Protein AF-A0A662RRW3-F1 (afdb_monomer_lite)

Structure (mmCIF, N/CA/C/O backbone):
data_AF-A0A662RRW3-F1
#
_entry.id   AF-A0A662RRW3-F1
#
loop_
_atom_site.group_PDB
_atom_site.id
_atom_site.type_symbol
_atom_site.label_atom_id
_atom_site.label_alt_id
_atom_site.label_comp_id
_atom_site.label_asym_id
_atom_site.label_entity_id
_atom_site.label_seq_id
_atom_site.pdbx_PDB_ins_code
_atom_site.Cartn_x
_atom_site.Cartn_y
_atom_site.Cartn_z
_atom_site.occupancy
_atom_site.B_iso_or_equiv
_atom_site.auth_seq_id
_atom_site.auth_comp_id
_atom_site.auth_asym_id
_atom_site.auth_atom_id
_atom_site.pdbx_PDB_model_num
ATOM 1 N N . MET A 1 1 ? -26.147 -44.246 10.211 1.00 29.34 1 MET A N 1
ATOM 2 C CA . MET A 1 1 ? -26.578 -45.665 10.216 1.00 29.34 1 MET A CA 1
ATOM 3 C C . MET A 1 1 ? -27.982 -45.777 10.818 1.00 29.34 1 MET A C 1
ATOM 5 O O . MET A 1 1 ? -28.197 -45.214 11.874 1.00 29.34 1 MET A O 1
ATOM 9 N N . ARG A 1 2 ? -28.902 -46.454 10.098 1.00 25.69 2 ARG A N 1
ATOM 10 C CA . ARG A 1 2 ? -30.219 -47.065 10.463 1.00 25.69 2 ARG A CA 1
ATOM 11 C C . ARG A 1 2 ? -30.722 -46.857 11.916 1.00 25.69 2 ARG A C 1
ATOM 13 O O . ARG A 1 2 ? -30.041 -47.278 12.834 1.00 25.69 2 ARG A O 1
ATOM 20 N N . LYS A 1 3 ? -31.943 -46.380 12.202 1.00 27.53 3 LYS A N 1
ATOM 21 C CA . LYS A 1 3 ? -33.277 -46.844 11.752 1.00 27.53 3 LYS A CA 1
ATOM 22 C C . LYS A 1 3 ? -34.346 -45.753 11.991 1.00 27.53 3 LYS A C 1
ATOM 24 O O . LYS A 1 3 ? -34.554 -45.379 13.137 1.00 27.53 3 LYS A O 1
ATOM 29 N N . LYS A 1 4 ? -35.124 -45.404 10.963 1.00 28.94 4 LYS A N 1
ATOM 30 C CA . LYS A 1 4 ? -36.603 -45.334 10.991 1.00 28.94 4 LYS A CA 1
ATOM 31 C C . LYS A 1 4 ? -37.098 -45.190 9.546 1.00 28.94 4 LYS A C 1
ATOM 33 O O . LYS A 1 4 ? -36.666 -44.307 8.817 1.00 28.94 4 LYS A O 1
ATOM 38 N N . ARG A 1 5 ? -37.920 -46.145 9.115 1.00 28.47 5 ARG A N 1
ATOM 39 C CA . ARG A 1 5 ? -38.581 -46.229 7.809 1.00 28.47 5 ARG A CA 1
ATOM 40 C C . ARG A 1 5 ? -39.961 -46.844 8.055 1.00 28.47 5 ARG A C 1
ATOM 42 O O . ARG A 1 5 ? -40.063 -47.698 8.933 1.00 28.47 5 ARG A O 1
ATOM 49 N N . GLU A 1 6 ? -40.904 -46.446 7.200 1.00 29.86 6 GLU A N 1
ATOM 50 C CA . GLU A 1 6 ? -42.303 -46.895 7.035 1.00 29.86 6 GLU A CA 1
ATOM 51 C C . GLU A 1 6 ? -43.319 -46.124 7.901 1.00 29.86 6 GLU A C 1
ATOM 53 O O . GLU A 1 6 ? -43.159 -46.043 9.110 1.00 29.86 6 GLU A O 1
ATOM 58 N N . GLN A 1 7 ? -44.360 -45.483 7.352 1.00 27.33 7 GLN A N 1
ATOM 59 C CA . GLN A 1 7 ? -45.124 -45.761 6.122 1.00 27.33 7 GLN A CA 1
ATOM 60 C C . GLN A 1 7 ? -45.456 -44.489 5.316 1.00 27.33 7 GLN A C 1
ATOM 62 O O . GLN A 1 7 ? -45.527 -43.397 5.869 1.00 27.33 7 GLN A O 1
ATOM 67 N N . GLY A 1 8 ? -45.647 -44.645 4.000 1.00 24.62 8 GLY A N 1
ATOM 68 C CA . GLY A 1 8 ? -45.897 -43.556 3.056 1.00 24.62 8 GLY A CA 1
ATOM 69 C C . GLY A 1 8 ? -47.215 -43.647 2.278 1.00 24.62 8 GLY A C 1
ATOM 70 O O . GLY A 1 8 ? -47.870 -44.683 2.256 1.00 24.62 8 GLY A O 1
ATOM 71 N N . PHE A 1 9 ? -47.485 -42.527 1.597 1.00 25.86 9 PHE A N 1
ATOM 72 C CA . PHE A 1 9 ? -48.190 -42.318 0.321 1.00 25.86 9 PHE A CA 1
ATOM 73 C C . PHE A 1 9 ? -49.659 -42.761 0.137 1.00 25.86 9 PHE A C 1
ATOM 75 O O . PHE A 1 9 ? -49.937 -43.897 -0.227 1.00 25.86 9 PHE A O 1
ATOM 82 N N . GLY A 1 10 ? -50.553 -41.758 0.164 1.00 26.30 10 GLY A N 1
ATOM 83 C CA . GLY A 1 10 ? -51.145 -41.183 -1.060 1.00 26.30 10 GLY A CA 1
ATOM 84 C C . GLY A 1 10 ? -52.550 -41.647 -1.473 1.00 26.30 10 GLY A C 1
ATOM 85 O O . GLY A 1 10 ? -52.776 -42.840 -1.573 1.00 26.30 10 GLY A O 1
ATOM 86 N N . TYR A 1 11 ? -53.436 -40.670 -1.740 1.00 24.02 11 TYR A N 1
ATOM 87 C CA . TYR A 1 11 ? -54.558 -40.577 -2.716 1.00 24.02 11 TYR A CA 1
ATOM 88 C C . TYR A 1 11 ? -55.550 -39.538 -2.147 1.00 24.02 11 TYR A C 1
ATOM 90 O O . TYR A 1 11 ? -56.194 -39.792 -1.140 1.00 24.02 11 TYR A O 1
ATOM 98 N N . LEU A 1 12 ? -55.559 -38.263 -2.554 1.00 24.14 12 LEU A N 1
ATOM 99 C CA . LEU A 1 12 ? -55.963 -37.679 -3.842 1.00 24.14 12 LEU A CA 1
ATOM 100 C C . LEU A 1 12 ? -57.371 -38.123 -4.309 1.00 24.14 12 LEU A C 1
ATOM 102 O O . LEU A 1 12 ? -57.542 -39.240 -4.785 1.00 24.14 12 LEU A O 1
ATOM 106 N N . HIS A 1 13 ? -58.302 -37.156 -4.238 1.00 27.05 13 HIS A N 1
ATOM 107 C CA . HIS A 1 13 ? -59.671 -37.070 -4.787 1.00 27.05 13 HIS A CA 1
ATOM 108 C C . HIS A 1 13 ? -60.832 -37.647 -3.964 1.00 27.05 13 HIS A C 1
ATOM 110 O O . HIS A 1 13 ? -61.043 -38.852 -3.933 1.00 27.05 13 HIS A O 1
ATOM 116 N N . VAL A 1 14 ? -61.673 -36.733 -3.446 1.00 25.98 14 VAL A N 1
ATOM 117 C CA . VAL A 1 14 ? -63.126 -36.636 -3.714 1.00 25.98 14 VAL A CA 1
ATOM 118 C C . VAL A 1 14 ? -63.645 -35.262 -3.229 1.00 25.98 14 VAL A C 1
ATOM 120 O O . VAL A 1 14 ? -63.567 -34.953 -2.050 1.00 25.98 14 VAL A O 1
ATOM 123 N N . LEU A 1 15 ? -64.119 -34.486 -4.220 1.00 22.53 15 LEU A N 1
ATOM 124 C CA . LEU A 1 15 ? -65.165 -33.436 -4.291 1.00 22.53 15 LEU A CA 1
ATOM 125 C C . LEU A 1 15 ? -65.174 -32.217 -3.331 1.00 22.53 15 LEU A C 1
ATOM 127 O O . LEU A 1 15 ? -65.169 -32.389 -2.125 1.00 22.53 15 LEU A O 1
ATOM 131 N N . LEU A 1 16 ? -65.107 -30.945 -3.779 1.00 25.03 16 LEU A N 1
ATOM 132 C CA . LEU A 1 16 ? -66.007 -30.083 -4.606 1.00 25.03 16 LEU A CA 1
ATOM 133 C C . LEU A 1 16 ? -67.385 -29.740 -3.982 1.00 25.03 16 LEU A C 1
ATOM 135 O O . LEU A 1 16 ? -68.171 -30.641 -3.713 1.00 25.03 16 LEU A O 1
ATOM 139 N N . ALA A 1 17 ? -67.672 -28.420 -3.953 1.00 21.92 17 ALA A N 1
ATOM 140 C CA . ALA A 1 17 ? -68.871 -27.657 -3.522 1.00 21.92 17 ALA A CA 1
ATOM 141 C C . ALA A 1 17 ? -68.892 -27.289 -2.018 1.00 21.92 17 ALA A C 1
ATOM 143 O O . ALA A 1 17 ? -68.851 -28.170 -1.176 1.00 21.92 17 ALA A O 1
ATOM 144 N N . SER A 1 18 ? -68.952 -26.025 -1.567 1.00 24.06 18 SER A N 1
ATOM 145 C CA . SER A 1 18 ? -69.730 -24.845 -2.012 1.00 24.06 18 SER A CA 1
ATOM 146 C C . SER A 1 18 ? -69.092 -23.583 -1.371 1.00 24.06 18 SER A C 1
ATOM 148 O O . SER A 1 18 ? -68.712 -23.653 -0.212 1.00 24.06 18 SER A O 1
ATOM 150 N N . VAL A 1 19 ? -68.720 -22.500 -2.069 1.00 22.75 19 VAL A N 1
ATOM 151 C CA . VAL A 1 19 ? -69.537 -21.352 -2.541 1.00 22.75 19 VAL A CA 1
ATOM 152 C C . VAL A 1 19 ? -70.267 -20.584 -1.412 1.00 22.75 19 VAL A C 1
ATOM 154 O O . VAL A 1 19 ? -71.277 -21.063 -0.913 1.00 22.75 19 VAL A O 1
ATOM 157 N N . PHE A 1 20 ? -69.784 -19.347 -1.170 1.00 21.98 20 PHE A N 1
ATOM 158 C CA . PHE A 1 20 ? -70.419 -18.149 -0.561 1.00 21.98 20 PHE A CA 1
ATOM 159 C C . PHE A 1 20 ? -70.618 -18.088 0.970 1.00 21.98 20 PHE A C 1
ATOM 161 O O . PHE A 1 20 ? -71.547 -18.693 1.487 1.00 21.98 20 PHE A O 1
ATOM 168 N N . LEU A 1 21 ? -69.866 -17.226 1.678 1.00 23.23 21 LEU A N 1
ATOM 169 C CA . LEU A 1 21 ? -70.254 -15.836 2.015 1.00 23.23 21 LEU A CA 1
ATOM 170 C C . LEU A 1 21 ? -69.160 -15.177 2.895 1.00 23.23 21 LEU A C 1
ATOM 172 O O . LEU A 1 21 ? -68.902 -15.636 4.000 1.00 23.23 21 LEU A O 1
ATOM 176 N N . LEU A 1 22 ? -68.548 -14.089 2.423 1.00 21.86 22 LEU A N 1
ATOM 177 C CA . LEU A 1 22 ? -67.707 -13.178 3.214 1.00 21.86 22 LEU A CA 1
ATOM 178 C C . LEU A 1 22 ? -68.239 -11.765 2.948 1.00 21.86 22 LEU A C 1
ATOM 180 O O . LEU A 1 22 ? -68.209 -11.305 1.806 1.00 21.86 22 LEU A O 1
ATOM 184 N N . LEU A 1 23 ? -68.803 -11.118 3.968 1.00 21.92 23 LEU A N 1
ATOM 185 C CA . LEU A 1 23 ? -69.141 -9.693 3.976 1.00 21.92 23 LEU A CA 1
ATOM 186 C C . LEU A 1 23 ? -69.326 -9.223 5.425 1.00 21.92 23 LEU A C 1
ATOM 188 O O . LEU A 1 23 ? -70.025 -9.894 6.180 1.00 21.92 23 LEU A O 1
ATOM 192 N N . LEU A 1 24 ? -68.789 -8.026 5.708 1.00 21.44 24 LEU A N 1
ATOM 193 C CA . LEU A 1 24 ? -68.771 -7.264 6.974 1.00 21.44 24 LEU A CA 1
ATOM 194 C C . LEU A 1 24 ? -67.641 -7.737 7.908 1.00 21.44 24 LEU A C 1
ATOM 196 O O . LEU A 1 24 ? -67.589 -8.901 8.257 1.00 21.44 24 LEU A O 1
ATOM 200 N N . VAL A 1 25 ? -66.669 -6.918 8.312 1.00 21.95 25 VAL A N 1
ATOM 201 C CA . VAL A 1 25 ? -66.750 -5.539 8.811 1.00 21.95 25 VAL A CA 1
ATOM 202 C C . VAL A 1 25 ? -65.437 -4.816 8.486 1.00 21.95 25 VAL A C 1
ATOM 204 O O . VAL A 1 25 ? -64.362 -5.365 8.693 1.00 21.95 25 VAL A O 1
ATOM 207 N N . GLY A 1 26 ? -65.534 -3.580 7.999 1.00 22.44 26 GLY A N 1
ATOM 208 C CA . GLY A 1 26 ? -64.492 -2.581 8.204 1.00 22.44 26 GLY A CA 1
ATOM 209 C C . GLY A 1 26 ? -64.956 -1.635 9.304 1.00 22.44 26 GLY A C 1
ATOM 210 O O . GLY A 1 26 ? -66.153 -1.343 9.385 1.00 22.44 26 GLY A O 1
ATOM 211 N N . LEU A 1 27 ? -64.022 -1.144 10.112 1.00 19.52 27 LEU A N 1
ATOM 212 C CA . LEU A 1 27 ? -64.209 0.091 10.857 1.00 19.52 27 LEU A CA 1
ATOM 213 C C . LEU A 1 27 ? -62.909 0.896 10.873 1.00 19.52 27 LEU A C 1
ATOM 215 O O . LEU A 1 27 ? -61.814 0.351 10.961 1.00 19.52 27 LEU A O 1
ATOM 219 N N . ALA A 1 28 ? -63.119 2.194 10.692 1.00 21.92 28 ALA A N 1
ATOM 220 C CA . ALA A 1 28 ? -62.181 3.304 10.775 1.00 21.92 28 ALA A CA 1
ATOM 221 C C . ALA A 1 28 ? -61.720 3.502 12.249 1.00 21.92 28 ALA A C 1
ATOM 223 O O . ALA A 1 28 ? -62.216 2.800 13.125 1.00 21.92 28 ALA A O 1
ATOM 224 N N . VAL A 1 29 ? -60.816 4.413 12.623 1.00 21.67 29 VAL A N 1
ATOM 225 C CA . VAL A 1 29 ? -60.867 5.880 12.444 1.00 21.67 29 VAL A CA 1
ATOM 226 C C . VAL A 1 29 ? -59.489 6.499 12.764 1.00 21.67 29 VAL A C 1
ATOM 228 O O . VAL A 1 29 ? -58.642 5.873 13.392 1.00 21.67 29 VAL A O 1
ATOM 231 N N . ALA A 1 30 ? -59.298 7.736 12.302 1.00 21.36 30 ALA A N 1
ATOM 232 C CA . ALA A 1 30 ? -58.232 8.669 12.650 1.00 21.36 30 ALA A CA 1
ATOM 233 C C . ALA A 1 30 ? -58.114 9.017 14.154 1.00 21.36 30 ALA A C 1
ATOM 235 O O . ALA A 1 30 ? -59.023 8.810 14.955 1.00 21.36 30 ALA A O 1
ATOM 236 N N . THR A 1 31 ? -56.978 9.631 14.478 1.00 30.39 31 THR A N 1
ATOM 237 C CA . THR A 1 31 ? -56.548 10.188 15.766 1.00 30.39 31 THR A CA 1
ATOM 238 C C . THR A 1 31 ? -57.326 11.438 16.195 1.00 30.39 31 THR A C 1
ATOM 240 O O . THR A 1 31 ? -57.444 12.383 15.416 1.00 30.39 31 THR A O 1
ATOM 243 N N . ASN A 1 32 ? -57.764 11.503 17.454 1.00 27.62 32 ASN A N 1
ATOM 244 C CA . ASN A 1 32 ? -57.196 12.383 18.492 1.00 27.62 32 ASN A CA 1
ATOM 245 C C . ASN A 1 32 ? -58.083 12.346 19.743 1.00 27.62 32 ASN A C 1
ATOM 247 O O . ASN A 1 32 ? -59.202 12.850 19.723 1.00 27.62 32 ASN A O 1
ATOM 251 N N . GLY A 1 33 ? -57.522 11.820 20.834 1.00 32.28 33 GLY A N 1
ATOM 252 C CA . GLY A 1 33 ? -58.137 11.794 22.159 1.00 32.28 33 GLY A CA 1
ATOM 253 C C . GLY A 1 33 ? -59.181 10.688 22.337 1.00 32.28 33 GLY A C 1
ATOM 254 O O . GLY A 1 33 ? -60.188 10.675 21.646 1.00 32.28 33 GLY A O 1
ATOM 255 N N . GLU A 1 34 ? -58.934 9.838 23.335 1.00 27.91 34 GLU A N 1
ATOM 256 C CA . GLU A 1 34 ? -59.832 8.820 23.910 1.00 27.91 34 GLU A CA 1
ATOM 257 C C . GLU A 1 34 ? -59.894 7.436 23.214 1.00 27.91 34 GLU A C 1
ATOM 259 O O . GLU A 1 34 ? -60.373 7.266 22.101 1.00 27.91 34 GLU A O 1
ATOM 264 N N . GLU A 1 35 ? -59.432 6.445 23.990 1.00 31.44 35 GLU A N 1
ATOM 265 C CA . GLU A 1 35 ? -60.023 5.112 24.203 1.00 31.44 35 GLU A CA 1
ATOM 266 C C . GLU A 1 35 ? -59.885 3.942 23.192 1.00 31.44 35 GLU A C 1
ATOM 268 O O . GLU A 1 35 ? -60.398 3.940 22.081 1.00 31.44 35 GLU A O 1
ATOM 273 N N . ILE A 1 36 ? -59.297 2.863 23.746 1.00 32.28 36 ILE A N 1
ATOM 274 C CA . ILE A 1 36 ? -59.715 1.442 23.723 1.00 32.28 36 ILE A CA 1
ATOM 275 C C . ILE A 1 36 ? -59.610 0.672 22.387 1.00 32.28 36 ILE A C 1
ATOM 277 O O . ILE A 1 36 ? -60.385 0.845 21.450 1.00 32.28 36 ILE A O 1
ATOM 281 N N . SER A 1 37 ? -58.712 -0.325 22.359 1.00 37.28 37 SER A N 1
ATOM 282 C CA . SER A 1 37 ? -58.700 -1.388 21.344 1.00 37.28 37 SER A CA 1
ATOM 283 C C . SER A 1 37 ? -59.822 -2.405 21.614 1.00 37.28 37 SER A C 1
ATOM 285 O O . SER A 1 37 ? -59.848 -3.069 22.648 1.00 37.28 37 SER A O 1
ATOM 287 N N . GLN A 1 38 ? -60.778 -2.534 20.689 1.00 36.06 38 GLN A N 1
ATOM 288 C CA . GLN A 1 38 ? -61.852 -3.530 20.768 1.00 36.06 38 GLN A CA 1
ATOM 289 C C . GLN A 1 38 ? -61.382 -4.870 20.168 1.00 36.06 38 GLN A C 1
ATOM 291 O O . GLN A 1 38 ? -61.005 -4.920 18.997 1.00 36.06 38 GLN A O 1
ATOM 296 N N . TRP A 1 39 ? -61.448 -5.965 20.937 1.00 49.56 39 TRP A N 1
ATOM 297 C CA . TRP A 1 39 ? -61.037 -7.310 20.500 1.00 49.56 39 TRP A CA 1
ATOM 298 C C . TRP A 1 39 ? -62.226 -8.279 20.464 1.00 49.56 39 TRP A C 1
ATOM 300 O O . TRP A 1 39 ? -62.918 -8.452 21.463 1.00 49.56 39 TRP A O 1
ATOM 310 N N . ASN A 1 40 ? -62.446 -8.944 19.324 1.00 40.31 40 ASN A N 1
ATOM 311 C CA . ASN A 1 40 ? -63.459 -9.994 19.171 1.00 40.31 40 ASN A CA 1
ATOM 312 C C . ASN A 1 40 ? -62.766 -11.353 18.981 1.00 40.31 40 ASN A C 1
ATOM 314 O O . ASN A 1 40 ? -62.259 -11.624 17.893 1.00 40.31 40 ASN A O 1
ATOM 318 N N . SER A 1 41 ? -62.767 -12.222 19.997 1.00 42.66 41 SER A N 1
ATOM 319 C CA . SER A 1 41 ? -62.496 -13.652 19.799 1.00 42.66 41 SER A CA 1
ATOM 320 C C . SER A 1 41 ? -63.822 -14.404 19.651 1.00 42.66 41 SER A C 1
ATOM 322 O O . SER A 1 41 ? -64.764 -14.206 20.416 1.00 42.66 41 SER A O 1
ATOM 324 N N . VAL A 1 42 ? -63.923 -15.248 18.622 1.00 42.03 42 VAL A N 1
ATOM 325 C CA . VAL A 1 42 ? -65.017 -16.215 18.466 1.00 42.03 42 VAL A CA 1
ATOM 326 C C . VAL A 1 42 ? -64.396 -17.583 18.708 1.00 42.03 42 VAL A C 1
ATOM 328 O O . VAL A 1 42 ? -63.773 -18.136 17.805 1.00 42.03 42 VAL A O 1
ATOM 331 N N . THR A 1 43 ? -64.497 -18.106 19.931 1.00 45.59 43 THR A N 1
ATOM 332 C CA . THR A 1 43 ? -64.089 -19.486 20.220 1.00 45.59 43 THR A CA 1
ATOM 333 C C . THR A 1 43 ? -65.308 -20.398 20.078 1.00 45.59 43 THR A C 1
ATOM 335 O O . THR A 1 43 ? -66.366 -20.140 20.653 1.00 45.59 43 THR A O 1
ATOM 338 N N . GLU A 1 44 ? -65.191 -21.453 19.266 1.00 41.12 44 GLU A N 1
ATOM 339 C CA . GLU A 1 44 ? -66.212 -22.512 19.180 1.00 41.12 44 GLU A CA 1
ATOM 340 C C . GLU A 1 44 ? -66.128 -23.494 20.364 1.00 41.12 44 GLU A C 1
ATOM 342 O O . GLU A 1 44 ? -67.040 -24.300 20.544 1.00 41.12 44 GLU A O 1
ATOM 347 N N . ASP A 1 45 ? -65.074 -23.405 21.187 1.00 42.84 45 ASP A N 1
ATOM 348 C CA . ASP A 1 45 ? -64.839 -24.270 22.344 1.00 42.84 45 ASP A CA 1
ATOM 349 C C . ASP A 1 45 ? -64.781 -23.470 23.660 1.00 42.84 45 ASP A C 1
ATOM 351 O O . ASP A 1 45 ? -64.253 -22.354 23.728 1.00 42.84 45 ASP A O 1
ATOM 355 N N . ALA A 1 46 ? -65.369 -24.037 24.714 1.00 45.38 46 ALA A N 1
ATOM 356 C CA . ALA A 1 46 ? -65.642 -23.384 26.001 1.00 45.38 46 ALA A CA 1
ATOM 357 C C . ALA A 1 46 ? -64.472 -23.471 27.004 1.00 45.38 46 ALA A C 1
ATOM 359 O O . ALA A 1 46 ? -64.659 -23.219 28.193 1.00 45.38 46 ALA A O 1
ATOM 360 N N . SER A 1 47 ? -63.278 -23.869 26.554 1.00 44.47 47 SER A N 1
ATOM 361 C CA . SER A 1 47 ? -62.115 -24.135 27.415 1.00 44.47 47 SER A CA 1
ATOM 362 C C . SER A 1 47 ? -60.853 -23.344 27.075 1.00 44.47 47 SER A C 1
ATOM 364 O O . SER A 1 47 ? -59.854 -23.491 27.779 1.00 44.47 47 SER A O 1
ATOM 366 N N . ASP A 1 48 ? -60.869 -22.522 26.028 1.00 44.16 48 ASP A N 1
ATOM 367 C CA . ASP A 1 48 ? -59.652 -21.873 25.543 1.00 44.16 48 ASP A CA 1
ATOM 368 C C . ASP A 1 48 ? -59.329 -20.600 26.333 1.00 44.16 48 ASP A C 1
ATOM 370 O O . ASP A 1 48 ? -60.073 -19.619 26.322 1.00 44.16 48 ASP A O 1
ATOM 374 N N . SER A 1 49 ? -58.181 -20.618 27.013 1.00 48.16 49 SER A N 1
ATOM 375 C CA . SER A 1 49 ? -57.530 -19.429 27.561 1.00 48.16 49 SER A CA 1
ATOM 376 C C . SER A 1 49 ? -56.628 -18.810 26.497 1.00 48.16 49 SER A C 1
ATOM 378 O O . SER A 1 49 ? -55.783 -19.509 25.936 1.00 48.16 49 SER A O 1
ATOM 380 N N . PHE A 1 50 ? -56.742 -17.507 26.267 1.00 45.25 50 PHE A N 1
ATOM 381 C CA . PHE A 1 50 ? -55.817 -16.758 25.417 1.00 45.25 50 PHE A CA 1
ATOM 382 C C . PHE A 1 50 ? -55.252 -15.562 26.188 1.00 45.25 50 PHE A C 1
ATOM 384 O O . PHE A 1 50 ? -55.942 -14.975 27.024 1.00 45.25 50 PHE A O 1
ATOM 391 N N . SER A 1 51 ? -53.984 -15.244 25.929 1.00 42.59 51 SER A N 1
ATOM 392 C CA . SER A 1 51 ? -53.275 -14.115 26.534 1.00 42.59 51 SER A CA 1
ATOM 393 C C . SER A 1 51 ? -53.267 -12.925 25.583 1.00 42.59 51 SER A C 1
ATOM 395 O O . SER A 1 51 ? -53.106 -13.100 24.377 1.00 42.59 51 SER A O 1
ATOM 397 N N . VAL A 1 52 ? -53.461 -11.726 26.132 1.00 44.28 52 VAL A N 1
ATOM 398 C CA . VAL A 1 52 ? -53.476 -10.462 25.382 1.00 44.28 52 VAL A CA 1
ATOM 399 C C . VAL A 1 52 ? -52.629 -9.439 26.124 1.00 44.28 52 VAL A C 1
ATOM 401 O O . VAL A 1 52 ? -52.849 -9.242 27.322 1.00 44.28 52 VAL A O 1
ATOM 404 N N . ASP A 1 53 ? -51.719 -8.789 25.397 1.00 42.78 53 ASP A N 1
ATOM 405 C CA . ASP A 1 53 ? -50.912 -7.666 25.875 1.00 42.78 53 ASP A CA 1
ATOM 406 C C . ASP A 1 53 ? -51.619 -6.343 25.537 1.00 42.78 53 ASP A C 1
ATOM 408 O O . ASP A 1 53 ? -52.029 -6.119 24.397 1.00 42.78 53 ASP A O 1
ATOM 412 N N . ILE A 1 54 ? -51.800 -5.465 26.529 1.00 46.62 54 ILE A N 1
ATOM 413 C CA . ILE A 1 54 ? -52.520 -4.188 26.376 1.00 46.62 54 ILE A CA 1
ATOM 414 C C . ILE A 1 54 ? -51.633 -3.038 26.882 1.00 46.62 54 ILE A C 1
ATOM 416 O O . ILE A 1 54 ? -51.107 -3.106 27.992 1.00 46.62 54 ILE A O 1
ATOM 420 N N . CYS A 1 55 ? -51.502 -1.962 26.099 1.00 40.28 55 CYS A N 1
ATOM 421 C CA . CYS A 1 55 ? -50.900 -0.696 26.534 1.00 40.28 55 CYS A CA 1
ATOM 422 C C . CYS A 1 55 ? -52.003 0.287 26.948 1.00 40.28 55 CYS A C 1
ATOM 424 O O . CYS A 1 55 ? -52.938 0.523 26.185 1.00 40.28 55 CYS A O 1
ATOM 426 N N . VAL A 1 56 ? -51.898 0.866 28.148 1.00 45.28 56 VAL A N 1
ATOM 427 C CA . VAL A 1 56 ? -52.879 1.828 28.676 1.00 45.28 56 VAL A CA 1
ATOM 428 C C . VAL A 1 56 ? -52.160 3.119 29.027 1.00 45.28 56 VAL A C 1
ATOM 430 O O . VAL A 1 56 ? -51.207 3.102 29.809 1.00 45.28 56 VAL A O 1
ATOM 433 N N . ASP A 1 57 ? -52.631 4.234 28.474 1.00 39.59 57 ASP A N 1
ATOM 434 C CA . ASP A 1 57 ? -52.035 5.546 28.689 1.00 39.59 57 ASP A CA 1
ATOM 435 C C . ASP A 1 57 ? -52.892 6.385 29.651 1.00 39.59 57 ASP A C 1
ATOM 437 O O . ASP A 1 57 ? -54.101 6.496 29.482 1.00 39.59 57 ASP A O 1
ATOM 441 N N . LYS A 1 58 ? -52.253 6.918 30.702 1.00 39.06 58 LYS A N 1
ATOM 442 C CA . LYS A 1 58 ? -52.712 7.841 31.776 1.00 39.06 58 LYS A CA 1
ATOM 443 C C . LYS A 1 58 ? -54.151 7.810 32.353 1.00 39.06 58 LYS A C 1
ATOM 445 O O . LYS A 1 58 ? -54.411 8.588 33.273 1.00 39.06 58 LYS A O 1
ATOM 450 N N . GLY A 1 59 ? -55.031 6.895 31.968 1.00 51.69 59 GLY A N 1
ATOM 451 C CA . GLY A 1 59 ? -56.324 6.611 32.597 1.00 51.69 59 GLY A CA 1
ATOM 452 C C . GLY A 1 59 ? -56.421 5.112 32.852 1.00 51.69 59 GLY A C 1
ATOM 453 O O . GLY A 1 59 ? -56.474 4.331 31.918 1.00 51.69 59 GLY A O 1
ATOM 454 N N . ARG A 1 60 ? -56.362 4.689 34.117 1.00 58.00 60 ARG A N 1
ATOM 455 C CA . ARG A 1 60 ? -56.134 3.293 34.544 1.00 58.00 60 ARG A CA 1
ATOM 456 C C . ARG A 1 60 ? -57.305 2.324 34.288 1.00 58.00 60 ARG A C 1
ATOM 458 O O . ARG A 1 60 ? -57.337 1.275 34.920 1.00 58.00 60 ARG A O 1
ATOM 465 N N . GLU A 1 61 ? -58.273 2.663 33.440 1.00 63.56 61 GLU A N 1
ATOM 466 C CA . GLU A 1 61 ? -59.556 1.960 33.317 1.00 63.56 61 GLU A CA 1
ATOM 467 C C . GLU A 1 61 ? -59.668 1.203 31.985 1.00 63.56 61 GLU A C 1
ATOM 469 O O . GLU A 1 61 ? -59.380 1.752 30.925 1.00 63.56 61 GLU A O 1
ATOM 474 N N . VAL A 1 62 ? -60.037 -0.080 32.046 1.00 66.75 62 VAL A N 1
ATOM 475 C CA . VAL A 1 62 ? -60.189 -0.962 30.877 1.00 66.75 62 VAL A CA 1
ATOM 476 C C . VAL A 1 62 ? -61.613 -1.502 30.836 1.00 66.75 62 VAL A C 1
ATOM 478 O O . VAL A 1 62 ? -62.107 -2.037 31.834 1.00 66.75 62 VAL A O 1
ATOM 481 N N . GLU A 1 63 ? -62.253 -1.410 29.669 1.00 70.25 63 GLU A N 1
ATOM 482 C CA . GLU A 1 63 ? -63.582 -1.969 29.435 1.00 70.25 63 GLU A CA 1
ATOM 483 C C . GLU A 1 63 ? -63.522 -3.348 28.765 1.00 70.25 63 GLU A C 1
ATOM 485 O O . GLU A 1 63 ? -62.990 -3.526 27.671 1.00 70.25 63 GLU A O 1
ATOM 490 N N . PHE A 1 64 ? -64.144 -4.330 29.406 1.00 73.50 64 PHE A N 1
ATOM 491 C CA . PHE A 1 64 ? -64.407 -5.657 28.871 1.00 73.50 64 PHE A CA 1
ATOM 492 C C . PHE A 1 64 ? -65.874 -5.757 28.460 1.00 73.50 64 PHE A C 1
ATOM 494 O O . PHE A 1 64 ? -66.757 -5.283 29.174 1.00 73.50 64 PHE A O 1
ATOM 501 N N . ALA A 1 65 ? -66.163 -6.427 27.348 1.00 70.12 65 ALA A N 1
ATOM 502 C CA . ALA A 1 65 ? -67.526 -6.695 26.903 1.00 70.12 65 ALA A CA 1
ATOM 503 C C . ALA A 1 65 ? -67.661 -8.153 26.463 1.00 70.12 65 ALA A C 1
ATOM 505 O O . ALA A 1 65 ? -66.832 -8.665 25.717 1.00 70.12 65 ALA A O 1
ATOM 506 N N . VAL A 1 66 ? -68.728 -8.817 26.903 1.00 69.56 66 VAL A N 1
ATOM 507 C CA . VAL A 1 66 ? -69.126 -10.143 26.427 1.00 69.56 66 VAL A CA 1
ATOM 508 C C . VAL A 1 66 ? -70.512 -10.052 25.811 1.00 69.56 66 VAL A C 1
ATOM 510 O O . VAL A 1 66 ? -71.393 -9.371 26.334 1.00 69.56 66 VAL A O 1
ATOM 513 N N . SER A 1 67 ? -70.726 -10.739 24.695 1.00 67.19 67 SER A N 1
ATOM 514 C CA . SER A 1 67 ? -72.039 -10.841 24.061 1.00 67.19 67 SER A CA 1
ATOM 515 C C . SER A 1 67 ? -72.287 -12.262 23.569 1.00 67.19 67 SER A C 1
ATOM 517 O O . SER A 1 67 ? -71.362 -13.006 23.255 1.00 67.19 67 SER A O 1
ATOM 519 N N . SER A 1 68 ? -73.549 -12.667 23.559 1.00 63.62 68 SER A N 1
ATOM 520 C CA . SER A 1 68 ? -74.011 -13.989 23.174 1.00 63.62 68 SER A CA 1
ATOM 521 C C . SER A 1 68 ? -75.386 -13.910 22.521 1.00 63.62 68 SER A C 1
ATOM 523 O O . SER A 1 68 ? -76.185 -13.015 22.783 1.00 63.62 68 SER A O 1
ATOM 525 N N . ASN A 1 69 ? -75.701 -14.904 21.694 1.00 61.88 69 ASN A N 1
ATOM 526 C CA . ASN A 1 69 ? -77.009 -15.029 21.049 1.00 61.88 69 ASN A CA 1
ATOM 527 C C . ASN A 1 69 ? -78.105 -15.548 22.004 1.00 61.88 69 ASN A C 1
ATOM 529 O O . ASN A 1 69 ? -79.273 -15.622 21.619 1.00 61.88 69 ASN A O 1
ATOM 533 N N . LEU A 1 70 ? -77.741 -15.929 23.234 1.00 63.31 70 LEU A N 1
ATOM 534 C CA . LEU A 1 70 ? -78.641 -16.410 24.283 1.00 63.31 70 LEU A CA 1
ATOM 535 C C . LEU A 1 70 ? -78.511 -15.531 25.535 1.00 63.31 70 LEU A C 1
ATOM 537 O O . LEU A 1 70 ? -77.467 -14.930 25.779 1.00 63.31 70 LEU A O 1
ATOM 541 N N . SER A 1 71 ? -79.585 -15.444 26.324 1.00 68.69 71 SER A N 1
ATOM 542 C CA . SER A 1 71 ? -79.596 -14.651 27.557 1.00 68.69 71 SER A CA 1
ATOM 543 C C . SER A 1 71 ? -79.051 -15.465 28.727 1.00 68.69 71 SER A C 1
ATOM 545 O O . SER A 1 71 ? -79.582 -16.532 29.036 1.00 68.69 71 SER A O 1
ATOM 547 N N . TYR A 1 72 ? -78.047 -14.923 29.410 1.00 75.25 72 TYR A N 1
ATOM 548 C CA . TYR A 1 72 ? -77.402 -15.536 30.570 1.00 75.25 72 TYR A CA 1
ATOM 549 C C . TYR A 1 72 ? -77.398 -14.585 31.764 1.00 75.25 72 TYR A C 1
ATOM 551 O O . TYR A 1 72 ? -77.531 -13.371 31.605 1.00 75.25 72 TYR A O 1
ATOM 559 N N . THR A 1 73 ? -77.215 -15.146 32.957 1.00 77.56 73 THR A N 1
ATOM 560 C CA . THR A 1 73 ? -76.718 -14.410 34.119 1.00 77.56 73 THR A CA 1
ATOM 561 C C . THR A 1 73 ? -75.188 -14.433 34.064 1.00 77.56 73 THR A C 1
ATOM 563 O O . THR A 1 73 ? -74.575 -15.485 34.244 1.00 77.56 73 THR A O 1
ATOM 566 N N . TRP A 1 74 ? -74.582 -13.297 33.743 1.00 80.44 74 TRP A N 1
ATOM 567 C CA . TRP A 1 74 ? -73.145 -13.081 33.607 1.00 80.44 74 TRP A CA 1
ATOM 568 C C . TRP A 1 74 ? -72.524 -12.713 34.946 1.00 80.44 74 TRP A C 1
ATOM 570 O O . TRP A 1 74 ? -72.983 -11.767 35.580 1.00 80.44 74 TRP A O 1
ATOM 580 N N . VAL A 1 75 ? -71.455 -13.403 35.332 1.00 81.31 75 VAL A N 1
ATOM 581 C CA . VAL A 1 75 ? -70.668 -13.114 36.535 1.00 81.31 75 VAL A CA 1
ATOM 582 C C . VAL A 1 75 ? -69.230 -12.824 36.126 1.00 81.31 75 VAL A C 1
ATOM 584 O O . VAL A 1 75 ? -68.563 -13.700 35.580 1.00 81.31 75 VAL A O 1
ATOM 587 N N . TRP A 1 76 ? -68.763 -11.607 36.389 1.00 85.06 76 TRP A N 1
ATOM 588 C CA . TRP A 1 76 ? -67.386 -11.170 36.177 1.00 85.06 76 TRP A CA 1
ATOM 589 C C . TRP A 1 76 ? -66.570 -11.324 37.449 1.00 85.06 76 TRP A C 1
ATOM 591 O O . TRP A 1 76 ? -67.026 -10.940 38.526 1.00 85.06 76 TRP A O 1
ATOM 601 N N . SER A 1 77 ? -65.339 -11.806 37.319 1.00 77.62 77 SER A N 1
ATOM 602 C CA . SER A 1 77 ? -64.379 -11.851 38.417 1.00 77.62 77 SER A CA 1
ATOM 603 C C . SER A 1 77 ? -62.977 -11.447 37.977 1.00 77.62 77 SER A C 1
ATOM 605 O O . SER A 1 77 ? -62.574 -11.735 36.854 1.00 77.62 77 SER A O 1
ATOM 607 N N . VAL A 1 78 ? -62.238 -10.790 38.869 1.00 80.62 78 VAL A N 1
ATOM 608 C CA . VAL A 1 78 ? -60.835 -10.395 38.679 1.00 80.62 78 VAL A CA 1
ATOM 609 C C . VAL A 1 78 ? -60.014 -11.090 39.761 1.00 80.62 78 VAL A C 1
ATOM 611 O O . VAL A 1 78 ? -60.349 -11.015 40.939 1.00 80.62 78 VAL A O 1
ATOM 614 N N . A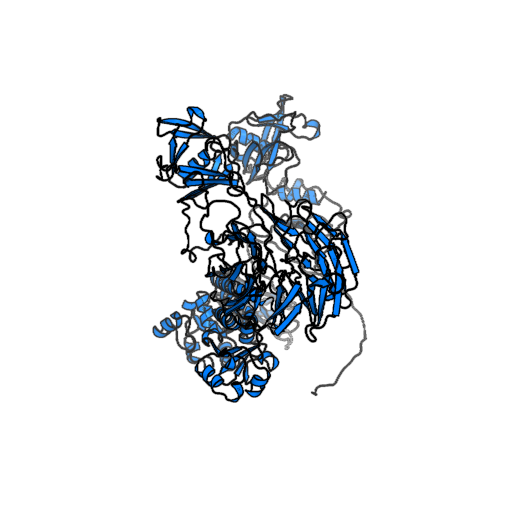SN A 1 79 ? -58.980 -11.838 39.371 1.00 75.94 79 ASN A N 1
ATOM 615 C CA . ASN A 1 79 ? -58.177 -12.700 40.249 1.00 75.94 79 ASN A CA 1
ATOM 616 C C . ASN A 1 79 ? -59.017 -13.662 41.119 1.00 75.94 79 ASN A C 1
ATOM 618 O O . ASN A 1 79 ? -58.617 -14.042 42.218 1.00 75.94 79 ASN A O 1
ATOM 622 N N . GLY A 1 80 ? -60.185 -14.073 40.611 1.00 69.38 80 GLY A N 1
ATOM 623 C CA . GLY A 1 80 ? -61.121 -14.968 41.297 1.00 69.38 80 GLY A CA 1
ATOM 624 C C . GLY A 1 80 ? -62.097 -14.286 42.265 1.00 69.38 80 GLY A C 1
ATOM 625 O O . GLY A 1 80 ? -62.936 -14.982 42.836 1.00 69.38 80 GLY A O 1
ATOM 626 N N . GLU A 1 81 ? -62.035 -12.962 42.439 1.00 78.06 81 GLU A N 1
ATOM 627 C CA . GLU A 1 81 ? -63.003 -12.193 43.231 1.00 78.06 81 GLU A CA 1
ATOM 628 C C . GLU A 1 81 ? -64.124 -11.646 42.337 1.00 78.06 81 GLU A C 1
ATOM 630 O O . GLU A 1 81 ? -63.857 -11.072 41.284 1.00 78.06 81 GLU A O 1
ATOM 635 N N . GLU A 1 82 ? -65.385 -11.850 42.724 1.00 84.19 82 GLU A N 1
ATOM 636 C CA . GLU A 1 82 ? -66.557 -11.448 41.939 1.00 84.19 82 GLU A CA 1
ATOM 637 C C . GLU A 1 82 ? -66.766 -9.928 41.972 1.00 84.19 82 GLU A C 1
ATOM 639 O O . GLU A 1 82 ? -66.975 -9.342 43.033 1.00 84.19 82 GLU A O 1
ATOM 644 N N . ILE A 1 83 ? -66.733 -9.296 40.797 1.00 85.38 83 ILE A N 1
ATOM 645 C CA . ILE A 1 83 ? -66.794 -7.836 40.646 1.00 85.38 83 ILE A CA 1
ATOM 646 C C . ILE A 1 83 ? -68.177 -7.366 40.187 1.00 85.38 83 ILE A C 1
ATOM 648 O O . ILE A 1 83 ? -68.642 -6.303 40.601 1.00 85.38 83 ILE A O 1
ATOM 652 N N . LYS A 1 84 ? -68.850 -8.127 39.313 1.00 84.25 84 LYS A N 1
ATOM 653 C CA . LYS A 1 84 ? -70.133 -7.712 38.729 1.00 84.25 84 LYS A CA 1
ATOM 654 C C . LYS A 1 84 ? -70.984 -8.896 38.280 1.00 84.25 84 LYS A C 1
ATOM 656 O O . LYS A 1 84 ? -70.509 -9.741 37.530 1.00 84.25 84 LYS A O 1
ATOM 661 N N . GLU A 1 85 ? -72.270 -8.868 38.628 1.00 84.19 85 GLU A N 1
ATOM 662 C CA . GLU A 1 85 ? -73.298 -9.777 38.105 1.00 84.19 85 GLU A CA 1
ATOM 663 C C . GLU A 1 85 ? -74.331 -8.999 37.269 1.00 84.19 85 GLU A C 1
ATOM 665 O O . GLU A 1 85 ? -74.747 -7.898 37.643 1.00 84.19 85 GLU A O 1
ATOM 670 N N . SER A 1 86 ? -74.748 -9.536 36.119 1.00 80.88 86 SER A N 1
ATOM 671 C CA . SER A 1 86 ? -75.823 -8.943 35.305 1.00 80.88 86 SER A CA 1
ATOM 672 C C . SER A 1 86 ? -76.559 -9.975 34.445 1.00 80.88 86 SER A C 1
ATOM 674 O O . SER A 1 86 ? -7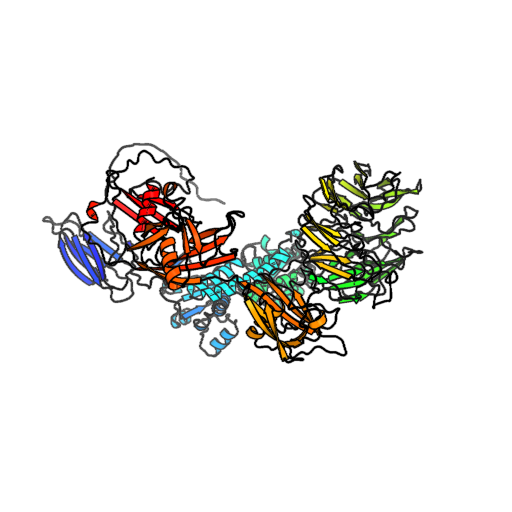6.015 -11.028 34.142 1.00 80.88 86 SER A O 1
ATOM 676 N N . GLU A 1 87 ? -77.801 -9.698 34.033 1.00 79.50 87 GLU A N 1
ATOM 677 C CA . GLU A 1 87 ? -78.589 -10.594 33.169 1.00 79.50 87 GLU A CA 1
ATOM 678 C C . GLU A 1 87 ? -78.804 -9.990 31.775 1.00 79.50 87 GLU A C 1
ATOM 680 O O . GLU A 1 87 ? -79.171 -8.821 31.648 1.00 79.50 87 GLU A O 1
ATOM 685 N N . GLY A 1 88 ? -78.630 -10.794 30.723 1.00 73.56 88 GLY A N 1
ATOM 686 C CA . GLY A 1 88 ? -78.927 -10.384 29.350 1.00 73.56 88 GLY A CA 1
ATOM 687 C C . GLY A 1 88 ? -78.179 -11.181 28.284 1.00 73.56 88 GLY A C 1
ATOM 688 O O . GLY A 1 88 ? -77.464 -12.136 28.578 1.00 73.56 88 GLY A O 1
ATOM 689 N N . ALA A 1 89 ? -78.324 -10.770 27.025 1.00 72.44 89 ALA A N 1
ATOM 690 C CA . ALA A 1 89 ? -77.574 -11.320 25.889 1.00 72.44 89 ALA A CA 1
ATOM 691 C C . ALA A 1 89 ? -76.107 -10.840 25.845 1.00 72.44 89 ALA A C 1
ATOM 693 O O . ALA A 1 89 ? -75.354 -11.223 24.967 1.00 72.44 89 ALA A O 1
ATOM 694 N N . GLY A 1 90 ? -75.677 -9.999 26.781 1.00 74.44 90 GLY A N 1
ATOM 695 C CA . GLY A 1 90 ? -74.297 -9.556 26.920 1.00 74.44 90 GLY A CA 1
ATOM 696 C C . GLY A 1 90 ? -74.106 -8.772 28.212 1.00 74.44 90 GLY A C 1
ATOM 697 O O . GLY A 1 90 ? -75.085 -8.429 28.878 1.00 74.44 90 GLY A O 1
ATOM 698 N N . SER A 1 91 ? -72.857 -8.501 28.570 1.00 78.94 91 SER A N 1
ATOM 699 C CA . SER A 1 91 ? -72.472 -7.746 29.759 1.00 78.94 91 SER A CA 1
ATOM 700 C C . SER A 1 91 ? -71.146 -7.037 29.524 1.00 78.94 91 SER A C 1
ATOM 702 O O . SER A 1 91 ? -70.238 -7.625 28.953 1.00 78.94 91 SER A O 1
ATOM 704 N N . ASN A 1 92 ? -70.996 -5.833 30.075 1.00 80.31 92 ASN A N 1
ATOM 705 C CA . ASN A 1 92 ? -69.723 -5.108 30.074 1.00 80.31 92 ASN A CA 1
ATOM 706 C C . ASN A 1 92 ? -69.181 -4.964 31.501 1.00 80.31 92 ASN A C 1
ATOM 708 O O . ASN A 1 92 ? -69.972 -4.873 32.446 1.00 80.31 92 ASN A O 1
ATOM 712 N N . LEU A 1 93 ? -67.866 -4.895 31.664 1.00 80.31 93 LEU A N 1
ATOM 713 C CA . LEU A 1 93 ? -67.157 -4.587 32.902 1.00 80.31 93 LEU A CA 1
ATOM 714 C C . LEU A 1 93 ? -66.146 -3.477 32.610 1.00 80.31 93 LEU A C 1
ATOM 716 O O . LEU A 1 93 ? -65.227 -3.707 31.843 1.00 80.31 93 LEU A O 1
ATOM 720 N N . SER A 1 94 ? -66.286 -2.323 33.254 1.00 80.88 94 SER A N 1
ATOM 721 C CA . SER A 1 94 ? -65.205 -1.337 33.330 1.00 80.88 94 SER A CA 1
ATOM 722 C C . SER A 1 94 ? -64.443 -1.575 34.630 1.00 80.88 94 SER A C 1
ATOM 724 O O . SER A 1 94 ? -65.076 -1.677 35.687 1.00 80.88 94 SER A O 1
ATOM 726 N N . TYR A 1 95 ? -63.125 -1.753 34.563 1.00 76.31 95 TYR A N 1
ATOM 727 C CA . TYR A 1 95 ? -62.298 -2.018 35.739 1.00 76.31 95 TYR A CA 1
ATOM 728 C C . TYR A 1 95 ? -61.013 -1.194 35.714 1.00 76.31 95 TYR A C 1
ATOM 730 O O . TYR A 1 95 ? -60.275 -1.206 34.728 1.00 76.31 95 TYR A O 1
ATOM 738 N N . ALA A 1 96 ? -60.742 -0.495 36.819 1.00 72.88 96 ALA A N 1
ATOM 739 C CA . ALA A 1 96 ? -59.531 0.290 36.989 1.00 72.88 96 ALA A CA 1
ATOM 740 C C . ALA A 1 96 ? -58.430 -0.537 37.667 1.00 72.88 96 ALA A C 1
ATOM 742 O O . ALA A 1 96 ? -58.590 -0.967 38.808 1.00 72.88 96 ALA A O 1
ATOM 743 N N . PHE A 1 97 ? -57.306 -0.748 36.981 1.00 70.81 97 PHE A N 1
ATOM 744 C CA . PHE A 1 97 ? -56.170 -1.502 37.515 1.00 70.81 97 PHE A CA 1
ATOM 745 C C . PHE A 1 97 ? -55.229 -0.567 38.289 1.00 70.81 97 PHE A C 1
ATOM 747 O O . PHE A 1 97 ? -54.662 0.377 37.735 1.00 70.81 97 PHE A O 1
ATOM 754 N N . GLU A 1 98 ? -55.097 -0.788 39.601 1.00 53.91 98 GLU A N 1
ATOM 755 C CA . GLU A 1 98 ? -54.397 0.146 40.496 1.00 53.91 98 GLU A CA 1
ATOM 756 C C . GLU A 1 98 ? -52.868 -0.058 40.559 1.00 53.91 98 GLU A C 1
ATOM 758 O O . GLU A 1 98 ? -52.159 0.937 40.750 1.00 53.91 98 GLU A O 1
ATOM 763 N N . ASP A 1 99 ? -52.375 -1.287 40.325 1.00 52.38 99 ASP A N 1
ATOM 764 C CA . ASP A 1 99 ? -50.970 -1.714 40.471 1.00 52.38 99 ASP A CA 1
ATOM 765 C C . ASP A 1 99 ? -50.440 -2.497 39.242 1.00 52.38 99 ASP A C 1
ATOM 767 O O . ASP A 1 99 ? -51.190 -2.913 38.361 1.00 52.38 99 ASP A O 1
ATOM 771 N N . TYR A 1 100 ? -49.117 -2.690 39.168 1.00 52.25 100 TYR A N 1
ATOM 772 C CA . TYR A 1 100 ? -48.449 -3.493 38.132 1.00 52.25 100 TYR A CA 1
ATOM 773 C C . TYR A 1 100 ? -48.584 -4.998 38.427 1.00 52.25 100 TYR A C 1
ATOM 775 O O . TYR A 1 100 ? -48.209 -5.442 39.514 1.00 52.25 100 TYR A O 1
ATOM 783 N N . GLY A 1 101 ? -49.061 -5.801 37.468 1.00 50.97 101 GLY A N 1
ATOM 784 C CA . GLY A 1 101 ? -49.150 -7.257 37.627 1.00 50.97 101 GLY A CA 1
ATOM 785 C C . GLY A 1 101 ? -49.965 -7.970 36.545 1.00 50.97 101 GLY A C 1
ATOM 786 O O . GLY A 1 101 ? -50.587 -7.339 35.696 1.00 50.97 101 GLY A O 1
ATOM 787 N N . VAL A 1 102 ? -49.967 -9.305 36.586 1.00 52.66 102 VAL A N 1
ATOM 788 C CA . VAL A 1 102 ? -50.827 -10.149 35.737 1.00 52.66 102 VAL A CA 1
ATOM 789 C C . VAL A 1 102 ? -52.192 -10.289 36.413 1.00 52.66 102 VAL A C 1
ATOM 791 O O . VAL A 1 102 ? -52.262 -10.719 37.566 1.00 52.66 102 VAL A O 1
ATOM 794 N N . TYR A 1 103 ? -53.270 -9.948 35.703 1.00 63.97 103 TYR A N 1
ATOM 795 C CA . TYR A 1 103 ? -54.638 -9.981 36.226 1.00 63.97 103 TYR A CA 1
ATOM 796 C C . TYR A 1 103 ? -55.485 -11.006 35.465 1.00 63.97 103 TYR A C 1
ATOM 798 O O . TYR A 1 103 ? -55.646 -10.931 34.252 1.00 63.97 103 TYR A O 1
ATOM 806 N N . ASN A 1 104 ? -56.071 -11.969 36.175 1.00 65.81 104 ASN A N 1
ATOM 807 C CA . ASN A 1 104 ? -56.957 -12.964 35.571 1.00 65.81 104 ASN A CA 1
ATOM 808 C C . ASN A 1 104 ? -58.402 -12.454 35.597 1.00 65.81 104 ASN A C 1
ATOM 810 O O . ASN A 1 104 ? -58.998 -12.376 36.672 1.00 65.81 104 ASN A O 1
ATOM 814 N N . VAL A 1 105 ? -58.962 -12.106 34.439 1.00 71.50 105 VAL A N 1
ATOM 815 C CA . VAL A 1 105 ? -60.329 -11.590 34.328 1.00 71.50 105 VAL A CA 1
ATOM 816 C C . VAL A 1 105 ? -61.219 -12.673 33.725 1.00 71.50 105 VAL A C 1
ATOM 818 O O . VAL A 1 105 ? -61.123 -13.002 32.551 1.00 71.50 105 VAL A O 1
ATOM 821 N N . SER A 1 106 ? -62.128 -13.247 34.505 1.00 70.88 106 SER A N 1
ATOM 822 C CA . SER A 1 106 ? -63.029 -14.287 33.997 1.00 70.88 106 SER A CA 1
ATOM 823 C C . SER A 1 106 ? -64.475 -13.820 33.963 1.00 70.88 106 SER A C 1
ATOM 825 O O . SER A 1 106 ? -64.913 -13.040 34.813 1.00 70.88 106 SER A O 1
ATOM 827 N N . VAL A 1 107 ? -65.225 -14.312 32.977 1.00 74.38 107 VAL A N 1
ATOM 828 C CA . VAL A 1 107 ? -66.659 -14.064 32.854 1.00 74.38 107 VAL A CA 1
ATOM 829 C C . VAL A 1 107 ? -67.392 -15.375 32.608 1.00 74.38 107 VAL A C 1
ATOM 831 O O . VAL A 1 107 ? -67.055 -16.155 31.719 1.00 74.38 107 VAL A O 1
ATOM 834 N N . VAL A 1 108 ? -68.413 -15.639 33.418 1.00 73.62 108 VAL A N 1
ATOM 835 C CA . VAL A 1 108 ? -69.177 -16.890 33.366 1.00 73.62 108 VAL A CA 1
ATOM 836 C C . VAL A 1 108 ? -70.640 -16.585 33.088 1.00 73.62 108 VAL A C 1
ATOM 838 O O . VAL A 1 108 ? -71.261 -15.828 33.833 1.00 73.62 108 VAL A O 1
ATOM 841 N N . GLY A 1 109 ? -71.204 -17.195 32.043 1.00 70.62 109 GLY A N 1
ATOM 842 C CA . GLY A 1 109 ? -72.627 -17.107 31.719 1.00 70.62 109 GLY A CA 1
ATOM 843 C C . GLY A 1 109 ? -73.394 -18.315 32.260 1.00 70.62 109 GLY A C 1
ATOM 844 O O . GLY A 1 109 ? -73.202 -19.441 31.803 1.00 70.62 109 GLY A O 1
ATOM 845 N N . LYS A 1 110 ? -74.297 -18.104 33.223 1.00 68.88 110 LYS A N 1
ATOM 846 C CA . LYS A 1 110 ? -75.176 -19.150 33.774 1.00 68.88 110 LYS A CA 1
ATOM 847 C C . LYS A 1 110 ? -76.575 -19.031 33.174 1.00 68.88 110 LYS A C 1
ATOM 849 O O . LYS A 1 110 ? -77.255 -18.026 33.361 1.00 68.88 110 LYS A O 1
ATOM 854 N N . GLY A 1 111 ? -77.012 -20.044 32.429 1.00 60.41 111 GLY A N 1
ATOM 855 C CA . GLY A 1 111 ? -78.339 -20.058 31.805 1.00 60.41 111 GLY A CA 1
ATOM 856 C C . GLY A 1 111 ? -79.413 -20.594 32.755 1.00 60.41 111 GLY A C 1
ATOM 857 O O . GLY A 1 111 ? -79.188 -21.582 33.451 1.00 60.41 111 GLY A O 1
ATOM 858 N N . LYS A 1 112 ? -80.611 -19.996 32.758 1.00 52.97 112 LYS A N 1
ATOM 859 C CA . LYS A 1 112 ? -81.822 -20.616 33.332 1.00 52.97 112 LYS A CA 1
ATOM 860 C C . LYS A 1 112 ? -82.617 -21.295 32.218 1.00 52.97 112 LYS A C 1
ATOM 862 O O . LYS A 1 112 ? -83.441 -20.662 31.565 1.00 52.97 112 LYS A O 1
ATOM 867 N N . GLY A 1 113 ? -82.367 -22.582 31.994 1.00 46.53 113 GLY A N 1
ATOM 868 C CA . GLY A 1 113 ? -83.223 -23.414 31.147 1.00 46.53 113 GLY A CA 1
ATOM 869 C C . GLY A 1 113 ? -84.426 -23.953 31.929 1.00 46.53 113 GLY A C 1
ATOM 870 O O . GLY A 1 113 ? -84.263 -24.441 33.043 1.00 46.53 113 GLY A O 1
ATOM 871 N N . GLU A 1 114 ? -85.624 -23.921 31.333 1.00 47.56 114 GLU A N 1
ATOM 872 C CA . GLU A 1 114 ? -86.838 -24.595 31.844 1.00 47.56 114 GLU A CA 1
ATOM 873 C C . GLU A 1 114 ? -86.773 -26.137 31.771 1.00 47.56 114 GLU A C 1
ATOM 875 O O . GLU A 1 114 ? -87.729 -26.814 32.136 1.00 47.56 114 GLU A O 1
ATOM 880 N N . ASN A 1 115 ? -85.643 -26.716 31.363 1.00 44.69 115 ASN A N 1
ATOM 881 C CA . ASN A 1 115 ? -85.318 -28.118 31.593 1.00 44.69 115 ASN A CA 1
ATOM 882 C C . ASN A 1 115 ? -83.868 -28.201 32.076 1.00 44.69 115 ASN A C 1
ATOM 884 O O . ASN A 1 115 ? -82.962 -27.656 31.446 1.00 44.69 115 ASN A O 1
ATOM 888 N N . GLU A 1 116 ? -83.678 -28.857 33.219 1.00 48.59 116 GLU A N 1
ATOM 889 C CA . GLU A 1 116 ? -82.371 -29.191 33.780 1.00 48.59 116 GLU A CA 1
ATOM 890 C C . GLU A 1 116 ? -81.482 -29.843 32.702 1.00 48.59 116 GLU A C 1
ATOM 892 O O . GLU A 1 116 ? -81.957 -30.698 31.960 1.00 48.59 116 GLU A O 1
ATOM 897 N N . THR A 1 117 ? -80.202 -29.441 32.671 1.00 49.47 117 THR A N 1
ATOM 898 C CA . THR A 1 117 ? -79.102 -29.822 31.750 1.00 49.47 117 THR A CA 1
ATOM 899 C C . THR A 1 117 ? -78.901 -28.968 30.488 1.00 49.47 117 THR A C 1
ATOM 901 O O . THR A 1 117 ? -78.893 -29.489 29.376 1.00 49.47 117 THR A O 1
ATOM 904 N N . THR A 1 118 ? -78.619 -27.671 30.657 1.00 43.22 118 THR A N 1
ATOM 905 C CA . THR A 1 118 ? -77.882 -26.896 29.635 1.00 43.22 118 THR A CA 1
ATOM 906 C C . THR A 1 118 ? -76.653 -26.263 30.281 1.00 43.22 118 THR A C 1
ATOM 908 O O . THR A 1 118 ? -76.749 -25.708 31.374 1.00 43.22 118 THR A O 1
ATOM 911 N N . GLU A 1 119 ? -75.504 -26.472 29.643 1.00 49.16 119 GLU A N 1
ATOM 912 C CA . GLU A 1 119 ? -74.142 -26.289 30.151 1.00 49.16 119 GLU A CA 1
ATOM 913 C C . GLU A 1 119 ? -73.854 -24.852 30.618 1.00 49.16 119 GLU A C 1
ATOM 915 O O . GLU A 1 119 ? -74.185 -23.883 29.937 1.00 49.16 119 GLU A O 1
ATOM 920 N N . CYS A 1 120 ? -73.219 -24.715 31.792 1.00 52.09 120 CYS A N 1
ATOM 921 C CA . CYS A 1 120 ? -72.506 -23.488 32.153 1.00 52.09 120 CYS A CA 1
ATOM 922 C C . CYS A 1 120 ? -71.377 -23.306 31.143 1.00 52.09 120 CYS A C 1
ATOM 924 O O . CYS A 1 120 ? -70.463 -24.129 31.116 1.00 52.09 120 CYS A O 1
ATOM 926 N N . VAL A 1 121 ? -71.423 -22.236 30.356 1.00 53.91 121 VAL A N 1
ATOM 927 C CA . VAL A 1 121 ? -70.284 -21.841 29.531 1.00 53.91 121 VAL A CA 1
ATOM 928 C C . VAL A 1 121 ? -69.459 -20.859 30.363 1.00 53.91 121 VAL A C 1
ATOM 930 O O . VAL A 1 121 ? -69.933 -19.783 30.739 1.00 53.91 121 VAL A O 1
ATOM 933 N N . SER A 1 122 ? -68.257 -21.287 30.741 1.00 52.78 122 SER A N 1
ATOM 934 C CA . SER A 1 122 ? -67.303 -20.491 31.516 1.00 52.78 122 SER A CA 1
ATOM 935 C C . SER A 1 122 ? -66.191 -20.037 30.581 1.00 52.78 122 SER A C 1
ATOM 937 O O . SER A 1 122 ? -65.516 -20.887 30.013 1.00 52.78 122 SER A O 1
ATOM 939 N N . TRP A 1 123 ? -65.977 -18.729 30.440 1.00 54.38 123 TRP A N 1
ATOM 940 C CA . TRP A 1 123 ? -64.861 -18.192 29.663 1.00 54.38 123 TRP A CA 1
ATOM 941 C C . TRP A 1 123 ? -63.792 -17.642 30.603 1.00 54.38 123 TRP A C 1
ATOM 943 O O . TRP A 1 123 ? -64.074 -16.848 31.507 1.00 54.38 123 TRP A O 1
ATOM 953 N N . TYR A 1 124 ? -62.550 -18.060 30.377 1.00 49.16 124 TYR A N 1
ATOM 954 C CA . TYR A 1 124 ? -61.389 -17.582 31.116 1.00 49.16 124 TYR A CA 1
ATOM 955 C C . TYR A 1 124 ? -60.565 -16.680 30.198 1.00 49.16 124 TYR A C 1
ATOM 957 O O . TYR A 1 124 ? -59.975 -17.163 29.234 1.00 49.16 124 TYR A O 1
ATOM 965 N N . VAL A 1 125 ? -60.530 -15.377 30.490 1.00 48.62 125 VAL A N 1
ATOM 966 C CA . VAL A 1 125 ? -59.703 -14.413 29.756 1.00 48.62 125 VAL A CA 1
ATOM 967 C C . VAL A 1 125 ? -58.526 -14.008 30.645 1.00 48.62 125 VAL A C 1
ATOM 969 O O . VAL A 1 125 ? -58.648 -13.233 31.590 1.00 48.62 125 VAL A O 1
ATOM 972 N N . THR A 1 126 ? -57.342 -14.536 30.355 1.00 45.56 126 THR A N 1
ATOM 973 C CA . THR A 1 126 ? -56.136 -14.141 31.093 1.00 45.56 126 THR A CA 1
ATOM 974 C C . THR A 1 126 ? -55.500 -12.947 30.388 1.00 45.56 126 THR A C 1
ATOM 976 O O . THR A 1 126 ? -54.645 -13.121 29.524 1.00 45.56 126 THR A O 1
ATOM 979 N N . ALA A 1 127 ? -55.920 -11.729 30.730 1.00 44.09 127 ALA A N 1
ATOM 980 C CA . ALA A 1 127 ? -55.269 -10.526 30.218 1.00 44.09 127 ALA A CA 1
ATOM 981 C C . ALA A 1 127 ? -53.910 -10.323 30.916 1.00 44.09 127 ALA A C 1
ATOM 983 O O . ALA A 1 127 ? -53.836 -10.170 32.137 1.00 44.09 127 ALA A O 1
ATOM 984 N N . SER A 1 128 ? -52.824 -10.302 30.144 1.00 40.22 128 SER A N 1
ATOM 985 C CA . SER A 1 128 ? -51.496 -9.941 30.645 1.00 40.22 128 SER A CA 1
ATOM 986 C C . SER A 1 128 ? -51.294 -8.452 30.392 1.00 40.22 128 SER A C 1
ATOM 988 O O . SER A 1 128 ? -50.822 -8.031 29.345 1.00 40.22 128 SER A O 1
ATOM 990 N N . LEU A 1 129 ? -51.716 -7.616 31.337 1.00 41.56 129 LEU A N 1
ATOM 991 C CA . LEU A 1 129 ? -51.588 -6.169 31.198 1.00 41.56 129 LEU A CA 1
ATOM 992 C C . LEU A 1 129 ? -50.163 -5.721 31.570 1.00 41.56 129 LEU A C 1
ATOM 994 O O . LEU A 1 129 ? -49.766 -5.826 32.730 1.00 41.56 129 LEU A O 1
ATOM 998 N N . VAL A 1 130 ? -49.408 -5.180 30.607 1.00 44.12 130 VAL A N 1
ATOM 999 C CA . VAL A 1 130 ? -48.067 -4.620 30.844 1.00 44.12 130 VAL A CA 1
ATOM 1000 C C . VAL A 1 130 ? -48.095 -3.110 30.611 1.00 44.12 130 VAL A C 1
ATOM 1002 O O . VAL A 1 130 ? -48.015 -2.627 29.486 1.00 44.12 130 VAL A O 1
ATOM 1005 N N . ILE A 1 131 ? -48.203 -2.339 31.693 1.00 42.97 131 ILE A N 1
ATOM 1006 C CA . ILE A 1 131 ? -48.175 -0.871 31.636 1.00 42.97 131 ILE A CA 1
ATOM 1007 C C . ILE A 1 131 ? -46.713 -0.404 31.685 1.00 42.97 131 ILE A C 1
ATOM 1009 O O . ILE A 1 131 ? -46.049 -0.552 32.711 1.00 42.97 131 ILE A O 1
ATOM 1013 N N . GLY A 1 132 ? -46.217 0.181 30.594 1.00 46.44 132 GLY A N 1
ATOM 1014 C CA . GLY A 1 132 ? -44.906 0.832 30.513 1.00 46.44 132 GLY A CA 1
ATOM 1015 C C . GLY A 1 132 ? -45.012 2.193 29.824 1.00 46.44 132 GLY A C 1
ATOM 1016 O O . GLY A 1 132 ? -45.920 2.413 29.029 1.00 46.44 132 GLY A O 1
ATOM 1017 N N . LYS A 1 133 ? -44.093 3.125 30.118 1.00 42.81 133 LYS A N 1
ATOM 1018 C CA . LYS A 1 133 ? -43.924 4.307 29.256 1.00 42.81 133 LYS A CA 1
ATOM 1019 C C . LYS A 1 133 ? -43.435 3.812 27.899 1.00 42.81 133 LYS A C 1
ATOM 1021 O O . LYS A 1 133 ? -42.485 3.035 27.860 1.00 42.81 133 LYS A O 1
ATOM 1026 N N . GLU A 1 134 ? -44.061 4.296 26.838 1.00 38.56 134 GLU A N 1
ATOM 1027 C CA . GLU A 1 134 ? -43.984 3.875 25.427 1.00 38.56 134 GLU A CA 1
ATOM 1028 C C . GLU A 1 134 ? -42.569 3.652 24.827 1.00 38.56 134 GLU A C 1
ATOM 1030 O O . GLU A 1 134 ? -42.453 3.123 23.732 1.00 38.56 134 GLU A O 1
ATOM 1035 N N . ASN A 1 135 ? -41.481 3.967 25.544 1.00 42.84 135 ASN A N 1
ATOM 1036 C CA . ASN A 1 135 ? -40.092 3.853 25.079 1.00 42.84 135 ASN A CA 1
ATOM 1037 C C . ASN A 1 135 ? -39.186 2.906 25.900 1.00 42.84 135 ASN A C 1
ATOM 1039 O O . ASN A 1 135 ? -37.980 2.874 25.660 1.00 42.84 135 ASN A O 1
ATOM 1043 N N . ASP A 1 136 ? -39.721 2.147 26.867 1.00 45.19 136 ASP A N 1
ATOM 1044 C CA . ASP A 1 136 ? -38.888 1.414 27.840 1.00 45.19 136 ASP A CA 1
ATOM 1045 C C . ASP A 1 136 ? -38.997 -0.123 27.816 1.00 45.19 136 ASP A C 1
ATOM 1047 O O . ASP A 1 136 ? -38.172 -0.770 28.463 1.00 45.19 136 ASP A O 1
ATOM 1051 N N . LEU A 1 137 ? -39.935 -0.718 27.065 1.00 44.44 137 LEU A N 1
ATOM 1052 C CA . LEU A 1 137 ? -40.034 -2.178 26.934 1.00 44.44 137 LEU A CA 1
ATOM 1053 C C . LEU A 1 137 ? -39.037 -2.717 25.899 1.00 44.44 137 LEU A C 1
ATOM 1055 O O . LEU A 1 137 ? -39.127 -2.408 24.715 1.00 44.44 137 LEU A O 1
ATOM 1059 N N . THR A 1 138 ? -38.099 -3.558 26.338 1.00 56.06 138 THR A N 1
ATOM 1060 C CA . THR A 1 138 ? -37.212 -4.324 25.442 1.00 56.06 138 THR A CA 1
ATOM 1061 C C . THR A 1 138 ? -37.507 -5.813 25.594 1.00 56.06 138 THR A C 1
ATOM 1063 O O . THR A 1 138 ? -37.371 -6.345 26.698 1.00 56.06 138 THR A O 1
ATOM 1066 N N . GLU A 1 139 ? -37.924 -6.466 24.505 1.00 65.75 139 GLU A N 1
ATOM 1067 C CA . GLU A 1 139 ? -37.976 -7.929 24.400 1.00 65.75 139 GLU A CA 1
ATOM 1068 C C . GLU A 1 139 ? -36.546 -8.476 24.329 1.00 65.75 139 GLU A C 1
ATOM 1070 O O . GLU A 1 139 ? -35.720 -7.977 23.559 1.00 65.75 139 GLU A O 1
ATOM 1075 N N . ILE A 1 140 ? -36.245 -9.461 25.172 1.00 69.31 140 ILE A N 1
ATOM 1076 C CA . ILE A 1 140 ? -34.935 -10.098 25.262 1.00 69.31 140 ILE A CA 1
ATOM 1077 C C . ILE A 1 140 ? -35.110 -11.603 25.128 1.00 69.31 140 ILE A C 1
ATOM 1079 O O . ILE A 1 140 ? -35.886 -12.205 25.869 1.00 69.31 140 ILE A O 1
ATOM 1083 N N . GLU A 1 141 ? -34.356 -12.198 24.209 1.00 65.56 141 GLU A N 1
ATOM 1084 C CA . GLU A 1 141 ? -34.163 -13.642 24.131 1.00 65.56 141 GLU A CA 1
ATOM 1085 C C . GLU A 1 141 ? -33.185 -14.071 25.240 1.00 65.56 141 GLU A C 1
ATOM 1087 O O . GLU A 1 141 ? -32.091 -13.519 25.375 1.00 65.56 141 GLU A O 1
ATOM 1092 N N . GLY A 1 142 ? -33.627 -14.980 26.106 1.00 64.25 142 GLY A N 1
ATOM 1093 C CA . GLY A 1 142 ? -32.860 -15.553 27.209 1.00 64.25 142 GLY A CA 1
ATOM 1094 C C . GLY A 1 142 ? -32.350 -16.966 26.902 1.00 64.25 142 GLY A C 1
ATOM 1095 O O . GLY A 1 142 ? -32.374 -17.430 25.764 1.00 64.25 142 GLY A O 1
ATOM 1096 N N . PHE A 1 143 ? -31.899 -17.665 27.946 1.00 61.38 143 PHE A N 1
ATOM 1097 C CA . PHE A 1 143 ? -31.424 -19.057 27.880 1.00 61.38 143 PHE A CA 1
ATOM 1098 C C . PHE A 1 143 ? -32.477 -20.010 27.262 1.00 61.38 143 PHE A C 1
ATOM 1100 O O . PHE A 1 143 ? -33.656 -19.891 27.556 1.00 61.38 143 PHE A O 1
ATOM 1107 N N . GLU A 1 144 ? -32.092 -20.965 26.407 1.00 63.62 144 GLU A N 1
ATOM 1108 C CA . GLU A 1 144 ? -33.024 -21.918 25.749 1.00 63.62 144 GLU A CA 1
ATOM 1109 C C . GLU A 1 144 ? -34.215 -21.281 24.979 1.00 63.62 144 GLU A C 1
ATOM 1111 O O . GLU A 1 144 ? -35.272 -21.898 24.826 1.00 63.62 144 GLU A O 1
ATOM 1116 N N . ASN A 1 145 ? -34.038 -20.069 24.436 1.00 56.09 145 ASN A N 1
ATOM 1117 C CA . ASN A 1 145 ? -35.015 -19.337 23.611 1.00 56.09 145 ASN A CA 1
ATOM 1118 C C . ASN A 1 145 ? -36.310 -18.916 24.343 1.00 56.09 145 ASN A C 1
ATOM 1120 O O . ASN A 1 145 ? -37.335 -18.699 23.688 1.00 56.09 145 ASN A O 1
ATOM 1124 N N . TYR A 1 146 ? -36.320 -18.793 25.679 1.00 66.31 146 TYR A N 1
ATOM 1125 C CA . TYR A 1 146 ? -37.434 -18.098 26.345 1.00 66.31 146 TYR A CA 1
ATOM 1126 C C . TYR A 1 146 ? -37.268 -16.584 26.184 1.00 66.31 146 TYR A C 1
ATOM 1128 O O . TYR A 1 146 ? -36.164 -16.062 26.315 1.00 66.31 146 TYR A O 1
ATOM 1136 N N . THR A 1 147 ? -38.355 -15.857 25.928 1.00 64.94 147 THR A N 1
ATOM 1137 C CA . THR A 1 147 ? -38.330 -14.392 25.860 1.00 64.94 147 THR A CA 1
ATOM 1138 C C . THR A 1 147 ? -38.821 -13.775 27.164 1.00 64.94 147 THR A C 1
ATOM 1140 O O . THR A 1 147 ? -39.739 -14.280 27.816 1.00 64.94 147 THR A O 1
ATOM 1143 N N . PHE A 1 148 ? -38.198 -12.676 27.582 1.00 71.44 148 PHE A N 1
ATOM 1144 C CA . PHE A 1 148 ? -38.660 -11.884 28.717 1.00 71.44 148 PHE A CA 1
ATOM 1145 C C . PHE A 1 148 ? -38.560 -10.388 28.430 1.00 71.44 148 PHE A C 1
ATOM 1147 O O . PHE A 1 148 ? -37.754 -9.936 27.620 1.00 71.44 148 PHE A O 1
ATOM 1154 N N . TYR A 1 149 ? -39.370 -9.604 29.141 1.00 68.00 149 TYR A N 1
ATOM 1155 C CA . TYR A 1 149 ? -39.414 -8.153 28.986 1.00 68.00 149 TYR A CA 1
ATOM 1156 C C . TYR A 1 149 ? -38.745 -7.441 30.165 1.00 68.00 149 TYR A C 1
ATOM 1158 O O . TYR A 1 149 ? -38.908 -7.806 31.341 1.00 68.00 149 TYR A O 1
ATOM 1166 N N . LEU A 1 150 ? -38.005 -6.378 29.858 1.00 66.88 150 LEU A N 1
ATOM 1167 C CA . LEU A 1 150 ? -37.543 -5.401 30.842 1.00 66.88 150 LEU A CA 1
ATOM 1168 C C . LEU A 1 150 ? -38.388 -4.136 30.724 1.00 66.88 150 LEU A C 1
ATOM 1170 O O . LEU A 1 150 ? -38.412 -3.519 29.668 1.00 66.88 150 LEU A O 1
ATOM 1174 N N . ALA A 1 151 ? -39.073 -3.772 31.810 1.00 56.22 151 ALA A N 1
ATOM 1175 C CA . ALA A 1 151 ? -39.884 -2.554 31.895 1.00 56.22 151 ALA A CA 1
ATOM 1176 C C . ALA A 1 151 ? -39.091 -1.347 32.429 1.00 56.22 151 ALA A C 1
ATOM 1178 O O . ALA A 1 151 ? -39.474 -0.201 32.215 1.00 56.22 151 ALA A O 1
ATOM 1179 N N . GLU A 1 152 ? -37.984 -1.598 33.133 1.00 68.44 152 GLU A N 1
ATOM 1180 C CA . GLU A 1 152 ? -37.098 -0.573 33.681 1.00 68.44 152 GLU A CA 1
ATOM 1181 C C . GLU A 1 152 ? -35.633 -0.930 33.419 1.00 68.44 152 GLU A C 1
ATOM 1183 O O . GLU A 1 152 ? -35.275 -2.089 33.206 1.00 68.44 152 GLU A O 1
ATOM 1188 N N . ARG A 1 153 ? -34.763 0.084 33.484 1.00 80.06 153 ARG A N 1
ATOM 1189 C CA . ARG A 1 153 ? -33.309 -0.095 33.411 1.00 80.06 153 ARG A CA 1
ATOM 1190 C C . ARG A 1 153 ? -32.828 -0.947 34.603 1.00 80.06 153 ARG A C 1
ATOM 1192 O O . ARG A 1 153 ? -32.996 -0.483 35.734 1.00 80.06 153 ARG A O 1
ATOM 1199 N N . PRO A 1 154 ? -32.168 -2.104 34.386 1.00 88.56 154 PRO A N 1
ATOM 1200 C CA . PRO A 1 154 ? -31.640 -2.930 35.474 1.00 88.56 154 PRO A CA 1
ATOM 1201 C C . PRO A 1 154 ? -30.653 -2.152 36.349 1.00 88.56 154 PRO A C 1
ATOM 1203 O O . PRO A 1 154 ? -29.821 -1.404 35.819 1.00 88.56 154 PRO A O 1
ATOM 1206 N N . LYS A 1 155 ? -30.745 -2.328 37.673 1.00 90.50 155 LYS A N 1
ATOM 1207 C CA . LYS A 1 155 ? -29.950 -1.657 38.719 1.00 90.50 155 LYS A CA 1
ATOM 1208 C C . LYS A 1 155 ? -29.090 -2.629 39.531 1.00 90.50 155 LYS A C 1
ATOM 1210 O O . LYS A 1 155 ? -28.091 -2.192 40.093 1.00 90.50 155 LYS A O 1
ATOM 1215 N N . ARG A 1 156 ? -29.467 -3.909 39.606 1.00 95.75 156 ARG A N 1
ATOM 1216 C CA . ARG A 1 156 ? -28.747 -4.975 40.319 1.00 95.75 156 ARG A CA 1
ATOM 1217 C C . ARG A 1 156 ? -28.424 -6.112 39.358 1.00 95.75 156 ARG A C 1
ATOM 1219 O O . ARG A 1 156 ? -29.306 -6.873 38.976 1.00 95.75 156 ARG A O 1
ATOM 1226 N N . ILE A 1 157 ? -27.162 -6.214 38.965 1.00 97.62 157 ILE A N 1
ATOM 1227 C CA . ILE A 1 157 ? -26.683 -7.157 37.954 1.00 97.62 157 ILE A CA 1
ATOM 1228 C C . ILE A 1 157 ? -25.762 -8.173 38.623 1.00 97.62 157 ILE A C 1
ATOM 1230 O O . ILE A 1 157 ? -24.825 -7.800 39.332 1.00 97.62 157 ILE A O 1
ATOM 1234 N N . VAL A 1 158 ? -26.009 -9.456 38.385 1.00 98.06 158 VAL A N 1
ATOM 1235 C CA . VAL A 1 158 ? -25.068 -10.526 38.734 1.00 98.06 158 VAL A CA 1
ATOM 1236 C C . VAL A 1 158 ? -24.373 -10.998 37.462 1.00 98.06 158 VAL A C 1
ATOM 1238 O O . VAL A 1 158 ? -25.035 -11.313 36.479 1.00 98.06 158 VAL A O 1
ATOM 1241 N N . SER A 1 159 ? -23.041 -11.037 37.483 1.00 97.25 159 SER A N 1
ATOM 1242 C CA . SER A 1 159 ? -22.209 -11.515 36.377 1.00 97.25 159 SER A CA 1
ATOM 1243 C C . SER A 1 159 ? -21.624 -12.888 36.706 1.00 97.25 159 SER A C 1
ATOM 1245 O O . SER A 1 159 ? -20.858 -13.033 37.664 1.00 97.25 159 SER A O 1
ATOM 1247 N N . LEU A 1 160 ? -21.974 -13.899 35.910 1.00 95.56 160 LEU A N 1
ATOM 1248 C CA . LEU A 1 160 ? -21.529 -15.284 36.095 1.00 95.56 160 LEU A CA 1
ATOM 1249 C C . LEU A 1 160 ? -20.230 -15.614 35.346 1.00 95.56 160 LEU A C 1
ATOM 1251 O O . LEU A 1 160 ? -19.717 -16.722 35.487 1.00 95.56 160 LEU A O 1
ATOM 1255 N N . ALA A 1 161 ? -19.657 -14.673 34.592 1.00 93.94 161 ALA A N 1
ATOM 1256 C CA . ALA A 1 161 ? -18.429 -14.906 33.837 1.00 93.94 161 ALA A CA 1
ATOM 1257 C C . ALA A 1 161 ? -17.494 -13.687 33.833 1.00 93.94 161 ALA A C 1
ATOM 1259 O O . ALA A 1 161 ? -17.961 -12.545 33.848 1.00 93.94 161 ALA A O 1
ATOM 1260 N N . PRO A 1 162 ? -16.164 -13.897 33.763 1.00 94.31 162 PRO A N 1
ATOM 1261 C CA . PRO A 1 162 ? -15.212 -12.803 33.608 1.00 94.31 162 PRO A CA 1
ATOM 1262 C C . PRO A 1 162 ? -15.505 -11.915 32.394 1.00 94.31 162 PRO A C 1
ATOM 1264 O O . PRO A 1 162 ? -15.563 -10.704 32.562 1.00 94.31 162 PRO A O 1
ATOM 1267 N N . SER A 1 163 ? -15.780 -12.488 31.216 1.00 94.12 163 SER A N 1
ATOM 1268 C CA . SER A 1 163 ? -16.110 -11.723 30.000 1.00 94.12 163 SER A CA 1
ATOM 1269 C C . SER A 1 163 ? -17.319 -10.805 30.192 1.00 94.12 163 SER A C 1
ATOM 1271 O O . SER A 1 163 ? -17.250 -9.625 29.858 1.00 94.12 163 SER A O 1
ATOM 1273 N N 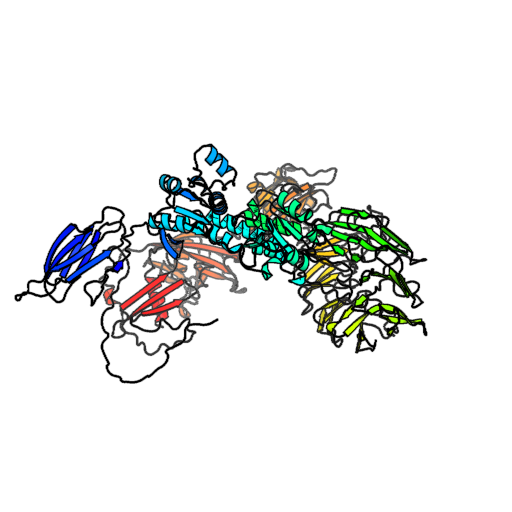. CYS A 1 164 ? -18.391 -11.306 30.812 1.00 95.31 164 CYS A N 1
ATOM 1274 C CA . CYS A 1 164 ? -19.573 -10.507 31.131 1.00 95.31 164 CYS A CA 1
ATOM 1275 C C . CYS A 1 164 ? -19.226 -9.333 32.049 1.00 95.31 164 CYS A C 1
ATOM 1277 O O . CYS A 1 164 ? -19.652 -8.208 31.800 1.00 95.31 164 CYS A O 1
ATOM 1279 N N . THR A 1 165 ? -18.410 -9.564 33.083 1.00 96.75 165 THR A N 1
ATOM 1280 C CA . THR A 1 165 ? -17.967 -8.492 33.985 1.00 96.75 165 THR A CA 1
ATOM 1281 C C . THR A 1 165 ? -17.170 -7.432 33.230 1.00 96.75 165 THR A C 1
ATOM 1283 O O . THR A 1 165 ? -17.409 -6.243 33.418 1.00 96.75 165 THR A O 1
ATOM 1286 N N . GLU A 1 166 ? -16.264 -7.840 32.344 1.00 96.00 166 GLU A N 1
ATOM 1287 C CA . GLU A 1 166 ? -15.462 -6.915 31.540 1.00 96.00 166 GLU A CA 1
ATOM 1288 C C . GLU A 1 166 ? -16.343 -6.048 30.639 1.00 96.00 166 GLU A C 1
ATOM 1290 O O . GLU A 1 166 ? -16.211 -4.824 30.659 1.00 96.00 166 GLU A O 1
ATOM 1295 N N . THR A 1 167 ? -17.294 -6.660 29.930 1.00 95.94 167 THR A N 1
ATOM 1296 C CA . THR A 1 167 ? -18.272 -5.948 29.098 1.00 95.94 167 THR A CA 1
ATOM 1297 C C . THR A 1 167 ? -19.091 -4.957 29.920 1.00 95.94 167 THR A C 1
ATOM 1299 O O . THR A 1 167 ? -19.200 -3.792 29.544 1.00 95.94 167 THR A O 1
ATOM 1302 N N . LEU A 1 168 ? -19.626 -5.379 31.073 1.00 96.75 168 LEU A N 1
ATOM 1303 C CA . LEU A 1 168 ? -20.444 -4.532 31.945 1.00 96.75 168 LEU A CA 1
ATOM 1304 C C . LEU A 1 168 ? -19.679 -3.298 32.433 1.00 96.75 168 LEU A C 1
ATOM 1306 O O . LEU A 1 168 ? -20.230 -2.198 32.436 1.00 96.75 168 LEU A O 1
ATOM 1310 N N . PHE A 1 169 ? -18.419 -3.449 32.834 1.00 97.25 169 PHE A N 1
ATOM 1311 C CA . PHE A 1 169 ? -17.610 -2.307 33.254 1.00 97.25 169 PHE A CA 1
ATOM 1312 C C . PHE A 1 169 ? -17.233 -1.413 32.069 1.00 97.25 169 PHE A C 1
ATOM 1314 O O . PHE A 1 169 ? -17.379 -0.196 32.172 1.00 97.25 169 PHE A O 1
ATOM 1321 N N . ALA A 1 170 ? -16.840 -1.994 30.933 1.00 94.81 170 ALA A N 1
ATOM 1322 C CA . ALA A 1 170 ? -16.408 -1.242 29.756 1.00 94.81 170 ALA A CA 1
ATOM 1323 C C . ALA A 1 170 ? -17.518 -0.353 29.162 1.00 94.81 170 ALA A C 1
ATOM 1325 O O . ALA A 1 170 ? -17.246 0.765 28.736 1.00 94.81 170 ALA A O 1
ATOM 1326 N N . ILE A 1 171 ? -18.784 -0.786 29.207 1.00 94.62 171 ILE A N 1
ATOM 1327 C CA . ILE A 1 171 ? -19.928 0.027 28.745 1.00 94.62 171 ILE A CA 1
ATOM 1328 C C . ILE A 1 171 ? -20.470 0.995 29.817 1.00 94.62 171 ILE A C 1
ATOM 1330 O O . ILE A 1 171 ? -21.471 1.683 29.598 1.00 94.62 171 ILE A O 1
ATOM 1334 N N . GLY A 1 172 ? -19.838 1.068 30.995 1.00 92.25 172 GLY A N 1
ATOM 1335 C CA . GLY A 1 172 ? -20.231 1.967 32.087 1.00 92.25 172 GLY A CA 1
ATOM 1336 C C . GLY A 1 172 ? -21.382 1.452 32.962 1.00 92.25 172 GLY A C 1
ATOM 1337 O O . GLY A 1 172 ? -22.090 2.236 33.595 1.00 92.25 172 GLY A O 1
ATOM 1338 N N . ALA A 1 173 ? -21.611 0.138 33.005 1.00 93.25 173 ALA A N 1
ATOM 1339 C CA . ALA A 1 173 ? -22.595 -0.502 33.879 1.00 93.25 173 ALA A CA 1
ATOM 1340 C C . ALA A 1 173 ? -22.010 -1.056 35.194 1.00 93.25 173 ALA A C 1
ATOM 1342 O O . ALA A 1 173 ? -22.777 -1.576 36.003 1.00 93.25 173 ALA A O 1
ATOM 1343 N N . GLY A 1 174 ? -20.701 -0.912 35.435 1.00 93.38 174 GLY A N 1
ATOM 1344 C CA . GLY A 1 174 ? -19.987 -1.496 36.582 1.00 93.38 174 GLY A CA 1
ATOM 1345 C C . GLY A 1 174 ? -20.580 -1.174 37.961 1.00 93.38 174 GLY A C 1
ATOM 1346 O O . GLY A 1 174 ? -20.685 -2.059 38.805 1.00 93.38 174 GLY A O 1
ATOM 1347 N N . GLU A 1 175 ? -21.081 0.047 38.170 1.00 94.00 175 GLU A N 1
ATOM 1348 C CA . GLU A 1 175 ? -21.734 0.467 39.429 1.00 94.00 175 GLU A CA 1
ATOM 1349 C C . GLU A 1 175 ? -23.013 -0.311 39.776 1.00 94.00 175 GLU A C 1
ATOM 1351 O O . GLU A 1 175 ? -23.482 -0.281 40.911 1.00 94.00 175 GLU A O 1
ATOM 1356 N N . ARG A 1 176 ? -23.600 -1.005 38.798 1.00 95.12 176 ARG A N 1
ATOM 1357 C CA . ARG A 1 176 ? -24.821 -1.803 38.971 1.00 95.12 176 ARG A CA 1
ATOM 1358 C C . ARG A 1 176 ? -24.529 -3.278 39.217 1.00 95.12 176 ARG A C 1
ATOM 1360 O O . ARG A 1 176 ? -25.457 -4.049 39.457 1.00 95.12 176 ARG A O 1
ATOM 1367 N N . VAL A 1 177 ? -23.266 -3.687 39.140 1.00 97.81 177 VAL A N 1
ATOM 1368 C CA . VAL A 1 177 ? -22.853 -5.064 39.405 1.00 97.81 177 VAL A CA 1
ATOM 1369 C C . VAL A 1 177 ? -22.833 -5.280 40.914 1.00 97.81 177 VAL A C 1
ATOM 1371 O O . VAL A 1 177 ? -22.190 -4.530 41.636 1.00 97.81 177 VAL A O 1
ATOM 1374 N N . VAL A 1 178 ? -23.553 -6.297 41.390 1.00 97.88 178 VAL A N 1
ATOM 1375 C CA . VAL A 1 178 ? -23.674 -6.633 42.823 1.00 97.88 178 VAL A CA 1
ATOM 1376 C C . VAL A 1 178 ? -23.099 -8.006 43.163 1.00 97.88 178 VAL A C 1
ATOM 1378 O O . VAL A 1 178 ? -22.857 -8.295 44.333 1.00 97.88 178 VAL A O 1
ATOM 1381 N N . GLY A 1 179 ? -22.857 -8.849 42.156 1.00 97.62 179 GLY A N 1
ATOM 1382 C CA . GLY A 1 179 ? -22.259 -10.168 42.336 1.00 97.62 179 GLY A CA 1
ATOM 1383 C C . GLY A 1 179 ? -21.395 -10.576 41.150 1.00 97.62 179 GLY A C 1
ATOM 1384 O O . GLY A 1 179 ? -21.779 -10.356 40.000 1.00 97.62 179 GLY A O 1
ATOM 1385 N N . VAL A 1 180 ? -20.237 -11.170 41.438 1.00 98.06 180 VAL A N 1
ATOM 1386 C CA . VAL A 1 180 ? -19.294 -11.692 40.437 1.00 98.06 180 VAL A CA 1
ATOM 1387 C C . VAL A 1 180 ? -18.707 -13.034 40.871 1.00 98.06 180 VAL A C 1
ATOM 1389 O O . VAL A 1 180 ? -18.679 -13.360 42.060 1.00 98.06 180 VAL A O 1
ATOM 1392 N N . THR A 1 181 ? -18.200 -13.824 39.926 1.00 95.94 181 THR A N 1
ATOM 1393 C CA . THR A 1 181 ? -17.455 -15.048 40.266 1.00 95.94 181 THR A CA 1
ATOM 1394 C C . THR A 1 181 ? -16.065 -14.731 40.817 1.00 95.94 181 THR A C 1
ATOM 1396 O O . THR A 1 181 ? -15.515 -13.653 40.596 1.00 95.94 181 THR A O 1
ATOM 1399 N N . ASN A 1 182 ? -15.439 -15.704 41.478 1.00 93.38 182 ASN A N 1
ATOM 1400 C CA . ASN A 1 182 ? -14.059 -15.596 41.959 1.00 93.38 182 ASN A CA 1
ATOM 1401 C C . ASN A 1 182 ? -13.000 -15.469 40.839 1.00 93.38 182 ASN A C 1
ATOM 1403 O O . ASN A 1 182 ? -11.832 -15.245 41.149 1.00 93.38 182 ASN A O 1
ATOM 1407 N N . PHE A 1 183 ? -13.386 -15.606 39.565 1.00 91.88 183 PHE A N 1
ATOM 1408 C CA . PHE A 1 183 ? -12.511 -15.413 38.403 1.00 91.88 183 PHE A CA 1
ATOM 1409 C C . PHE A 1 183 ? -12.632 -14.014 37.777 1.00 91.88 183 PHE A C 1
ATOM 1411 O O . PHE A 1 183 ? -11.818 -13.646 36.930 1.00 91.88 183 PHE A O 1
ATOM 1418 N N . CYS A 1 184 ? -13.624 -13.214 38.181 1.00 93.62 184 CYS A N 1
ATOM 1419 C CA . CYS A 1 184 ? -13.825 -11.852 37.690 1.00 93.62 184 CYS A CA 1
ATOM 1420 C C . CYS A 1 184 ? -12.805 -10.901 38.339 1.00 93.62 184 CYS A C 1
ATOM 1422 O O . CYS A 1 184 ? -13.051 -10.319 39.392 1.00 93.62 184 CYS A O 1
ATOM 1424 N N . ASN A 1 185 ? -11.639 -10.769 37.710 1.00 93.31 185 ASN A N 1
ATOM 1425 C CA . ASN A 1 185 ? -10.480 -10.039 38.235 1.00 93.31 185 ASN A CA 1
ATOM 1426 C C . ASN A 1 185 ? -10.104 -8.781 37.422 1.00 93.31 185 ASN A C 1
ATOM 1428 O O . ASN A 1 185 ? -9.074 -8.169 37.700 1.00 93.31 185 ASN A O 1
ATOM 1432 N N . TYR A 1 186 ? -10.900 -8.413 36.412 1.00 93.75 186 TYR A N 1
ATOM 1433 C CA . TYR A 1 186 ? -10.666 -7.262 35.540 1.00 93.75 186 TYR A CA 1
ATOM 1434 C C . TYR A 1 186 ? -11.994 -6.541 35.230 1.00 93.75 186 TYR A C 1
ATOM 1436 O O . TYR A 1 186 ? -13.005 -7.226 35.057 1.00 93.75 186 TYR A O 1
ATOM 1444 N N . PRO A 1 187 ? -12.009 -5.197 35.128 1.00 94.38 187 PRO A N 1
ATOM 1445 C CA . PRO A 1 187 ? -10.903 -4.277 35.438 1.00 94.38 187 PRO A CA 1
ATOM 1446 C C . PRO A 1 187 ? -10.519 -4.302 36.928 1.00 94.38 187 PRO A C 1
ATOM 1448 O O . PRO A 1 187 ? -11.221 -4.899 37.743 1.00 94.38 187 PRO A O 1
ATOM 1451 N N . SER A 1 188 ? -9.400 -3.668 37.304 1.00 92.94 188 SER A N 1
ATOM 1452 C CA . SER A 1 188 ? -8.926 -3.636 38.705 1.00 92.94 188 SER A CA 1
ATOM 1453 C C . SER A 1 188 ? -9.980 -3.098 39.680 1.00 92.94 188 SER A C 1
ATOM 1455 O O . SER A 1 188 ? -10.028 -3.512 40.834 1.00 92.94 188 SER A O 1
ATOM 1457 N N . GLU A 1 189 ? -10.877 -2.244 39.185 1.00 95.44 189 GLU A N 1
ATOM 1458 C CA . GLU A 1 189 ? -12.028 -1.726 39.920 1.00 95.44 189 GLU A CA 1
ATOM 1459 C C . GLU A 1 189 ? -12.933 -2.833 40.492 1.00 95.44 189 GLU A C 1
ATOM 1461 O O . GLU A 1 189 ? -13.435 -2.694 41.605 1.00 95.44 189 GLU A O 1
ATOM 1466 N N . VAL A 1 190 ? -13.104 -3.961 39.788 1.00 95.69 190 VAL A N 1
ATOM 1467 C CA . VAL A 1 190 ? -13.890 -5.108 40.280 1.00 95.69 190 VAL A CA 1
ATOM 1468 C C . VAL A 1 190 ? -13.278 -5.652 41.567 1.00 95.69 190 VAL A C 1
ATOM 1470 O O . VAL A 1 190 ? -13.984 -5.888 42.546 1.00 95.69 190 VAL A O 1
ATOM 1473 N N . VAL A 1 191 ? -11.953 -5.807 41.583 1.00 94.94 191 VAL A N 1
ATOM 1474 C CA . VAL A 1 191 ? -11.208 -6.310 42.743 1.00 94.94 191 VAL A CA 1
ATOM 1475 C C . VAL A 1 191 ? -11.328 -5.336 43.914 1.00 94.94 191 VAL A C 1
ATOM 1477 O O . VAL A 1 191 ? -11.561 -5.762 45.046 1.00 94.94 191 VAL A O 1
ATOM 1480 N N . ASP A 1 192 ? -11.239 -4.032 43.653 1.00 94.38 192 ASP A N 1
ATOM 1481 C CA . ASP A 1 192 ? -11.407 -3.002 44.679 1.00 94.38 192 ASP A CA 1
ATOM 1482 C C . ASP A 1 192 ? -12.818 -3.019 45.278 1.00 94.38 192 ASP A C 1
ATOM 1484 O O . ASP A 1 192 ? -12.969 -3.006 46.501 1.00 94.38 192 ASP A O 1
ATOM 1488 N N . LYS A 1 193 ? -13.855 -3.113 44.439 1.00 96.94 193 LYS A N 1
ATOM 1489 C CA . LYS A 1 193 ? -15.253 -3.200 44.884 1.00 96.94 193 LYS A CA 1
ATOM 1490 C C . LYS A 1 193 ? -15.527 -4.475 45.687 1.00 96.94 193 LYS A C 1
ATOM 1492 O O . LYS A 1 193 ? -16.210 -4.406 46.709 1.00 96.94 193 LYS A O 1
ATOM 1497 N N . VAL A 1 194 ? -14.947 -5.613 45.300 1.00 95.94 194 VAL A N 1
ATOM 1498 C CA . VAL A 1 194 ? -15.015 -6.860 46.085 1.00 95.94 194 VAL A CA 1
ATOM 1499 C C . VAL A 1 194 ? -14.331 -6.690 47.444 1.00 95.94 194 VAL A C 1
ATOM 1501 O O . VAL A 1 194 ? -14.913 -7.014 48.477 1.00 95.94 194 VAL A O 1
ATOM 1504 N N . ASN A 1 195 ? -13.127 -6.112 47.480 1.00 95.12 195 ASN A N 1
ATOM 1505 C CA . ASN A 1 195 ? -12.390 -5.884 48.727 1.00 95.12 195 ASN A CA 1
ATOM 1506 C C . ASN A 1 195 ? -13.107 -4.910 49.677 1.00 95.12 195 ASN A C 1
ATOM 1508 O O . ASN A 1 195 ? -12.984 -5.039 50.897 1.00 95.12 195 ASN A O 1
ATOM 1512 N N . ARG A 1 196 ? -13.861 -3.944 49.136 1.00 95.06 196 ARG A N 1
ATOM 1513 C CA . ARG A 1 196 ? -14.704 -3.017 49.911 1.00 95.06 196 ARG A CA 1
ATOM 1514 C C . ARG A 1 196 ? -16.057 -3.613 50.321 1.00 95.06 196 ARG A C 1
ATOM 1516 O O . ARG A 1 196 ? -16.765 -2.987 51.105 1.00 95.06 196 ARG A O 1
ATOM 1523 N N . GLY A 1 197 ? -16.405 -4.809 49.840 1.00 93.56 197 GLY A N 1
ATOM 1524 C CA . GLY A 1 197 ? -17.698 -5.453 50.092 1.00 93.56 197 GLY A CA 1
ATOM 1525 C C . GLY A 1 197 ? -18.867 -4.822 49.327 1.00 93.56 197 GLY A C 1
ATOM 1526 O O . GLY A 1 197 ? -20.016 -5.008 49.714 1.00 93.56 197 GLY A O 1
ATOM 1527 N N . GLU A 1 198 ? -18.586 -4.057 48.268 1.00 94.69 198 GLU A N 1
ATOM 1528 C CA . GLU A 1 198 ? -19.595 -3.478 47.367 1.00 94.69 198 GLU A CA 1
ATOM 1529 C C . GLU A 1 198 ? -20.123 -4.519 46.365 1.00 94.69 198 GLU A C 1
ATOM 1531 O O . GLU A 1 198 ? -21.276 -4.439 45.948 1.00 94.69 198 GLU A O 1
ATOM 1536 N N . ILE A 1 199 ? -19.292 -5.508 46.009 1.00 97.69 199 ILE A N 1
ATOM 1537 C CA . ILE A 1 199 ? -19.632 -6.644 45.142 1.00 97.69 199 ILE A CA 1
ATOM 1538 C C . ILE A 1 199 ? -19.380 -7.948 45.905 1.00 97.69 199 ILE A C 1
ATOM 1540 O O . ILE A 1 199 ? -18.288 -8.160 46.433 1.00 97.69 199 ILE A O 1
ATOM 1544 N N . GLU A 1 200 ? -20.364 -8.847 45.929 1.00 97.50 200 GLU A N 1
ATOM 1545 C CA . GLU A 1 200 ? -20.243 -10.161 46.572 1.00 97.50 200 GLU A CA 1
ATOM 1546 C C . GLU A 1 200 ? -19.626 -11.198 45.618 1.00 97.50 200 GLU A C 1
ATOM 1548 O O . GLU A 1 200 ? -19.967 -11.270 44.434 1.00 97.50 200 GLU A O 1
ATOM 1553 N N . VAL A 1 201 ? -18.752 -12.061 46.145 1.00 97.44 201 VAL A N 1
ATOM 1554 C CA . VAL A 1 201 ? -18.236 -13.217 45.396 1.00 97.44 201 VAL A CA 1
ATOM 1555 C C . VAL A 1 201 ? -19.220 -14.383 45.506 1.00 97.44 201 VAL A C 1
ATOM 1557 O O . VAL A 1 201 ? -19.339 -15.030 46.554 1.00 97.44 201 VAL A O 1
ATOM 1560 N N . ILE A 1 202 ? -19.889 -14.683 44.395 1.00 95.88 202 ILE A N 1
ATOM 1561 C CA . ILE A 1 202 ? -21.008 -15.638 44.287 1.00 95.88 202 ILE A CA 1
ATOM 1562 C C . ILE A 1 202 ? -20.580 -17.070 43.917 1.00 95.88 202 ILE A C 1
ATOM 1564 O O . ILE A 1 202 ? -21.363 -17.840 43.374 1.00 95.88 202 ILE A O 1
ATOM 1568 N N . GLY A 1 203 ? -19.329 -17.442 44.188 1.00 93.88 203 GLY A N 1
ATOM 1569 C CA . GLY A 1 203 ? -18.794 -18.769 43.869 1.00 93.88 203 GLY A CA 1
ATOM 1570 C C . GLY A 1 203 ? -17.899 -18.783 42.629 1.00 93.88 203 GLY A C 1
ATOM 1571 O O . GLY A 1 203 ? -17.249 -17.786 42.311 1.00 93.88 203 GLY A O 1
ATOM 1572 N N . GLY A 1 204 ? -17.806 -19.948 41.986 1.00 90.38 204 GLY A N 1
ATOM 1573 C CA . GLY A 1 204 ? -16.915 -20.202 40.849 1.00 90.38 204 GLY A CA 1
ATOM 1574 C C . GLY A 1 204 ? -17.606 -20.139 39.493 1.00 90.38 204 GLY A C 1
ATOM 1575 O O . GLY A 1 204 ? -18.818 -20.287 39.419 1.00 90.38 204 GLY A O 1
ATOM 1576 N N . TYR A 1 205 ? -16.829 -20.006 38.413 1.00 84.44 205 TYR A N 1
ATOM 1577 C CA . TYR A 1 205 ? -17.349 -20.003 37.034 1.00 84.44 205 TYR A CA 1
ATOM 1578 C C . TYR A 1 205 ? -18.136 -21.281 36.683 1.00 84.44 205 TYR A C 1
ATOM 1580 O O . TYR A 1 205 ? -19.201 -21.216 36.083 1.00 84.44 205 TYR A O 1
ATOM 1588 N N . SER A 1 206 ? -17.649 -22.452 37.108 1.00 86.38 206 SER A N 1
ATOM 1589 C CA . SER A 1 206 ? -18.350 -23.737 36.929 1.00 86.38 206 SER A CA 1
ATOM 1590 C C . SER A 1 206 ? -19.113 -24.192 38.179 1.00 86.38 206 SER A C 1
ATOM 1592 O O . SER A 1 206 ? -19.668 -25.284 38.197 1.00 86.38 206 SER A O 1
ATOM 1594 N N . THR A 1 207 ? -19.086 -23.399 39.252 1.00 91.00 207 THR A N 1
ATOM 1595 C CA . THR A 1 207 ? -19.719 -23.722 40.542 1.00 91.00 207 THR A CA 1
ATOM 1596 C C . THR A 1 207 ? -20.307 -22.457 41.190 1.00 91.00 207 THR A C 1
ATOM 1598 O O . THR A 1 207 ? -19.846 -22.061 42.271 1.00 91.00 207 THR A O 1
ATOM 1601 N N . PRO A 1 208 ? -21.249 -21.763 40.524 1.00 92.25 208 PRO A N 1
ATOM 1602 C CA . PRO A 1 208 ? -21.940 -20.618 41.109 1.00 92.25 208 PRO A CA 1
ATOM 1603 C C . PRO A 1 208 ? -22.817 -21.051 42.296 1.00 92.25 208 PRO A C 1
ATOM 1605 O O . PRO A 1 208 ? -23.385 -22.142 42.306 1.00 92.25 208 PRO A O 1
ATOM 1608 N N . ASP A 1 209 ? -22.909 -20.198 43.314 1.00 94.38 209 ASP A N 1
ATOM 1609 C CA . ASP A 1 209 ? -23.676 -20.428 44.541 1.00 94.38 209 ASP A CA 1
ATOM 1610 C C . ASP A 1 209 ? -25.063 -19.773 44.424 1.00 94.38 209 ASP A C 1
ATOM 1612 O O . ASP A 1 209 ? -25.202 -18.550 44.504 1.00 94.38 209 ASP A O 1
ATOM 1616 N N . ILE A 1 210 ? -26.091 -20.602 44.219 1.00 92.94 210 ILE A N 1
ATOM 1617 C CA . ILE A 1 210 ? -27.481 -20.161 44.018 1.00 92.94 210 ILE A CA 1
ATOM 1618 C C . ILE A 1 210 ? -27.994 -19.369 45.227 1.00 92.94 210 ILE A C 1
ATOM 1620 O O . ILE A 1 210 ? -28.634 -18.332 45.052 1.00 92.94 210 ILE A O 1
ATOM 1624 N N . ASP A 1 211 ? -27.683 -19.795 46.452 1.00 92.25 211 ASP A N 1
ATOM 1625 C CA . ASP A 1 211 ? -28.159 -19.112 47.657 1.00 92.25 211 ASP A CA 1
ATOM 1626 C C . ASP A 1 211 ? -27.555 -17.707 47.745 1.00 92.25 211 ASP A C 1
ATOM 1628 O O . ASP A 1 211 ? -28.245 -16.737 48.063 1.00 92.25 211 ASP A O 1
ATOM 1632 N N . LYS A 1 212 ? -26.272 -17.548 47.405 1.00 95.31 212 LYS A N 1
ATOM 1633 C CA . LYS A 1 212 ? -25.655 -16.218 47.320 1.00 95.31 212 LYS A CA 1
ATOM 1634 C C . LYS A 1 212 ? -26.277 -15.354 46.228 1.00 95.31 212 LYS A C 1
ATOM 1636 O O . LYS A 1 212 ? -26.553 -14.184 46.482 1.00 95.31 212 LYS A O 1
ATOM 1641 N N . ILE A 1 213 ? -26.506 -15.911 45.039 1.00 95.94 213 ILE A N 1
ATOM 1642 C CA . ILE A 1 213 ? -27.091 -15.182 43.903 1.00 95.94 213 ILE A CA 1
ATOM 1643 C C . ILE A 1 213 ? -28.492 -14.676 44.255 1.00 95.94 213 ILE A C 1
ATOM 1645 O O . ILE A 1 213 ? -28.783 -13.493 44.089 1.00 95.94 213 ILE A O 1
ATOM 1649 N N . THR A 1 214 ? -29.342 -15.546 44.796 1.00 93.44 214 THR A N 1
ATOM 1650 C CA . THR A 1 214 ? -30.723 -15.202 45.161 1.00 93.44 214 THR A CA 1
ATOM 1651 C C . THR A 1 214 ? -30.791 -14.182 46.301 1.00 93.44 214 THR A C 1
ATOM 1653 O O . THR A 1 214 ? -31.581 -13.239 46.228 1.00 93.44 214 THR A O 1
ATOM 1656 N N . ASN A 1 215 ? -29.899 -14.271 47.297 1.00 95.12 215 ASN A N 1
ATOM 1657 C CA . ASN A 1 215 ? -29.791 -13.287 48.385 1.00 95.12 215 ASN A CA 1
ATOM 1658 C C . ASN A 1 215 ? -29.413 -11.876 47.903 1.00 95.12 215 ASN A C 1
ATOM 1660 O O . ASN A 1 215 ? -29.717 -10.892 48.581 1.00 95.12 215 ASN A O 1
ATOM 1664 N N . LEU A 1 216 ? -28.769 -11.751 46.738 1.00 95.88 216 LEU A N 1
ATOM 1665 C CA . LEU A 1 216 ? -28.466 -10.455 46.132 1.00 95.88 216 LEU A CA 1
ATOM 1666 C C . LEU A 1 216 ? -29.675 -9.821 45.440 1.00 95.88 216 LEU A C 1
ATOM 1668 O O . LEU A 1 216 ? -29.595 -8.638 45.108 1.00 95.88 216 LEU A O 1
ATOM 1672 N N . ASN A 1 217 ? -30.772 -10.555 45.241 1.00 94.12 217 ASN A N 1
ATOM 1673 C CA . ASN A 1 217 ? -31.979 -10.089 44.559 1.00 94.12 217 ASN A CA 1
ATOM 1674 C C . ASN A 1 217 ? -31.672 -9.327 43.244 1.00 94.12 217 ASN A C 1
ATOM 1676 O O . ASN A 1 217 ? -31.907 -8.114 43.180 1.00 94.12 217 ASN A O 1
ATOM 1680 N N . PRO A 1 218 ? -31.043 -9.982 42.246 1.00 95.44 218 PRO A N 1
ATOM 1681 C CA . PRO A 1 218 ? -30.700 -9.351 40.973 1.00 95.44 218 PRO A CA 1
ATOM 1682 C C . PRO A 1 218 ? -31.927 -9.068 40.100 1.00 95.44 218 PRO A C 1
ATOM 1684 O O . PRO A 1 218 ? -32.862 -9.863 40.057 1.00 95.44 218 PRO A O 1
ATOM 1687 N N . ASP A 1 219 ? -31.869 -7.971 39.344 1.00 92.25 219 ASP A N 1
ATOM 1688 C CA . ASP A 1 219 ? -32.842 -7.655 38.291 1.00 92.25 219 ASP A CA 1
ATOM 1689 C C . ASP A 1 219 ? -32.584 -8.502 37.038 1.00 92.25 219 ASP A C 1
ATOM 1691 O O . ASP A 1 219 ? -33.521 -8.922 36.358 1.00 92.25 219 ASP A O 1
ATOM 1695 N N . ILE A 1 220 ? -31.299 -8.732 36.738 1.00 93.25 220 ILE A N 1
ATOM 1696 C CA . ILE A 1 220 ? -30.822 -9.608 35.668 1.00 93.25 220 ILE A CA 1
ATOM 1697 C C . ILE A 1 220 ? -29.562 -10.360 36.110 1.00 93.25 220 ILE A C 1
ATOM 1699 O O . ILE A 1 220 ? -28.747 -9.861 36.896 1.00 93.25 220 ILE A O 1
ATOM 1703 N N . ILE A 1 221 ? -29.385 -11.544 35.543 1.00 95.31 221 ILE A N 1
ATOM 1704 C CA . ILE A 1 221 ? -28.189 -12.371 35.656 1.00 95.31 221 ILE A CA 1
ATOM 1705 C C . ILE A 1 221 ? -27.611 -12.498 34.247 1.00 95.31 221 ILE A C 1
ATOM 1707 O O . ILE A 1 221 ? -28.347 -12.813 33.318 1.00 95.31 221 ILE A O 1
ATOM 1711 N N . VAL A 1 222 ? -26.323 -12.217 34.076 1.00 94.56 222 VAL A N 1
ATOM 1712 C CA . VAL A 1 222 ? -25.637 -12.307 32.779 1.00 94.56 222 VAL A CA 1
ATOM 1713 C C . VAL A 1 222 ? -24.607 -13.421 32.859 1.00 94.56 222 VAL A C 1
ATOM 1715 O O . VAL A 1 222 ? -23.751 -13.402 33.750 1.00 94.56 222 VAL A O 1
ATOM 1718 N N . GLU A 1 223 ? -24.683 -14.380 31.946 1.00 91.31 223 GLU A N 1
ATOM 1719 C CA . GLU A 1 223 ? -23.705 -15.453 31.815 1.00 91.31 223 GLU A CA 1
ATOM 1720 C C . GLU A 1 223 ? -23.041 -15.471 30.439 1.00 91.31 223 GLU A C 1
ATOM 1722 O O . GLU A 1 223 ? -23.568 -14.921 29.475 1.00 91.31 223 GLU A O 1
ATOM 1727 N N . ALA A 1 224 ? -21.875 -16.113 30.371 1.00 88.88 224 ALA A N 1
ATOM 1728 C CA . ALA A 1 224 ? -21.258 -16.504 29.114 1.00 88.88 224 ALA A CA 1
ATOM 1729 C C . ALA A 1 224 ? -21.437 -18.011 28.974 1.00 88.88 224 ALA A C 1
ATOM 1731 O O . ALA A 1 224 ? -20.987 -18.744 29.866 1.00 88.88 224 ALA A O 1
ATOM 1732 N N . HIS A 1 225 ? -22.055 -18.427 27.871 1.00 86.06 225 HIS A N 1
ATOM 1733 C CA . HIS A 1 225 ? -22.579 -19.765 27.657 1.00 86.06 225 HIS A CA 1
ATOM 1734 C C . HIS A 1 225 ? -21.645 -20.863 28.165 1.00 86.06 225 HIS A C 1
ATOM 1736 O O . HIS A 1 225 ? -20.543 -21.078 27.647 1.00 86.06 225 HIS A O 1
ATOM 1742 N N . ASN A 1 226 ? -22.104 -21.583 29.188 1.00 83.06 226 ASN A N 1
ATOM 1743 C CA . ASN A 1 226 ? -21.351 -22.654 29.816 1.00 83.06 226 ASN A CA 1
ATOM 1744 C C . ASN A 1 226 ? -22.236 -23.898 30.001 1.00 83.06 226 ASN A C 1
ATOM 1746 O O . ASN A 1 226 ? -22.986 -23.993 30.977 1.00 83.06 226 ASN A O 1
ATOM 1750 N N . PRO A 1 227 ? -22.079 -24.925 29.143 1.00 75.69 227 PRO A N 1
ATOM 1751 C CA . PRO A 1 227 ? -22.856 -26.161 29.236 1.00 75.69 227 PRO A CA 1
ATOM 1752 C C . PRO A 1 227 ? -22.748 -26.867 30.597 1.00 75.69 227 PRO A C 1
ATOM 1754 O O . PRO A 1 227 ? -23.612 -27.660 30.959 1.00 75.69 227 PRO A O 1
ATOM 1757 N N . GLY A 1 228 ? -21.683 -26.600 31.363 1.00 80.88 228 GLY A N 1
ATOM 1758 C CA . GLY A 1 228 ? -21.448 -27.199 32.674 1.00 80.88 228 GLY A CA 1
ATOM 1759 C C . GLY A 1 228 ? -22.341 -26.672 33.800 1.00 80.88 228 GLY A C 1
ATOM 1760 O O . GLY A 1 228 ? -22.349 -27.287 34.865 1.00 80.88 228 GLY A O 1
ATOM 1761 N N . ILE A 1 229 ? -23.072 -25.567 33.597 1.00 84.69 229 ILE A N 1
ATOM 1762 C CA . ILE A 1 229 ? -23.947 -24.965 34.621 1.00 84.69 229 ILE A CA 1
ATOM 1763 C C . ILE A 1 229 ? -25.422 -24.873 34.200 1.00 84.69 229 ILE A C 1
ATOM 1765 O O . ILE A 1 229 ? -26.206 -24.251 34.911 1.00 84.69 229 ILE A O 1
ATOM 1769 N N . GLY A 1 230 ? -25.831 -25.539 33.113 1.00 84.19 230 GLY A N 1
ATOM 1770 C CA . GLY A 1 230 ? -27.206 -25.475 32.591 1.00 84.19 230 GLY A CA 1
ATOM 1771 C C . GLY A 1 230 ? -28.296 -25.824 33.615 1.00 84.19 230 GLY A C 1
ATOM 1772 O O . GLY A 1 230 ? -29.324 -25.152 33.665 1.00 84.19 230 GLY A O 1
ATOM 1773 N N . ASP A 1 231 ? -28.050 -26.793 34.506 1.00 85.81 231 ASP A N 1
ATOM 1774 C CA . ASP A 1 231 ? -28.979 -27.133 35.600 1.00 85.81 231 ASP A CA 1
ATOM 1775 C C . ASP A 1 231 ? -29.157 -25.967 36.594 1.00 85.81 231 ASP A C 1
ATOM 1777 O O . ASP A 1 231 ? -30.252 -25.725 37.103 1.00 85.81 231 ASP A O 1
ATOM 1781 N N . VAL A 1 232 ? -28.080 -25.220 36.868 1.00 87.75 232 VAL A N 1
ATOM 1782 C CA . VAL A 1 232 ? -28.114 -24.050 37.758 1.00 87.75 232 VAL A CA 1
ATOM 1783 C C . VAL A 1 232 ? -28.881 -22.906 37.103 1.00 87.75 232 VAL A C 1
ATOM 1785 O O . VAL A 1 232 ? -29.724 -22.288 37.752 1.00 87.75 232 VAL A O 1
ATOM 1788 N N . ILE A 1 233 ? -28.620 -22.651 35.821 1.00 89.25 233 ILE A N 1
ATOM 1789 C CA . ILE A 1 233 ? -29.317 -21.620 35.046 1.00 89.25 233 ILE A CA 1
ATOM 1790 C C . ILE A 1 233 ? -30.812 -21.934 34.963 1.00 89.25 233 ILE A C 1
ATOM 1792 O O . ILE A 1 233 ? -31.631 -21.079 35.296 1.00 89.25 233 ILE A O 1
ATOM 1796 N N . SER A 1 234 ? -31.167 -23.183 34.650 1.00 87.31 234 SER A N 1
ATOM 1797 C CA . SER A 1 234 ? -32.557 -23.655 34.627 1.00 87.31 234 SER A CA 1
ATOM 1798 C C . SER A 1 234 ? -33.248 -23.424 35.971 1.00 87.31 234 SER A C 1
ATOM 1800 O O . SER A 1 234 ? -34.338 -22.861 36.018 1.00 87.31 234 SER A O 1
ATOM 1802 N N . SER A 1 235 ? -32.587 -23.753 37.087 1.00 88.31 235 SER A N 1
ATOM 1803 C CA . SER A 1 235 ? -33.136 -23.521 38.429 1.00 88.31 235 SER A CA 1
ATOM 1804 C C . SER A 1 235 ? -33.345 -22.035 38.754 1.00 88.31 235 SER A C 1
ATOM 1806 O O . SER A 1 235 ? -34.307 -21.698 39.451 1.00 88.31 235 SER A O 1
ATOM 1808 N N . LEU A 1 236 ? -32.472 -21.140 38.278 1.00 89.94 236 LEU A N 1
ATOM 1809 C CA . LEU A 1 236 ? -32.622 -19.690 38.451 1.00 89.94 236 LEU A CA 1
ATOM 1810 C C . LEU A 1 236 ? -33.808 -19.154 37.636 1.00 89.94 236 LEU A C 1
ATOM 1812 O O . LEU A 1 236 ? -34.602 -18.374 38.164 1.00 89.94 236 LEU A O 1
ATOM 1816 N N . VAL A 1 237 ? -33.965 -19.620 36.394 1.00 87.88 237 VAL A N 1
ATOM 1817 C CA . VAL A 1 237 ? -35.097 -19.271 35.520 1.00 87.88 237 VAL A CA 1
ATOM 1818 C C . VAL A 1 237 ? -36.418 -19.784 36.105 1.00 87.88 237 VAL A C 1
ATOM 1820 O O . VAL A 1 237 ? -37.369 -19.015 36.229 1.00 87.88 237 VAL A O 1
ATOM 1823 N N . GLU A 1 238 ? -36.471 -21.039 36.568 1.00 85.25 238 GLU A N 1
ATOM 1824 C CA . GLU A 1 238 ? -37.637 -21.620 37.260 1.00 85.25 238 GLU A CA 1
ATOM 1825 C C . GLU A 1 238 ? -38.003 -20.861 38.546 1.00 85.25 238 GLU A C 1
ATOM 1827 O O . GLU A 1 238 ? -39.170 -20.806 38.936 1.00 85.25 238 GLU A O 1
ATOM 1832 N N . SER A 1 239 ? -37.014 -20.238 39.191 1.00 85.19 239 SER A N 1
ATOM 1833 C CA . SER A 1 239 ? -37.204 -19.390 40.374 1.00 85.19 239 SER A CA 1
ATOM 1834 C C . SER A 1 239 ? -37.629 -17.953 40.033 1.00 85.19 239 SER A C 1
ATOM 1836 O O . SER A 1 239 ? -37.783 -17.132 40.938 1.00 85.19 239 SER A O 1
ATOM 1838 N N . GLY A 1 240 ? -37.840 -17.640 38.749 1.00 84.44 240 GLY A N 1
ATOM 1839 C CA . GLY A 1 240 ? -38.338 -16.352 38.266 1.00 84.44 240 GLY A CA 1
ATOM 1840 C C . GLY A 1 240 ? -37.263 -15.298 37.982 1.00 84.44 240 GLY A C 1
ATOM 1841 O O . GLY A 1 240 ? -37.611 -14.136 37.758 1.00 84.44 240 GLY A O 1
ATOM 1842 N N . TYR A 1 241 ? -35.974 -15.658 37.985 1.00 89.62 241 TYR A N 1
ATOM 1843 C CA . TYR A 1 241 ? -34.900 -14.729 37.626 1.00 89.62 241 TYR A CA 1
ATOM 1844 C C . TYR A 1 241 ? -34.722 -14.622 36.111 1.00 89.62 241 TYR A C 1
ATOM 1846 O O . TYR A 1 241 ? -34.829 -15.599 35.375 1.00 89.62 241 TYR A O 1
ATOM 1854 N N . LYS A 1 242 ? -34.396 -13.411 35.655 1.00 89.56 242 LYS A N 1
ATOM 1855 C CA . LYS A 1 242 ? -34.121 -13.101 34.250 1.00 89.56 242 LYS A CA 1
ATOM 1856 C C . LYS A 1 242 ? -32.651 -13.369 33.954 1.00 89.56 242 LYS A C 1
ATOM 1858 O O . LYS A 1 242 ? -31.787 -12.677 34.497 1.00 89.56 242 LYS A O 1
ATOM 1863 N N . VAL A 1 243 ? -32.372 -14.359 33.115 1.00 90.69 243 VAL A N 1
ATOM 1864 C CA . VAL A 1 243 ? -31.010 -14.777 32.758 1.00 90.69 243 VAL A CA 1
ATOM 1865 C C . VAL A 1 243 ? -30.740 -14.504 31.281 1.00 90.69 243 VAL A C 1
ATOM 1867 O O . VAL A 1 243 ? -31.457 -15.001 30.415 1.00 90.69 243 VAL A O 1
ATOM 1870 N N . ILE A 1 244 ? -29.694 -13.725 31.015 1.00 90.31 244 ILE A N 1
ATOM 1871 C CA . ILE A 1 244 ? -29.158 -13.446 29.682 1.00 90.31 244 ILE A CA 1
ATOM 1872 C C . ILE A 1 244 ? -27.977 -14.385 29.448 1.00 90.31 244 ILE A C 1
ATOM 1874 O O . ILE A 1 244 ? -26.998 -14.322 30.196 1.00 90.31 244 ILE A O 1
ATOM 1878 N N . ASP A 1 245 ? -28.081 -15.217 28.415 1.00 88.00 245 ASP A N 1
ATOM 1879 C CA . ASP A 1 245 ? -27.012 -16.108 27.964 1.00 88.00 245 ASP A CA 1
ATOM 1880 C C . ASP A 1 245 ? -26.295 -15.483 26.760 1.00 88.00 245 ASP A C 1
ATOM 1882 O O . ASP A 1 245 ? -26.919 -15.201 25.737 1.00 88.00 245 ASP A O 1
ATOM 1886 N N . LEU A 1 246 ? -24.997 -15.211 26.905 1.00 88.81 246 LEU A N 1
ATOM 1887 C CA . LEU A 1 246 ? -24.146 -14.662 25.851 1.00 88.81 246 LEU A CA 1
ATOM 1888 C C . LEU A 1 246 ? -23.339 -15.792 25.199 1.00 88.81 246 LEU A C 1
ATOM 1890 O O . LEU A 1 246 ? -22.505 -16.430 25.852 1.00 88.81 246 LEU A O 1
ATOM 1894 N N . HIS A 1 247 ? -23.597 -16.049 23.916 1.00 84.38 247 HIS A N 1
ATOM 1895 C CA . HIS A 1 247 ? -23.050 -17.178 23.168 1.00 84.38 247 HIS A CA 1
ATOM 1896 C C . HIS A 1 247 ? -22.111 -16.726 22.042 1.00 84.38 247 HIS A C 1
ATOM 1898 O O . HIS A 1 247 ? -22.457 -16.769 20.863 1.00 84.38 247 HIS A O 1
ATOM 1904 N N . SER A 1 248 ? -20.890 -16.344 22.408 1.00 82.94 248 SER A N 1
ATOM 1905 C CA . SER A 1 248 ? -19.873 -15.924 21.442 1.00 82.94 248 SER A CA 1
ATOM 1906 C C . SER A 1 248 ? -19.142 -17.104 20.803 1.00 82.94 248 SER A C 1
ATOM 1908 O O . SER A 1 248 ? -18.438 -17.853 21.494 1.00 82.94 248 SER A O 1
ATOM 1910 N N . THR A 1 249 ? -19.218 -17.226 19.477 1.00 79.88 249 THR A N 1
ATOM 1911 C CA . THR A 1 249 ? -18.457 -18.221 18.702 1.00 79.88 249 THR A CA 1
ATOM 1912 C C . THR A 1 249 ? -17.334 -17.609 17.866 1.00 79.88 249 THR A C 1
ATOM 1914 O O . THR A 1 249 ? -16.318 -18.275 17.639 1.00 79.88 249 THR A O 1
ATOM 1917 N N . ASP A 1 250 ? -17.450 -16.330 17.503 1.00 87.06 250 ASP A N 1
ATOM 1918 C CA . ASP A 1 250 ? -16.418 -15.544 16.822 1.00 87.06 250 ASP A CA 1
ATOM 1919 C C . ASP A 1 250 ? -16.225 -14.139 17.443 1.00 87.06 250 ASP A C 1
ATOM 1921 O O . ASP A 1 250 ? -16.641 -13.882 18.573 1.00 87.06 250 ASP A O 1
ATOM 1925 N N . ILE A 1 251 ? -15.469 -13.261 16.771 1.00 90.81 251 ILE A N 1
ATOM 1926 C CA . ILE A 1 251 ? -15.151 -11.915 17.282 1.00 90.81 251 ILE A CA 1
ATOM 1927 C C . ILE A 1 251 ? -16.319 -10.951 17.034 1.00 90.81 251 ILE A C 1
ATOM 1929 O O . ILE A 1 251 ? -16.577 -10.066 17.849 1.00 90.81 251 ILE A O 1
ATOM 1933 N N . GLU A 1 252 ? -17.026 -11.124 15.924 1.00 89.69 252 GLU A N 1
ATOM 1934 C CA . GLU A 1 252 ? -18.208 -10.366 15.543 1.00 89.69 252 GLU A CA 1
ATOM 1935 C C . GLU A 1 252 ? -19.351 -10.566 16.539 1.00 89.69 252 GLU A C 1
ATOM 1937 O O . GLU A 1 252 ? -19.976 -9.580 16.935 1.00 89.69 252 GLU A O 1
ATOM 1942 N N . ASP A 1 253 ? -19.560 -11.799 17.006 1.00 89.19 253 ASP A N 1
ATOM 1943 C CA . ASP A 1 253 ? -20.506 -12.134 18.069 1.00 89.19 253 ASP A CA 1
ATOM 1944 C C . ASP A 1 253 ? -20.193 -11.327 19.336 1.00 89.19 253 ASP A C 1
ATOM 1946 O O . ASP A 1 253 ? -21.069 -10.648 19.866 1.00 89.19 253 ASP A O 1
ATOM 1950 N N . ILE A 1 254 ? -18.925 -11.302 19.772 1.00 92.12 254 ILE A N 1
ATOM 1951 C CA . ILE A 1 254 ? -18.488 -10.560 20.971 1.00 92.12 254 ILE A CA 1
ATOM 1952 C C . ILE A 1 254 ? -18.820 -9.066 20.837 1.00 92.12 254 ILE A C 1
ATOM 1954 O O . ILE A 1 254 ? -19.317 -8.435 21.773 1.00 92.12 254 ILE A O 1
ATOM 1958 N N . ILE A 1 255 ? -18.559 -8.472 19.670 1.00 92.69 255 ILE A N 1
ATOM 1959 C CA . ILE A 1 255 ? -18.849 -7.053 19.413 1.00 92.69 255 ILE A CA 1
ATOM 1960 C C . ILE A 1 255 ? -20.369 -6.811 19.353 1.00 92.69 255 ILE A C 1
ATOM 1962 O O . ILE A 1 255 ? -20.866 -5.806 19.875 1.00 92.69 255 ILE A O 1
ATOM 1966 N N . GLY A 1 256 ? -21.123 -7.740 18.764 1.00 88.56 256 GLY A N 1
ATOM 1967 C CA . GLY A 1 256 ? -22.584 -7.732 18.748 1.00 88.56 256 GLY A CA 1
ATOM 1968 C C . GLY A 1 256 ? -23.184 -7.790 20.153 1.00 88.56 256 GLY A C 1
ATOM 1969 O O . GLY A 1 256 ? -24.066 -6.995 20.482 1.00 88.56 256 GLY A O 1
ATOM 1970 N N . GLU A 1 257 ? -22.653 -8.651 21.016 1.00 91.50 257 GLU A N 1
ATOM 1971 C CA . GLU A 1 257 ? -23.054 -8.787 22.416 1.00 91.50 257 GLU A CA 1
ATOM 1972 C C . GLU A 1 257 ? -22.771 -7.519 23.231 1.00 91.50 257 GLU A C 1
ATOM 1974 O O . GLU A 1 257 ? -23.598 -7.120 24.052 1.00 91.50 257 GLU A O 1
ATOM 1979 N N . ILE A 1 258 ? -21.653 -6.823 22.982 1.00 93.81 258 ILE A N 1
ATOM 1980 C CA . ILE A 1 258 ? -21.368 -5.516 23.602 1.00 93.81 258 ILE A CA 1
ATOM 1981 C C . ILE A 1 258 ? -22.477 -4.511 23.255 1.00 93.81 258 ILE A C 1
ATOM 1983 O O . ILE A 1 258 ? -23.017 -3.850 24.150 1.00 93.81 258 ILE A O 1
ATOM 1987 N N . ARG A 1 259 ? -22.861 -4.416 21.974 1.00 89.31 259 ARG A N 1
ATOM 1988 C CA . ARG A 1 259 ? -23.951 -3.532 21.517 1.00 89.31 259 ARG A CA 1
ATOM 1989 C C . ARG A 1 259 ? -25.297 -3.942 22.111 1.00 89.31 259 ARG A C 1
ATOM 1991 O O . ARG A 1 259 ? -26.050 -3.086 22.583 1.00 89.31 259 ARG A O 1
ATOM 1998 N N . PHE A 1 260 ? -25.576 -5.242 22.142 1.00 88.62 260 PHE A N 1
ATOM 1999 C CA . PHE A 1 260 ? -26.777 -5.808 22.743 1.00 88.62 260 PHE A CA 1
ATOM 2000 C C . PHE A 1 260 ? -26.879 -5.456 24.233 1.00 88.62 260 PHE A C 1
ATOM 2002 O O . PHE A 1 260 ? -27.879 -4.877 24.659 1.00 88.62 260 PHE A O 1
ATOM 2009 N N . MET A 1 261 ? -25.819 -5.676 25.014 1.00 90.38 261 MET A N 1
ATOM 2010 C CA . MET A 1 261 ? -25.780 -5.293 26.427 1.00 90.38 261 MET A CA 1
ATOM 2011 C C . MET A 1 261 ? -25.888 -3.776 26.617 1.00 90.38 261 MET A C 1
ATOM 2013 O O . MET A 1 261 ? -26.546 -3.318 27.555 1.00 90.38 261 MET A O 1
ATOM 2017 N N . GLY A 1 262 ? -25.328 -2.979 25.703 1.00 86.12 262 GLY A N 1
ATOM 2018 C CA . GLY A 1 262 ? -25.540 -1.533 25.635 1.00 86.12 262 GLY A CA 1
ATOM 2019 C C . GLY A 1 262 ? -27.017 -1.150 25.521 1.00 86.12 262 GLY A C 1
ATOM 2020 O O . GLY A 1 262 ? -27.483 -0.278 26.260 1.00 86.12 262 GLY A O 1
ATOM 2021 N N . LYS A 1 263 ? -27.772 -1.837 24.657 1.00 82.62 263 LYS A N 1
ATOM 2022 C CA . LYS A 1 263 ? -29.224 -1.657 24.502 1.00 82.62 263 LYS A CA 1
ATOM 2023 C C . LYS A 1 263 ? -29.976 -2.066 25.772 1.00 82.62 263 LYS A C 1
ATOM 2025 O O . LYS A 1 263 ? -30.701 -1.247 26.333 1.00 82.62 263 LYS A O 1
ATOM 2030 N N . VAL A 1 264 ? -29.735 -3.281 26.275 1.00 85.06 264 VAL A N 1
ATOM 2031 C CA . VAL A 1 264 ? -30.377 -3.836 27.486 1.00 85.06 264 VAL A CA 1
ATOM 2032 C C . VAL A 1 264 ? -30.188 -2.919 28.699 1.00 85.06 264 VAL A C 1
ATOM 2034 O O . VAL A 1 264 ? -31.096 -2.717 29.506 1.00 85.06 264 VAL A O 1
ATOM 2037 N N . LEU A 1 265 ? -29.002 -2.328 28.836 1.00 87.25 265 LEU A N 1
ATOM 2038 C CA . LEU A 1 265 ? -28.619 -1.567 30.021 1.00 87.25 265 LEU A CA 1
ATOM 2039 C C . LEU A 1 265 ? -28.767 -0.054 29.877 1.00 87.25 265 LEU A C 1
ATOM 2041 O O . LEU A 1 265 ? -28.425 0.659 30.835 1.00 87.25 265 LEU A O 1
ATOM 2045 N N . LYS A 1 266 ? -29.282 0.419 28.734 1.00 82.38 266 LYS A N 1
ATOM 2046 C CA . LYS A 1 266 ? -29.387 1.837 28.353 1.00 82.38 266 LYS A CA 1
ATOM 2047 C C . LYS A 1 266 ? -28.046 2.566 28.482 1.00 82.38 266 LYS A C 1
ATOM 2049 O O . LYS A 1 266 ? -27.920 3.566 29.186 1.00 82.38 266 LYS A O 1
ATOM 2054 N N . CYS A 1 267 ? -27.034 1.987 27.847 1.00 83.12 267 CYS A N 1
ATOM 2055 C CA . CYS A 1 267 ? -25.656 2.465 27.733 1.00 83.12 267 CYS A CA 1
ATOM 2056 C C . CYS A 1 267 ? -25.211 2.459 26.256 1.00 83.12 267 CYS A C 1
ATOM 2058 O O . CYS A 1 267 ? -24.066 2.127 25.960 1.00 83.12 267 CYS A O 1
ATOM 2060 N N . GLY A 1 268 ? -26.137 2.771 25.338 1.00 75.81 268 GLY A N 1
ATOM 2061 C CA . GLY A 1 268 ? -25.949 2.640 23.889 1.00 75.81 268 GLY A CA 1
ATOM 2062 C C . GLY A 1 268 ? -24.746 3.412 23.353 1.00 75.81 268 GLY A C 1
ATOM 2063 O O . GLY A 1 268 ? -23.967 2.838 22.599 1.00 75.81 268 GLY A O 1
ATOM 2064 N N . ASP A 1 269 ? -24.540 4.651 23.803 1.00 77.88 269 ASP A N 1
ATOM 2065 C CA . ASP A 1 269 ? -23.423 5.487 23.341 1.00 77.88 269 ASP A CA 1
ATOM 2066 C C . ASP A 1 269 ? -22.067 4.875 23.720 1.00 77.88 269 ASP A C 1
ATOM 2068 O O . ASP A 1 269 ? -21.213 4.675 22.862 1.00 77.88 269 ASP A O 1
ATOM 2072 N N . ASN A 1 270 ? -21.892 4.474 24.987 1.00 82.75 270 ASN A N 1
ATOM 2073 C CA . ASN A 1 270 ? -20.659 3.829 25.456 1.00 82.75 270 ASN A CA 1
ATOM 2074 C C . ASN A 1 270 ? -20.396 2.503 24.734 1.00 82.75 270 ASN A C 1
ATOM 2076 O O . ASN A 1 270 ? -19.267 2.227 24.340 1.00 82.75 270 ASN A O 1
ATOM 2080 N N . ALA A 1 271 ? -21.434 1.681 24.559 1.00 85.94 271 ALA A N 1
ATOM 2081 C CA . ALA A 1 271 ? -21.316 0.400 23.874 1.00 85.94 271 ALA A CA 1
ATOM 2082 C C . ALA A 1 271 ? -20.995 0.566 22.384 1.00 85.94 271 ALA A C 1
ATOM 2084 O O . ALA A 1 271 ? -20.178 -0.179 21.853 1.00 85.94 271 ALA A O 1
ATOM 2085 N N . THR A 1 272 ? -21.599 1.555 21.722 1.00 83.38 272 THR A N 1
ATOM 2086 C CA . THR A 1 272 ? -21.338 1.868 20.310 1.00 83.38 272 THR A CA 1
ATOM 2087 C C . THR A 1 272 ? -19.923 2.403 20.130 1.00 83.38 272 THR A C 1
ATOM 2089 O O . THR A 1 272 ? -19.212 1.932 19.249 1.00 83.38 272 THR A O 1
ATOM 2092 N N . ASN A 1 273 ? -19.479 3.314 21.000 1.00 80.81 273 ASN A N 1
ATOM 2093 C CA . ASN A 1 273 ? -18.115 3.841 20.975 1.00 80.81 273 ASN A CA 1
ATOM 2094 C C . ASN A 1 273 ? -17.079 2.729 21.174 1.00 80.81 273 ASN A C 1
ATOM 2096 O O . ASN A 1 273 ? -16.146 2.624 20.381 1.00 80.81 273 ASN A O 1
ATOM 2100 N N . LEU A 1 274 ? -17.280 1.862 22.173 1.00 89.81 274 LEU A N 1
ATOM 2101 C CA . LEU A 1 274 ? -16.407 0.715 22.419 1.00 89.81 274 LEU A CA 1
ATOM 2102 C C . LEU A 1 274 ? -16.397 -0.253 21.229 1.00 89.81 274 LEU A C 1
ATOM 2104 O O . LEU A 1 274 ? -15.332 -0.658 20.778 1.00 89.81 274 LEU A O 1
ATOM 2108 N N . ALA A 1 275 ? -17.566 -0.610 20.694 1.00 88.94 275 ALA A N 1
ATOM 2109 C CA . ALA A 1 275 ? -17.664 -1.510 19.548 1.00 88.94 275 ALA A CA 1
ATOM 2110 C C . ALA A 1 275 ? -16.936 -0.947 18.317 1.00 88.94 275 ALA A C 1
ATOM 2112 O O . ALA A 1 275 ? -16.135 -1.652 17.710 1.00 88.94 275 ALA A O 1
ATOM 2113 N N . ASN A 1 276 ? -17.146 0.333 17.999 1.00 81.06 276 ASN A N 1
ATOM 2114 C CA . ASN A 1 276 ? -16.492 0.995 16.870 1.00 81.06 276 ASN A CA 1
ATOM 2115 C C . ASN A 1 276 ? -14.970 1.095 17.070 1.00 81.06 276 ASN A C 1
ATOM 2117 O O . ASN A 1 276 ? -14.209 0.930 16.118 1.00 81.06 276 ASN A O 1
ATOM 2121 N N . GLU A 1 277 ? -14.502 1.342 18.298 1.00 88.75 277 GLU A N 1
ATOM 2122 C CA . GLU A 1 277 ? -13.073 1.302 18.622 1.00 88.75 277 GLU A CA 1
ATOM 2123 C C . GLU A 1 277 ? -12.488 -0.085 18.325 1.00 88.75 277 GLU A C 1
ATOM 2125 O O . GLU A 1 277 ? -11.502 -0.196 17.595 1.00 88.75 277 GLU A O 1
ATOM 2130 N N . LEU A 1 278 ? -13.110 -1.143 18.849 1.00 90.00 278 LEU A N 1
ATOM 2131 C CA . LEU A 1 278 ? -12.658 -2.523 18.667 1.00 90.00 278 LEU A CA 1
ATOM 2132 C C . LEU A 1 278 ? -12.657 -2.940 17.188 1.00 90.00 278 LEU A C 1
ATOM 2134 O O . LEU A 1 278 ? -11.678 -3.530 16.731 1.00 90.00 278 LEU A O 1
ATOM 2138 N N . GLU A 1 279 ? -13.693 -2.581 16.426 1.00 90.69 279 GLU A N 1
ATOM 2139 C CA . GLU A 1 279 ? -13.769 -2.827 14.978 1.00 90.69 279 GLU A CA 1
ATOM 2140 C C . GLU A 1 279 ? -12.644 -2.115 14.219 1.00 90.69 279 GLU A C 1
ATOM 2142 O O . GLU A 1 279 ? -11.934 -2.749 13.439 1.00 90.69 279 GLU A O 1
ATOM 2147 N N . ASN A 1 280 ? -12.400 -0.831 14.501 1.00 77.31 280 ASN A N 1
ATOM 2148 C CA . ASN A 1 280 ? -11.313 -0.073 13.874 1.00 77.31 280 ASN A CA 1
ATOM 2149 C C . ASN A 1 280 ? -9.935 -0.671 14.182 1.00 77.31 280 ASN A C 1
ATOM 2151 O O . ASN A 1 280 ? -9.039 -0.677 13.337 1.00 77.31 280 ASN A O 1
ATOM 2155 N N . ARG A 1 281 ? -9.732 -1.164 15.408 1.00 91.50 281 ARG A N 1
ATOM 2156 C CA . ARG A 1 281 ? -8.489 -1.838 15.803 1.00 91.50 281 ARG A CA 1
ATOM 2157 C C . ARG A 1 281 ? -8.301 -3.161 15.060 1.00 91.50 281 ARG A C 1
ATOM 2159 O O . ARG A 1 281 ? -7.204 -3.430 14.569 1.00 91.50 281 ARG A O 1
ATOM 2166 N N . LEU A 1 282 ? -9.371 -3.942 14.930 1.00 86.75 282 LEU A N 1
ATOM 2167 C CA . LEU A 1 282 ? -9.379 -5.207 14.202 1.00 86.75 282 LEU A CA 1
ATOM 2168 C C . LEU A 1 282 ? -9.115 -5.009 12.702 1.00 86.75 282 LEU A C 1
ATOM 2170 O O . LEU A 1 282 ? -8.343 -5.769 12.111 1.00 86.75 282 LEU A O 1
ATOM 2174 N N . GLU A 1 283 ? -9.679 -3.959 12.101 1.00 80.44 283 GLU A N 1
ATOM 2175 C CA . GLU A 1 283 ? -9.521 -3.673 10.673 1.00 80.44 283 GLU A CA 1
ATOM 2176 C C . GLU A 1 283 ? -8.060 -3.388 10.296 1.00 80.44 283 GLU A C 1
ATOM 2178 O O . GLU A 1 283 ? -7.556 -3.935 9.318 1.00 80.44 283 GLU A O 1
ATOM 2183 N N . ARG A 1 284 ? -7.298 -2.682 11.144 1.00 73.69 284 ARG A N 1
ATOM 2184 C CA . ARG A 1 284 ? -5.851 -2.465 10.923 1.00 73.69 284 ARG A CA 1
ATOM 2185 C C . ARG A 1 284 ? -5.034 -3.754 10.856 1.00 73.69 284 ARG A C 1
ATOM 2187 O O . ARG A 1 284 ? -3.946 -3.777 10.276 1.00 73.69 284 ARG A O 1
ATOM 2194 N N . VAL A 1 285 ? -5.479 -4.816 11.524 1.00 80.62 285 VAL A N 1
ATOM 2195 C CA . VAL A 1 285 ? -4.835 -6.133 11.419 1.00 80.62 285 VAL A CA 1
ATOM 2196 C C . VAL A 1 285 ? -5.303 -6.819 10.138 1.00 80.62 285 VAL A C 1
ATOM 2198 O O . VAL A 1 285 ? -4.468 -7.313 9.377 1.00 80.62 285 VAL A O 1
ATOM 2201 N N . ARG A 1 286 ? -6.611 -6.777 9.850 1.00 82.44 286 ARG A N 1
ATOM 2202 C CA . ARG A 1 286 ? -7.222 -7.351 8.640 1.00 82.44 286 ARG A CA 1
ATOM 2203 C C . ARG A 1 286 ? -6.636 -6.799 7.353 1.00 82.44 286 ARG A C 1
ATOM 2205 O O . ARG A 1 286 ? -6.351 -7.586 6.460 1.00 82.44 286 ARG A O 1
ATOM 2212 N N . GLU A 1 287 ? -6.364 -5.504 7.264 1.00 73.00 287 GLU A N 1
ATOM 2213 C CA . GLU A 1 287 ? -5.733 -4.894 6.088 1.00 73.00 287 GLU A CA 1
ATOM 2214 C C . GLU A 1 287 ? -4.352 -5.496 5.784 1.00 73.00 287 GLU A C 1
ATOM 2216 O O . GLU A 1 287 ? -3.993 -5.694 4.622 1.00 73.00 287 GLU A O 1
ATOM 2221 N N . ARG A 1 288 ? -3.587 -5.852 6.825 1.00 70.81 288 ARG A N 1
ATOM 2222 C CA . ARG A 1 288 ? -2.238 -6.426 6.690 1.00 70.81 288 ARG A CA 1
ATOM 2223 C C . ARG A 1 288 ? -2.263 -7.911 6.340 1.00 70.81 288 ARG A C 1
ATOM 2225 O O . ARG A 1 288 ? -1.379 -8.387 5.632 1.00 70.81 288 ARG A O 1
ATOM 2232 N N . VAL A 1 289 ? -3.262 -8.649 6.829 1.00 83.06 289 VAL A N 1
ATOM 2233 C CA . VAL A 1 289 ? -3.345 -10.113 6.662 1.00 83.06 289 VAL A CA 1
ATOM 2234 C C . VAL A 1 289 ? -4.344 -10.563 5.594 1.00 83.06 289 VAL A C 1
ATOM 2236 O O . VAL A 1 289 ? -4.290 -11.704 5.144 1.00 83.06 289 VAL A O 1
ATOM 2239 N N . GLY A 1 290 ? -5.247 -9.685 5.165 1.00 72.94 290 GLY A N 1
ATOM 2240 C CA . GLY A 1 290 ? -6.286 -9.938 4.165 1.00 72.94 290 GLY A CA 1
ATOM 2241 C C . GLY A 1 290 ? -5.747 -10.401 2.807 1.00 72.94 290 GLY A C 1
ATOM 2242 O O . GLY A 1 290 ? -6.319 -11.329 2.236 1.00 72.94 290 GLY A O 1
ATOM 2243 N N . PRO A 1 291 ? -4.623 -9.852 2.300 1.00 75.12 291 PRO A N 1
ATOM 2244 C CA . PRO A 1 291 ? -4.004 -10.326 1.060 1.00 75.12 291 PRO A CA 1
ATOM 2245 C C . PRO A 1 291 ? -3.373 -11.729 1.138 1.00 75.12 291 PRO A C 1
ATOM 2247 O O . PRO A 1 291 ? -2.987 -12.270 0.099 1.00 75.12 291 PRO A O 1
ATOM 2250 N N . LEU A 1 292 ? -3.221 -12.318 2.334 1.00 71.06 292 LEU A N 1
ATOM 2251 C CA . LEU A 1 292 ? -2.580 -13.623 2.505 1.00 71.06 292 LEU A CA 1
ATOM 2252 C C . LEU A 1 292 ? -3.488 -14.756 2.015 1.00 71.06 292 LEU A C 1
ATOM 2254 O O . LEU A 1 292 ? -4.586 -14.972 2.535 1.00 71.06 292 LEU A O 1
ATOM 2258 N N . LYS A 1 293 ? -2.977 -15.553 1.075 1.00 78.12 293 LYS A N 1
ATOM 2259 C CA . LYS A 1 293 ? -3.544 -16.859 0.721 1.00 78.12 293 LYS A CA 1
ATOM 2260 C C . LYS A 1 293 ? -3.350 -17.857 1.862 1.00 78.12 293 LYS A C 1
ATOM 2262 O O . LYS A 1 293 ? -2.437 -17.719 2.676 1.00 78.12 293 LYS A O 1
ATOM 2267 N N . GLU A 1 294 ? -4.159 -18.911 1.878 1.00 78.44 294 GLU A N 1
ATOM 2268 C CA . GLU A 1 294 ? -4.137 -19.936 2.929 1.00 78.44 294 GLU A CA 1
ATOM 2269 C C . GLU A 1 294 ? -2.763 -20.609 3.089 1.00 78.44 294 GLU A C 1
ATOM 2271 O O . GLU A 1 294 ? -2.346 -20.939 4.196 1.00 78.44 294 GLU A O 1
ATOM 2276 N N . GLU A 1 295 ? -2.007 -20.766 1.999 1.00 77.25 295 GLU A N 1
ATOM 2277 C CA . GLU A 1 295 ? -0.662 -21.353 2.030 1.00 77.25 295 GLU A CA 1
ATOM 2278 C C . GLU A 1 295 ? 0.394 -20.404 2.617 1.00 77.25 295 GLU A C 1
ATOM 2280 O O . GLU A 1 295 ? 1.481 -20.844 2.994 1.00 77.25 295 GLU A O 1
ATOM 2285 N N . GLN A 1 296 ? 0.093 -19.102 2.671 1.00 79.12 296 GLN A N 1
ATOM 2286 C CA . GLN A 1 296 ? 0.968 -18.057 3.206 1.00 79.12 296 GLN A CA 1
ATOM 2287 C C . GLN A 1 296 ? 0.732 -17.813 4.701 1.00 79.12 296 GLN A C 1
ATOM 2289 O O . GLN A 1 296 ? 1.583 -17.215 5.359 1.00 79.12 296 GLN A O 1
ATOM 2294 N N . ARG A 1 297 ? -0.398 -18.280 5.242 1.00 89.56 297 ARG A N 1
ATOM 2295 C CA . ARG A 1 297 ? -0.742 -18.144 6.659 1.00 89.56 297 ARG A CA 1
ATOM 2296 C C . ARG A 1 297 ? 0.129 -19.078 7.504 1.00 89.56 297 ARG A C 1
ATOM 2298 O O . ARG A 1 297 ? 0.148 -20.286 7.245 1.00 89.56 297 ARG A O 1
ATOM 2305 N N . PRO A 1 298 ? 0.851 -18.569 8.521 1.00 91.75 298 PRO A N 1
ATOM 2306 C CA . PRO A 1 298 ? 1.674 -19.418 9.369 1.00 91.75 298 PRO A CA 1
ATOM 2307 C C . PRO A 1 298 ? 0.844 -20.513 10.041 1.00 91.75 298 PRO A C 1
ATOM 2309 O O . PRO A 1 298 ? -0.230 -20.250 10.582 1.00 91.75 298 PRO A O 1
ATOM 2312 N N . ARG A 1 299 ? 1.361 -21.746 10.036 1.00 94.62 299 ARG A N 1
ATOM 2313 C CA . ARG A 1 299 ? 0.753 -22.859 10.775 1.00 94.62 299 ARG A CA 1
ATOM 2314 C C . ARG A 1 299 ? 0.897 -22.609 12.271 1.00 94.62 299 ARG A C 1
ATOM 2316 O O . ARG A 1 299 ? 2.010 -22.692 12.801 1.00 94.62 299 ARG A O 1
ATOM 2323 N N . THR A 1 300 ? -0.217 -22.345 12.936 1.00 97.00 300 THR A N 1
ATOM 2324 C CA . THR A 1 300 ? -0.259 -21.918 14.334 1.00 97.00 300 THR A CA 1
ATOM 2325 C C . THR A 1 300 ? -1.033 -22.920 15.172 1.00 97.00 300 THR A C 1
ATOM 2327 O O . THR A 1 300 ? -2.115 -23.370 14.796 1.00 97.00 300 THR A O 1
ATOM 2330 N N . PHE A 1 301 ? -0.469 -23.260 16.327 1.00 96.25 301 PHE A N 1
ATOM 2331 C CA . PHE A 1 301 ? -1.092 -24.111 17.330 1.00 96.25 301 PHE A CA 1
ATOM 2332 C C . PHE A 1 301 ? -1.288 -23.339 18.631 1.00 96.25 301 PHE A C 1
ATOM 2334 O O . PHE A 1 301 ? -0.346 -22.726 19.128 1.00 96.25 301 PHE A O 1
ATOM 2341 N N . TYR A 1 302 ? -2.485 -23.412 19.206 1.00 95.75 302 TYR A N 1
ATOM 2342 C CA . TYR A 1 302 ? -2.755 -22.913 20.551 1.00 95.75 302 TYR A CA 1
ATOM 2343 C C . TYR A 1 302 ? -3.041 -24.080 21.500 1.00 95.75 302 TYR A C 1
ATOM 2345 O O . TYR A 1 302 ? -3.789 -24.992 21.148 1.00 95.75 302 TYR A O 1
ATOM 2353 N N . THR A 1 303 ? -2.480 -24.046 22.709 1.00 93.12 303 THR A N 1
ATOM 2354 C CA . THR A 1 303 ? -2.771 -25.021 23.773 1.00 93.12 303 THR A CA 1
ATOM 2355 C C . THR A 1 303 ? -3.356 -24.335 25.001 1.00 93.12 303 THR A C 1
ATOM 2357 O O . THR A 1 303 ? -2.764 -23.399 25.519 1.00 93.12 303 THR A O 1
ATOM 2360 N N . CYS A 1 304 ? -4.467 -24.844 25.528 1.00 87.38 304 CYS A N 1
ATOM 2361 C CA . CYS A 1 304 ? -5.082 -24.451 26.799 1.00 87.38 304 CYS A CA 1
ATOM 2362 C C . CYS A 1 304 ? -4.395 -25.099 28.023 1.00 87.38 304 CYS A C 1
ATOM 2364 O O . CYS A 1 304 ? -4.973 -25.094 29.107 1.00 87.38 304 CYS A O 1
ATOM 2366 N N . SER A 1 305 ? -3.185 -25.658 27.866 1.00 84.69 305 SER A N 1
ATOM 2367 C CA . SER A 1 305 ? -2.508 -26.593 28.788 1.00 84.69 305 SER A CA 1
ATOM 2368 C C . SER A 1 305 ? -2.943 -28.058 28.624 1.00 84.69 305 SER A C 1
ATOM 2370 O O . SER A 1 305 ? -4.056 -28.363 28.196 1.00 84.69 305 SER A O 1
ATOM 2372 N N . ASN A 1 306 ? -2.030 -28.996 28.914 1.00 85.81 306 ASN A N 1
ATOM 2373 C CA . ASN A 1 306 ? -2.222 -30.445 28.734 1.00 85.81 306 ASN A CA 1
ATOM 2374 C C . ASN A 1 306 ? -2.704 -30.864 27.329 1.00 85.81 306 ASN A C 1
ATOM 2376 O O . ASN A 1 306 ? -3.407 -31.867 27.181 1.00 85.81 306 ASN A O 1
ATOM 2380 N N . PHE A 1 307 ? -2.312 -30.103 26.303 1.00 87.31 307 PHE A N 1
ATOM 2381 C CA . PHE A 1 307 ? -2.678 -30.307 24.895 1.00 87.31 307 PHE A CA 1
ATOM 2382 C C . PHE A 1 307 ? -4.181 -30.240 24.593 1.00 87.31 307 PHE A C 1
ATOM 2384 O O . PHE A 1 307 ? -4.621 -30.731 23.554 1.00 87.31 307 PHE A O 1
ATOM 2391 N N . TRP A 1 308 ? -4.972 -29.616 25.466 1.00 92.44 308 TRP A N 1
ATOM 2392 C CA . TRP A 1 308 ? -6.299 -29.141 25.082 1.00 92.44 308 TRP A CA 1
ATOM 2393 C C . TRP A 1 308 ? -6.152 -27.993 24.089 1.00 92.44 308 TRP A C 1
ATOM 2395 O O . TRP A 1 308 ? -5.288 -27.142 24.268 1.00 92.44 308 TRP A O 1
ATOM 2405 N N . THR A 1 309 ? -6.944 -27.978 23.024 1.00 94.12 309 THR A N 1
ATOM 2406 C CA . THR A 1 309 ? -6.781 -27.031 21.919 1.00 94.12 309 THR A CA 1
ATOM 2407 C C . THR A 1 309 ? -8.137 -26.623 21.327 1.00 94.12 309 THR A C 1
ATOM 2409 O O . THR A 1 309 ? -9.077 -27.424 21.363 1.00 94.12 309 THR A O 1
ATOM 2412 N N . PRO A 1 310 ? -8.261 -25.384 20.818 1.00 92.56 310 PRO A N 1
ATOM 2413 C CA . PRO A 1 310 ? -9.446 -24.898 20.116 1.00 92.56 310 PRO A CA 1
ATOM 2414 C C . PRO A 1 310 ? -9.586 -25.486 18.702 1.00 92.56 310 PRO A C 1
ATOM 2416 O O . PRO A 1 310 ? -8.682 -25.372 17.871 1.00 92.56 310 PRO A O 1
ATOM 2419 N N . GLY A 1 311 ? -10.752 -26.066 18.417 1.00 91.06 311 GLY A N 1
ATOM 2420 C CA . GLY A 1 311 ? -11.200 -26.501 17.093 1.00 91.06 311 GLY A CA 1
ATOM 2421 C C . GLY A 1 311 ? -11.704 -25.363 16.201 1.00 91.06 311 GLY A C 1
ATOM 2422 O O . GLY A 1 311 ? -11.511 -24.187 16.506 1.00 91.06 311 GLY A O 1
ATOM 2423 N N . ASN A 1 312 ? -12.339 -25.706 15.076 1.00 86.44 312 ASN A N 1
ATOM 2424 C CA . ASN A 1 312 ? -12.688 -24.736 14.025 1.00 86.44 312 ASN A CA 1
ATOM 2425 C C . ASN A 1 312 ? -13.716 -23.665 14.452 1.00 86.44 312 ASN A C 1
ATOM 2427 O O . ASN A 1 312 ? -13.599 -22.513 14.056 1.00 86.44 312 ASN A O 1
ATOM 2431 N N . ASP A 1 313 ? -14.689 -24.042 15.272 1.00 85.12 313 ASP A N 1
ATOM 2432 C CA . ASP A 1 313 ? -15.860 -23.275 15.724 1.00 85.12 313 ASP A CA 1
ATOM 2433 C C . ASP A 1 313 ? -15.653 -22.673 17.124 1.00 85.12 313 ASP A C 1
ATOM 2435 O O . ASP A 1 313 ? -16.503 -22.767 18.005 1.00 85.12 313 ASP A O 1
ATOM 2439 N N . THR A 1 314 ? -14.474 -22.101 17.360 1.00 88.81 314 THR A N 1
ATOM 2440 C CA . THR A 1 314 ? -14.138 -21.470 18.641 1.00 88.81 314 THR A CA 1
ATOM 2441 C C . THR A 1 314 ? -13.605 -20.060 18.426 1.00 88.81 314 THR A C 1
ATOM 2443 O O . THR A 1 314 ? -12.840 -19.813 17.490 1.00 88.81 314 THR A O 1
ATOM 2446 N N . PHE A 1 315 ? -13.900 -19.148 19.352 1.00 89.06 315 PHE A N 1
ATOM 2447 C CA . PHE A 1 315 ? -13.426 -17.768 19.241 1.00 89.06 315 PHE A CA 1
ATOM 2448 C C . PHE A 1 315 ? -11.886 -17.667 19.284 1.00 89.06 315 PHE A C 1
ATOM 2450 O O . PHE A 1 315 ? -11.309 -16.799 18.637 1.00 89.06 315 PHE A O 1
ATOM 2457 N N . ILE A 1 316 ? -11.174 -18.588 19.957 1.00 92.94 316 ILE A N 1
ATOM 2458 C CA . ILE A 1 316 ? -9.696 -18.629 19.913 1.00 92.94 316 ILE A CA 1
ATOM 2459 C C . ILE A 1 316 ? -9.199 -19.002 18.506 1.00 92.94 316 ILE A C 1
ATOM 2461 O O . ILE A 1 316 ? -8.186 -18.472 18.044 1.00 92.94 316 ILE A O 1
ATOM 2465 N N . SER A 1 317 ? -9.917 -19.870 17.784 1.00 93.94 317 SER A N 1
ATOM 2466 C CA . SER A 1 317 ? -9.644 -20.116 16.363 1.00 93.94 317 SER A CA 1
ATOM 2467 C C . SER A 1 317 ? -9.861 -18.847 15.535 1.00 93.94 317 SER A C 1
ATOM 2469 O O . SER A 1 317 ? -9.004 -18.515 14.713 1.00 93.94 317 SER A O 1
ATOM 2471 N N . ALA A 1 318 ? -10.930 -18.088 15.803 1.00 92.81 318 ALA A N 1
ATOM 2472 C CA . ALA A 1 318 ? -11.185 -16.798 15.157 1.00 92.81 318 ALA A CA 1
ATOM 2473 C C . ALA A 1 318 ? -10.080 -15.762 15.450 1.00 92.81 318 ALA A C 1
ATOM 2475 O O . ALA A 1 318 ? -9.670 -15.040 14.539 1.00 92.81 318 ALA A O 1
ATOM 2476 N N . VAL A 1 319 ? -9.516 -15.741 16.667 1.00 95.44 319 VAL A N 1
ATOM 2477 C CA . VAL A 1 319 ? -8.347 -14.910 17.021 1.00 95.44 319 VAL A CA 1
ATOM 2478 C C . VAL A 1 319 ? -7.133 -15.268 16.164 1.00 95.44 319 VAL A C 1
ATOM 2480 O O . VAL A 1 319 ? -6.521 -14.384 15.566 1.00 95.44 319 VAL A O 1
ATOM 2483 N N . ILE A 1 320 ? -6.794 -16.559 16.058 1.00 95.75 320 ILE A N 1
ATOM 2484 C CA . ILE A 1 320 ? -5.655 -17.022 15.246 1.00 95.75 320 ILE A CA 1
ATOM 2485 C C . ILE A 1 320 ? -5.844 -16.632 13.775 1.00 95.75 320 ILE A C 1
ATOM 2487 O O . ILE A 1 320 ? -4.905 -16.148 13.142 1.00 95.75 320 ILE A O 1
ATOM 2491 N N . GLN A 1 321 ? -7.048 -16.830 13.238 1.00 93.38 321 GLN A N 1
ATOM 2492 C CA . GLN A 1 321 ? -7.368 -16.527 11.843 1.00 93.38 321 GLN A CA 1
ATOM 2493 C C . GLN A 1 321 ? -7.345 -15.021 11.558 1.00 93.38 321 GLN A C 1
ATOM 2495 O O . GLN A 1 321 ? -6.754 -14.591 10.562 1.00 93.38 321 GLN A O 1
ATOM 2500 N N . SER A 1 322 ? -7.917 -14.214 12.453 1.00 93.44 322 SER A N 1
ATOM 2501 C CA . SER A 1 322 ? -7.930 -12.749 12.346 1.00 93.44 322 SER A CA 1
ATOM 2502 C C . SER A 1 322 ? -6.531 -12.146 12.458 1.00 93.44 322 SER A C 1
ATOM 2504 O O . SER A 1 322 ? -6.242 -11.143 11.817 1.00 93.44 322 SER A O 1
ATOM 2506 N N . ALA A 1 323 ? -5.630 -12.799 13.192 1.00 94.88 323 ALA A N 1
ATOM 2507 C CA . ALA A 1 323 ? -4.222 -12.428 13.288 1.00 94.88 323 ALA A CA 1
ATOM 2508 C C . ALA A 1 323 ? -3.365 -12.868 12.080 1.00 94.88 323 ALA A C 1
ATOM 2510 O O . ALA A 1 323 ? -2.154 -12.661 12.082 1.00 94.88 323 ALA A O 1
ATOM 2511 N N . GLY A 1 324 ? -3.955 -13.494 11.053 1.00 92.62 324 GLY A N 1
ATOM 2512 C CA . GLY A 1 324 ? -3.243 -13.951 9.851 1.00 92.62 324 GLY A CA 1
ATOM 2513 C C . GLY A 1 324 ? -2.657 -15.362 9.941 1.00 92.62 324 GLY A C 1
ATOM 2514 O O . GLY A 1 324 ? -1.948 -15.790 9.032 1.00 92.62 324 GLY A O 1
ATOM 2515 N N . GLY A 1 325 ? -2.946 -16.101 11.012 1.00 94.19 325 GLY A N 1
ATOM 2516 C CA . GLY A 1 325 ? -2.518 -17.484 11.200 1.00 94.19 325 GLY A CA 1
ATOM 2517 C C . GLY A 1 325 ? -3.506 -18.500 10.641 1.00 94.19 325 GLY A C 1
ATOM 2518 O O . GLY A 1 325 ? -4.662 -18.195 10.353 1.00 94.19 325 GLY A O 1
ATOM 2519 N N . ARG A 1 326 ? -3.042 -19.745 10.533 1.00 94.94 326 ARG A N 1
ATOM 2520 C CA . ARG A 1 326 ? -3.862 -20.924 10.249 1.00 94.94 326 ARG A CA 1
ATOM 2521 C C . ARG A 1 326 ? -3.877 -21.822 11.479 1.00 94.94 326 ARG A C 1
ATOM 2523 O O . ARG A 1 326 ? -2.836 -22.372 11.842 1.00 94.94 326 ARG A O 1
ATOM 2530 N N . ASN A 1 327 ? -5.044 -22.001 12.098 1.00 95.31 327 ASN A N 1
ATOM 2531 C CA . ASN A 1 327 ? -5.205 -22.930 13.217 1.00 95.31 327 ASN A CA 1
ATOM 2532 C C . ASN A 1 327 ? -5.095 -24.381 12.717 1.00 95.31 327 ASN A C 1
ATOM 2534 O O . ASN A 1 327 ? -6.000 -24.888 12.057 1.00 95.31 327 ASN A O 1
ATOM 2538 N N . ILE A 1 328 ? -3.999 -25.070 13.040 1.00 94.50 328 ILE A N 1
ATOM 2539 C CA . ILE A 1 328 ? -3.795 -26.458 12.591 1.00 94.50 328 ILE A CA 1
ATOM 2540 C C . ILE A 1 328 ? -4.748 -27.456 13.263 1.00 94.50 328 ILE A C 1
ATOM 2542 O O . ILE A 1 328 ? -5.048 -28.500 12.687 1.00 94.50 328 ILE A O 1
ATOM 2546 N N . ALA A 1 329 ? -5.261 -27.138 14.457 1.00 92.88 329 ALA A N 1
ATOM 2547 C CA . ALA A 1 329 ? -6.181 -28.008 15.184 1.00 92.88 329 ALA A CA 1
ATOM 2548 C C . ALA A 1 329 ? -7.597 -27.990 14.585 1.00 92.88 329 ALA A C 1
ATOM 2550 O O . ALA A 1 329 ? -8.345 -28.949 14.767 1.00 92.88 329 ALA A O 1
ATOM 2551 N N . ALA A 1 330 ? -7.945 -26.963 13.801 1.00 89.44 330 ALA A N 1
ATOM 2552 C CA . ALA A 1 330 ? -9.267 -26.819 13.188 1.00 89.44 330 ALA A CA 1
ATOM 2553 C C . ALA A 1 330 ? -9.665 -28.015 12.298 1.00 89.44 330 ALA A C 1
ATOM 2555 O O . ALA A 1 330 ? -10.847 -28.321 12.166 1.00 89.44 330 ALA A O 1
ATOM 2556 N N . ASN A 1 331 ? -8.690 -28.742 11.739 1.00 86.31 331 ASN A N 1
ATOM 2557 C CA . ASN A 1 331 ? -8.930 -29.929 10.911 1.00 86.31 331 ASN A CA 1
ATOM 2558 C C . ASN A 1 331 ? -9.277 -31.200 11.707 1.00 86.31 331 ASN A C 1
ATOM 2560 O O . ASN A 1 331 ? -9.708 -32.189 11.116 1.00 86.31 331 ASN A O 1
ATOM 2564 N N . TYR A 1 332 ? -9.064 -31.201 13.025 1.00 87.88 332 TYR A N 1
ATOM 2565 C CA . TYR A 1 332 ? -9.172 -32.399 13.864 1.00 87.88 332 TYR A CA 1
ATOM 2566 C C . TYR A 1 332 ? -10.471 -32.469 14.672 1.00 87.88 332 TYR A C 1
ATOM 2568 O O . TYR A 1 332 ? -10.852 -33.561 15.099 1.00 87.88 332 TYR A O 1
ATOM 2576 N N . GLY A 1 333 ? -11.168 -31.349 14.871 1.00 85.56 333 GLY A N 1
ATOM 2577 C CA . GLY A 1 333 ? -12.402 -31.335 15.646 1.00 85.56 333 GLY A CA 1
ATOM 2578 C C . GLY A 1 333 ? -13.040 -29.959 15.807 1.00 85.56 333 GLY A C 1
ATOM 2579 O O . GLY A 1 333 ? -12.481 -28.931 15.418 1.00 85.56 333 GLY A O 1
ATOM 2580 N N . SER A 1 334 ? -14.230 -29.985 16.399 1.00 87.75 334 SER A N 1
ATOM 2581 C CA . SER A 1 334 ? -15.001 -28.829 16.846 1.00 87.75 334 SER A CA 1
ATOM 2582 C C . SER A 1 334 ? -14.920 -28.675 18.371 1.00 87.75 334 SER A C 1
ATOM 2584 O O . SER A 1 334 ? -14.628 -29.641 19.083 1.00 87.75 334 SER A O 1
ATOM 2586 N N . GLY A 1 335 ? -15.182 -27.475 18.880 1.00 87.06 335 GLY A N 1
ATOM 2587 C CA . GLY A 1 335 ? -15.073 -27.121 20.289 1.00 87.06 335 GLY A CA 1
ATOM 2588 C C . GLY A 1 335 ? -13.650 -27.269 20.831 1.00 87.06 335 GLY A C 1
ATOM 2589 O O . GLY A 1 335 ? -12.665 -27.204 20.097 1.00 87.06 335 GLY A O 1
ATOM 2590 N N . TYR A 1 336 ? -13.535 -27.481 22.140 1.00 88.69 336 TYR A N 1
ATOM 2591 C CA . TYR A 1 336 ? -12.258 -27.741 22.802 1.00 88.69 336 TYR A CA 1
ATOM 2592 C C . TYR A 1 336 ? -12.041 -29.245 22.946 1.00 88.69 336 TYR A C 1
ATOM 2594 O O . TYR A 1 336 ? -12.889 -29.952 23.491 1.00 88.69 336 TYR A O 1
ATOM 2602 N N . PHE A 1 337 ? -10.894 -29.744 22.495 1.00 92.56 337 PHE A N 1
ATOM 2603 C CA . PHE A 1 337 ? -10.548 -31.162 22.596 1.00 92.56 337 PHE A CA 1
ATOM 2604 C C . PHE A 1 337 ? -9.053 -31.355 22.834 1.00 92.56 337 PHE A C 1
ATOM 2606 O O . PHE A 1 337 ? -8.249 -30.448 22.637 1.00 92.56 337 PHE A O 1
ATOM 2613 N N . GLN A 1 338 ? -8.667 -32.551 23.272 1.00 93.19 338 GLN A N 1
ATOM 2614 C CA . GLN A 1 338 ? -7.267 -32.887 23.502 1.00 93.19 338 GLN A CA 1
ATOM 2615 C C . GLN A 1 338 ? -6.631 -33.467 22.232 1.00 93.19 338 GLN A C 1
ATOM 2617 O O . GLN A 1 338 ? -7.129 -34.453 21.684 1.00 93.19 338 GLN A O 1
ATOM 2622 N N . ILE A 1 339 ? -5.514 -32.891 21.782 1.00 90.62 339 ILE A N 1
ATOM 2623 C CA . ILE A 1 339 ? -4.724 -33.411 20.658 1.00 90.62 339 ILE A CA 1
ATOM 2624 C C . ILE A 1 339 ? -3.506 -34.192 21.166 1.00 90.62 339 ILE A C 1
ATOM 2626 O O . ILE A 1 339 ? -2.899 -33.848 22.178 1.00 90.62 339 ILE A O 1
ATOM 2630 N N . SER A 1 340 ? -3.133 -35.272 20.476 1.00 89.88 340 SER A N 1
ATOM 2631 C CA . SER A 1 340 ? -1.925 -36.028 20.830 1.00 89.88 340 SER A CA 1
ATOM 2632 C C . SER A 1 340 ? -0.649 -35.322 20.334 1.00 89.88 340 SER A C 1
ATOM 2634 O O . SER A 1 340 ? -0.669 -34.793 19.218 1.00 89.88 340 SER A O 1
ATOM 2636 N N . PRO A 1 341 ? 0.479 -35.399 21.069 1.00 87.38 341 PRO A N 1
ATOM 2637 C CA . PRO A 1 341 ? 1.780 -34.907 20.601 1.00 87.38 341 PRO A CA 1
ATOM 2638 C C . PRO A 1 341 ? 2.210 -35.457 19.230 1.00 87.38 341 PRO A C 1
ATOM 2640 O O . PRO A 1 341 ? 2.834 -34.740 18.455 1.00 87.38 341 PRO A O 1
ATOM 2643 N N . ALA A 1 342 ? 1.828 -36.695 18.892 1.00 85.75 342 ALA A N 1
ATOM 2644 C CA . ALA A 1 342 ? 2.138 -37.307 17.599 1.00 85.75 342 ALA A CA 1
ATOM 2645 C C . ALA A 1 342 ? 1.466 -36.579 16.418 1.00 85.75 342 ALA A C 1
ATOM 2647 O O . ALA A 1 342 ? 2.146 -36.219 15.464 1.00 85.75 342 ALA A O 1
ATOM 2648 N N . HIS A 1 343 ? 0.163 -36.288 16.504 1.00 87.44 343 HIS A N 1
ATOM 2649 C CA . HIS A 1 343 ? -0.529 -35.490 15.478 1.00 87.44 343 HIS A CA 1
ATOM 2650 C C . HIS A 1 343 ? 0.025 -34.060 15.395 1.00 87.44 343 HIS A C 1
ATOM 2652 O O . HIS A 1 343 ? 0.161 -33.502 14.310 1.00 87.44 343 HIS A O 1
ATOM 2658 N N . LEU A 1 344 ? 0.408 -33.475 16.535 1.00 88.25 344 LEU A N 1
ATOM 2659 C CA . LEU A 1 344 ? 1.050 -32.160 16.554 1.00 88.25 344 LEU A CA 1
ATOM 2660 C C . LEU A 1 344 ? 2.409 -32.176 15.827 1.00 88.25 344 LEU A C 1
ATOM 2662 O O . LEU A 1 344 ? 2.748 -31.219 15.129 1.00 88.25 344 LEU A O 1
ATOM 2666 N N . ALA A 1 345 ? 3.166 -33.270 15.956 1.00 87.62 345 ALA A N 1
ATOM 2667 C CA . ALA A 1 345 ? 4.413 -33.493 15.229 1.00 87.62 345 ALA A CA 1
ATOM 2668 C C . ALA A 1 345 ? 4.203 -33.640 13.712 1.00 87.62 345 ALA A C 1
ATOM 2670 O O . ALA A 1 345 ? 5.013 -33.122 12.944 1.00 87.62 345 ALA A O 1
ATOM 2671 N N . GLU A 1 346 ? 3.115 -34.287 13.280 1.00 87.94 346 GLU A N 1
ATOM 2672 C CA . GLU A 1 346 ? 2.759 -34.441 11.860 1.00 87.94 346 GLU A CA 1
ATOM 2673 C C . GLU A 1 346 ? 2.418 -33.099 11.190 1.00 87.94 346 GLU A C 1
ATOM 2675 O O . GLU A 1 346 ? 2.918 -32.811 10.103 1.00 87.94 346 GLU A O 1
ATOM 2680 N N . GLU A 1 347 ? 1.633 -32.246 11.853 1.00 89.00 347 GLU A N 1
ATOM 2681 C CA . GLU A 1 347 ? 1.278 -30.908 11.345 1.00 89.00 347 GLU A CA 1
ATOM 2682 C C . GLU A 1 347 ? 2.458 -29.920 11.353 1.00 89.00 347 GLU A C 1
ATOM 2684 O O . GLU A 1 347 ? 2.488 -28.939 10.599 1.00 89.00 347 GLU A O 1
ATOM 2689 N N . ASN A 1 348 ? 3.442 -30.174 12.221 1.00 90.12 348 ASN A N 1
ATOM 2690 C CA . ASN A 1 348 ? 4.657 -29.387 12.398 1.00 90.12 348 ASN A CA 1
ATOM 2691 C C . ASN A 1 348 ? 4.393 -27.862 12.423 1.00 90.12 348 ASN A C 1
ATOM 2693 O O . ASN A 1 348 ? 4.740 -27.159 11.456 1.00 90.12 348 ASN A O 1
ATOM 2697 N N . PRO A 1 349 ? 3.758 -27.330 13.488 1.00 94.81 349 PRO A N 1
ATOM 2698 C CA . PRO A 1 349 ? 3.436 -25.911 13.584 1.00 94.81 349 PRO A CA 1
ATOM 2699 C C . PRO A 1 349 ? 4.691 -25.040 13.510 1.00 94.81 349 PRO A C 1
ATOM 2701 O O . PRO A 1 349 ? 5.758 -25.374 14.035 1.00 94.81 349 PRO A O 1
ATOM 2704 N N . GLN A 1 350 ? 4.547 -23.887 12.864 1.00 93.00 350 GLN A N 1
ATOM 2705 C CA . GLN A 1 350 ? 5.580 -22.858 12.809 1.00 93.00 350 GLN A CA 1
ATOM 2706 C C . GLN A 1 350 ? 5.554 -21.972 14.056 1.00 93.00 350 GLN A C 1
ATOM 2708 O O . GLN A 1 350 ? 6.608 -21.477 14.446 1.00 93.00 350 GLN A O 1
ATOM 2713 N N . VAL A 1 351 ? 4.388 -21.810 14.688 1.00 96.69 351 VAL A N 1
ATOM 2714 C CA . VAL A 1 351 ? 4.202 -21.030 15.919 1.00 96.69 351 VAL A CA 1
ATOM 2715 C C . VAL A 1 351 ? 3.351 -21.825 16.903 1.00 96.69 351 VAL A C 1
ATOM 2717 O O . VAL A 1 351 ? 2.337 -22.409 16.519 1.00 96.69 351 VAL A O 1
ATOM 2720 N N . ILE A 1 352 ? 3.763 -21.850 18.172 1.00 97.00 352 ILE A N 1
ATOM 2721 C CA . ILE A 1 352 ? 2.964 -22.388 19.278 1.00 97.00 352 ILE A CA 1
ATOM 2722 C C . ILE A 1 352 ? 2.667 -21.257 20.259 1.00 97.00 352 ILE A C 1
ATOM 2724 O O . ILE A 1 352 ? 3.568 -20.508 20.629 1.00 97.00 352 ILE A O 1
ATOM 2728 N N . ILE A 1 353 ? 1.414 -21.159 20.689 1.00 97.06 353 ILE A N 1
ATOM 2729 C CA . ILE A 1 353 ? 0.931 -20.163 21.643 1.00 97.06 353 ILE A CA 1
ATOM 2730 C C . ILE A 1 353 ? 0.356 -20.893 22.861 1.00 97.06 353 ILE A C 1
ATOM 2732 O O . ILE A 1 353 ? -0.380 -21.873 22.718 1.00 97.06 353 ILE A O 1
ATOM 2736 N N . CYS A 1 354 ? 0.696 -20.436 24.063 1.00 94.75 354 CYS A N 1
ATOM 2737 C CA . CYS A 1 354 ? 0.233 -21.024 25.319 1.00 94.75 354 CYS A CA 1
ATOM 2738 C C . CYS A 1 354 ? -0.091 -19.948 26.378 1.00 94.75 354 CYS A C 1
ATOM 2740 O O . CYS A 1 354 ? 0.420 -18.832 26.293 1.00 94.75 354 CYS A O 1
ATOM 2742 N N . PRO A 1 355 ? -0.942 -20.251 27.378 1.00 91.88 355 PRO A N 1
ATOM 2743 C CA . PRO A 1 355 ? -1.452 -19.264 28.335 1.00 91.88 355 PRO A CA 1
ATOM 2744 C C . PRO A 1 355 ? -0.490 -18.941 29.491 1.00 91.88 355 PRO A C 1
ATOM 2746 O O . PRO A 1 355 ? -0.765 -18.037 30.280 1.00 91.88 355 PRO A O 1
ATOM 2749 N N . SER A 1 356 ? 0.588 -19.716 29.663 1.00 90.38 356 SER A N 1
ATOM 2750 C CA . SER A 1 356 ? 1.515 -19.583 30.793 1.00 90.38 356 SER A CA 1
ATOM 2751 C C . SER A 1 356 ? 2.905 -20.151 30.490 1.00 90.38 356 SER A C 1
ATOM 2753 O O . SER A 1 356 ? 3.071 -20.995 29.604 1.00 90.38 356 SER A O 1
ATOM 2755 N N . GLU A 1 357 ? 3.904 -19.728 31.273 1.00 91.88 357 GLU A N 1
ATOM 2756 C CA . GLU A 1 357 ? 5.257 -20.302 31.214 1.00 91.88 357 GLU A CA 1
ATOM 2757 C C . GLU A 1 357 ? 5.269 -21.791 31.583 1.00 91.88 357 GLU A C 1
ATOM 2759 O O . GLU A 1 357 ? 5.958 -22.561 30.926 1.00 91.88 357 GLU A O 1
ATOM 2764 N N . ASP A 1 358 ? 4.434 -22.241 32.524 1.00 90.38 358 ASP A N 1
ATOM 2765 C CA . ASP A 1 358 ? 4.323 -23.670 32.857 1.00 90.38 358 ASP A CA 1
ATOM 2766 C C . ASP A 1 358 ? 3.915 -24.510 31.631 1.00 90.38 358 ASP A C 1
ATOM 2768 O O . ASP A 1 358 ? 4.472 -25.579 31.369 1.00 90.38 358 ASP A O 1
ATOM 2772 N N . ALA A 1 359 ? 2.964 -24.012 30.830 1.00 90.38 359 ALA A N 1
ATOM 2773 C CA . ALA A 1 359 ? 2.543 -24.677 29.598 1.00 90.38 359 ALA A CA 1
ATOM 2774 C C . ALA A 1 359 ? 3.645 -24.640 28.524 1.00 90.38 359 ALA A C 1
ATOM 2776 O O . ALA A 1 359 ? 3.820 -25.603 27.775 1.00 90.38 359 ALA A O 1
ATOM 2777 N N . ARG A 1 360 ? 4.421 -23.551 28.459 1.00 93.31 360 ARG A N 1
ATOM 2778 C CA . ARG A 1 360 ? 5.594 -23.445 27.581 1.00 93.31 360 ARG A CA 1
ATOM 2779 C C . ARG A 1 360 ? 6.675 -24.449 27.971 1.00 93.31 360 ARG A C 1
ATOM 2781 O O . ARG A 1 360 ? 7.175 -25.160 27.102 1.00 93.31 360 ARG A O 1
ATOM 2788 N N . GLU A 1 361 ? 7.003 -24.562 29.254 1.00 92.38 361 GLU A N 1
ATOM 2789 C CA . GLU A 1 361 ? 7.969 -25.538 29.760 1.00 92.38 361 GLU A CA 1
ATOM 2790 C C . GLU A 1 361 ? 7.527 -26.978 29.481 1.00 92.38 361 GLU A C 1
ATOM 2792 O O . GLU A 1 361 ? 8.357 -27.802 29.096 1.00 92.38 361 GLU A O 1
ATOM 2797 N N . GLN A 1 362 ? 6.229 -27.282 29.604 1.00 90.56 362 GLN A N 1
ATOM 2798 C CA . GLN A 1 362 ? 5.679 -28.590 29.232 1.00 90.56 362 GLN A CA 1
ATOM 2799 C C . GLN A 1 362 ? 5.967 -28.927 27.759 1.00 90.56 362 GLN A C 1
ATOM 2801 O O . GLN A 1 362 ? 6.395 -30.041 27.466 1.00 90.56 362 GLN A O 1
ATOM 2806 N N . ILE A 1 363 ? 5.794 -27.966 26.844 1.00 91.94 363 ILE A N 1
ATOM 2807 C CA . ILE A 1 363 ? 6.069 -28.142 25.407 1.00 91.94 363 ILE A CA 1
ATOM 2808 C C . ILE A 1 363 ? 7.571 -28.302 25.139 1.00 91.94 363 ILE A C 1
ATOM 2810 O O . ILE A 1 363 ? 7.971 -29.186 24.385 1.00 91.94 363 ILE A O 1
ATOM 2814 N N . LEU A 1 364 ? 8.411 -27.460 25.750 1.00 91.81 364 LEU A N 1
ATOM 2815 C CA . LEU A 1 364 ? 9.862 -27.463 25.524 1.00 91.81 364 LEU A CA 1
ATOM 2816 C C . LEU A 1 364 ? 10.549 -28.726 26.073 1.00 91.81 364 LEU A C 1
ATOM 2818 O O . LEU A 1 364 ? 11.565 -29.167 25.529 1.00 91.81 364 LEU A O 1
ATOM 2822 N N . ASN A 1 365 ? 10.003 -29.312 27.142 1.00 90.06 365 ASN A N 1
ATOM 2823 C CA . ASN A 1 365 ? 10.553 -30.509 27.778 1.00 90.06 365 ASN A CA 1
ATOM 2824 C C . ASN A 1 365 ? 10.046 -31.828 27.172 1.00 90.06 365 ASN A C 1
ATOM 2826 O O . ASN A 1 365 ? 10.642 -32.872 27.448 1.00 90.06 365 ASN A O 1
ATOM 2830 N N . ASP A 1 366 ? 8.999 -31.806 26.343 1.00 88.31 366 ASP A N 1
ATOM 2831 C CA . ASP A 1 366 ? 8.483 -33.002 25.674 1.00 88.31 366 ASP A CA 1
ATOM 2832 C C . ASP A 1 366 ? 9.439 -33.462 24.557 1.00 88.31 366 ASP A C 1
ATOM 2834 O O . ASP A 1 366 ? 9.698 -32.747 23.584 1.00 88.31 366 ASP A O 1
ATOM 2838 N N . GLU A 1 367 ? 9.981 -34.678 24.686 1.00 86.56 367 GLU A N 1
ATOM 2839 C CA . GLU A 1 367 ? 10.947 -35.228 23.728 1.00 86.56 367 GLU A CA 1
ATOM 2840 C C . GLU A 1 367 ? 10.384 -35.365 22.306 1.00 86.56 367 GLU A C 1
ATOM 2842 O O . GLU A 1 367 ? 11.153 -35.250 21.352 1.00 86.56 367 GLU A O 1
ATOM 2847 N N . GLN A 1 368 ? 9.070 -35.565 22.141 1.00 86.25 368 GLN A N 1
ATOM 2848 C CA . GLN A 1 368 ? 8.438 -35.718 20.824 1.00 86.25 368 GLN A CA 1
ATOM 2849 C C . GLN A 1 368 ? 8.297 -34.382 20.087 1.00 86.25 368 GLN A C 1
ATOM 2851 O O . GLN A 1 368 ? 8.200 -34.362 18.861 1.00 86.25 368 GLN A O 1
ATOM 2856 N N . LEU A 1 369 ? 8.306 -33.264 20.820 1.00 90.19 369 LEU A N 1
ATOM 2857 C CA . LEU A 1 369 ? 8.034 -31.931 20.280 1.00 90.19 369 LEU A CA 1
ATOM 2858 C C . LEU A 1 369 ? 9.303 -31.118 20.000 1.00 90.19 369 LEU A C 1
ATOM 2860 O O . LEU A 1 369 ? 9.235 -30.093 19.322 1.00 90.19 369 LEU A O 1
ATOM 2864 N N . ARG A 1 370 ? 10.477 -31.582 20.453 1.00 87.00 370 ARG A N 1
ATOM 2865 C CA . ARG A 1 370 ? 11.771 -30.903 20.232 1.00 87.00 370 ARG A CA 1
ATOM 2866 C C . ARG A 1 370 ? 12.075 -30.625 18.764 1.00 87.00 370 ARG A C 1
ATOM 2868 O O . ARG A 1 370 ? 12.741 -29.643 18.447 1.00 87.00 370 ARG A O 1
ATOM 2875 N N . GLU A 1 371 ? 11.587 -31.485 17.873 1.00 85.25 371 GLU A N 1
ATOM 2876 C CA . GLU A 1 371 ? 11.858 -31.384 16.442 1.00 85.25 371 GLU A CA 1
ATOM 2877 C C . GLU A 1 371 ? 10.929 -30.415 15.694 1.00 85.25 371 GLU A C 1
ATOM 2879 O O . GLU A 1 371 ? 11.184 -30.126 14.519 1.00 85.25 371 GLU A O 1
ATOM 2884 N N . LEU A 1 372 ? 9.893 -29.893 16.364 1.00 89.94 372 LEU A N 1
ATOM 2885 C CA . LEU A 1 372 ? 8.941 -28.950 15.787 1.00 89.94 372 LEU A CA 1
ATOM 2886 C C . LEU A 1 372 ? 9.610 -27.643 15.369 1.00 89.94 372 LEU A C 1
ATOM 2888 O O . LEU A 1 372 ? 10.448 -27.092 16.084 1.00 89.94 372 LEU A O 1
ATOM 2892 N N . ASN A 1 373 ? 9.153 -27.075 14.255 1.00 84.94 373 ASN A N 1
ATOM 2893 C CA . ASN A 1 373 ? 9.616 -25.778 13.771 1.00 84.94 373 ASN A CA 1
ATOM 2894 C C . ASN A 1 373 ? 9.369 -24.660 14.796 1.00 84.94 373 ASN A C 1
ATOM 2896 O O . ASN A 1 373 ? 10.202 -23.766 14.948 1.00 84.94 373 ASN A O 1
ATOM 2900 N N . ALA A 1 374 ? 8.251 -24.677 15.516 1.00 90.69 374 ALA A N 1
ATOM 2901 C CA . ALA A 1 374 ? 8.026 -23.712 16.586 1.00 90.69 374 ALA A CA 1
ATOM 2902 C C . ALA A 1 374 ? 9.108 -23.799 17.681 1.00 90.69 374 ALA A C 1
ATOM 2904 O O . ALA A 1 374 ? 9.615 -22.773 18.119 1.00 90.69 374 ALA A O 1
ATOM 2905 N N . VAL A 1 375 ? 9.533 -25.006 18.070 1.00 91.19 375 VAL A N 1
ATOM 2906 C CA . VAL A 1 375 ? 10.529 -25.213 19.136 1.00 91.19 375 VAL A CA 1
ATOM 2907 C C . VAL A 1 375 ? 11.949 -24.912 18.647 1.00 91.19 375 VAL A C 1
ATOM 2909 O O . VAL A 1 375 ? 12.652 -24.123 19.275 1.00 91.19 375 VAL A O 1
ATOM 2912 N N . LYS A 1 376 ? 12.352 -25.457 17.491 1.00 84.31 376 LYS A N 1
ATOM 2913 C CA . LYS A 1 376 ? 13.688 -25.252 16.897 1.00 84.31 376 LYS A CA 1
ATOM 2914 C C . LYS A 1 376 ? 14.048 -23.786 16.698 1.00 84.31 376 LYS A C 1
ATOM 2916 O O . LYS A 1 376 ? 15.193 -23.400 16.904 1.00 84.31 376 LYS A O 1
ATOM 2921 N N . TYR A 1 377 ? 13.069 -22.991 16.277 1.00 70.94 377 TYR A N 1
ATOM 2922 C CA . TYR A 1 377 ? 13.256 -21.580 15.959 1.00 70.94 377 TYR A CA 1
ATOM 2923 C C . TYR A 1 377 ? 12.803 -20.648 17.096 1.00 70.94 377 TYR A C 1
ATOM 2925 O O . TYR A 1 377 ? 12.692 -19.447 16.880 1.00 70.94 377 TYR A O 1
ATOM 2933 N N . GLY A 1 378 ? 12.526 -21.175 18.297 1.00 84.81 378 GLY A N 1
ATOM 2934 C CA . GLY A 1 378 ? 12.218 -20.359 19.478 1.00 84.81 378 GLY A CA 1
ATOM 2935 C C . GLY A 1 378 ? 10.877 -19.613 19.433 1.00 84.81 378 GLY A C 1
ATOM 2936 O O . GLY A 1 378 ? 10.721 -18.611 20.122 1.00 84.81 378 GLY A O 1
ATOM 2937 N N . ARG A 1 379 ? 9.902 -20.098 18.657 1.00 92.50 379 ARG A N 1
ATOM 2938 C CA . ARG A 1 379 ? 8.567 -19.501 18.436 1.00 92.50 379 ARG A CA 1
ATOM 2939 C C . ARG A 1 379 ? 7.472 -20.185 19.262 1.00 92.50 379 ARG A C 1
ATOM 2941 O O . ARG A 1 379 ? 6.408 -20.545 18.752 1.00 92.50 379 ARG A O 1
ATOM 2948 N N . VAL A 1 380 ? 7.769 -20.414 20.541 1.00 95.12 380 VAL A N 1
ATOM 2949 C CA . VAL A 1 380 ? 6.790 -20.840 21.551 1.00 95.12 380 VAL A CA 1
ATOM 2950 C C . VAL A 1 380 ? 6.511 -19.632 22.440 1.00 95.12 380 VAL A C 1
ATOM 2952 O O . VAL A 1 380 ? 7.357 -19.272 23.262 1.00 95.12 380 VAL A O 1
ATOM 2955 N N . HIS A 1 381 ? 5.364 -18.990 22.226 1.00 95.44 381 HIS A N 1
ATOM 2956 C CA . HIS A 1 381 ? 5.004 -17.704 22.822 1.00 95.44 381 HIS A CA 1
ATOM 2957 C C . HIS A 1 381 ? 3.981 -17.873 23.943 1.00 95.44 381 HIS A C 1
ATOM 2959 O O . HIS A 1 381 ? 2.999 -18.602 23.797 1.00 95.44 381 HIS A O 1
ATOM 2965 N N . VAL A 1 382 ? 4.202 -17.157 25.044 1.00 95.12 382 VAL A N 1
ATOM 2966 C CA . VAL A 1 382 ? 3.245 -17.064 26.147 1.00 95.12 382 VAL A CA 1
ATOM 2967 C C . VAL A 1 382 ? 2.382 -15.829 25.949 1.00 95.12 382 VAL A C 1
ATOM 2969 O O . VAL A 1 382 ? 2.905 -14.721 25.860 1.00 95.12 382 VAL A O 1
ATOM 2972 N N . ILE A 1 383 ? 1.068 -16.024 25.923 1.00 94.06 383 ILE A N 1
ATOM 2973 C CA . ILE A 1 383 ? 0.071 -14.955 25.977 1.00 94.06 383 ILE A CA 1
ATOM 2974 C C . ILE A 1 383 ? -0.672 -15.042 27.306 1.00 94.06 383 ILE A C 1
ATOM 2976 O O . ILE A 1 383 ? -0.905 -16.135 27.815 1.00 94.06 383 ILE A O 1
ATOM 2980 N N . ASN A 1 384 ? -1.063 -13.905 27.880 1.00 89.00 384 ASN A N 1
ATOM 2981 C CA . ASN A 1 384 ? -1.866 -13.916 29.098 1.00 89.00 384 ASN A CA 1
ATOM 2982 C C . ASN A 1 384 ? -3.200 -14.645 28.841 1.00 89.00 384 ASN A C 1
ATOM 2984 O O . ASN A 1 384 ? -4.008 -14.195 28.026 1.00 89.00 384 ASN A O 1
ATOM 2988 N N . GLY A 1 385 ? -3.435 -15.755 29.551 1.00 86.25 385 GLY A N 1
ATOM 2989 C CA . GLY A 1 385 ? -4.666 -16.542 29.445 1.00 86.25 385 GLY A CA 1
ATOM 2990 C C . GLY A 1 385 ? -5.940 -15.726 29.684 1.00 86.25 385 GLY A C 1
ATOM 2991 O O . GLY A 1 385 ? -6.948 -15.975 29.033 1.00 86.25 385 GLY A O 1
ATOM 2992 N N . ASP A 1 386 ? -5.886 -14.696 30.532 1.00 88.69 386 ASP A N 1
ATOM 2993 C CA . ASP A 1 386 ? -7.032 -13.819 30.792 1.00 88.69 386 ASP A CA 1
ATOM 2994 C C . ASP A 1 386 ? -7.415 -12.954 29.584 1.00 88.69 386 ASP A C 1
ATOM 2996 O O . ASP A 1 386 ? -8.541 -12.483 29.518 1.00 88.69 386 ASP A O 1
ATOM 3000 N N . ILE A 1 387 ? -6.499 -12.731 28.641 1.00 88.69 387 ILE A N 1
ATOM 3001 C CA . ILE A 1 387 ? -6.761 -11.941 27.431 1.00 88.69 387 ILE A CA 1
ATOM 3002 C C . ILE A 1 387 ? -7.323 -12.832 26.319 1.00 88.69 387 ILE A C 1
ATOM 3004 O O . ILE A 1 387 ? -8.290 -12.464 25.664 1.00 88.69 387 ILE A O 1
ATOM 3008 N N . ILE A 1 388 ? -6.742 -14.019 26.112 1.00 89.56 388 ILE A N 1
ATOM 3009 C CA . ILE A 1 388 ? -7.109 -14.886 24.981 1.00 89.56 388 ILE A CA 1
ATOM 3010 C C . ILE A 1 388 ? -8.231 -15.883 25.290 1.00 89.56 388 ILE A C 1
ATOM 3012 O O . ILE A 1 388 ? -8.881 -16.344 24.364 1.00 89.56 388 ILE A O 1
ATOM 3016 N N . CYS A 1 389 ? -8.475 -16.242 26.555 1.00 87.56 389 CYS A N 1
ATOM 3017 C CA . CYS A 1 389 ? -9.499 -17.231 26.924 1.00 87.56 389 CYS A CA 1
ATOM 3018 C C . CYS A 1 389 ? -10.833 -16.600 27.350 1.00 87.56 389 CYS A C 1
ATOM 3020 O O . CYS A 1 389 ? -11.700 -17.313 27.855 1.00 87.56 389 CYS A O 1
ATOM 3022 N N . ARG A 1 390 ? -11.005 -15.281 27.196 1.00 90.25 390 ARG A N 1
ATOM 3023 C CA . ARG A 1 390 ? -12.218 -14.560 27.604 1.00 90.25 390 ARG A CA 1
ATOM 3024 C C . ARG A 1 390 ? -12.857 -13.880 26.390 1.00 90.25 390 ARG A C 1
ATOM 3026 O O . ARG A 1 390 ? -12.230 -12.982 25.831 1.00 90.25 390 ARG A O 1
ATOM 3033 N N . PRO A 1 391 ? -14.084 -14.261 25.993 1.00 90.00 391 PRO A N 1
ATOM 3034 C CA . PRO A 1 391 ? -14.784 -13.630 24.877 1.00 90.00 391 PRO A CA 1
ATOM 3035 C C . PRO A 1 391 ? -15.377 -12.283 25.323 1.00 90.00 391 PRO A C 1
ATOM 3037 O O . PRO A 1 391 ? -16.559 -12.172 25.617 1.00 90.00 391 PRO A O 1
ATOM 3040 N N . GLY A 1 392 ? -14.525 -11.274 25.500 1.00 91.50 392 GLY A N 1
ATOM 3041 C CA . GLY A 1 392 ? -14.905 -9.934 25.958 1.00 91.50 392 GLY A CA 1
ATOM 3042 C C . GLY A 1 392 ? -14.102 -8.836 25.251 1.00 91.50 392 GLY A C 1
ATOM 3043 O O . GLY A 1 392 ? -13.351 -9.135 24.323 1.00 91.50 392 GLY A O 1
ATOM 3044 N N . PRO A 1 393 ? -14.189 -7.566 25.689 1.00 92.56 393 PRO A N 1
ATOM 3045 C CA . PRO A 1 393 ? -13.596 -6.427 24.974 1.00 92.56 393 PRO A CA 1
ATOM 3046 C C . PRO A 1 393 ? -12.090 -6.554 24.679 1.00 92.56 393 PRO A C 1
ATOM 3048 O O . PRO A 1 393 ? -11.611 -6.074 23.656 1.00 92.56 393 PRO A O 1
ATOM 3051 N N . ARG A 1 394 ? -11.335 -7.253 25.536 1.00 94.06 394 ARG A N 1
ATOM 3052 C CA . ARG A 1 394 ? -9.886 -7.476 25.372 1.00 94.06 394 ARG A CA 1
ATOM 3053 C C . ARG A 1 394 ? -9.526 -8.513 24.304 1.00 94.06 394 ARG A C 1
ATOM 3055 O O . ARG A 1 394 ? -8.344 -8.747 24.060 1.00 94.06 394 ARG A O 1
ATOM 3062 N N . ILE A 1 395 ? -10.504 -9.120 23.630 1.00 93.44 395 ILE A N 1
ATOM 3063 C CA . ILE A 1 395 ? -10.231 -10.104 22.577 1.00 93.44 395 ILE A CA 1
ATOM 3064 C C . ILE A 1 395 ? -9.437 -9.497 21.410 1.00 93.44 395 ILE A C 1
ATOM 3066 O O . ILE A 1 395 ? -8.621 -10.178 20.793 1.00 93.44 395 ILE A O 1
ATOM 3070 N N . VAL A 1 396 ? -9.598 -8.194 21.152 1.00 93.44 396 VAL A N 1
ATOM 3071 C CA . VAL A 1 396 ? -8.816 -7.482 20.132 1.00 93.44 396 VAL A CA 1
ATOM 3072 C C . VAL A 1 396 ? -7.355 -7.309 20.559 1.00 93.44 396 VAL A C 1
ATOM 3074 O O . VAL A 1 396 ? -6.466 -7.453 19.721 1.00 93.44 396 VAL A O 1
ATOM 3077 N N . ASP A 1 397 ? -7.076 -7.133 21.859 1.00 93.25 397 ASP A N 1
ATOM 3078 C CA . ASP A 1 397 ? -5.702 -7.170 22.387 1.00 93.25 397 ASP A CA 1
ATOM 3079 C C . ASP A 1 397 ? -5.062 -8.542 22.110 1.00 93.25 397 ASP A C 1
ATOM 3081 O O . ASP A 1 397 ? -3.874 -8.632 21.783 1.00 93.25 397 ASP A O 1
ATOM 3085 N N . ALA A 1 398 ? -5.853 -9.621 22.208 1.00 94.88 398 ALA A N 1
ATOM 3086 C CA . ALA A 1 398 ? -5.408 -10.968 21.864 1.00 94.88 398 ALA A CA 1
ATOM 3087 C C . ALA A 1 398 ? -5.046 -11.067 20.376 1.00 94.88 398 ALA A C 1
ATOM 3089 O O . ALA A 1 398 ? -3.975 -11.576 20.054 1.00 94.88 398 ALA A O 1
ATOM 3090 N N . VAL A 1 399 ? -5.886 -10.545 19.474 1.00 95.94 399 VAL A N 1
ATOM 3091 C CA . VAL A 1 399 ? -5.612 -10.532 18.025 1.00 95.94 399 VAL A CA 1
ATOM 3092 C C . VAL A 1 399 ? -4.332 -9.765 17.705 1.00 95.94 399 VAL A C 1
ATOM 3094 O O . VAL A 1 399 ? -3.471 -10.300 17.010 1.00 95.94 399 VAL A O 1
ATOM 3097 N N . GLU A 1 400 ? -4.170 -8.549 18.227 1.00 91.06 400 GLU A N 1
ATOM 3098 C CA . GLU A 1 400 ? -2.979 -7.723 17.987 1.00 91.06 400 GLU A CA 1
ATOM 3099 C C . GLU A 1 400 ? -1.706 -8.396 18.535 1.00 91.06 400 GLU A C 1
ATOM 3101 O O . GLU A 1 400 ? -0.672 -8.430 17.862 1.00 91.06 400 GLU A O 1
ATOM 3106 N N . THR A 1 401 ? -1.793 -9.011 19.720 1.00 93.56 401 THR A N 1
ATOM 3107 C CA . THR A 1 401 ? -0.679 -9.749 20.337 1.00 93.56 401 THR A CA 1
ATOM 3108 C C . THR A 1 401 ? -0.298 -10.981 19.516 1.00 93.56 401 THR A C 1
ATOM 3110 O O . THR A 1 401 ? 0.880 -11.198 19.225 1.00 93.56 401 THR A O 1
ATOM 3113 N N . VAL A 1 402 ? -1.289 -11.781 19.105 1.00 95.75 402 VAL A N 1
ATOM 3114 C CA . VAL A 1 402 ? -1.063 -12.964 18.267 1.00 95.75 402 VAL A CA 1
ATOM 3115 C C . VAL A 1 402 ? -0.497 -12.547 16.914 1.00 95.75 402 VAL A C 1
ATOM 3117 O O . VAL A 1 402 ? 0.480 -13.146 16.475 1.00 95.75 402 VAL A O 1
ATOM 3120 N N . TYR A 1 403 ? -1.018 -11.488 16.290 1.00 93.00 403 TYR A N 1
ATOM 3121 C CA . TYR A 1 403 ? -0.462 -10.935 15.054 1.00 93.00 403 TYR A CA 1
ATOM 3122 C C . TYR A 1 403 ? 1.017 -10.577 15.226 1.00 93.00 403 TYR A C 1
ATOM 3124 O O . TYR A 1 403 ? 1.827 -10.949 14.383 1.00 93.00 403 TYR A O 1
ATOM 3132 N N . GLY A 1 404 ? 1.403 -9.959 16.347 1.00 80.50 404 GLY A N 1
ATOM 3133 C CA . GLY A 1 404 ? 2.806 -9.679 16.670 1.00 80.50 404 GLY A CA 1
ATOM 3134 C C . GLY A 1 404 ? 3.702 -10.924 16.746 1.00 80.50 404 GLY A C 1
ATOM 3135 O O . GLY A 1 404 ? 4.874 -10.856 16.386 1.00 80.50 404 GLY A O 1
ATOM 3136 N N . TYR A 1 405 ? 3.177 -12.081 17.161 1.00 91.06 405 TYR A N 1
ATOM 3137 C CA . TYR A 1 405 ? 3.924 -13.349 17.119 1.00 91.06 405 TYR A CA 1
ATOM 3138 C C . TYR A 1 405 ? 4.021 -13.929 15.706 1.00 91.06 405 TYR A C 1
ATOM 3140 O O . TYR A 1 405 ? 5.008 -14.580 15.359 1.00 91.06 405 TYR A O 1
ATOM 3148 N N . LEU A 1 406 ? 2.986 -13.719 14.892 1.00 88.25 406 LEU A N 1
ATOM 3149 C CA . LEU A 1 406 ? 2.908 -14.244 13.533 1.00 88.25 406 LEU A CA 1
ATOM 3150 C C . LEU A 1 406 ? 3.622 -13.355 12.510 1.00 88.25 406 LEU A C 1
ATOM 3152 O O . LEU A 1 406 ? 4.062 -13.877 11.489 1.00 88.25 406 LEU A O 1
ATOM 3156 N N . SER A 1 407 ? 3.786 -12.058 12.782 1.00 77.06 407 SER A N 1
ATOM 3157 C CA . SER A 1 407 ? 4.325 -11.040 11.865 1.00 77.06 407 SER A CA 1
ATOM 3158 C C . SER A 1 407 ? 5.741 -11.329 11.364 1.00 77.06 407 SER A C 1
ATOM 3160 O O . SER A 1 407 ? 6.113 -10.889 10.289 1.00 77.06 407 SER A O 1
ATOM 3162 N N . VAL A 1 408 ? 6.525 -12.126 12.093 1.00 66.62 408 VAL A N 1
ATOM 3163 C CA . VAL A 1 408 ? 7.864 -12.574 11.664 1.00 66.62 408 VAL A CA 1
ATOM 3164 C C . VAL A 1 408 ? 7.788 -13.591 10.509 1.00 66.62 408 VAL A C 1
ATOM 3166 O O . VAL A 1 408 ? 8.765 -13.830 9.801 1.00 66.62 408 VAL A O 1
ATOM 3169 N N . LEU A 1 409 ? 6.634 -14.237 10.332 1.00 65.75 409 LEU A N 1
ATOM 3170 C CA . LEU A 1 409 ? 6.386 -15.290 9.338 1.00 65.75 409 LEU A CA 1
ATOM 3171 C C . LEU A 1 409 ? 5.346 -14.902 8.302 1.00 65.75 409 LEU A C 1
ATOM 3173 O O . LEU A 1 409 ? 5.396 -15.385 7.170 1.00 65.75 409 LEU A O 1
ATOM 3177 N N . ILE A 1 410 ? 4.414 -14.041 8.697 1.00 68.62 410 ILE A N 1
ATOM 3178 C CA . ILE A 1 410 ? 3.630 -13.243 7.776 1.00 68.62 410 ILE A CA 1
ATOM 3179 C C . ILE A 1 410 ? 4.647 -12.342 7.096 1.00 68.62 410 ILE A C 1
ATOM 3181 O O . ILE A 1 410 ? 5.212 -11.456 7.723 1.00 68.62 410 ILE A O 1
ATOM 3185 N N . LYS A 1 411 ? 4.950 -12.614 5.826 1.00 54.72 411 LYS A N 1
ATOM 3186 C CA . LYS A 1 411 ? 5.828 -11.725 5.064 1.00 54.72 411 LYS A CA 1
ATOM 3187 C C . LYS A 1 411 ? 5.253 -10.309 5.206 1.00 54.72 411 LYS A C 1
ATOM 3189 O O . LYS A 1 411 ? 4.054 -10.175 4.941 1.00 54.72 411 LYS A O 1
ATOM 3194 N N . PRO A 1 412 ? 6.044 -9.322 5.676 1.00 42.09 412 PRO A N 1
ATOM 3195 C CA . PRO A 1 412 ? 5.529 -7.993 5.947 1.00 42.09 412 PRO A CA 1
ATOM 3196 C C . PRO A 1 412 ? 4.798 -7.476 4.710 1.00 42.09 412 PRO A C 1
ATOM 3198 O O . PRO A 1 412 ? 5.103 -7.899 3.588 1.00 42.09 412 PRO A O 1
ATOM 3201 N N . THR A 1 413 ? 3.809 -6.615 4.954 1.00 51.16 413 THR A N 1
ATOM 3202 C CA . THR A 1 413 ? 3.506 -5.449 4.115 1.00 51.16 413 THR A CA 1
ATOM 3203 C C . THR A 1 413 ? 4.289 -5.433 2.798 1.00 51.16 413 THR A C 1
ATOM 3205 O O . THR A 1 413 ? 5.511 -5.315 2.828 1.00 51.16 413 THR A O 1
ATOM 3208 N N . MET A 1 414 ? 3.593 -5.661 1.675 1.00 57.28 414 MET A N 1
ATOM 3209 C CA . MET A 1 414 ? 4.164 -5.992 0.357 1.00 57.28 414 MET A CA 1
ATOM 3210 C C . MET A 1 414 ? 5.611 -5.535 0.161 1.00 57.28 414 MET A C 1
ATOM 3212 O O . MET A 1 414 ? 5.883 -4.367 -0.095 1.00 57.28 414 MET A O 1
ATOM 3216 N N . THR A 1 415 ? 6.543 -6.476 0.235 1.00 74.06 415 THR A N 1
ATOM 3217 C CA . THR A 1 415 ? 7.951 -6.171 0.006 1.00 74.06 415 THR A CA 1
ATOM 3218 C C . THR A 1 415 ? 8.189 -5.845 -1.468 1.00 74.06 415 THR A C 1
ATOM 3220 O O . THR A 1 415 ? 7.605 -6.475 -2.350 1.00 74.06 415 THR A O 1
ATOM 3223 N N . TYR A 1 416 ? 9.085 -4.899 -1.745 1.00 89.69 416 TYR A N 1
ATOM 3224 C CA . TYR A 1 416 ? 9.595 -4.595 -3.081 1.00 89.69 416 TYR A CA 1
ATOM 3225 C C . TYR A 1 416 ? 11.083 -4.979 -3.126 1.00 89.69 416 TYR A C 1
ATOM 3227 O O . TYR A 1 416 ? 11.950 -4.137 -2.902 1.00 89.69 416 TYR A O 1
ATOM 3235 N N . PRO A 1 417 ? 11.407 -6.272 -3.317 1.00 91.44 417 PRO A N 1
ATOM 3236 C CA . PRO A 1 417 ? 12.715 -6.810 -2.948 1.00 91.44 417 PRO A CA 1
ATOM 3237 C C . PRO A 1 417 ? 13.823 -6.581 -3.983 1.00 91.44 417 PRO A C 1
ATOM 3239 O O . PRO A 1 417 ? 14.979 -6.905 -3.712 1.00 91.44 417 PRO A O 1
ATOM 3242 N N . THR A 1 418 ? 13.492 -6.121 -5.191 1.00 94.38 418 THR A N 1
ATOM 3243 C CA . THR A 1 418 ? 14.452 -5.984 -6.294 1.00 94.38 418 THR A CA 1
ATOM 3244 C C . THR A 1 418 ? 13.892 -5.104 -7.420 1.00 94.38 418 THR A C 1
ATOM 3246 O O . THR A 1 418 ? 12.693 -4.826 -7.450 1.00 94.38 418 THR A O 1
ATOM 3249 N N . LEU A 1 419 ? 14.742 -4.706 -8.378 1.00 95.62 419 LEU A N 1
ATOM 3250 C CA . LEU A 1 419 ? 14.356 -3.959 -9.586 1.00 95.62 419 LEU A CA 1
ATOM 3251 C C . LEU A 1 419 ? 13.140 -4.588 -10.291 1.00 95.62 419 LEU A C 1
ATOM 3253 O O . LEU A 1 419 ? 13.121 -5.793 -10.552 1.00 95.62 419 LEU A O 1
ATOM 3257 N N . GLN A 1 420 ? 12.153 -3.753 -10.635 1.00 94.81 420 GLN A N 1
ATOM 3258 C CA . GLN A 1 420 ? 10.895 -4.158 -11.277 1.00 94.81 420 GLN A CA 1
ATOM 3259 C C . GLN A 1 420 ? 10.172 -5.300 -10.535 1.00 94.81 420 GLN A C 1
ATOM 3261 O O . GLN A 1 420 ? 9.558 -6.178 -11.152 1.00 94.81 420 GLN A O 1
ATOM 3266 N N . TYR A 1 421 ? 10.228 -5.244 -9.200 1.00 94.44 421 TYR A N 1
ATOM 3267 C CA . TYR A 1 421 ? 9.501 -6.052 -8.219 1.00 94.44 421 TYR A CA 1
ATOM 3268 C C . TYR A 1 421 ? 9.905 -7.531 -8.095 1.00 94.44 421 TYR A C 1
ATOM 3270 O O . TYR A 1 421 ? 10.033 -8.036 -6.979 1.00 94.44 421 TYR A O 1
ATOM 3278 N N . ASN A 1 422 ? 10.109 -8.253 -9.199 1.00 92.06 422 ASN A N 1
ATOM 3279 C CA . ASN A 1 422 ? 10.316 -9.705 -9.179 1.00 92.06 422 ASN A CA 1
ATOM 3280 C C . ASN A 1 422 ? 11.444 -10.185 -10.104 1.00 92.06 422 ASN A C 1
ATOM 3282 O O . ASN A 1 422 ? 11.996 -9.430 -10.901 1.00 92.06 422 ASN A O 1
ATOM 3286 N N . ALA A 1 423 ? 11.787 -11.474 -10.000 1.00 93.88 423 ALA A N 1
ATOM 3287 C CA . ALA A 1 423 ? 12.866 -12.100 -10.770 1.00 93.88 423 ALA A CA 1
ATOM 3288 C C . ALA A 1 423 ? 12.641 -12.077 -12.294 1.00 93.88 423 ALA A C 1
ATOM 3290 O O . ALA A 1 423 ? 13.603 -12.085 -13.063 1.00 93.88 423 ALA A O 1
ATOM 3291 N N . GLN A 1 424 ? 11.379 -12.017 -12.723 1.00 95.94 424 GLN A N 1
ATOM 3292 C CA . GLN A 1 424 ? 10.978 -11.863 -14.121 1.00 95.94 424 GLN A CA 1
ATOM 3293 C C . GLN A 1 424 ? 11.075 -10.411 -14.624 1.00 95.94 424 GLN A C 1
ATOM 3295 O O . GLN A 1 424 ? 10.875 -10.186 -15.817 1.00 95.94 424 GLN A O 1
ATOM 3300 N N . ARG A 1 425 ? 11.356 -9.440 -13.736 1.00 97.00 425 ARG A N 1
ATOM 3301 C CA . ARG A 1 425 ? 11.402 -7.992 -14.014 1.00 97.00 425 ARG A CA 1
ATOM 3302 C C . ARG A 1 425 ? 10.120 -7.480 -14.680 1.00 97.00 425 ARG A C 1
ATOM 3304 O O . ARG A 1 425 ? 10.151 -6.714 -15.636 1.00 97.00 425 ARG A O 1
ATOM 3311 N N . THR A 1 426 ? 8.964 -7.947 -14.208 1.00 96.31 426 THR A N 1
ATOM 3312 C CA . THR A 1 426 ? 7.672 -7.563 -14.811 1.00 96.31 426 THR A CA 1
ATOM 3313 C C . THR A 1 426 ? 7.279 -6.121 -14.519 1.00 96.31 426 THR A C 1
ATOM 3315 O O . THR A 1 426 ? 6.519 -5.541 -15.281 1.00 96.31 426 THR A O 1
ATOM 3318 N N . GLY A 1 427 ? 7.720 -5.541 -13.400 1.00 94.81 427 GLY A N 1
ATOM 3319 C CA . GLY A 1 427 ? 7.227 -4.242 -12.941 1.00 94.81 427 GLY A CA 1
ATOM 3320 C C . GLY A 1 427 ? 5.746 -4.256 -12.540 1.00 94.81 427 GLY A C 1
ATOM 3321 O O . GLY A 1 427 ? 5.197 -3.199 -12.262 1.00 94.81 427 GLY A O 1
ATOM 3322 N N . ASN A 1 428 ? 5.091 -5.423 -12.503 1.00 93.94 428 ASN A N 1
ATOM 3323 C CA . ASN A 1 428 ? 3.717 -5.581 -12.036 1.00 93.94 428 ASN A CA 1
ATOM 3324 C C . ASN A 1 428 ? 3.717 -5.824 -10.528 1.00 93.94 428 ASN A C 1
ATOM 3326 O O . ASN A 1 428 ? 4.075 -6.911 -10.069 1.00 93.94 428 ASN A O 1
ATOM 3330 N N . VAL A 1 429 ? 3.321 -4.807 -9.775 1.00 91.19 429 VAL A N 1
ATOM 3331 C CA . VAL A 1 429 ? 3.298 -4.829 -8.317 1.00 91.19 429 VAL A CA 1
ATOM 3332 C C . VAL A 1 429 ? 1.871 -5.158 -7.866 1.00 91.19 429 VAL A C 1
ATOM 3334 O O . VAL A 1 429 ? 0.926 -4.486 -8.293 1.00 91.19 429 VAL A O 1
ATOM 3337 N N . PRO A 1 430 ? 1.664 -6.186 -7.021 1.00 72.56 430 PRO A N 1
ATOM 3338 C CA . PRO A 1 430 ? 0.374 -6.380 -6.369 1.00 72.56 430 PRO A CA 1
ATOM 3339 C C . PRO A 1 430 ? 0.057 -5.159 -5.496 1.00 72.56 430 PRO A C 1
ATOM 3341 O O . PRO A 1 430 ? 0.949 -4.404 -5.144 1.00 72.56 430 PRO A O 1
ATOM 3344 N N . GLY A 1 431 ? -1.210 -4.946 -5.147 1.00 67.50 431 GLY A N 1
ATOM 3345 C CA . GLY A 1 431 ? -1.618 -3.830 -4.287 1.00 67.50 431 GLY A CA 1
ATOM 3346 C C . GLY A 1 431 ? -1.888 -2.513 -5.015 1.00 67.50 431 GLY A C 1
ATOM 3347 O O . GLY A 1 431 ? -1.879 -2.428 -6.246 1.00 67.50 431 GLY A O 1
ATOM 3348 N N . LYS A 1 432 ? -2.242 -1.496 -4.225 1.00 77.56 432 LYS A N 1
ATOM 3349 C CA . LYS A 1 432 ? -2.596 -0.161 -4.712 1.00 77.56 432 LYS A CA 1
ATOM 3350 C C . LYS A 1 432 ? -1.347 0.716 -4.755 1.00 77.56 432 LYS A C 1
ATOM 3352 O O . LYS A 1 432 ? -0.430 0.518 -3.968 1.00 77.56 432 LYS A O 1
ATOM 3357 N N . GLY A 1 433 ? -1.329 1.667 -5.679 1.00 81.62 433 GLY A N 1
ATOM 3358 C CA . GLY A 1 433 ? -0.440 2.824 -5.637 1.00 81.62 433 GLY A CA 1
ATOM 3359 C C . GLY A 1 433 ? -1.264 4.103 -5.436 1.00 81.62 433 GLY A C 1
ATOM 3360 O O . GLY A 1 433 ? -2.489 4.058 -5.615 1.00 81.62 433 GLY A O 1
ATOM 3361 N N . PRO A 1 434 ? -0.618 5.229 -5.099 1.00 85.62 434 PRO A N 1
ATOM 3362 C CA . PRO A 1 434 ? -1.296 6.492 -4.812 1.00 85.62 434 PRO A CA 1
ATOM 3363 C C . PRO A 1 434 ? -2.035 7.041 -6.042 1.00 85.62 434 PRO A C 1
ATOM 3365 O O . PRO A 1 434 ? -1.522 6.989 -7.168 1.00 85.62 434 PRO A O 1
ATOM 3368 N N . VAL A 1 435 ? -3.243 7.580 -5.837 1.00 85.19 435 VAL A N 1
ATOM 3369 C CA . VAL A 1 435 ? -4.055 8.216 -6.897 1.00 85.19 435 VAL A CA 1
ATOM 3370 C C . VAL A 1 435 ? -3.986 9.744 -6.903 1.00 85.19 435 VAL A C 1
ATOM 3372 O O . VAL A 1 435 ? -4.597 10.367 -7.766 1.00 85.19 435 VAL A O 1
ATOM 3375 N N . LYS A 1 436 ? -3.232 10.336 -5.975 1.00 84.88 436 LYS A N 1
ATOM 3376 C CA . LYS A 1 436 ? -2.910 11.767 -5.913 1.00 84.88 436 LYS A CA 1
ATOM 3377 C C . LYS A 1 436 ? -1.397 11.946 -5.763 1.00 84.88 436 LYS A C 1
ATOM 3379 O O . LYS A 1 436 ? -0.725 11.053 -5.248 1.00 84.88 436 LYS A O 1
ATOM 3384 N N . SER A 1 437 ? -0.882 13.109 -6.150 1.00 85.06 437 SER A N 1
ATOM 3385 C CA . SER A 1 437 ? 0.526 13.516 -6.018 1.00 85.06 437 SER A CA 1
ATOM 3386 C C . SER A 1 437 ? 0.898 13.983 -4.601 1.00 85.06 437 SER A C 1
ATOM 3388 O O . SER A 1 437 ? 1.810 14.788 -4.436 1.00 85.06 437 SER A O 1
ATOM 3390 N N . ASN A 1 438 ? 0.205 13.491 -3.569 1.00 85.12 438 ASN A N 1
ATOM 3391 C CA . ASN A 1 438 ? 0.449 13.885 -2.185 1.00 85.12 438 ASN A CA 1
ATOM 3392 C C . ASN A 1 438 ? 1.847 13.424 -1.759 1.00 85.12 438 ASN A C 1
ATOM 3394 O O . ASN A 1 438 ? 2.068 12.228 -1.538 1.00 85.12 438 ASN A O 1
ATOM 3398 N N . LEU A 1 439 ? 2.778 14.373 -1.652 1.00 87.81 439 LEU A N 1
ATOM 3399 C CA . LEU A 1 439 ? 4.101 14.121 -1.103 1.00 87.81 439 LEU A CA 1
ATOM 3400 C C . LEU A 1 439 ? 3.944 13.775 0.381 1.00 87.81 439 LEU A C 1
ATOM 3402 O O . LEU A 1 439 ? 3.469 14.578 1.179 1.00 87.81 439 LEU A O 1
ATOM 3406 N N . PHE A 1 440 ? 4.296 12.544 0.727 1.00 86.56 440 PHE A N 1
ATOM 3407 C CA . PHE A 1 440 ? 4.207 12.011 2.078 1.00 86.56 440 PHE A CA 1
ATOM 3408 C C . PHE A 1 440 ? 5.448 12.376 2.892 1.00 86.56 440 PHE A C 1
ATOM 3410 O O . PHE A 1 440 ? 5.333 12.880 4.006 1.00 86.56 440 PHE A O 1
ATOM 3417 N N . TRP A 1 441 ? 6.626 12.174 2.308 1.00 90.62 441 TRP A N 1
ATOM 3418 C CA . TRP A 1 441 ? 7.889 12.698 2.810 1.00 90.62 441 TRP A CA 1
ATOM 3419 C C . TRP A 1 441 ? 8.898 12.827 1.667 1.00 90.62 441 TRP A C 1
ATOM 3421 O O . TRP A 1 441 ? 8.795 12.153 0.637 1.00 90.62 441 TRP A O 1
ATOM 3431 N N . GLN A 1 442 ? 9.885 13.689 1.880 1.00 92.50 442 GLN A N 1
ATOM 3432 C CA . GLN A 1 442 ? 11.134 13.751 1.126 1.00 92.50 442 GLN A CA 1
ATOM 3433 C C . GLN A 1 442 ? 12.269 13.387 2.087 1.00 92.50 442 GLN A C 1
ATOM 3435 O O . GLN A 1 442 ? 12.217 13.749 3.264 1.00 92.50 442 GLN A O 1
ATOM 3440 N N . SER A 1 443 ? 13.254 12.626 1.614 1.00 90.56 443 SER A N 1
ATOM 3441 C CA . SER A 1 443 ? 14.389 12.240 2.451 1.00 90.56 443 SER A CA 1
ATOM 3442 C C . SER A 1 443 ? 15.289 13.439 2.798 1.00 90.56 443 SER A C 1
ATOM 3444 O O . SER A 1 443 ? 15.262 14.447 2.096 1.00 90.56 443 SER A O 1
ATOM 3446 N N . PRO A 1 444 ? 16.093 13.344 3.873 1.00 88.44 444 PRO A N 1
ATOM 3447 C CA . PRO A 1 444 ? 16.969 14.431 4.316 1.00 88.44 444 PRO A CA 1
ATOM 3448 C C . PRO A 1 444 ? 18.024 14.861 3.286 1.00 88.44 444 PRO A C 1
ATOM 3450 O O . PRO A 1 444 ? 18.426 14.053 2.443 1.00 88.44 444 PRO A O 1
ATOM 3453 N N . ASP A 1 445 ? 18.537 16.088 3.418 1.00 84.06 445 ASP A N 1
ATOM 3454 C CA . ASP A 1 445 ? 19.527 16.684 2.507 1.00 84.06 445 ASP A CA 1
ATOM 3455 C C . ASP A 1 445 ? 20.800 15.840 2.343 1.00 84.06 445 ASP A C 1
ATOM 3457 O O . ASP A 1 445 ? 21.423 15.841 1.285 1.00 84.06 445 ASP A O 1
ATOM 3461 N N . GLU A 1 446 ? 21.172 15.049 3.352 1.00 84.06 446 GLU A N 1
ATOM 3462 C CA . GLU A 1 446 ? 22.321 14.142 3.290 1.00 84.06 446 GLU A CA 1
ATOM 3463 C C . GLU A 1 446 ? 22.172 13.058 2.217 1.00 84.06 446 GLU A C 1
ATOM 3465 O O . GLU A 1 446 ? 23.161 12.435 1.839 1.00 84.06 446 GLU A O 1
ATOM 3470 N N . THR A 1 447 ? 20.950 12.801 1.745 1.00 85.25 447 THR A N 1
ATOM 3471 C CA . THR A 1 447 ? 20.653 11.860 0.654 1.00 85.25 447 THR A CA 1
ATOM 3472 C C . THR A 1 447 ? 20.699 12.508 -0.730 1.00 85.25 447 THR A C 1
ATOM 3474 O O . THR A 1 447 ? 20.505 11.816 -1.731 1.00 85.25 447 THR A O 1
ATOM 3477 N N . HIS A 1 448 ? 20.931 13.821 -0.811 1.00 83.56 448 HIS A N 1
ATOM 3478 C CA . HIS A 1 448 ? 21.055 14.524 -2.080 1.00 83.56 448 HIS A CA 1
ATOM 3479 C C . HIS A 1 448 ? 22.328 14.065 -2.809 1.00 83.56 448 HIS A C 1
ATOM 3481 O O . HIS A 1 448 ? 23.420 14.014 -2.249 1.00 83.56 448 HIS A O 1
ATOM 3487 N N . GLY A 1 449 ? 22.160 13.682 -4.071 1.00 79.31 449 GLY A N 1
ATOM 3488 C CA . GLY A 1 449 ? 23.202 13.181 -4.966 1.00 79.31 449 GLY A CA 1
ATOM 3489 C C . GLY A 1 449 ? 22.556 12.653 -6.247 1.00 79.31 449 GLY A C 1
ATOM 3490 O O . GLY A 1 449 ? 21.340 12.788 -6.412 1.00 79.31 449 GLY A O 1
ATOM 3491 N N . CYS A 1 450 ? 23.314 12.029 -7.156 1.00 85.31 450 CYS A N 1
ATOM 3492 C CA . CYS A 1 450 ? 22.681 11.367 -8.303 1.00 85.31 450 CYS A CA 1
ATOM 3493 C C . CYS A 1 450 ? 22.055 10.039 -7.852 1.00 85.31 450 CYS A C 1
ATOM 3495 O O . CYS A 1 450 ? 22.725 9.205 -7.237 1.00 85.31 450 CYS A O 1
ATOM 3497 N N . ILE A 1 451 ? 20.786 9.808 -8.191 1.00 89.56 451 ILE A N 1
ATOM 3498 C CA . ILE A 1 451 ? 20.018 8.627 -7.785 1.00 89.56 451 ILE A CA 1
ATOM 3499 C C . ILE A 1 451 ? 19.402 7.969 -9.016 1.00 89.56 451 ILE A C 1
ATOM 3501 O O . ILE A 1 451 ? 18.308 8.295 -9.472 1.00 89.56 451 ILE A O 1
ATOM 3505 N N . GLN A 1 452 ? 20.112 6.970 -9.536 1.00 88.00 452 GLN A N 1
ATOM 3506 C CA . GLN A 1 452 ? 19.640 6.145 -10.656 1.00 88.00 452 GLN A CA 1
ATOM 3507 C C . GLN A 1 452 ? 19.186 4.750 -10.215 1.00 88.00 452 GLN A C 1
ATOM 3509 O O . GLN A 1 452 ? 18.400 4.099 -10.908 1.00 88.00 452 GLN A O 1
ATOM 3514 N N . ALA A 1 453 ? 19.661 4.284 -9.056 1.00 89.62 453 ALA A N 1
ATOM 3515 C CA . ALA A 1 453 ? 19.161 3.064 -8.442 1.00 89.62 453 ALA A CA 1
ATOM 3516 C C . ALA A 1 453 ? 17.670 3.231 -8.107 1.00 89.62 453 ALA A C 1
ATOM 3518 O O . ALA A 1 453 ? 17.229 4.309 -7.711 1.00 89.62 453 ALA A O 1
ATOM 3519 N N . GLY A 1 454 ? 16.874 2.180 -8.292 1.00 93.75 454 GLY A N 1
ATOM 3520 C CA . GLY A 1 454 ? 15.505 2.133 -7.785 1.00 93.75 454 GLY A CA 1
ATOM 3521 C C . GLY A 1 454 ? 15.489 1.862 -6.277 1.00 93.75 454 GLY A C 1
ATOM 3522 O O . GLY A 1 454 ? 16.375 1.148 -5.794 1.00 93.75 454 GLY A O 1
ATOM 3523 N N . PRO A 1 455 ? 14.496 2.360 -5.522 1.00 96.50 455 PRO A N 1
ATOM 3524 C CA . PRO A 1 455 ? 14.346 1.993 -4.122 1.00 96.50 455 PRO A CA 1
ATOM 3525 C C . PRO A 1 455 ? 14.000 0.504 -3.964 1.00 96.50 455 PRO A C 1
ATOM 3527 O O . PRO A 1 455 ? 13.230 -0.066 -4.739 1.00 96.50 455 PRO A O 1
ATOM 3530 N N . VAL A 1 456 ? 14.542 -0.132 -2.929 1.00 96.56 456 VAL A N 1
ATOM 3531 C CA . VAL A 1 456 ? 14.139 -1.473 -2.475 1.00 96.56 456 VAL A CA 1
ATOM 3532 C C . VAL A 1 456 ? 13.433 -1.323 -1.143 1.00 96.56 456 VAL A C 1
ATOM 3534 O O . VAL A 1 456 ? 13.968 -0.680 -0.248 1.00 96.56 456 VAL A O 1
ATOM 3537 N N . VAL A 1 457 ? 12.252 -1.923 -0.992 1.00 93.94 457 VAL A N 1
ATOM 3538 C CA . VAL A 1 457 ? 11.445 -1.783 0.228 1.00 93.94 457 VAL A CA 1
ATOM 3539 C C . VAL A 1 457 ? 11.287 -3.130 0.911 1.00 93.94 457 VAL A C 1
ATOM 3541 O O . VAL A 1 457 ? 10.839 -4.108 0.304 1.00 93.94 457 VAL A O 1
ATOM 3544 N N . HIS A 1 458 ? 11.672 -3.203 2.178 1.00 87.38 458 HIS A N 1
ATOM 3545 C CA . HIS A 1 458 ? 11.558 -4.420 2.968 1.00 87.38 458 HIS A CA 1
ATOM 3546 C C . HIS A 1 458 ? 11.517 -4.095 4.456 1.00 87.38 458 HIS A C 1
ATOM 3548 O O . HIS A 1 458 ? 12.382 -3.377 4.944 1.00 87.38 458 HIS A O 1
ATOM 3554 N N . ASP A 1 459 ? 10.557 -4.680 5.174 1.00 79.75 459 ASP A N 1
ATOM 3555 C CA . ASP A 1 459 ? 10.494 -4.627 6.642 1.00 79.75 459 ASP A CA 1
ATOM 3556 C C . ASP A 1 459 ? 10.505 -3.191 7.211 1.00 79.75 459 ASP A C 1
ATOM 3558 O O . ASP A 1 459 ? 11.302 -2.852 8.086 1.00 79.75 459 ASP A O 1
ATOM 3562 N N . GLY A 1 460 ? 9.651 -2.313 6.664 1.00 80.75 460 GLY A N 1
ATOM 3563 C CA . GLY A 1 460 ? 9.540 -0.922 7.119 1.00 80.75 460 GLY A CA 1
ATOM 3564 C C . GLY A 1 460 ? 10.728 -0.038 6.734 1.00 80.75 460 GLY A C 1
ATOM 3565 O O . GLY A 1 460 ? 10.910 1.033 7.316 1.00 80.75 460 GLY A O 1
ATOM 3566 N N . LYS A 1 461 ? 11.572 -0.487 5.797 1.00 90.88 461 LYS A N 1
ATOM 3567 C CA . LYS A 1 461 ? 12.788 0.213 5.373 1.00 90.88 461 LYS A CA 1
ATOM 3568 C C . LYS A 1 461 ? 12.860 0.358 3.866 1.00 90.88 461 LYS A C 1
ATOM 3570 O O . LYS A 1 461 ? 12.483 -0.553 3.129 1.00 90.88 461 LYS A O 1
ATOM 3575 N N . VAL A 1 462 ? 13.415 1.482 3.434 1.00 96.69 462 VAL A N 1
ATOM 3576 C CA . VAL A 1 462 ? 13.691 1.812 2.036 1.00 96.69 462 VAL A CA 1
ATOM 3577 C C . VAL A 1 462 ? 15.201 1.896 1.850 1.00 96.69 462 VAL A C 1
ATOM 3579 O O . VAL A 1 462 ? 15.875 2.635 2.559 1.00 96.69 462 VAL A O 1
ATOM 3582 N N . TYR A 1 463 ? 15.740 1.137 0.903 1.00 97.44 463 TYR A N 1
ATOM 3583 C CA . TYR A 1 463 ? 17.167 1.092 0.599 1.00 97.44 463 TYR A CA 1
ATOM 3584 C C . TYR A 1 463 ? 17.443 1.740 -0.752 1.00 97.44 463 TYR A C 1
ATOM 3586 O O . TYR A 1 463 ? 16.788 1.395 -1.739 1.00 97.44 463 TYR A O 1
ATOM 3594 N N . ILE A 1 464 ? 18.416 2.647 -0.798 1.00 95.56 464 ILE A N 1
ATOM 3595 C CA . ILE A 1 464 ? 18.763 3.405 -2.004 1.00 95.56 464 ILE A CA 1
ATOM 3596 C C . ILE A 1 464 ? 20.262 3.720 -2.040 1.00 95.56 464 ILE A C 1
ATOM 3598 O O . ILE A 1 464 ? 20.852 4.030 -1.007 1.00 95.56 464 ILE A O 1
ATOM 3602 N N . GLU A 1 465 ? 20.880 3.629 -3.219 1.00 92.94 465 GLU A N 1
ATOM 3603 C CA . GLU A 1 465 ? 22.258 4.083 -3.444 1.00 92.94 465 GLU A CA 1
ATOM 3604 C C . GLU A 1 465 ? 22.271 5.454 -4.123 1.00 92.94 465 GLU A C 1
ATOM 3606 O O . GLU A 1 465 ? 21.532 5.678 -5.088 1.00 92.94 465 GLU A O 1
ATOM 3611 N N . THR A 1 466 ? 23.150 6.333 -3.647 1.00 90.38 466 THR A N 1
ATOM 3612 C CA . THR A 1 466 ? 23.549 7.567 -4.333 1.00 90.38 466 THR A CA 1
ATOM 3613 C C . THR A 1 466 ? 24.904 7.368 -5.017 1.00 90.38 466 THR A C 1
ATOM 3615 O O . THR A 1 466 ? 25.648 6.430 -4.702 1.00 90.38 466 THR A O 1
ATOM 3618 N N . TRP A 1 467 ? 25.231 8.222 -5.988 1.00 83.44 467 TRP A N 1
ATOM 3619 C CA . TRP A 1 467 ? 26.559 8.262 -6.596 1.00 83.44 467 TRP A CA 1
ATOM 3620 C C . TRP A 1 467 ? 26.897 9.637 -7.200 1.00 83.44 467 TRP A C 1
ATOM 3622 O O . TRP A 1 467 ? 26.022 10.351 -7.680 1.00 83.44 467 TRP A O 1
ATOM 3632 N N . TYR A 1 468 ? 28.195 9.945 -7.280 1.00 68.25 468 TYR A N 1
ATOM 3633 C CA . TYR A 1 468 ? 28.792 10.947 -8.166 1.00 68.25 468 TYR A CA 1
ATOM 3634 C C . TYR A 1 468 ? 28.281 12.393 -7.986 1.00 68.25 468 TYR A C 1
ATOM 3636 O O . TYR A 1 468 ? 27.819 13.024 -8.937 1.00 68.25 468 TYR A O 1
ATOM 3644 N N . SER A 1 469 ? 28.506 12.963 -6.798 1.00 57.47 469 SER A N 1
ATOM 3645 C CA . SER A 1 469 ? 28.260 14.377 -6.420 1.00 57.47 469 SER A CA 1
ATOM 3646 C C . SER A 1 469 ? 29.014 15.458 -7.234 1.00 57.47 469 SER A C 1
ATOM 3648 O O . SER A 1 469 ? 28.820 16.659 -7.081 1.00 57.47 469 SER A O 1
ATOM 3650 N N . GLY A 1 470 ? 29.915 15.078 -8.148 1.00 50.44 470 GLY A N 1
ATOM 3651 C CA . GLY A 1 470 ? 30.870 16.002 -8.785 1.00 50.44 470 GLY A CA 1
ATOM 3652 C C . GLY A 1 470 ? 30.442 16.676 -10.098 1.00 50.44 470 GLY A C 1
ATOM 3653 O O . GLY A 1 470 ? 31.293 17.283 -10.755 1.00 50.44 470 GLY A O 1
ATOM 3654 N N . MET A 1 471 ? 29.191 16.535 -10.554 1.00 51.84 471 MET A N 1
ATOM 3655 C CA . MET A 1 471 ? 28.777 16.941 -11.911 1.00 51.84 471 MET A CA 1
ATOM 3656 C C . MET A 1 471 ? 28.112 18.329 -12.031 1.00 51.84 471 MET A C 1
ATOM 3658 O O . MET A 1 471 ? 27.695 18.671 -13.140 1.00 51.84 471 MET A O 1
ATOM 3662 N N . GLY A 1 472 ? 28.085 19.172 -10.982 1.00 44.16 472 GLY A N 1
ATOM 3663 C CA . GLY A 1 472 ? 27.522 20.525 -11.133 1.00 44.16 472 GLY A CA 1
ATOM 3664 C C . GLY A 1 472 ? 27.459 21.477 -9.926 1.00 44.16 472 GLY A C 1
ATOM 3665 O O . GLY A 1 472 ? 26.372 21.944 -9.625 1.00 44.16 472 GLY A O 1
ATOM 3666 N N . GLY A 1 473 ? 28.588 21.889 -9.330 1.00 46.28 473 GLY A N 1
ATOM 3667 C CA . GLY A 1 473 ? 28.643 23.069 -8.430 1.00 46.28 473 GLY A CA 1
ATOM 3668 C C . GLY A 1 473 ? 29.197 22.788 -7.030 1.00 46.28 473 GLY A C 1
ATOM 3669 O O . GLY A 1 473 ? 29.493 21.645 -6.727 1.00 46.28 473 GLY A O 1
ATOM 3670 N N . GLU A 1 474 ? 29.450 23.829 -6.224 1.00 44.16 474 GLU A N 1
ATOM 3671 C CA . GLU A 1 474 ? 30.050 23.706 -4.879 1.00 44.16 474 GLU A CA 1
ATOM 3672 C C . GLU A 1 474 ? 29.221 22.801 -3.948 1.00 44.16 474 GLU A C 1
ATOM 3674 O O . GLU A 1 474 ? 28.018 22.992 -3.823 1.00 44.16 474 GLU A O 1
ATOM 3679 N N . ASP A 1 475 ? 29.913 21.858 -3.301 1.00 47.22 475 ASP A N 1
ATOM 3680 C CA . ASP A 1 475 ? 29.421 20.797 -2.410 1.00 47.22 475 ASP A CA 1
ATOM 3681 C C . ASP A 1 475 ? 28.612 21.337 -1.205 1.00 47.22 475 ASP A C 1
ATOM 3683 O O . ASP A 1 475 ? 29.202 21.965 -0.314 1.00 47.22 475 ASP A O 1
ATOM 3687 N N . PRO A 1 476 ? 27.283 21.109 -1.144 1.00 44.69 476 PRO A N 1
ATOM 3688 C CA . PRO A 1 476 ? 26.452 21.475 0.000 1.00 44.69 476 PRO A CA 1
ATOM 3689 C C . PRO A 1 476 ? 26.502 20.456 1.160 1.00 44.69 476 PRO A C 1
ATOM 3691 O O . PRO A 1 476 ? 25.846 20.688 2.175 1.00 44.69 476 PRO A O 1
ATOM 3694 N N . GLY A 1 477 ? 27.286 19.371 1.064 1.00 49.34 477 GLY A N 1
ATOM 3695 C CA . GLY A 1 477 ? 27.334 18.282 2.053 1.00 49.34 477 GLY A CA 1
ATOM 3696 C C . GLY A 1 477 ? 26.958 16.904 1.493 1.00 49.34 477 GLY A C 1
ATOM 3697 O O . GLY A 1 477 ? 26.469 16.056 2.240 1.00 49.34 477 GLY A O 1
ATOM 3698 N N . GLU A 1 478 ? 27.160 16.674 0.194 1.00 62.75 478 GLU A N 1
ATOM 3699 C CA . GLU A 1 478 ? 26.715 15.465 -0.511 1.00 62.75 478 GLU A CA 1
ATOM 3700 C C . GLU A 1 478 ? 27.613 14.263 -0.180 1.00 62.75 478 GLU A C 1
ATOM 3702 O O . GLU A 1 478 ? 28.835 14.309 -0.352 1.00 62.75 478 GLU A O 1
ATOM 3707 N N . THR A 1 479 ? 27.016 13.157 0.277 1.00 69.81 479 THR A N 1
ATOM 3708 C CA . THR A 1 479 ? 27.754 11.919 0.574 1.00 69.81 479 THR A CA 1
ATOM 3709 C C . THR A 1 479 ? 27.309 10.792 -0.360 1.00 69.81 479 THR A C 1
ATOM 3711 O O . THR A 1 479 ? 26.139 10.436 -0.439 1.00 69.81 479 THR A O 1
ATOM 3714 N N . ASP A 1 480 ? 28.254 10.208 -1.097 1.00 86.81 480 ASP A N 1
ATOM 3715 C CA . ASP A 1 480 ? 27.987 9.017 -1.907 1.00 86.81 480 ASP A CA 1
ATOM 3716 C C . ASP A 1 480 ? 27.894 7.795 -0.979 1.00 86.81 480 ASP A C 1
ATOM 3718 O O . ASP A 1 480 ? 28.901 7.375 -0.399 1.00 86.81 480 ASP A O 1
ATOM 3722 N N . ALA A 1 481 ? 26.703 7.214 -0.824 1.00 93.12 481 ALA A N 1
ATOM 3723 C CA . ALA A 1 481 ? 26.479 6.106 0.099 1.00 93.12 481 ALA A CA 1
ATOM 3724 C C . ALA A 1 481 ? 25.259 5.239 -0.257 1.00 93.12 481 ALA A C 1
ATOM 3726 O O . ALA A 1 481 ? 24.397 5.593 -1.063 1.00 93.12 481 ALA A O 1
ATOM 3727 N N . LEU A 1 482 ? 25.172 4.086 0.408 1.00 95.81 482 LEU A N 1
ATOM 3728 C CA . LEU A 1 482 ? 23.962 3.289 0.526 1.00 95.81 482 LEU A CA 1
ATOM 3729 C C . LEU A 1 482 ? 23.224 3.749 1.778 1.00 95.81 482 LEU A C 1
ATOM 3731 O O . LEU A 1 482 ? 23.749 3.646 2.892 1.00 95.81 482 LEU A O 1
ATOM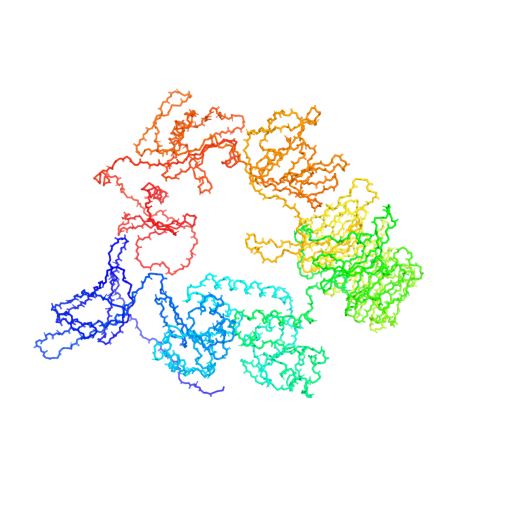 3735 N N . TYR A 1 483 ? 21.987 4.185 1.592 1.00 96.62 483 TYR A N 1
ATOM 3736 C CA . TYR A 1 483 ? 21.108 4.636 2.656 1.00 96.62 483 TYR A CA 1
ATOM 3737 C C . TYR A 1 483 ? 20.057 3.580 2.963 1.00 96.62 483 TYR A C 1
ATOM 3739 O O . TYR A 1 483 ? 19.510 2.933 2.067 1.00 96.62 483 TYR A O 1
ATOM 3747 N N . CYS A 1 484 ? 19.746 3.448 4.246 1.00 97.38 484 CYS A N 1
ATOM 3748 C CA . CYS A 1 484 ? 18.538 2.813 4.734 1.00 97.38 484 CYS A CA 1
ATOM 3749 C C . CYS A 1 484 ? 17.677 3.883 5.388 1.00 97.38 484 CYS A C 1
ATOM 3751 O O . CYS A 1 484 ? 18.050 4.433 6.423 1.00 97.38 484 CYS A O 1
ATOM 3753 N N . LEU A 1 485 ? 16.515 4.137 4.808 1.00 96.06 485 LEU A N 1
ATOM 3754 C CA . LEU A 1 485 ? 15.528 5.086 5.295 1.00 96.06 485 LEU A CA 1
ATOM 3755 C C . LEU A 1 485 ? 14.377 4.340 5.967 1.00 96.06 485 LEU A C 1
ATOM 3757 O O . LEU A 1 485 ? 14.077 3.196 5.619 1.00 96.06 485 LEU A O 1
ATOM 3761 N N . ASN A 1 486 ? 13.722 4.982 6.922 1.00 88.94 486 ASN A N 1
ATOM 3762 C CA . ASN A 1 486 ? 12.460 4.508 7.467 1.00 88.94 486 ASN A CA 1
ATOM 3763 C C . ASN A 1 486 ? 11.348 4.688 6.415 1.00 88.94 486 ASN A C 1
ATOM 3765 O O . ASN A 1 486 ? 11.221 5.759 5.829 1.00 88.94 486 ASN A O 1
ATOM 3769 N N . GLU A 1 487 ? 10.543 3.652 6.171 1.00 85.75 487 GLU A N 1
ATOM 3770 C CA . GLU A 1 487 ? 9.479 3.674 5.154 1.00 85.75 487 GLU A CA 1
ATOM 3771 C C . GLU A 1 487 ? 8.400 4.733 5.427 1.00 85.75 487 GLU A C 1
ATOM 3773 O O . GLU A 1 487 ? 7.847 5.311 4.489 1.00 85.75 487 GLU A O 1
ATOM 3778 N N . ASP A 1 488 ? 8.111 5.013 6.698 1.00 80.19 488 ASP A N 1
ATOM 3779 C CA . ASP A 1 488 ? 7.037 5.917 7.101 1.00 80.19 488 ASP A CA 1
ATOM 3780 C C . ASP A 1 488 ? 7.501 7.356 7.339 1.00 80.19 488 ASP A C 1
ATOM 3782 O O . ASP A 1 488 ? 6.700 8.270 7.168 1.00 80.19 488 ASP A O 1
ATOM 3786 N N . THR A 1 489 ? 8.762 7.575 7.722 1.00 78.25 489 THR A N 1
ATOM 3787 C CA . THR A 1 489 ? 9.266 8.923 8.049 1.00 78.25 489 THR A CA 1
ATOM 3788 C C . THR A 1 489 ? 10.285 9.471 7.056 1.00 78.25 489 THR A C 1
ATOM 3790 O O . THR A 1 489 ? 10.536 10.671 7.061 1.00 78.25 489 THR A O 1
ATOM 3793 N N . GLY A 1 490 ? 10.909 8.622 6.233 1.00 86.50 490 GLY A N 1
ATOM 3794 C CA . GLY A 1 490 ? 12.014 9.018 5.356 1.00 86.50 490 GLY A CA 1
ATOM 3795 C C . GLY A 1 490 ? 13.339 9.275 6.083 1.00 86.50 490 GLY A C 1
ATOM 3796 O O . GLY A 1 490 ? 14.352 9.520 5.432 1.00 86.50 490 GLY A O 1
ATOM 3797 N N . GLU A 1 491 ? 13.369 9.183 7.417 1.00 88.94 491 GLU A N 1
ATOM 3798 C CA . GLU A 1 491 ? 14.574 9.409 8.218 1.00 88.94 491 GLU A CA 1
ATOM 3799 C C . GLU A 1 491 ? 15.629 8.325 7.981 1.00 88.94 491 GLU A C 1
ATOM 3801 O O . GLU A 1 491 ? 15.317 7.138 7.837 1.00 88.94 491 GLU A O 1
ATOM 3806 N N . ILE A 1 492 ? 16.900 8.725 8.007 1.00 93.06 492 ILE A N 1
ATOM 3807 C CA . ILE A 1 492 ? 18.035 7.814 7.860 1.00 93.06 492 ILE A CA 1
ATOM 3808 C C . ILE A 1 492 ? 18.136 6.922 9.104 1.00 93.06 492 ILE A C 1
ATOM 3810 O O . ILE A 1 492 ? 18.444 7.379 10.202 1.00 93.06 492 ILE A O 1
ATOM 3814 N N . VAL A 1 493 ? 17.920 5.620 8.922 1.00 91.75 493 VAL A N 1
ATOM 3815 C CA . VAL A 1 493 ? 18.126 4.588 9.950 1.00 91.75 493 VAL A CA 1
ATOM 3816 C C . VAL A 1 493 ? 19.611 4.250 10.066 1.00 91.75 493 VAL A C 1
ATOM 3818 O O . VAL A 1 493 ? 20.145 4.123 11.167 1.00 91.75 493 VAL A O 1
ATOM 3821 N N . TRP A 1 494 ? 20.277 4.078 8.923 1.00 95.44 494 TRP A N 1
ATOM 3822 C CA . TRP A 1 494 ? 21.726 3.928 8.817 1.00 95.44 494 TRP A CA 1
ATOM 3823 C C . TRP A 1 494 ? 22.200 4.308 7.410 1.00 95.44 494 TRP A C 1
ATOM 3825 O O . TRP A 1 494 ? 21.422 4.301 6.456 1.00 95.44 494 TRP A O 1
ATOM 3835 N N . MET A 1 495 ? 23.494 4.601 7.285 1.00 95.06 495 MET A N 1
ATOM 3836 C CA . MET A 1 495 ? 24.172 4.909 6.023 1.00 95.06 495 MET A CA 1
ATOM 3837 C C . MET A 1 495 ? 25.527 4.188 5.969 1.00 95.06 495 MET A C 1
ATOM 3839 O O . MET A 1 495 ? 26.169 4.004 7.006 1.00 95.06 495 MET A O 1
ATOM 3843 N N . ASN A 1 496 ? 25.969 3.786 4.774 1.00 95.38 496 ASN A N 1
ATOM 3844 C CA . ASN A 1 496 ? 27.302 3.227 4.544 1.00 95.38 496 ASN A CA 1
ATOM 3845 C C . ASN A 1 496 ? 27.999 3.879 3.333 1.00 95.38 496 ASN A C 1
ATOM 3847 O O . ASN A 1 496 ? 27.699 3.549 2.191 1.00 95.38 496 ASN A O 1
ATOM 3851 N N . GLU A 1 497 ? 28.979 4.746 3.599 1.00 93.06 497 GLU A N 1
ATOM 3852 C CA . GLU A 1 497 ? 29.767 5.500 2.601 1.00 93.06 497 GLU A CA 1
ATOM 3853 C C . GLU A 1 497 ? 30.776 4.639 1.818 1.00 93.06 497 GLU A C 1
ATOM 3855 O O . GLU A 1 497 ? 31.368 5.061 0.823 1.00 93.06 497 GLU A O 1
ATOM 3860 N N . GLU A 1 498 ? 31.041 3.405 2.257 1.00 92.31 498 GLU A N 1
ATOM 3861 C CA . GLU A 1 498 ? 31.937 2.515 1.516 1.00 92.31 498 GLU A CA 1
ATOM 3862 C C . GLU A 1 498 ? 31.254 1.877 0.299 1.00 92.31 498 GLU A C 1
ATOM 3864 O O . GLU A 1 498 ? 31.958 1.387 -0.602 1.00 92.31 498 GLU A O 1
ATOM 3869 N N . VAL A 1 499 ? 29.919 1.906 0.282 1.00 94.25 499 VAL A N 1
ATOM 3870 C CA . VAL A 1 499 ? 29.030 1.292 -0.702 1.00 94.25 499 VAL A CA 1
ATOM 3871 C C . VAL A 1 499 ? 28.225 2.396 -1.370 1.00 94.25 499 VAL A C 1
ATOM 3873 O O . VAL A 1 499 ? 27.424 3.038 -0.719 1.00 94.25 499 VAL A O 1
ATOM 3876 N N . TYR A 1 500 ? 28.438 2.613 -2.658 1.00 93.06 500 TYR A N 1
ATOM 3877 C CA . TYR A 1 500 ? 27.709 3.602 -3.447 1.00 93.06 500 TYR A CA 1
ATOM 3878 C C . TYR A 1 500 ? 27.781 3.205 -4.920 1.00 93.06 500 TYR A C 1
ATOM 3880 O O . TYR A 1 500 ? 28.726 2.512 -5.342 1.00 93.06 500 TYR A O 1
ATOM 3888 N N . GLY A 1 501 ? 26.796 3.615 -5.712 1.00 91.62 501 GLY A N 1
ATOM 3889 C CA . GLY A 1 501 ? 26.576 3.041 -7.032 1.00 91.62 501 GLY A CA 1
ATOM 3890 C C . GLY A 1 501 ? 25.272 3.463 -7.690 1.00 91.62 501 GLY A C 1
ATOM 3891 O O . GLY A 1 501 ? 24.488 4.241 -7.161 1.00 91.62 501 GLY A O 1
ATOM 3892 N N . ALA A 1 502 ? 25.059 2.921 -8.887 1.00 90.38 502 ALA A N 1
ATOM 3893 C CA . ALA A 1 502 ? 23.825 3.083 -9.650 1.00 90.38 502 ALA A CA 1
ATOM 3894 C C . ALA A 1 502 ? 23.017 1.771 -9.725 1.00 90.38 502 ALA A C 1
ATOM 3896 O O . ALA A 1 502 ? 22.103 1.640 -10.540 1.00 90.38 502 ALA A O 1
ATOM 3897 N N . SER A 1 503 ? 23.379 0.768 -8.919 1.00 94.31 503 SER A N 1
ATOM 3898 C CA . SER A 1 503 ? 22.767 -0.555 -8.944 1.00 94.31 503 SER A CA 1
ATOM 3899 C C . SER A 1 503 ? 21.521 -0.567 -8.067 1.00 94.31 503 SER A C 1
ATOM 3901 O O . SER A 1 503 ? 21.591 -0.347 -6.865 1.00 94.31 503 SER A O 1
ATOM 3903 N N . THR A 1 504 ? 20.371 -0.970 -8.609 1.00 96.00 504 THR A N 1
ATOM 3904 C CA . THR A 1 504 ? 19.232 -1.290 -7.735 1.00 96.00 504 THR A CA 1
ATOM 3905 C C . THR A 1 504 ? 19.576 -2.539 -6.928 1.00 96.00 504 THR A C 1
ATOM 3907 O O . THR A 1 504 ? 19.915 -3.574 -7.508 1.00 96.00 504 THR A O 1
ATOM 3910 N N . ALA A 1 505 ? 19.520 -2.451 -5.599 1.00 97.06 505 ALA A N 1
ATOM 3911 C CA . ALA A 1 505 ? 19.841 -3.578 -4.732 1.00 97.06 505 ALA A CA 1
ATOM 3912 C C . ALA A 1 505 ? 18.851 -4.749 -4.912 1.00 97.06 505 ALA A C 1
ATOM 3914 O O . ALA A 1 505 ? 17.762 -4.625 -5.481 1.00 97.06 505 ALA A O 1
ATOM 3915 N N . ALA A 1 506 ? 19.224 -5.915 -4.398 1.00 97.62 506 ALA A N 1
ATOM 3916 C CA . ALA A 1 506 ? 18.306 -7.025 -4.177 1.00 97.62 506 ALA A CA 1
ATOM 3917 C C . ALA A 1 506 ? 18.401 -7.486 -2.723 1.00 97.62 506 ALA A C 1
ATOM 3919 O O . ALA A 1 506 ? 19.504 -7.560 -2.184 1.00 97.62 506 ALA A O 1
ATOM 3920 N N . ILE A 1 507 ? 17.270 -7.815 -2.096 1.00 94.88 507 ILE A N 1
ATOM 3921 C CA . ILE A 1 507 ? 17.231 -8.281 -0.705 1.00 94.88 507 ILE A CA 1
ATOM 3922 C C . ILE A 1 507 ? 16.722 -9.717 -0.591 1.00 94.88 507 ILE A C 1
ATOM 3924 O O . ILE A 1 507 ? 15.709 -10.090 -1.185 1.00 94.88 507 ILE A O 1
ATOM 3928 N N . ALA A 1 508 ? 17.415 -10.523 0.210 1.00 84.50 508 ALA A N 1
ATOM 3929 C CA . ALA A 1 508 ? 16.955 -11.838 0.641 1.00 84.50 508 ALA A CA 1
ATOM 3930 C C . ALA A 1 508 ? 17.582 -12.208 1.988 1.00 84.50 508 ALA A C 1
ATOM 3932 O O . ALA A 1 508 ? 18.751 -11.928 2.228 1.00 84.50 508 ALA A O 1
ATOM 3933 N N . GLU A 1 509 ? 16.801 -12.839 2.871 1.00 82.56 509 GLU A N 1
ATOM 3934 C CA . GLU A 1 509 ? 17.265 -13.318 4.187 1.00 82.56 509 GLU A CA 1
ATOM 3935 C C . GLU A 1 509 ? 17.971 -12.243 5.040 1.00 82.56 509 GLU A C 1
ATOM 3937 O O . GLU A 1 509 ? 18.969 -12.511 5.706 1.00 82.56 509 GLU A O 1
ATOM 3942 N N . GLY A 1 510 ? 17.481 -10.999 4.994 1.00 82.75 510 GLY A N 1
ATOM 3943 C CA . GLY A 1 510 ? 18.092 -9.875 5.714 1.00 82.75 510 GLY A CA 1
ATOM 3944 C C . GLY A 1 510 ? 19.451 -9.426 5.157 1.00 82.75 510 GLY A C 1
ATOM 3945 O O . GLY A 1 510 ? 20.143 -8.639 5.799 1.00 82.75 510 GLY A O 1
ATOM 3946 N N . LYS A 1 511 ? 19.844 -9.904 3.970 1.00 92.00 511 LYS A N 1
ATOM 3947 C CA . LYS A 1 511 ? 21.053 -9.493 3.250 1.00 92.00 511 LYS A CA 1
ATOM 3948 C C . LYS A 1 511 ? 20.671 -8.693 2.009 1.00 92.00 511 LYS A C 1
ATOM 3950 O O . LYS A 1 511 ? 19.880 -9.158 1.189 1.00 92.00 511 LYS A O 1
ATOM 3955 N N . LEU A 1 512 ? 21.261 -7.515 1.859 1.00 97.75 512 LEU A N 1
ATOM 3956 C CA . LEU A 1 512 ? 21.262 -6.756 0.612 1.00 97.75 512 LEU A CA 1
ATOM 3957 C C . LEU A 1 512 ? 22.424 -7.224 -0.260 1.00 97.75 512 LEU A C 1
ATOM 3959 O O . LEU A 1 512 ? 23.494 -7.546 0.255 1.00 97.75 512 LEU A O 1
ATOM 3963 N N . PHE A 1 513 ? 22.216 -7.230 -1.570 1.00 98.38 513 PHE A N 1
ATOM 3964 C CA . PHE A 1 513 ? 23.230 -7.467 -2.590 1.00 98.38 513 PHE A CA 1
ATOM 3965 C C . PHE A 1 513 ? 23.203 -6.308 -3.571 1.00 98.38 513 PHE A C 1
ATOM 3967 O O . PHE A 1 513 ? 22.147 -5.998 -4.127 1.00 98.38 513 PHE A O 1
ATOM 3974 N N . VAL A 1 514 ? 24.352 -5.674 -3.782 1.00 97.94 514 VAL A N 1
ATOM 3975 C CA . VAL A 1 514 ? 24.418 -4.427 -4.538 1.00 97.94 514 VAL A CA 1
ATOM 3976 C C . VAL A 1 514 ? 25.750 -4.257 -5.268 1.00 97.94 514 VAL A C 1
ATOM 3978 O O . VAL A 1 514 ? 26.810 -4.624 -4.751 1.00 97.94 514 VAL A O 1
ATOM 3981 N N . GLY A 1 515 ? 25.689 -3.775 -6.508 1.00 97.12 515 GLY A N 1
ATOM 3982 C CA . GLY A 1 515 ? 26.861 -3.460 -7.317 1.00 97.12 515 GLY A CA 1
ATOM 3983 C C . GLY A 1 515 ? 27.366 -2.043 -7.042 1.00 97.12 515 GLY A C 1
ATOM 3984 O O . GLY A 1 515 ? 26.584 -1.109 -7.000 1.00 97.12 515 GLY A O 1
ATOM 3985 N N . THR A 1 516 ? 28.675 -1.865 -6.869 1.00 95.50 516 THR A N 1
ATOM 3986 C CA . THR A 1 516 ? 29.257 -0.585 -6.435 1.00 95.50 516 THR A CA 1
ATOM 3987 C C . THR A 1 516 ? 30.113 0.070 -7.516 1.00 95.50 516 THR A C 1
ATOM 3989 O O . THR A 1 516 ? 30.659 -0.596 -8.407 1.00 95.50 516 THR A O 1
ATOM 3992 N N . MET A 1 517 ? 30.324 1.386 -7.401 1.00 91.81 517 MET A N 1
ATOM 3993 C CA . MET A 1 517 ? 31.209 2.173 -8.276 1.00 91.81 517 MET A CA 1
ATOM 3994 C C . MET A 1 517 ? 32.650 1.648 -8.328 1.00 91.81 517 MET A C 1
ATOM 3996 O O . MET A 1 517 ? 33.346 1.820 -9.328 1.00 91.81 517 MET A O 1
ATOM 4000 N N . LYS A 1 518 ? 33.106 0.957 -7.275 1.00 91.69 518 LYS A N 1
ATOM 4001 C CA . LYS A 1 518 ? 34.461 0.381 -7.183 1.00 91.69 518 LYS A CA 1
ATOM 4002 C C . LYS A 1 518 ? 34.647 -0.882 -8.036 1.00 91.69 518 LYS A C 1
ATOM 4004 O O . LYS A 1 518 ? 35.750 -1.429 -8.071 1.00 91.69 518 LYS A O 1
ATOM 4009 N N . GLY A 1 519 ? 33.600 -1.331 -8.730 1.00 95.31 519 GLY A N 1
ATOM 4010 C CA . GLY A 1 519 ? 33.634 -2.533 -9.559 1.00 95.31 519 GLY A CA 1
ATOM 4011 C C . GLY A 1 519 ? 33.335 -3.820 -8.788 1.00 95.31 519 GLY A C 1
ATOM 4012 O O . GLY A 1 519 ? 33.701 -4.911 -9.238 1.00 95.31 519 GLY A O 1
ATOM 4013 N N . ASN A 1 520 ? 32.695 -3.708 -7.620 1.00 97.56 520 ASN A N 1
ATOM 4014 C CA . ASN A 1 520 ? 32.414 -4.844 -6.751 1.00 97.56 520 ASN A CA 1
ATOM 4015 C C . ASN A 1 520 ? 30.921 -5.169 -6.715 1.00 97.56 520 ASN A C 1
ATOM 4017 O O . ASN A 1 520 ? 30.094 -4.268 -6.702 1.00 97.56 520 ASN A O 1
ATOM 4021 N N . ILE A 1 521 ? 30.588 -6.448 -6.576 1.00 98.06 521 ILE A N 1
ATOM 4022 C CA . ILE A 1 521 ? 29.326 -6.891 -5.977 1.00 98.06 521 ILE A CA 1
ATOM 4023 C C . ILE A 1 521 ? 29.553 -7.028 -4.467 1.00 98.06 521 ILE A C 1
ATOM 4025 O O . ILE A 1 521 ? 30.538 -7.630 -4.027 1.00 98.06 521 ILE A O 1
ATOM 4029 N N . THR A 1 522 ? 28.681 -6.430 -3.664 1.00 98.44 522 THR A N 1
ATOM 4030 C CA . THR A 1 522 ? 28.823 -6.336 -2.207 1.00 98.44 522 THR A CA 1
ATOM 4031 C C . THR A 1 522 ? 27.558 -6.844 -1.534 1.00 98.44 522 THR A C 1
ATOM 4033 O O . THR A 1 522 ? 26.455 -6.545 -1.985 1.00 98.44 522 THR A O 1
ATOM 4036 N N . SER A 1 523 ? 27.716 -7.625 -0.464 1.00 98.38 523 SER A N 1
ATOM 4037 C CA . SER A 1 523 ? 26.617 -8.022 0.408 1.00 98.38 523 SER A CA 1
ATOM 4038 C C . SER A 1 523 ? 26.694 -7.314 1.743 1.00 98.38 523 SER A C 1
ATOM 4040 O O . SER A 1 523 ? 27.775 -7.162 2.317 1.00 98.38 523 SER A O 1
ATOM 4042 N N . ILE A 1 524 ? 25.535 -6.881 2.220 1.00 97.94 524 ILE A N 1
ATOM 4043 C CA . ILE A 1 524 ? 25.389 -5.969 3.346 1.00 97.94 524 ILE A CA 1
ATOM 4044 C C . ILE A 1 524 ? 24.279 -6.498 4.243 1.00 97.94 524 ILE A C 1
ATOM 4046 O O . ILE A 1 524 ? 23.267 -7.006 3.763 1.00 97.94 524 ILE A O 1
ATOM 4050 N N . ASN A 1 525 ? 24.458 -6.392 5.550 1.00 92.69 525 ASN A N 1
ATOM 4051 C CA . ASN A 1 525 ? 23.414 -6.697 6.510 1.00 92.69 525 ASN A CA 1
ATOM 4052 C C . ASN A 1 525 ? 22.345 -5.592 6.469 1.00 92.69 525 ASN A C 1
ATOM 4054 O O . ASN A 1 525 ? 22.610 -4.440 6.803 1.00 92.69 525 ASN A O 1
ATOM 4058 N N . ALA A 1 526 ? 21.124 -5.944 6.070 1.00 91.88 526 ALA A N 1
ATOM 4059 C CA . ALA A 1 526 ? 20.031 -4.995 5.862 1.00 91.88 526 ALA A CA 1
ATOM 4060 C C . ALA A 1 526 ? 19.559 -4.315 7.164 1.00 91.88 526 ALA A C 1
ATOM 4062 O O . ALA A 1 526 ? 18.903 -3.268 7.135 1.00 91.88 526 ALA A O 1
ATOM 4063 N N . THR A 1 527 ? 19.874 -4.900 8.323 1.00 85.81 527 THR A N 1
ATOM 4064 C CA . THR A 1 527 ? 19.496 -4.357 9.628 1.00 85.81 527 THR A CA 1
ATOM 4065 C C . THR A 1 527 ? 20.377 -3.184 10.039 1.00 85.81 527 THR A C 1
ATOM 4067 O O . THR A 1 527 ? 19.834 -2.219 10.571 1.00 85.81 527 THR A O 1
ATOM 4070 N N . ASN A 1 528 ? 21.691 -3.263 9.808 1.00 84.62 528 ASN A N 1
ATOM 4071 C CA . ASN A 1 528 ? 22.673 -2.333 10.380 1.00 84.62 528 ASN A CA 1
ATOM 4072 C C . ASN A 1 528 ? 23.666 -1.728 9.369 1.00 84.62 528 ASN A C 1
ATOM 4074 O O . ASN A 1 528 ? 24.507 -0.930 9.771 1.00 84.62 528 ASN A O 1
ATOM 4078 N N . GLY A 1 529 ? 23.605 -2.110 8.092 1.00 93.38 529 GLY A N 1
ATOM 4079 C CA . GLY A 1 529 ? 24.463 -1.562 7.042 1.00 93.38 529 GLY A CA 1
ATOM 4080 C C . GLY A 1 529 ? 25.883 -2.131 6.996 1.00 93.38 529 GLY A C 1
ATOM 4081 O O . GLY A 1 529 ? 26.692 -1.664 6.198 1.00 93.38 529 GLY A O 1
ATOM 4082 N N . GLU A 1 530 ? 26.222 -3.140 7.804 1.00 95.81 530 GLU A N 1
ATOM 4083 C CA . GLU A 1 530 ? 27.569 -3.723 7.811 1.00 95.81 530 GLU A CA 1
ATOM 4084 C C . GLU A 1 530 ? 27.846 -4.549 6.548 1.00 95.81 530 GLU A C 1
ATOM 4086 O O . GLU A 1 530 ? 27.046 -5.401 6.153 1.00 95.81 530 GLU A O 1
ATOM 4091 N N . ILE A 1 531 ? 29.019 -4.351 5.938 1.00 98.25 531 ILE A N 1
ATOM 4092 C CA . ILE A 1 531 ? 29.478 -5.173 4.812 1.00 98.25 531 ILE A CA 1
ATOM 4093 C C . ILE A 1 531 ? 29.775 -6.589 5.317 1.00 98.25 531 ILE A C 1
ATOM 4095 O O . ILE A 1 531 ? 30.686 -6.804 6.115 1.00 98.25 531 ILE A O 1
ATOM 4099 N N . LEU A 1 532 ? 29.042 -7.571 4.797 1.00 96.69 532 LEU A N 1
ATOM 4100 C CA . LEU A 1 532 ? 29.262 -8.991 5.070 1.00 96.69 532 LEU A CA 1
ATOM 4101 C C . LEU A 1 532 ? 30.393 -9.547 4.201 1.00 96.69 532 LEU A C 1
ATOM 4103 O O . LEU A 1 532 ? 31.253 -10.291 4.673 1.00 96.69 532 LEU A O 1
ATOM 4107 N N . TRP A 1 533 ? 30.396 -9.182 2.918 1.00 98.19 533 TRP A N 1
ATOM 4108 C CA . TRP A 1 533 ? 31.459 -9.507 1.971 1.00 98.19 533 TRP A CA 1
ATOM 4109 C C . TRP A 1 533 ? 31.426 -8.562 0.766 1.00 98.19 533 TRP A C 1
ATOM 4111 O O . TRP A 1 533 ? 30.387 -8.009 0.421 1.00 98.19 533 TRP A O 1
ATOM 4121 N N . SER A 1 534 ? 32.560 -8.409 0.077 1.00 98.06 534 SER A N 1
ATOM 4122 C CA . SER A 1 534 ? 32.660 -7.651 -1.178 1.00 98.06 534 SER A CA 1
ATOM 4123 C C . SER A 1 534 ? 33.585 -8.377 -2.157 1.00 98.06 534 SER A C 1
ATOM 4125 O O . SER A 1 534 ? 34.650 -8.866 -1.763 1.00 98.06 534 SER A O 1
ATOM 4127 N N . LYS A 1 535 ? 33.168 -8.504 -3.422 1.00 97.88 535 LYS A N 1
ATOM 4128 C CA . LYS A 1 535 ? 33.893 -9.213 -4.487 1.00 97.88 535 LYS A CA 1
ATOM 4129 C C . LYS A 1 535 ? 34.029 -8.332 -5.718 1.00 97.88 535 LYS A C 1
ATOM 4131 O O . LYS A 1 535 ? 33.030 -7.885 -6.268 1.00 97.88 535 LYS A O 1
ATOM 4136 N N . LYS A 1 536 ? 35.266 -8.125 -6.166 1.00 97.12 536 LYS A N 1
ATOM 4137 C CA . LYS A 1 536 ? 35.560 -7.382 -7.391 1.00 97.12 536 LYS A CA 1
ATOM 4138 C C . LYS A 1 536 ? 35.265 -8.248 -8.614 1.00 97.12 536 LYS A C 1
ATOM 4140 O O . LYS A 1 536 ? 35.805 -9.348 -8.708 1.00 97.12 536 LYS A O 1
ATOM 4145 N N . ILE A 1 537 ? 34.421 -7.746 -9.511 1.00 96.62 537 ILE A N 1
ATOM 4146 C CA . ILE A 1 537 ? 34.096 -8.386 -10.798 1.00 96.62 537 ILE A CA 1
ATOM 4147 C C . ILE A 1 537 ? 34.444 -7.486 -11.988 1.00 96.62 537 ILE A C 1
ATOM 4149 O O . ILE A 1 537 ? 34.662 -7.985 -13.083 1.00 96.62 537 ILE A O 1
ATOM 4153 N N . GLU A 1 538 ? 34.578 -6.176 -11.760 1.00 94.69 538 GLU A N 1
ATOM 4154 C CA . GLU A 1 538 ? 34.969 -5.203 -12.776 1.00 94.69 538 GLU A CA 1
ATOM 4155 C C . GLU A 1 538 ? 36.335 -4.602 -12.460 1.00 94.69 538 GLU A C 1
ATOM 4157 O O . GLU A 1 538 ? 36.496 -3.830 -11.514 1.00 94.69 538 GLU A O 1
ATOM 4162 N N . GLU A 1 539 ? 37.345 -4.929 -13.267 1.00 89.81 539 GLU A N 1
ATOM 4163 C CA . GLU A 1 539 ? 38.701 -4.414 -13.048 1.00 89.81 539 GLU A CA 1
ATOM 4164 C C . GLU A 1 539 ? 38.845 -2.935 -13.419 1.00 89.81 539 GLU A C 1
ATOM 4166 O O . GLU A 1 539 ? 39.592 -2.210 -12.758 1.00 89.81 539 GLU A O 1
ATOM 4171 N N . ASN A 1 540 ? 38.105 -2.490 -14.442 1.00 87.44 540 ASN A N 1
ATOM 4172 C CA . ASN A 1 540 ? 38.106 -1.116 -14.952 1.00 87.44 540 ASN A CA 1
ATOM 4173 C C . ASN A 1 540 ? 36.671 -0.549 -14.994 1.00 87.44 540 ASN A C 1
ATOM 4175 O O . ASN A 1 540 ? 36.130 -0.327 -16.082 1.00 87.44 540 ASN A O 1
ATOM 4179 N N . PRO A 1 541 ? 36.057 -0.295 -13.824 1.00 84.12 541 PRO A N 1
ATOM 4180 C CA . PRO A 1 541 ? 34.624 -0.009 -13.686 1.00 84.12 541 PRO A CA 1
ATOM 4181 C C . PRO A 1 541 ? 34.125 1.266 -14.386 1.00 84.12 541 PRO A C 1
ATOM 4183 O O . PRO A 1 541 ? 32.921 1.446 -14.540 1.00 84.12 541 PRO A O 1
ATOM 4186 N N . SER A 1 542 ? 35.021 2.155 -14.838 1.00 85.88 542 SER A N 1
ATOM 4187 C CA . SER A 1 542 ? 34.661 3.508 -15.304 1.00 85.88 542 SER A CA 1
ATOM 4188 C C . SER A 1 542 ? 33.839 4.256 -14.235 1.00 85.88 542 SER A C 1
ATOM 4190 O O . SER A 1 542 ? 34.042 4.009 -13.051 1.00 85.88 542 SER A O 1
ATOM 4192 N N . TRP A 1 543 ? 32.965 5.195 -14.612 1.00 81.38 543 TRP A N 1
ATOM 4193 C CA . TRP A 1 543 ? 32.150 5.955 -13.651 1.00 81.38 543 TRP A CA 1
ATOM 4194 C C . TRP A 1 543 ? 30.847 5.252 -13.242 1.00 81.38 543 TRP A C 1
ATOM 4196 O O . TRP A 1 543 ? 30.202 5.695 -12.308 1.00 81.38 543 TRP A O 1
ATOM 4206 N N . TYR A 1 544 ? 30.454 4.165 -13.907 1.00 81.62 544 TYR A N 1
ATOM 4207 C CA . TYR A 1 544 ? 29.194 3.456 -13.637 1.00 81.62 544 TYR A CA 1
ATOM 4208 C C . TYR A 1 544 ? 29.369 2.198 -12.765 1.00 81.62 544 TYR A C 1
ATOM 4210 O O . TYR A 1 544 ? 28.379 1.638 -12.306 1.00 81.62 544 TYR A O 1
ATOM 4218 N N . GLY A 1 545 ? 30.598 1.733 -12.498 1.00 91.81 545 GLY A N 1
ATOM 4219 C CA . GLY A 1 545 ? 30.798 0.603 -11.584 1.00 91.81 545 GLY A CA 1
ATOM 4220 C C . GLY A 1 545 ? 30.235 -0.719 -12.097 1.00 91.81 545 GLY A C 1
ATOM 4221 O O . GLY A 1 545 ? 30.275 -1.023 -13.290 1.00 91.81 545 GLY A O 1
ATOM 4222 N N . VAL A 1 546 ? 29.680 -1.491 -11.162 1.00 95.88 546 VAL A N 1
ATOM 4223 C CA . VAL A 1 546 ? 28.755 -2.593 -11.450 1.00 95.88 546 VAL A CA 1
ATOM 4224 C C . VAL A 1 546 ? 27.329 -2.039 -11.394 1.00 95.88 546 VAL A C 1
ATOM 4226 O O . VAL A 1 546 ? 26.684 -2.111 -10.358 1.00 95.88 546 VAL A O 1
ATOM 4229 N N . ALA A 1 547 ? 26.841 -1.465 -12.496 1.00 94.06 547 ALA A N 1
ATOM 4230 C CA . ALA A 1 547 ? 25.479 -0.914 -12.572 1.00 94.06 547 ALA A CA 1
ATOM 4231 C C . ALA A 1 547 ? 24.392 -1.974 -12.847 1.00 94.06 547 ALA A C 1
ATOM 4233 O O . ALA A 1 547 ? 23.200 -1.701 -12.691 1.00 94.06 547 ALA A O 1
ATOM 4234 N N . SER A 1 548 ? 24.783 -3.195 -13.234 1.00 96.19 548 SER A N 1
ATOM 4235 C CA . SER A 1 548 ? 23.863 -4.332 -13.328 1.00 96.19 548 SER A CA 1
ATOM 4236 C C . SER A 1 548 ? 23.232 -4.576 -11.961 1.00 96.19 548 SER A C 1
ATOM 4238 O O . SER A 1 548 ? 23.915 -4.978 -11.022 1.00 96.19 548 SER A O 1
ATOM 4240 N N . SER A 1 549 ? 21.913 -4.436 -11.881 1.00 97.12 549 SER A N 1
ATOM 4241 C CA . SER A 1 549 ? 21.151 -4.708 -10.666 1.00 97.12 549 SER A CA 1
ATOM 4242 C C . SER A 1 549 ? 21.168 -6.214 -10.372 1.00 97.12 549 SER A C 1
ATOM 4244 O O . SER A 1 549 ? 20.777 -7.003 -11.245 1.00 97.12 549 SER A O 1
ATOM 4246 N N . PRO A 1 550 ? 21.616 -6.653 -9.180 1.00 98.06 550 PRO A N 1
ATOM 4247 C CA . PRO A 1 550 ? 21.645 -8.061 -8.826 1.00 98.06 550 PRO A CA 1
ATOM 4248 C C . PRO A 1 550 ? 20.265 -8.708 -8.919 1.00 98.06 550 PRO A C 1
ATOM 4250 O O . PRO A 1 550 ? 19.225 -8.101 -8.649 1.00 98.06 550 PRO A O 1
ATOM 4253 N N . LEU A 1 551 ? 20.256 -9.975 -9.307 1.00 98.38 551 LEU A N 1
ATOM 4254 C CA . LEU A 1 551 ? 19.078 -10.825 -9.310 1.00 98.38 551 LEU A CA 1
ATOM 4255 C C . LEU A 1 551 ? 19.267 -11.906 -8.254 1.00 98.38 551 LEU A C 1
ATOM 4257 O O . LEU A 1 551 ? 20.181 -12.719 -8.365 1.00 98.38 551 LEU A O 1
ATOM 4261 N N . VAL A 1 552 ? 18.378 -11.947 -7.266 1.00 95.38 552 VAL A N 1
ATOM 4262 C CA . VAL A 1 552 ? 18.288 -13.088 -6.355 1.00 95.38 552 VAL A CA 1
ATOM 4263 C C . VAL A 1 552 ? 17.270 -14.077 -6.905 1.00 95.38 552 VAL A C 1
ATOM 4265 O O . VAL A 1 552 ? 16.095 -13.749 -7.057 1.00 95.38 552 VAL A O 1
ATOM 4268 N N . PHE A 1 553 ? 17.717 -15.291 -7.208 1.00 90.56 553 PHE A N 1
ATOM 4269 C CA . PHE A 1 553 ? 16.858 -16.357 -7.713 1.00 90.56 553 PHE A CA 1
ATOM 4270 C C . PHE A 1 553 ? 17.458 -17.723 -7.360 1.00 90.56 553 PHE A C 1
ATOM 4272 O O . PHE A 1 553 ? 18.669 -17.892 -7.445 1.00 90.56 553 PHE A O 1
ATOM 4279 N N . ASN A 1 554 ? 16.636 -18.693 -6.944 1.00 83.69 554 ASN A N 1
ATOM 4280 C CA . ASN A 1 554 ? 17.087 -20.033 -6.524 1.00 83.69 554 ASN A CA 1
ATOM 4281 C C . ASN A 1 554 ? 18.291 -20.013 -5.551 1.00 83.69 554 ASN A C 1
ATOM 4283 O O . ASN A 1 554 ? 19.282 -20.702 -5.782 1.00 83.69 554 ASN A O 1
ATOM 4287 N N . GLU A 1 555 ? 18.210 -19.197 -4.489 1.00 81.81 555 GLU A N 1
ATOM 4288 C CA . GLU A 1 555 ? 19.249 -19.062 -3.439 1.00 81.81 555 GLU A CA 1
ATOM 4289 C C . GLU A 1 555 ? 20.628 -18.591 -3.950 1.00 81.81 555 GLU A C 1
ATOM 4291 O O . GLU A 1 555 ? 21.656 -18.742 -3.288 1.00 81.81 555 GLU A O 1
ATOM 4296 N N . MET A 1 556 ? 20.655 -17.989 -5.137 1.00 90.19 556 MET A N 1
ATOM 4297 C CA . MET A 1 556 ? 21.851 -17.478 -5.792 1.00 90.19 556 MET A CA 1
ATOM 4298 C C . MET A 1 556 ? 21.684 -16.002 -6.136 1.00 90.19 556 MET A C 1
ATOM 4300 O O . MET A 1 556 ? 20.574 -15.520 -6.361 1.00 90.19 556 MET A O 1
ATOM 4304 N N . VAL A 1 557 ? 22.809 -15.296 -6.202 1.00 98.12 557 VAL A N 1
ATOM 4305 C CA . VAL A 1 557 ? 22.908 -13.907 -6.651 1.00 98.12 557 VAL A CA 1
ATOM 4306 C C . VAL A 1 557 ? 23.541 -13.895 -8.033 1.00 98.12 557 VAL A C 1
ATOM 4308 O O . VAL A 1 557 ? 24.678 -14.342 -8.198 1.00 98.12 557 VAL A O 1
ATOM 4311 N N . TYR A 1 558 ? 22.823 -13.364 -9.015 1.00 98.62 558 TYR A N 1
ATOM 4312 C CA . TYR A 1 558 ? 23.286 -13.211 -10.387 1.00 98.62 558 TYR A CA 1
ATOM 4313 C C . TYR A 1 558 ? 23.543 -11.747 -10.713 1.00 98.62 558 TYR A C 1
ATOM 4315 O O . TYR A 1 558 ? 22.719 -10.887 -10.407 1.00 98.62 558 TYR A O 1
ATOM 4323 N N . VAL A 1 559 ? 24.669 -11.461 -11.357 1.00 98.50 559 VAL A N 1
ATOM 4324 C CA . VAL A 1 559 ? 25.062 -10.095 -11.726 1.00 98.50 559 VAL A CA 1
ATOM 4325 C C . VAL A 1 559 ? 25.934 -10.117 -12.978 1.00 98.50 559 VAL A C 1
ATOM 4327 O O . VAL A 1 559 ? 26.664 -11.087 -13.207 1.00 98.50 559 VAL A O 1
ATOM 4330 N N . LEU A 1 560 ? 25.839 -9.074 -13.803 1.00 97.38 560 LEU A N 1
ATOM 4331 C CA . LEU A 1 560 ? 26.613 -8.952 -15.035 1.00 97.38 560 LEU A CA 1
ATOM 4332 C C . LEU A 1 560 ? 27.842 -8.061 -14.847 1.00 97.38 560 LEU A C 1
ATOM 4334 O O . LEU A 1 560 ? 27.768 -6.987 -14.251 1.00 97.38 560 LEU A O 1
ATOM 4338 N N . SER A 1 561 ? 28.950 -8.507 -15.429 1.00 95.25 561 SER A N 1
ATOM 4339 C CA . SER A 1 561 ? 30.112 -7.685 -15.755 1.00 95.25 561 SER A CA 1
ATOM 4340 C C . SER A 1 561 ? 29.925 -7.129 -17.171 1.00 95.25 561 SER A C 1
ATOM 4342 O O . SER A 1 561 ? 29.721 -7.872 -18.137 1.00 95.25 561 SER A O 1
ATOM 4344 N N . PHE A 1 562 ? 29.935 -5.804 -17.298 1.00 93.44 562 PHE A N 1
ATOM 4345 C CA . PHE A 1 562 ? 29.718 -5.109 -18.560 1.00 93.44 562 PHE A CA 1
ATOM 4346 C C . PHE A 1 562 ? 30.954 -5.150 -19.465 1.00 93.44 562 PHE A C 1
ATOM 4348 O O . PHE A 1 562 ? 30.816 -5.048 -20.685 1.00 93.44 562 PHE A O 1
ATOM 4355 N N . SER A 1 563 ? 32.164 -5.227 -18.900 1.00 92.12 563 SER A N 1
ATOM 4356 C CA . SER A 1 563 ? 33.404 -5.081 -19.674 1.00 92.12 563 SER A CA 1
ATOM 4357 C C . SER A 1 563 ? 33.707 -6.294 -20.556 1.00 92.12 563 SER A C 1
ATOM 4359 O O . SER A 1 563 ? 34.316 -6.146 -21.621 1.00 92.12 563 SER A O 1
ATOM 4361 N N . ASP A 1 564 ? 33.237 -7.469 -20.145 1.00 90.31 564 ASP A N 1
ATOM 4362 C CA . ASP A 1 564 ? 33.467 -8.755 -20.801 1.00 90.31 564 ASP A CA 1
ATOM 4363 C C . ASP A 1 564 ? 32.187 -9.582 -21.036 1.00 90.31 564 ASP A C 1
ATOM 4365 O O . ASP A 1 564 ? 32.265 -10.691 -21.576 1.00 90.31 564 ASP A O 1
ATOM 4369 N N . GLY A 1 565 ? 31.017 -9.053 -20.663 1.00 92.38 565 GLY A N 1
ATOM 4370 C CA . GLY A 1 565 ? 29.725 -9.697 -20.886 1.00 92.38 565 GLY A CA 1
ATOM 4371 C C . GLY A 1 565 ? 29.582 -11.002 -20.102 1.00 92.38 565 GLY A C 1
ATOM 4372 O O . GLY A 1 565 ? 29.029 -11.978 -20.625 1.00 92.38 565 GLY A O 1
ATOM 4373 N N . THR A 1 566 ? 30.146 -11.057 -18.895 1.00 95.88 566 THR A N 1
ATOM 4374 C CA . THR A 1 566 ? 30.118 -12.241 -18.033 1.00 95.88 566 THR A CA 1
ATOM 4375 C C . THR A 1 566 ? 28.949 -12.193 -17.055 1.00 95.88 566 THR A C 1
ATOM 4377 O O . THR A 1 566 ? 28.784 -11.233 -16.309 1.00 95.88 566 THR A O 1
ATOM 4380 N N . LEU A 1 567 ? 28.152 -13.266 -17.026 1.00 98.12 567 LEU A N 1
ATOM 4381 C CA . LEU A 1 567 ? 27.181 -13.528 -15.965 1.00 98.12 567 LEU A CA 1
ATOM 4382 C C . LEU A 1 567 ? 27.874 -14.268 -14.823 1.00 98.12 567 LEU A C 1
ATOM 4384 O O . LEU A 1 567 ? 28.326 -15.399 -15.008 1.00 98.12 567 LEU A O 1
ATOM 4388 N N . HIS A 1 568 ? 27.922 -13.653 -13.648 1.00 98.44 568 HIS A N 1
ATOM 4389 C CA . HIS A 1 568 ? 28.455 -14.256 -12.432 1.00 98.44 568 HIS A CA 1
ATOM 4390 C C . HIS A 1 568 ? 27.324 -14.777 -11.549 1.00 98.44 568 HIS A C 1
ATOM 4392 O O . HIS A 1 568 ? 26.276 -14.138 -11.451 1.00 98.44 568 HIS A O 1
ATOM 4398 N N . ALA A 1 569 ? 27.548 -15.910 -10.881 1.00 98.06 569 ALA A N 1
ATOM 4399 C CA . ALA A 1 569 ? 26.609 -16.505 -9.940 1.00 98.06 569 ALA A CA 1
ATOM 4400 C C . ALA A 1 569 ? 27.291 -16.755 -8.586 1.00 98.06 569 ALA A C 1
ATOM 4402 O O . ALA A 1 569 ? 28.199 -17.584 -8.478 1.00 98.06 569 ALA A O 1
ATOM 4403 N N . PHE A 1 570 ? 26.828 -16.078 -7.538 1.00 97.88 570 PHE A N 1
ATOM 4404 C CA . PHE A 1 570 ? 27.358 -16.174 -6.175 1.00 97.88 570 PHE A CA 1
ATOM 4405 C C . PHE A 1 570 ? 26.352 -16.820 -5.223 1.00 97.88 570 PHE A C 1
ATOM 4407 O O . PHE A 1 570 ? 25.149 -16.610 -5.353 1.00 97.88 570 PHE A O 1
ATOM 4414 N N . SER A 1 571 ? 26.840 -17.561 -4.227 1.00 92.69 571 SER A N 1
ATOM 4415 C CA . SER A 1 571 ? 26.030 -17.878 -3.046 1.00 92.69 571 SER A CA 1
ATOM 4416 C C . SER A 1 571 ? 25.812 -16.624 -2.189 1.00 92.69 571 SER A C 1
ATOM 4418 O O . SER A 1 571 ? 26.545 -15.639 -2.311 1.00 92.69 571 SER A O 1
ATOM 4420 N N . PHE A 1 572 ? 24.867 -16.673 -1.248 1.00 91.75 572 PHE A N 1
ATOM 4421 C CA . PHE A 1 572 ? 24.620 -15.568 -0.306 1.00 91.75 572 PHE A CA 1
ATOM 4422 C C . PHE A 1 572 ? 25.810 -15.253 0.616 1.00 91.75 572 PHE A C 1
ATOM 4424 O O . PHE A 1 572 ? 25.852 -14.185 1.226 1.00 91.75 572 PHE A O 1
ATOM 4431 N N . ASP A 1 573 ? 26.794 -16.150 0.699 1.00 89.06 573 ASP A N 1
ATOM 4432 C CA . ASP A 1 573 ? 28.040 -15.962 1.454 1.00 89.06 573 ASP A CA 1
ATOM 4433 C C . ASP A 1 573 ? 29.195 -15.440 0.576 1.00 89.06 573 ASP A C 1
ATOM 4435 O O . ASP A 1 573 ? 30.347 -15.383 1.007 1.00 89.06 573 ASP A O 1
ATOM 4439 N N . GLY A 1 574 ? 28.906 -15.072 -0.677 1.00 92.12 574 GLY A N 1
ATOM 4440 C CA . GLY A 1 574 ? 29.861 -14.422 -1.573 1.00 92.12 574 GLY A CA 1
ATOM 4441 C C . GLY A 1 574 ? 30.840 -15.374 -2.246 1.00 92.12 574 GLY A C 1
ATOM 4442 O O . GLY A 1 574 ? 31.887 -14.941 -2.731 1.00 92.12 574 GLY A O 1
ATOM 4443 N N . ILE A 1 575 ? 30.538 -16.674 -2.274 1.00 94.00 575 ILE A N 1
ATOM 4444 C CA . ILE A 1 575 ? 31.337 -17.665 -3.000 1.00 94.00 575 ILE A CA 1
ATOM 4445 C C . ILE A 1 575 ? 30.796 -17.758 -4.425 1.00 94.00 575 ILE A C 1
ATOM 4447 O O . ILE A 1 575 ? 29.656 -18.179 -4.623 1.00 94.00 575 ILE A O 1
ATOM 4451 N N . GLU A 1 576 ? 31.618 -17.394 -5.411 1.00 97.50 576 GLU A N 1
ATOM 4452 C CA . GLU A 1 576 ? 31.290 -17.576 -6.828 1.00 97.50 576 GLU A CA 1
ATOM 4453 C C . GLU A 1 576 ? 31.168 -19.075 -7.131 1.00 97.50 576 GLU A C 1
ATOM 4455 O O . GLU A 1 576 ? 32.138 -19.827 -7.026 1.00 97.50 576 GLU A O 1
ATOM 4460 N N . GLN A 1 577 ? 29.959 -19.526 -7.462 1.00 95.38 577 GLN A N 1
ATOM 4461 C CA . GLN A 1 577 ? 29.682 -20.931 -7.763 1.00 95.38 577 GLN A CA 1
ATOM 4462 C C . GLN A 1 577 ? 30.024 -21.266 -9.213 1.00 95.38 577 GLN A C 1
ATOM 4464 O O . GLN A 1 577 ? 30.469 -22.377 -9.513 1.00 95.38 577 GLN A O 1
ATOM 4469 N N . TRP A 1 578 ? 29.767 -20.321 -10.118 1.00 96.75 578 TRP A N 1
ATOM 4470 C CA . TRP A 1 578 ? 30.084 -20.410 -11.537 1.00 96.75 578 TRP A CA 1
ATOM 4471 C C . TRP A 1 578 ? 29.947 -19.036 -12.203 1.00 96.75 578 TRP A C 1
ATOM 4473 O O . TRP A 1 578 ? 29.313 -18.129 -11.666 1.00 96.75 578 TRP A O 1
ATOM 4483 N N . ASN A 1 579 ? 30.506 -18.915 -13.404 1.00 97.12 579 ASN A N 1
ATOM 4484 C CA . ASN A 1 579 ? 30.249 -17.803 -14.308 1.00 97.12 579 ASN A CA 1
ATOM 4485 C C . ASN A 1 579 ? 30.109 -18.293 -15.754 1.00 97.12 579 ASN A C 1
ATOM 4487 O O . ASN A 1 579 ? 30.491 -19.417 -16.090 1.00 97.12 579 ASN A O 1
ATOM 4491 N N . PHE A 1 580 ? 29.519 -17.452 -16.599 1.00 96.94 580 PHE A N 1
ATOM 4492 C CA . PHE A 1 580 ? 29.369 -17.693 -18.027 1.00 96.94 580 PHE A CA 1
ATOM 4493 C C . PHE A 1 580 ? 29.743 -16.426 -18.796 1.00 96.94 580 PHE A C 1
ATOM 4495 O O . PHE A 1 580 ? 28.996 -15.450 -18.804 1.00 96.94 580 PHE A O 1
ATOM 4502 N N . SER A 1 581 ? 30.905 -16.440 -19.451 1.00 93.75 581 SER A N 1
ATOM 4503 C CA . SER A 1 581 ? 31.394 -15.293 -20.222 1.00 93.75 581 SER A CA 1
ATOM 4504 C C . SER A 1 581 ? 30.922 -15.347 -21.670 1.00 93.75 581 SER A C 1
ATOM 4506 O O . SER A 1 581 ? 31.158 -16.335 -22.370 1.00 93.75 581 SER A O 1
ATOM 4508 N N . THR A 1 582 ? 30.255 -14.299 -22.144 1.00 93.31 582 THR A N 1
ATOM 4509 C CA . THR A 1 582 ? 29.885 -14.171 -23.565 1.00 93.31 582 THR A CA 1
ATOM 4510 C C . THR A 1 582 ? 30.983 -13.488 -24.384 1.00 93.31 582 THR A C 1
ATOM 4512 O O . THR A 1 582 ? 31.056 -13.680 -25.597 1.00 93.31 582 THR A O 1
ATOM 4515 N N . GLY A 1 583 ? 31.914 -12.805 -23.709 1.00 84.56 583 GLY A N 1
ATOM 4516 C CA . GLY A 1 583 ? 32.982 -12.028 -24.319 1.00 84.56 583 GLY A CA 1
ATOM 4517 C C . GLY A 1 583 ? 32.480 -10.675 -24.823 1.00 84.56 583 GLY A C 1
ATOM 4518 O O . GLY A 1 583 ? 31.325 -10.521 -25.202 1.00 84.56 583 GLY A O 1
ATOM 4519 N N . GLY A 1 584 ? 33.373 -9.685 -24.873 1.00 86.25 584 GLY A N 1
ATOM 4520 C CA . GLY A 1 584 ? 33.068 -8.353 -25.404 1.00 86.25 584 GLY A CA 1
ATOM 4521 C C . GLY A 1 584 ? 32.238 -7.470 -24.466 1.00 86.25 584 GLY A C 1
ATOM 4522 O O . GLY A 1 584 ? 31.590 -7.938 -23.538 1.00 86.25 584 GLY A O 1
ATOM 4523 N N . LYS A 1 585 ? 32.259 -6.161 -24.728 1.00 91.31 585 LYS A N 1
ATOM 4524 C CA . LYS A 1 585 ? 31.562 -5.166 -23.908 1.00 91.31 585 LYS A CA 1
ATOM 4525 C C . LYS A 1 585 ? 30.048 -5.212 -24.154 1.00 91.31 585 LYS A C 1
ATOM 4527 O O . LYS A 1 585 ? 29.626 -5.261 -25.309 1.00 91.31 585 LYS A O 1
ATOM 4532 N N . ILE A 1 586 ? 29.251 -5.148 -23.091 1.00 94.12 586 ILE A N 1
ATOM 4533 C CA . ILE A 1 586 ? 27.793 -4.943 -23.132 1.00 94.12 586 ILE A CA 1
ATOM 4534 C C . ILE A 1 586 ? 27.417 -3.589 -22.511 1.00 94.12 586 ILE A C 1
ATOM 4536 O O . ILE A 1 586 ? 28.270 -2.873 -21.974 1.00 94.12 586 ILE A O 1
ATOM 4540 N N . PHE A 1 587 ? 26.135 -3.233 -22.579 1.00 93.50 587 PHE A N 1
ATOM 4541 C CA . PHE A 1 587 ? 25.617 -2.054 -21.896 1.00 93.50 587 PHE A CA 1
ATOM 4542 C C . PHE A 1 587 ? 25.616 -2.249 -20.374 1.00 93.50 587 PHE A C 1
ATOM 4544 O O . PHE A 1 587 ? 25.183 -3.288 -19.884 1.00 93.50 587 PHE A O 1
ATOM 4551 N N . CYS A 1 588 ? 26.071 -1.243 -19.625 1.00 90.50 588 CYS A N 1
ATOM 4552 C CA . CYS A 1 588 ? 26.343 -1.367 -18.191 1.00 90.50 588 CYS A CA 1
ATOM 4553 C C . CYS A 1 588 ? 25.106 -1.481 -17.287 1.00 90.50 588 CYS A C 1
ATOM 4555 O O . CYS A 1 588 ? 25.229 -2.065 -16.215 1.00 90.50 588 CYS A O 1
ATOM 4557 N N . TYR A 1 589 ? 23.939 -0.974 -17.700 1.00 91.56 589 TYR A N 1
ATOM 4558 C CA . TYR A 1 589 ? 22.710 -1.014 -16.887 1.00 91.56 589 TYR A CA 1
ATOM 4559 C C . TYR A 1 589 ? 21.792 -2.204 -17.203 1.00 91.56 589 TYR A C 1
ATOM 4561 O O . TYR A 1 589 ? 20.775 -2.400 -16.536 1.00 91.56 589 TYR A O 1
ATOM 4569 N N . SER A 1 590 ? 22.134 -3.023 -18.203 1.00 93.38 590 SER A N 1
ATOM 4570 C CA . SER A 1 590 ? 21.382 -4.253 -18.450 1.00 93.38 590 SER A CA 1
ATOM 4571 C C . SER A 1 590 ? 21.593 -5.209 -17.280 1.00 93.38 590 SER A C 1
ATOM 4573 O O . SER A 1 590 ? 22.719 -5.412 -16.836 1.00 93.38 590 SER A O 1
ATOM 4575 N N . SER A 1 591 ? 20.513 -5.831 -16.817 1.00 96.75 591 SER A N 1
ATOM 4576 C CA . SER A 1 591 ? 20.520 -6.756 -15.681 1.00 96.75 591 SER A CA 1
ATOM 4577 C C . SER A 1 591 ? 19.919 -8.112 -16.078 1.00 96.75 591 SER A C 1
ATOM 4579 O O . SER A 1 591 ? 19.159 -8.176 -17.048 1.00 96.75 591 SER A O 1
ATOM 4581 N N . PRO A 1 592 ? 20.255 -9.213 -15.380 1.00 98.12 592 PRO A N 1
ATOM 4582 C CA . PRO A 1 592 ? 19.677 -10.522 -15.663 1.00 98.12 592 PRO A CA 1
ATOM 4583 C C . PRO A 1 592 ? 18.250 -10.662 -15.108 1.00 98.12 592 PRO A C 1
ATOM 4585 O O . PRO A 1 592 ? 17.884 -10.023 -14.113 1.00 98.12 592 PRO A O 1
ATOM 4588 N N . SER A 1 593 ? 17.492 -11.580 -15.711 1.00 98.50 593 SER A N 1
ATOM 4589 C CA . SER A 1 593 ? 16.136 -11.978 -15.302 1.00 98.50 593 SER A CA 1
ATOM 4590 C C . SER A 1 593 ? 15.994 -13.491 -15.373 1.00 98.50 593 SER A C 1
ATOM 4592 O O . SER A 1 593 ? 16.619 -14.125 -16.220 1.00 98.50 593 SER A O 1
ATOM 4594 N N . ALA A 1 594 ? 15.180 -14.097 -14.515 1.00 96.19 594 ALA A N 1
ATOM 4595 C CA . ALA A 1 594 ? 15.052 -15.552 -14.467 1.00 96.19 594 ALA A CA 1
ATOM 4596 C C . ALA A 1 594 ? 13.617 -16.024 -14.240 1.00 96.19 594 ALA A C 1
ATOM 4598 O O . ALA A 1 594 ? 12.805 -15.348 -13.611 1.00 96.19 594 ALA A O 1
ATOM 4599 N N . TYR A 1 595 ? 13.334 -17.221 -14.751 1.00 91.88 595 TYR A N 1
ATOM 4600 C CA . TYR A 1 595 ? 12.084 -17.936 -14.539 1.00 91.88 595 TYR A CA 1
ATOM 4601 C C . TYR A 1 595 ? 12.302 -19.446 -14.652 1.00 91.88 595 TYR A C 1
ATOM 4603 O O . TYR A 1 595 ? 12.961 -19.925 -15.578 1.00 91.88 595 TYR A O 1
ATOM 4611 N N . GLY A 1 596 ? 11.720 -20.208 -13.723 1.00 87.62 596 GLY A N 1
ATOM 4612 C CA . GLY A 1 596 ? 11.846 -21.664 -13.685 1.00 87.62 596 GLY A CA 1
ATOM 4613 C C . GLY A 1 596 ? 13.309 -22.115 -13.629 1.00 87.62 596 GLY A C 1
ATOM 4614 O O . GLY A 1 596 ? 14.019 -21.845 -12.663 1.00 87.62 596 GLY A O 1
ATOM 4615 N N . ASP A 1 597 ? 13.757 -22.810 -14.675 1.00 89.25 597 ASP A N 1
ATOM 4616 C CA . ASP A 1 597 ? 15.132 -23.289 -14.828 1.00 89.25 597 ASP A CA 1
ATOM 4617 C C . ASP A 1 597 ? 15.980 -22.435 -15.783 1.00 89.25 597 ASP A C 1
ATOM 4619 O O . ASP A 1 597 ? 17.045 -22.888 -16.206 1.00 89.25 597 ASP A O 1
ATOM 4623 N N . LYS A 1 598 ? 15.525 -21.230 -16.151 1.00 95.31 598 LYS A N 1
ATOM 4624 C CA . LYS A 1 598 ? 16.173 -20.382 -17.161 1.00 95.31 598 LYS A CA 1
ATOM 4625 C C . LYS A 1 598 ? 16.573 -19.024 -16.614 1.00 95.31 598 LYS A C 1
ATOM 4627 O O . LYS A 1 598 ? 15.866 -18.441 -15.794 1.00 95.31 598 LYS A O 1
ATOM 4632 N N . ILE A 1 599 ? 17.684 -18.511 -17.131 1.00 98.44 599 ILE A N 1
ATOM 4633 C CA . ILE A 1 599 ? 18.150 -17.142 -16.906 1.00 98.44 599 ILE A CA 1
ATOM 4634 C C . ILE A 1 599 ? 18.447 -16.465 -18.242 1.00 98.44 599 ILE A C 1
ATOM 4636 O O . ILE A 1 599 ? 19.031 -17.081 -19.138 1.00 98.44 599 ILE A O 1
ATOM 4640 N N . PHE A 1 600 ? 18.043 -15.203 -18.351 1.00 98.56 600 PHE A N 1
ATOM 4641 C CA . PHE A 1 600 ? 18.130 -14.371 -19.543 1.00 98.56 600 PHE A CA 1
ATOM 4642 C C . PHE A 1 600 ? 18.980 -13.141 -19.263 1.00 98.56 600 PHE A C 1
ATOM 4644 O O . PHE A 1 600 ? 18.805 -12.492 -18.231 1.00 98.56 600 PHE A O 1
ATOM 4651 N N . PHE A 1 601 ? 19.900 -12.814 -20.167 1.00 98.25 601 PHE A N 1
ATOM 4652 C CA . PHE A 1 601 ? 20.782 -11.658 -20.004 1.00 98.25 601 PHE A CA 1
ATOM 4653 C C . PHE A 1 601 ? 21.408 -11.204 -21.323 1.00 98.25 601 PHE A C 1
ATOM 4655 O O . PHE A 1 601 ? 21.532 -11.977 -22.274 1.00 98.25 601 PHE A O 1
ATOM 4662 N N . ALA A 1 602 ? 21.821 -9.938 -21.368 1.00 96.88 602 ALA A N 1
ATOM 4663 C CA . ALA A 1 602 ? 22.551 -9.377 -22.496 1.00 96.88 602 ALA A CA 1
ATOM 4664 C C . ALA A 1 602 ? 24.004 -9.877 -22.527 1.00 96.88 602 ALA A C 1
ATOM 4666 O O . ALA A 1 602 ? 24.691 -9.908 -21.509 1.00 96.88 602 ALA A O 1
ATOM 4667 N N . GLY A 1 603 ? 24.483 -10.224 -23.716 1.00 95.00 603 GLY A N 1
ATOM 4668 C CA . GLY A 1 603 ? 25.840 -10.683 -23.984 1.00 95.00 603 GLY A CA 1
ATOM 4669 C C . GLY A 1 603 ? 26.292 -10.304 -25.392 1.00 95.00 603 GLY A C 1
ATOM 4670 O O . GLY A 1 603 ? 25.613 -9.555 -26.101 1.00 95.00 603 GLY A O 1
ATOM 4671 N N . ASN A 1 604 ? 27.414 -10.871 -25.833 1.00 92.62 604 ASN A N 1
ATOM 4672 C CA . ASN A 1 604 ? 27.796 -10.856 -27.245 1.00 92.62 604 ASN A CA 1
ATOM 4673 C C . ASN A 1 604 ? 27.892 -12.276 -27.797 1.00 92.62 604 ASN A C 1
ATOM 4675 O O . ASN A 1 604 ? 28.359 -13.201 -27.139 1.00 92.62 604 ASN A O 1
ATOM 4679 N N . ASN A 1 605 ? 27.430 -12.470 -29.024 1.00 87.69 605 ASN A N 1
ATOM 4680 C CA . ASN A 1 605 ? 27.548 -13.722 -29.745 1.00 87.69 605 ASN A CA 1
ATOM 4681 C C . ASN A 1 605 ? 29.030 -14.102 -29.899 1.00 87.69 605 ASN A C 1
ATOM 4683 O O . ASN A 1 605 ? 29.827 -13.330 -30.435 1.00 87.69 605 ASN A O 1
ATOM 4687 N N . ARG A 1 606 ? 29.392 -15.308 -29.453 1.00 77.88 606 ARG A N 1
ATOM 4688 C CA . ARG A 1 606 ? 30.790 -15.770 -29.413 1.00 77.88 606 ARG A CA 1
ATOM 4689 C C . ARG A 1 606 ? 31.418 -16.002 -30.793 1.00 77.88 606 ARG A C 1
ATOM 4691 O O . ARG A 1 606 ? 32.641 -15.989 -30.901 1.00 77.88 606 ARG A O 1
ATOM 4698 N N . GLU A 1 607 ? 30.620 -16.220 -31.840 1.00 74.75 607 GLU A N 1
ATOM 4699 C CA . GLU A 1 607 ? 31.120 -16.497 -33.196 1.00 74.75 607 GLU A CA 1
ATOM 4700 C C . GLU A 1 607 ? 31.378 -15.220 -34.005 1.00 74.75 607 GLU A C 1
ATOM 4702 O O . GLU A 1 607 ? 32.315 -15.164 -34.807 1.00 74.75 607 GLU A O 1
ATOM 4707 N N . HIS A 1 608 ? 30.547 -14.192 -33.815 1.00 74.81 608 HIS A N 1
ATOM 4708 C CA . HIS A 1 608 ? 30.545 -12.985 -34.651 1.00 74.81 608 HIS A CA 1
ATOM 4709 C C . HIS A 1 608 ? 30.731 -11.673 -33.877 1.00 74.81 608 HIS A C 1
ATOM 4711 O O . HIS A 1 608 ? 30.921 -10.628 -34.498 1.00 74.81 608 HIS A O 1
ATOM 4717 N N . GLY A 1 609 ? 30.691 -11.705 -32.541 1.00 78.69 609 GLY A N 1
ATOM 4718 C CA . GLY A 1 609 ? 30.836 -10.526 -31.680 1.00 78.69 609 GLY A CA 1
ATOM 4719 C C . GLY A 1 609 ? 29.660 -9.547 -31.742 1.00 78.69 609 GLY A C 1
ATOM 4720 O O . GLY A 1 609 ? 29.809 -8.399 -31.337 1.00 78.69 609 GLY A O 1
ATOM 4721 N N . GLN A 1 610 ? 28.514 -9.967 -32.287 1.00 88.44 610 GLN A N 1
ATOM 4722 C CA . GLN A 1 610 ? 27.285 -9.167 -32.335 1.00 88.44 610 GLN A CA 1
ATOM 4723 C C . GLN A 1 610 ? 26.583 -9.169 -30.976 1.00 88.44 610 GLN A C 1
ATOM 4725 O O . GLN A 1 610 ? 26.697 -10.139 -30.234 1.00 88.44 610 GLN A O 1
ATOM 4730 N N . HIS A 1 611 ? 25.819 -8.126 -30.660 1.00 93.56 611 HIS A N 1
ATOM 4731 C CA . HIS A 1 611 ? 25.018 -8.081 -29.434 1.00 93.56 611 HIS A CA 1
ATOM 4732 C C . HIS A 1 611 ? 23.968 -9.197 -29.438 1.00 93.56 611 HIS A C 1
ATOM 4734 O O . HIS A 1 611 ? 23.392 -9.486 -30.487 1.00 93.56 611 HIS A O 1
ATOM 4740 N N . ALA A 1 612 ? 23.734 -9.843 -28.295 1.00 95.75 612 ALA A N 1
ATOM 4741 C CA . ALA A 1 612 ? 22.782 -10.944 -28.214 1.00 95.75 612 ALA A CA 1
ATOM 4742 C C . ALA A 1 612 ? 22.103 -11.062 -26.847 1.00 95.75 612 ALA A C 1
ATOM 4744 O O . ALA A 1 612 ? 22.724 -10.813 -25.815 1.00 95.75 612 ALA A O 1
ATOM 4745 N N . LEU A 1 613 ? 20.842 -11.497 -26.843 1.00 97.75 613 LEU A N 1
ATOM 4746 C CA . LEU A 1 613 ? 20.153 -11.975 -25.649 1.00 97.75 613 LEU A CA 1
ATOM 4747 C C . LEU A 1 613 ? 20.448 -13.467 -25.490 1.00 97.75 613 LEU A C 1
ATOM 4749 O O . LEU A 1 613 ? 20.165 -14.247 -26.396 1.00 97.75 613 LEU A O 1
ATOM 4753 N N . TYR A 1 614 ? 20.991 -13.866 -24.346 1.00 97.81 614 TYR A N 1
ATOM 4754 C CA . TYR A 1 614 ? 21.261 -15.263 -24.021 1.00 97.81 614 TYR A CA 1
ATOM 4755 C C . TYR A 1 614 ? 20.166 -15.850 -23.143 1.00 97.81 614 TYR A C 1
ATOM 4757 O O . TYR A 1 614 ? 19.649 -15.165 -22.266 1.00 97.81 614 TYR A O 1
ATOM 4765 N N . CYS A 1 615 ? 19.889 -17.139 -23.331 1.00 98.31 615 CYS A N 1
ATOM 4766 C CA . CYS A 1 615 ? 19.144 -17.977 -22.403 1.00 98.31 615 CYS A CA 1
ATOM 4767 C C . CYS A 1 615 ? 20.021 -19.153 -21.965 1.00 98.31 615 CYS A C 1
ATOM 4769 O O . CYS A 1 615 ? 20.434 -19.969 -22.794 1.00 98.31 615 CYS A O 1
ATOM 4771 N N . LEU A 1 616 ? 20.260 -19.291 -20.661 1.00 98.00 616 LEU A N 1
ATOM 4772 C CA . LEU A 1 616 ? 20.967 -20.442 -20.091 1.00 98.00 616 LEU A CA 1
ATOM 4773 C C . LEU A 1 616 ? 20.030 -21.301 -19.254 1.00 98.00 616 LEU A C 1
ATOM 4775 O O . LEU A 1 616 ? 19.109 -20.793 -18.616 1.00 98.00 616 LEU A O 1
ATOM 4779 N N . ASN A 1 617 ? 20.317 -22.598 -19.202 1.00 94.75 617 ASN A N 1
ATOM 4780 C CA . ASN A 1 617 ? 19.705 -23.491 -18.233 1.00 94.75 617 ASN A CA 1
ATOM 4781 C C . ASN A 1 617 ? 20.467 -23.393 -16.903 1.00 94.75 617 ASN A C 1
ATOM 4783 O O . ASN A 1 617 ? 21.666 -23.646 -16.856 1.00 94.75 617 ASN A O 1
ATOM 4787 N N . LEU A 1 618 ? 19.787 -23.059 -15.811 1.00 89.50 618 LEU A N 1
ATOM 4788 C CA . LEU A 1 618 ? 20.397 -22.886 -14.491 1.00 89.50 618 LEU A CA 1
ATOM 4789 C C . LEU A 1 618 ? 20.885 -24.203 -13.868 1.00 89.50 618 LEU A C 1
ATOM 4791 O O . LEU A 1 618 ? 21.833 -24.191 -13.082 1.00 89.50 618 LEU A O 1
ATOM 4795 N N . ASN A 1 619 ? 20.285 -25.338 -14.236 1.00 87.62 619 ASN A N 1
ATOM 4796 C CA . ASN A 1 619 ? 20.678 -26.649 -13.720 1.00 87.62 619 ASN A CA 1
ATOM 4797 C C . ASN A 1 619 ? 21.946 -27.165 -14.410 1.00 87.62 619 ASN A C 1
ATOM 4799 O O . ASN A 1 619 ? 22.863 -27.642 -13.739 1.00 87.62 619 ASN A O 1
ATOM 4803 N N . THR A 1 620 ? 22.010 -27.074 -15.743 1.00 90.94 620 THR A N 1
ATOM 4804 C CA . THR A 1 620 ? 23.158 -27.577 -16.524 1.00 90.94 620 THR A CA 1
ATOM 4805 C C . THR A 1 620 ? 24.247 -26.532 -16.738 1.00 90.94 620 THR A C 1
ATOM 4807 O O . THR A 1 620 ? 25.404 -26.901 -16.927 1.00 90.94 620 THR A O 1
ATOM 4810 N N . ARG A 1 621 ? 23.899 -25.241 -16.647 1.00 92.88 621 ARG A N 1
ATOM 4811 C CA . ARG A 1 621 ? 24.753 -24.070 -16.934 1.00 92.88 621 ARG A CA 1
ATOM 4812 C C . ARG A 1 621 ? 25.149 -23.968 -18.407 1.00 92.88 621 ARG A C 1
ATOM 4814 O O . ARG A 1 621 ? 26.111 -23.288 -18.758 1.00 92.88 621 ARG A O 1
ATOM 4821 N N . GLU A 1 622 ? 24.410 -24.663 -19.262 1.00 93.94 622 GLU A N 1
ATOM 4822 C CA . GLU A 1 622 ? 24.614 -24.666 -20.702 1.00 93.94 622 GLU A CA 1
ATOM 4823 C C . GLU A 1 622 ? 23.682 -23.664 -21.379 1.00 93.94 622 GLU A C 1
ATOM 4825 O O . GLU A 1 622 ? 22.586 -23.357 -20.896 1.00 93.94 622 GLU A O 1
ATOM 4830 N N . GLU A 1 623 ? 24.141 -23.159 -22.518 1.00 96.25 623 GLU A N 1
ATOM 4831 C CA . GLU A 1 623 ? 23.336 -22.326 -23.396 1.00 96.25 623 GLU A CA 1
ATOM 4832 C C . GLU A 1 623 ? 22.172 -23.128 -23.973 1.00 96.25 623 GLU A C 1
ATOM 4834 O O . GLU A 1 623 ? 22.365 -24.213 -24.520 1.00 96.25 623 GLU A O 1
ATOM 4839 N N . VAL A 1 624 ? 20.963 -22.581 -23.842 1.00 97.00 624 VAL A N 1
ATOM 4840 C CA . VAL A 1 624 ? 19.765 -23.113 -24.499 1.00 97.00 624 VAL A CA 1
ATOM 4841 C C . VAL A 1 624 ? 19.650 -22.503 -25.892 1.00 97.00 624 VAL A C 1
ATOM 4843 O O . VAL A 1 624 ? 19.479 -23.227 -26.869 1.00 97.00 624 VAL A O 1
ATOM 4846 N N . TRP A 1 625 ? 19.758 -21.175 -25.972 1.00 97.56 625 TRP A N 1
ATOM 4847 C CA . TRP A 1 625 ? 19.747 -20.399 -27.209 1.00 97.56 625 TRP A CA 1
ATOM 4848 C C . TRP A 1 625 ? 20.349 -19.002 -26.982 1.00 97.56 625 TRP A C 1
ATOM 4850 O O . TRP A 1 625 ? 20.428 -18.521 -25.846 1.00 97.56 625 TRP A O 1
ATOM 4860 N N . ASN A 1 626 ? 20.720 -18.328 -28.074 1.00 96.56 626 ASN A N 1
ATOM 4861 C CA . ASN A 1 626 ? 20.998 -16.892 -28.103 1.00 96.56 626 ASN A CA 1
ATOM 4862 C C . ASN A 1 626 ? 20.284 -16.227 -29.295 1.00 96.56 626 ASN A C 1
ATOM 4864 O O . ASN A 1 626 ? 20.127 -16.845 -30.346 1.00 96.56 626 ASN A O 1
ATOM 4868 N N . PHE A 1 627 ? 19.852 -14.976 -29.125 1.00 96.94 627 PHE A N 1
ATOM 4869 C CA . PHE A 1 627 ? 19.191 -14.168 -30.152 1.00 96.94 627 PHE A CA 1
ATOM 4870 C C . PHE A 1 627 ? 20.011 -12.907 -30.443 1.00 96.94 627 PHE A C 1
ATOM 4872 O O . PHE A 1 627 ? 20.196 -12.078 -29.554 1.00 96.94 627 PHE A O 1
ATOM 4879 N N . THR A 1 628 ? 20.510 -12.752 -31.671 1.00 95.94 628 THR A N 1
ATOM 4880 C CA . THR A 1 628 ? 21.406 -11.648 -32.063 1.00 95.94 628 THR A CA 1
ATOM 4881 C C . THR A 1 628 ? 20.662 -10.410 -32.556 1.00 95.94 628 THR A C 1
ATOM 4883 O O . THR A 1 628 ? 19.732 -10.528 -33.349 1.00 95.94 628 THR A O 1
ATOM 4886 N N . THR A 1 629 ? 21.149 -9.222 -32.200 1.00 94.75 629 THR A N 1
ATOM 4887 C CA . THR A 1 629 ? 20.613 -7.926 -32.641 1.00 94.75 629 THR A CA 1
ATOM 4888 C C . THR A 1 629 ? 21.663 -7.066 -33.346 1.00 94.75 629 THR A C 1
ATOM 4890 O O . THR A 1 629 ? 22.864 -7.162 -33.087 1.00 94.75 629 THR A O 1
ATOM 4893 N N . GLU A 1 630 ? 21.220 -6.169 -34.238 1.00 92.69 630 GLU A N 1
ATOM 4894 C CA . GLU A 1 630 ? 22.126 -5.224 -34.916 1.00 92.69 630 GLU A CA 1
ATOM 4895 C C . GLU A 1 630 ? 22.679 -4.140 -33.980 1.00 92.69 630 GLU A C 1
ATOM 4897 O O . GLU A 1 630 ? 23.724 -3.543 -34.254 1.00 92.69 630 GLU A O 1
ATOM 4902 N N . THR A 1 631 ? 21.953 -3.858 -32.899 1.00 93.31 631 THR A N 1
ATOM 4903 C CA . THR A 1 631 ? 22.241 -2.792 -31.938 1.00 93.31 631 THR A CA 1
ATOM 4904 C C . THR A 1 631 ? 22.266 -3.337 -30.517 1.00 93.31 631 THR A C 1
ATOM 4906 O O . THR A 1 631 ? 21.551 -4.289 -30.209 1.00 93.31 631 THR A O 1
ATOM 4909 N N . GLU A 1 632 ? 23.056 -2.695 -29.659 1.00 93.44 632 GLU A N 1
ATOM 4910 C CA . GLU A 1 632 ? 23.239 -3.023 -28.240 1.00 93.44 632 GLU A CA 1
ATOM 4911 C C . GLU A 1 632 ? 21.907 -3.199 -27.495 1.00 93.44 632 GLU A C 1
ATOM 4913 O O . GLU A 1 632 ? 21.006 -2.375 -27.651 1.00 93.44 632 GLU A O 1
ATOM 4918 N N . ILE A 1 633 ? 21.789 -4.250 -26.680 1.00 95.31 633 ILE A N 1
ATOM 4919 C CA . ILE A 1 633 ? 20.646 -4.449 -25.775 1.00 95.31 633 ILE A CA 1
ATOM 4920 C C . ILE A 1 633 ? 20.774 -3.468 -24.610 1.00 95.31 633 ILE A C 1
ATOM 4922 O O . ILE A 1 633 ? 21.846 -3.347 -24.019 1.00 95.31 633 ILE A O 1
ATOM 4926 N N . ARG A 1 634 ? 19.695 -2.739 -24.323 1.00 91.69 634 ARG A N 1
ATOM 4927 C CA . ARG A 1 634 ? 19.672 -1.651 -23.342 1.00 91.69 634 ARG A CA 1
ATOM 4928 C C . ARG A 1 634 ? 18.849 -2.008 -22.110 1.00 91.69 634 ARG A C 1
ATOM 4930 O O . ARG A 1 634 ? 19.402 -2.025 -21.016 1.00 91.69 634 ARG A O 1
ATOM 4937 N N . GLY A 1 635 ? 17.568 -2.310 -22.299 1.00 91.38 635 GLY A N 1
ATOM 4938 C CA . GLY A 1 635 ? 16.679 -2.715 -21.216 1.00 91.38 635 GLY A CA 1
ATOM 4939 C C . GLY A 1 635 ? 16.960 -4.138 -20.749 1.00 91.38 635 GLY A C 1
ATOM 4940 O O . GLY A 1 635 ? 17.349 -5.007 -21.535 1.00 91.38 635 GLY A O 1
ATOM 4941 N N . SER A 1 636 ? 16.719 -4.371 -19.465 1.00 95.81 636 SER A N 1
ATOM 4942 C CA . SER A 1 636 ? 16.766 -5.706 -18.878 1.00 95.81 636 SER A CA 1
ATOM 4943 C C . SER A 1 636 ? 15.638 -6.577 -19.452 1.00 95.81 636 SER A C 1
ATOM 4945 O O . SER A 1 636 ? 14.574 -6.048 -19.783 1.00 95.81 636 SER A O 1
ATOM 4947 N N . PRO A 1 637 ? 15.832 -7.901 -19.592 1.00 97.69 637 PRO A N 1
ATOM 4948 C CA . PRO A 1 637 ? 14.799 -8.772 -20.145 1.00 97.69 637 PRO A CA 1
ATOM 4949 C C . PRO A 1 637 ? 13.572 -8.857 -19.228 1.00 97.69 637 PRO A C 1
ATOM 4951 O O . PRO A 1 637 ? 13.713 -9.132 -18.041 1.00 97.69 637 PRO A O 1
ATOM 4954 N N . THR A 1 638 ? 12.369 -8.711 -19.768 1.00 98.44 638 THR A N 1
ATOM 4955 C CA . THR A 1 638 ? 11.102 -8.887 -19.042 1.00 98.44 638 THR A CA 1
ATOM 4956 C C . THR A 1 638 ? 10.441 -10.186 -19.482 1.00 98.44 638 THR A C 1
ATOM 4958 O O . THR A 1 638 ? 10.252 -10.413 -20.677 1.00 98.44 638 THR A O 1
ATOM 4961 N N . ILE A 1 639 ? 10.085 -11.054 -18.538 1.00 98.25 639 ILE A N 1
ATOM 4962 C CA . ILE A 1 639 ? 9.585 -12.404 -18.841 1.00 98.25 639 ILE A CA 1
ATOM 4963 C C . ILE A 1 639 ? 8.069 -12.467 -18.646 1.00 98.25 639 ILE A C 1
ATOM 4965 O O . ILE A 1 639 ? 7.565 -12.128 -17.577 1.00 98.25 639 ILE A O 1
ATOM 4969 N N . TRP A 1 640 ? 7.357 -12.966 -19.658 1.00 97.19 640 TRP A N 1
ATOM 4970 C CA . TRP A 1 640 ? 5.962 -13.391 -19.553 1.00 97.19 640 TRP A CA 1
ATOM 4971 C C . TRP A 1 640 ? 5.892 -14.906 -19.620 1.00 97.19 640 TRP A C 1
ATOM 4973 O O . TRP A 1 640 ? 5.896 -15.503 -20.697 1.00 97.19 640 TRP A O 1
ATOM 4983 N N . ASP A 1 641 ? 5.869 -15.542 -18.461 1.00 88.19 641 ASP A N 1
ATOM 4984 C CA . ASP A 1 641 ? 5.903 -16.993 -18.376 1.00 88.19 641 ASP A CA 1
ATOM 4985 C C . ASP A 1 641 ? 4.600 -17.659 -18.820 1.00 88.19 641 ASP A C 1
ATOM 4987 O O . ASP A 1 641 ? 4.655 -18.695 -19.479 1.00 88.19 641 ASP A O 1
ATOM 4991 N N . GLU A 1 642 ? 3.451 -17.040 -18.538 1.00 88.69 642 GLU A N 1
ATOM 4992 C CA . GLU A 1 642 ? 2.128 -17.570 -18.902 1.00 88.69 642 GLU A CA 1
ATOM 4993 C C . GLU A 1 642 ? 1.981 -17.806 -20.413 1.00 88.69 642 GLU A C 1
ATOM 4995 O O . GLU A 1 642 ? 1.410 -18.811 -20.833 1.00 88.69 642 GLU A O 1
ATOM 5000 N N . GLU A 1 643 ? 2.541 -16.909 -21.227 1.00 92.00 643 GLU A N 1
ATOM 5001 C CA . GLU A 1 643 ? 2.503 -16.981 -22.694 1.00 92.00 643 GLU A CA 1
ATOM 5002 C C . GLU A 1 643 ? 3.866 -17.362 -23.309 1.00 92.00 643 GLU A C 1
ATOM 5004 O O . GLU A 1 643 ? 4.027 -17.412 -24.529 1.00 92.00 643 GLU A O 1
ATOM 5009 N N . GLY A 1 644 ? 4.868 -17.647 -22.472 1.00 94.50 644 GLY A N 1
ATOM 5010 C CA . GLY A 1 644 ? 6.183 -18.129 -22.890 1.00 94.50 644 GLY A CA 1
ATOM 5011 C C . GLY A 1 644 ? 7.001 -17.141 -23.730 1.00 94.50 644 GLY A C 1
ATOM 5012 O O . GLY A 1 644 ? 7.631 -17.551 -24.710 1.00 94.50 644 GLY A O 1
ATOM 5013 N N . MET A 1 645 ? 7.023 -15.861 -23.353 1.00 98.19 645 MET A N 1
ATOM 5014 C CA . MET A 1 645 ? 7.724 -14.794 -24.080 1.00 98.19 645 MET A CA 1
ATOM 5015 C C . MET A 1 645 ? 8.761 -14.070 -23.220 1.00 98.19 645 MET A C 1
ATOM 5017 O O . MET A 1 645 ? 8.618 -13.956 -22.004 1.00 98.19 645 MET A O 1
ATOM 5021 N N . VAL A 1 646 ? 9.793 -13.537 -23.872 1.00 98.56 646 VAL A N 1
ATOM 5022 C CA . VAL A 1 646 ? 10.782 -12.634 -23.273 1.00 98.56 646 VAL A CA 1
ATOM 5023 C C . VAL A 1 646 ? 10.849 -11.359 -24.101 1.00 98.56 646 VAL A C 1
ATOM 5025 O O . VAL A 1 646 ? 11.018 -11.417 -25.320 1.00 98.56 646 VAL A O 1
ATOM 5028 N N . PHE A 1 647 ? 10.733 -10.217 -23.430 1.00 98.44 647 PHE A N 1
ATOM 5029 C CA . PHE A 1 647 ? 10.785 -8.889 -24.025 1.00 98.44 647 PHE A CA 1
ATOM 5030 C C . PHE A 1 647 ? 12.076 -8.177 -23.654 1.00 98.44 647 PHE A C 1
ATOM 5032 O O . PHE A 1 647 ? 12.537 -8.284 -22.523 1.00 98.44 647 PHE A O 1
ATOM 5039 N N . PHE A 1 648 ? 12.656 -7.428 -24.582 1.00 97.25 648 PHE A N 1
ATOM 5040 C CA . PHE A 1 648 ? 13.837 -6.608 -24.313 1.00 97.25 648 PHE A CA 1
ATOM 5041 C C . PHE A 1 648 ? 13.942 -5.470 -25.326 1.00 97.25 648 PHE A C 1
ATOM 5043 O O . PHE A 1 648 ? 13.328 -5.510 -26.398 1.00 97.25 648 PHE A O 1
ATOM 5050 N N . THR A 1 649 ? 14.717 -4.442 -24.983 1.00 96.00 649 THR A N 1
ATOM 5051 C CA . THR A 1 649 ? 14.893 -3.252 -25.821 1.00 96.00 649 THR A CA 1
ATOM 5052 C C . THR A 1 649 ? 16.321 -3.107 -26.313 1.00 96.00 649 THR A C 1
ATOM 5054 O O . THR A 1 649 ? 17.278 -3.526 -25.656 1.00 96.00 649 THR A O 1
ATOM 5057 N N . THR A 1 650 ? 16.482 -2.489 -27.480 1.00 94.94 650 THR A N 1
ATOM 5058 C CA . THR A 1 650 ? 17.794 -2.220 -28.067 1.00 94.94 650 THR A CA 1
ATOM 5059 C C . THR A 1 650 ? 18.015 -0.734 -28.313 1.00 94.94 650 THR A C 1
ATOM 5061 O O . THR A 1 650 ? 17.075 0.042 -28.477 1.00 94.94 650 THR A O 1
ATOM 5064 N N . ARG A 1 651 ? 19.285 -0.323 -28.371 1.00 92.69 651 ARG A N 1
ATOM 5065 C CA . ARG A 1 651 ? 19.685 1.056 -28.640 1.00 92.69 651 ARG A CA 1
ATOM 5066 C C . ARG A 1 651 ? 19.119 1.524 -29.976 1.00 92.69 651 ARG A C 1
ATOM 5068 O O . ARG A 1 651 ? 19.485 1.001 -31.029 1.00 92.69 651 ARG A O 1
ATOM 5075 N N . TYR A 1 652 ? 18.320 2.583 -29.935 1.00 89.62 652 TYR A N 1
ATOM 5076 C CA . TYR A 1 652 ? 17.793 3.190 -31.147 1.00 89.62 652 TYR A CA 1
ATOM 5077 C C . TYR A 1 652 ? 18.912 3.751 -32.034 1.00 89.62 652 TYR A C 1
ATOM 5079 O O . TYR A 1 652 ? 19.693 4.613 -31.622 1.00 89.62 652 TYR A O 1
ATOM 5087 N N . LEU A 1 653 ? 18.962 3.286 -33.282 1.00 88.12 653 LEU A N 1
ATOM 5088 C CA . LEU A 1 653 ? 19.795 3.855 -34.338 1.00 88.12 653 LEU A CA 1
ATOM 5089 C C . LEU A 1 653 ? 18.947 3.990 -35.612 1.00 88.12 653 LEU A C 1
ATOM 5091 O O . LEU A 1 653 ? 18.447 2.985 -36.111 1.00 88.12 653 LEU A O 1
ATOM 5095 N N . PRO A 1 654 ? 18.797 5.197 -36.198 1.00 85.62 654 PRO A N 1
ATOM 5096 C CA . PRO A 1 654 ? 17.865 5.424 -37.310 1.00 85.62 654 PRO A CA 1
ATOM 5097 C C . PRO A 1 654 ? 18.052 4.497 -38.521 1.00 85.62 654 PRO A C 1
ATOM 5099 O O . PRO A 1 654 ? 17.082 4.202 -39.220 1.00 85.62 654 PRO A O 1
ATOM 5102 N N . THR A 1 655 ? 19.290 4.061 -38.766 1.00 89.44 655 THR A N 1
ATOM 5103 C CA . THR A 1 655 ? 19.727 3.280 -39.933 1.00 89.44 655 THR A CA 1
ATOM 5104 C C . THR A 1 655 ? 19.822 1.773 -39.686 1.00 89.44 655 THR A C 1
ATOM 5106 O O . THR A 1 655 ? 20.270 1.053 -40.578 1.00 89.44 655 THR A O 1
ATOM 5109 N N . LYS A 1 656 ? 19.461 1.306 -38.488 1.00 89.00 656 LYS A N 1
ATOM 5110 C CA . LYS A 1 656 ? 19.574 -0.090 -38.056 1.00 89.00 656 LYS A CA 1
ATOM 5111 C C . LYS A 1 656 ? 18.233 -0.607 -37.557 1.00 89.00 656 LYS A C 1
ATOM 5113 O O . LYS A 1 656 ? 17.363 0.182 -37.179 1.00 89.00 656 LYS A O 1
ATOM 5118 N N . GLU A 1 657 ? 18.089 -1.925 -37.543 1.00 89.38 657 GLU A N 1
ATOM 5119 C CA . GLU A 1 657 ? 16.944 -2.557 -36.892 1.00 89.38 657 GLU A CA 1
ATOM 5120 C C . GLU A 1 657 ? 17.102 -2.463 -35.369 1.00 89.38 657 GLU A C 1
ATOM 5122 O O . GLU A 1 657 ? 18.066 -2.960 -34.785 1.00 89.38 657 GLU A O 1
ATOM 5127 N N . SER A 1 658 ? 16.172 -1.757 -34.723 1.00 90.38 658 SER A N 1
ATOM 5128 C CA . SER A 1 658 ? 16.211 -1.457 -33.288 1.00 90.38 658 SER A CA 1
ATOM 5129 C C . SER A 1 658 ? 14.813 -1.198 -32.734 1.00 90.38 658 SER A C 1
ATOM 5131 O O . SER A 1 658 ? 13.957 -0.684 -33.460 1.00 90.38 658 SER A O 1
ATOM 5133 N N . GLY A 1 659 ? 14.604 -1.477 -31.450 1.00 93.12 659 GLY A N 1
ATOM 5134 C CA . GLY A 1 659 ? 13.347 -1.212 -30.757 1.00 93.12 659 GLY A CA 1
ATOM 5135 C C . GLY A 1 659 ? 13.057 -2.257 -29.690 1.00 93.12 659 GLY A C 1
ATOM 5136 O O . GLY A 1 659 ? 13.959 -2.637 -28.948 1.00 93.12 659 GLY A O 1
ATOM 5137 N N . ILE A 1 660 ? 11.807 -2.711 -29.622 1.00 96.12 660 ILE A N 1
ATOM 5138 C CA . ILE A 1 660 ? 11.340 -3.731 -28.677 1.00 96.12 660 ILE A CA 1
ATOM 5139 C C . ILE A 1 660 ? 11.230 -5.060 -29.417 1.00 96.12 660 ILE A C 1
ATOM 5141 O O . ILE A 1 660 ? 10.600 -5.122 -30.474 1.00 96.12 660 ILE A O 1
ATOM 5145 N N . TYR A 1 661 ? 11.808 -6.110 -28.850 1.00 97.81 661 TYR A N 1
ATOM 5146 C CA . TYR A 1 661 ? 11.732 -7.471 -29.371 1.00 97.81 661 TYR A CA 1
ATOM 5147 C C . TYR A 1 661 ? 10.954 -8.357 -28.406 1.00 97.81 661 TYR A C 1
ATOM 5149 O O . TYR A 1 661 ? 11.070 -8.195 -27.193 1.00 97.81 661 TYR A O 1
ATOM 5157 N N . ALA A 1 662 ? 10.206 -9.308 -28.959 1.00 98.38 662 ALA A N 1
ATOM 5158 C CA . ALA A 1 662 ? 9.589 -10.415 -28.250 1.00 98.38 662 ALA A CA 1
ATOM 5159 C C . ALA A 1 662 ? 10.097 -11.727 -28.841 1.00 98.38 662 ALA A C 1
ATOM 5161 O O . ALA A 1 662 ? 9.945 -11.977 -30.039 1.00 98.38 662 ALA A O 1
ATOM 5162 N N . VAL A 1 663 ? 10.682 -12.573 -28.000 1.00 98.62 663 VAL A N 1
ATOM 5163 C CA . VAL A 1 663 ? 11.206 -13.883 -28.399 1.00 98.62 663 VAL A CA 1
ATOM 5164 C C . VAL A 1 663 ? 10.583 -14.987 -27.558 1.00 98.62 663 VAL A C 1
ATOM 5166 O O . VAL A 1 663 ? 10.175 -14.769 -26.416 1.00 98.62 663 VAL A O 1
ATOM 5169 N N . ASN A 1 664 ? 10.507 -16.188 -28.115 1.00 98.06 664 ASN A N 1
ATOM 5170 C CA . ASN A 1 664 ? 10.000 -17.353 -27.409 1.00 98.06 664 ASN A CA 1
ATOM 5171 C C . ASN A 1 664 ? 10.965 -17.782 -26.292 1.00 98.06 664 ASN A C 1
ATOM 5173 O O . ASN A 1 664 ? 12.149 -18.006 -26.535 1.00 98.06 664 ASN A O 1
ATOM 5177 N N . ILE A 1 665 ? 10.443 -17.983 -25.081 1.00 96.25 665 ILE A N 1
ATOM 5178 C CA . ILE A 1 665 ? 11.230 -18.342 -23.891 1.00 96.25 665 ILE A CA 1
ATOM 5179 C C . ILE A 1 665 ? 11.998 -19.669 -24.045 1.00 96.25 665 ILE A C 1
ATOM 5181 O O . ILE A 1 665 ? 13.046 -19.873 -23.432 1.00 96.25 665 ILE A O 1
ATOM 5185 N N . THR A 1 666 ? 11.483 -20.592 -24.861 1.00 94.00 666 THR A N 1
ATOM 5186 C CA . THR A 1 666 ? 12.031 -21.945 -25.024 1.00 94.00 666 THR A CA 1
ATOM 5187 C C . THR A 1 666 ? 12.953 -22.055 -26.229 1.00 94.00 666 THR A C 1
ATOM 5189 O O . THR A 1 666 ? 13.988 -22.707 -26.120 1.00 94.00 666 THR A O 1
ATOM 5192 N N . THR A 1 667 ? 12.588 -21.451 -27.363 1.00 96.56 667 THR A N 1
ATOM 5193 C CA . THR A 1 667 ? 13.327 -21.611 -28.628 1.00 96.56 667 THR A CA 1
ATOM 5194 C C . THR A 1 667 ? 14.229 -20.431 -28.975 1.00 96.56 667 THR A C 1
ATOM 5196 O O . THR A 1 667 ? 15.136 -20.599 -29.785 1.00 96.56 667 THR A O 1
ATOM 5199 N N . GLY A 1 668 ? 13.992 -19.249 -28.397 1.00 96.94 668 GLY A N 1
ATOM 5200 C CA . GLY A 1 668 ? 14.678 -18.011 -28.773 1.00 96.94 668 GLY A CA 1
ATOM 5201 C C . GLY A 1 668 ? 14.237 -17.440 -30.120 1.00 96.94 668 GLY A C 1
ATOM 5202 O O . GLY A 1 668 ? 14.801 -16.449 -30.574 1.00 96.94 668 GLY A O 1
ATOM 5203 N N . GLU A 1 669 ? 13.242 -18.047 -30.774 1.00 97.75 669 GLU A N 1
ATOM 5204 C CA . GLU A 1 669 ? 12.707 -17.552 -32.041 1.00 97.75 669 GLU A CA 1
ATOM 5205 C C . GLU A 1 669 ? 11.961 -16.233 -31.832 1.00 97.75 669 GLU A C 1
ATOM 5207 O O . GLU A 1 669 ? 11.215 -16.071 -30.863 1.00 97.75 669 GLU A O 1
ATOM 5212 N N . GLU A 1 670 ? 12.146 -15.295 -32.760 1.00 98.00 670 GLU A N 1
ATOM 5213 C CA . GLU A 1 670 ? 11.397 -14.042 -32.771 1.00 98.00 670 GLU A CA 1
ATOM 5214 C C . GLU A 1 670 ? 9.904 -14.308 -32.970 1.00 98.00 670 GLU A C 1
ATOM 5216 O O . GLU A 1 670 ? 9.498 -15.016 -33.892 1.00 98.00 670 GLU A O 1
ATOM 5221 N N . ILE A 1 671 ? 9.088 -13.703 -32.113 1.00 97.94 671 ILE A N 1
ATOM 5222 C CA . ILE A 1 671 ? 7.630 -13.706 -32.227 1.00 97.94 671 ILE A CA 1
ATOM 5223 C C . ILE A 1 671 ? 7.187 -12.430 -32.939 1.00 97.94 671 ILE A C 1
ATOM 5225 O O . ILE A 1 671 ? 6.434 -12.479 -33.911 1.00 97.94 671 ILE A O 1
ATOM 5229 N N . TRP A 1 672 ? 7.663 -11.285 -32.453 1.00 97.94 672 TRP A N 1
ATOM 5230 C CA . TRP A 1 672 ? 7.451 -9.985 -33.073 1.00 97.94 672 TRP A CA 1
ATOM 5231 C C . TRP A 1 672 ? 8.548 -9.008 -32.643 1.00 97.94 672 TRP A C 1
ATOM 5233 O O . TRP A 1 672 ? 9.159 -9.158 -31.585 1.00 97.94 672 TRP A O 1
ATOM 5243 N N . HIS A 1 673 ? 8.760 -7.961 -33.434 1.00 95.56 673 HIS A N 1
ATOM 5244 C CA . HIS A 1 673 ? 9.517 -6.790 -33.009 1.00 95.56 673 HIS A CA 1
ATOM 5245 C C . HIS A 1 673 ? 8.813 -5.507 -33.456 1.00 95.56 673 HIS A C 1
ATOM 5247 O O . HIS A 1 673 ? 8.023 -5.488 -34.405 1.00 95.56 673 HIS A O 1
ATOM 5253 N N . LYS A 1 674 ? 9.093 -4.411 -32.753 1.00 93.50 674 LYS A N 1
ATOM 5254 C CA . LYS A 1 674 ? 8.510 -3.095 -33.004 1.00 93.50 674 LYS A CA 1
ATOM 5255 C C . LYS A 1 674 ? 9.594 -2.034 -32.952 1.00 93.50 674 LYS A C 1
ATOM 5257 O O . LYS A 1 674 ? 10.286 -1.900 -31.945 1.00 93.50 674 LYS A O 1
ATOM 5262 N N . LYS A 1 675 ? 9.691 -1.220 -34.007 1.00 91.88 675 LYS A N 1
ATOM 5263 C CA . LYS A 1 675 ? 10.561 -0.042 -33.990 1.00 91.88 675 LYS A CA 1
ATOM 5264 C C . LYS A 1 675 ? 10.078 0.936 -32.925 1.00 91.88 675 LYS A C 1
ATOM 5266 O O . LYS A 1 675 ? 8.940 1.396 -32.976 1.00 91.88 675 LYS A O 1
ATOM 5271 N N . HIS A 1 676 ? 10.960 1.252 -31.991 1.00 91.25 676 HIS A N 1
ATOM 5272 C CA . HIS A 1 676 ? 10.696 2.137 -30.868 1.00 91.25 676 HIS A CA 1
ATOM 5273 C C . HIS A 1 676 ? 11.998 2.858 -30.506 1.00 91.25 676 HIS A C 1
ATOM 5275 O O . HIS A 1 676 ? 13.087 2.295 -30.649 1.00 91.25 676 HIS A O 1
ATOM 5281 N N . LYS A 1 677 ? 11.901 4.126 -30.101 1.00 90.94 677 LYS A N 1
ATOM 5282 C CA . LYS A 1 677 ? 13.054 4.932 -29.696 1.00 90.94 677 LYS A CA 1
ATOM 5283 C C . LYS A 1 677 ? 13.373 4.646 -28.231 1.00 90.94 677 LYS A C 1
ATOM 5285 O O . LYS A 1 677 ? 13.141 5.483 -27.371 1.00 90.94 677 LYS A O 1
ATOM 5290 N N . SER A 1 678 ? 13.843 3.434 -27.959 1.00 82.44 678 SER A N 1
ATOM 5291 C CA . SER A 1 678 ? 14.146 3.000 -26.598 1.00 82.44 678 SER A CA 1
ATOM 5292 C C . SER A 1 678 ? 15.288 3.806 -25.996 1.00 82.44 678 SER A C 1
ATOM 5294 O O . SER A 1 678 ? 16.318 4.025 -26.646 1.00 82.44 678 SER A O 1
ATOM 5296 N N . SER A 1 679 ? 15.106 4.196 -24.738 1.00 82.38 679 SER A N 1
ATOM 5297 C CA . SER A 1 679 ? 16.178 4.671 -23.878 1.00 82.38 679 SER A CA 1
ATOM 5298 C C . SER A 1 679 ? 16.973 3.472 -23.331 1.00 82.38 679 SER A C 1
ATOM 5300 O O . SER A 1 679 ? 17.390 2.575 -24.069 1.00 82.38 679 SER A O 1
ATOM 5302 N N . TRP A 1 680 ? 17.204 3.466 -22.030 1.00 86.31 680 TRP A N 1
ATOM 5303 C CA . TRP A 1 680 ? 17.786 2.395 -21.245 1.00 86.31 680 TRP A CA 1
ATOM 5304 C C . TRP A 1 680 ? 16.793 1.822 -20.225 1.00 86.31 680 TRP A C 1
ATOM 5306 O O . TRP A 1 680 ? 17.117 0.845 -19.554 1.00 86.31 680 TRP A O 1
ATOM 5316 N N . ALA A 1 681 ? 15.559 2.336 -20.212 1.00 90.31 681 ALA A N 1
ATOM 5317 C CA . ALA A 1 681 ? 14.432 1.761 -19.499 1.00 90.31 681 ALA A CA 1
ATOM 5318 C C . ALA A 1 681 ? 14.066 0.354 -20.017 1.00 90.31 681 ALA A C 1
ATOM 5320 O O . ALA A 1 681 ? 14.137 0.038 -21.214 1.00 90.31 681 ALA A O 1
ATOM 5321 N N . SER A 1 682 ? 13.623 -0.484 -19.087 1.00 94.56 682 SER A N 1
ATOM 5322 C CA . SER A 1 682 ? 13.067 -1.818 -19.311 1.00 94.56 682 SER A CA 1
ATOM 5323 C C . SER A 1 682 ? 11.535 -1.722 -19.353 1.00 94.56 682 SER A C 1
ATOM 5325 O O . SER A 1 682 ? 10.958 -0.911 -18.630 1.00 94.56 682 SER A O 1
ATOM 5327 N N . PRO A 1 683 ? 10.834 -2.502 -20.190 1.00 96.19 683 PRO A N 1
ATOM 5328 C CA . PRO A 1 683 ? 9.377 -2.441 -20.242 1.00 96.19 683 PRO A CA 1
ATOM 5329 C C . PRO A 1 683 ? 8.745 -3.012 -18.962 1.00 96.19 683 PRO A C 1
ATOM 5331 O O . PRO A 1 683 ? 9.282 -3.936 -18.357 1.00 96.19 683 PRO A O 1
ATOM 5334 N N . ALA A 1 684 ? 7.578 -2.501 -18.568 1.00 98.00 684 ALA A N 1
ATOM 5335 C CA . ALA A 1 684 ? 6.725 -3.159 -17.576 1.00 98.00 684 ALA A CA 1
ATOM 5336 C C . ALA A 1 684 ? 5.648 -3.990 -18.274 1.00 98.00 684 ALA A C 1
ATOM 5338 O O . ALA A 1 684 ? 5.069 -3.553 -19.266 1.00 98.00 684 ALA A O 1
ATOM 5339 N N . LEU A 1 685 ? 5.348 -5.167 -17.741 1.00 97.81 685 LEU A N 1
ATOM 5340 C CA . LEU A 1 685 ? 4.368 -6.113 -18.250 1.00 97.81 685 LEU A CA 1
ATOM 5341 C C . LEU A 1 685 ? 3.266 -6.326 -17.212 1.00 97.81 685 LEU A C 1
ATOM 5343 O O . LEU A 1 685 ? 3.517 -6.885 -16.150 1.00 97.81 685 LEU A O 1
ATOM 5347 N N . CYS A 1 686 ? 2.028 -5.966 -17.544 1.00 94.50 686 CYS A N 1
ATOM 5348 C CA . CYS A 1 686 ? 0.868 -6.250 -16.699 1.00 94.50 686 CYS A CA 1
ATOM 5349 C C . CYS A 1 686 ? -0.364 -6.529 -17.566 1.00 94.50 686 CYS A C 1
ATOM 5351 O O . CYS A 1 686 ? -0.651 -5.775 -18.496 1.00 94.50 686 CYS A O 1
ATOM 5353 N N . ASN A 1 687 ? -1.097 -7.607 -17.268 1.00 88.56 687 ASN A N 1
ATOM 5354 C CA . ASN A 1 687 ? -2.343 -7.988 -17.950 1.00 88.56 687 ASN A CA 1
ATOM 5355 C C . ASN A 1 687 ? -2.230 -8.028 -19.489 1.00 88.56 687 ASN A C 1
ATOM 5357 O O . ASN A 1 687 ? -3.097 -7.527 -20.205 1.00 88.56 687 ASN A O 1
ATOM 5361 N N . GLY A 1 688 ? -1.132 -8.593 -20.002 1.00 91.25 688 GLY A N 1
ATOM 5362 C CA . GLY A 1 688 ? -0.870 -8.710 -21.440 1.00 91.25 688 GLY A CA 1
ATOM 5363 C C . GLY A 1 688 ? -0.567 -7.392 -22.158 1.00 91.25 688 GLY A C 1
ATOM 5364 O O . GLY A 1 688 ? -0.645 -7.330 -23.385 1.00 91.25 688 GLY A O 1
ATOM 5365 N N . LYS A 1 689 ? -0.213 -6.342 -21.413 1.00 97.69 689 LYS A N 1
ATOM 5366 C CA . LYS A 1 689 ? 0.195 -5.036 -21.936 1.00 97.69 689 LYS A CA 1
ATOM 5367 C C . LYS A 1 689 ? 1.639 -4.734 -21.547 1.00 97.69 689 LYS A C 1
ATOM 5369 O O . LYS A 1 689 ? 2.030 -5.000 -20.411 1.00 97.69 689 LYS A O 1
ATOM 5374 N N . LEU A 1 690 ? 2.397 -4.161 -22.479 1.00 97.94 690 LEU A N 1
ATOM 5375 C CA . LEU A 1 690 ? 3.747 -3.643 -22.268 1.00 97.94 690 LEU A CA 1
ATOM 5376 C C . LEU A 1 690 ? 3.718 -2.121 -22.188 1.00 97.94 690 LEU A C 1
ATOM 5378 O O . LEU A 1 690 ? 3.229 -1.475 -23.113 1.00 97.94 690 LEU A O 1
ATOM 5382 N N . TYR A 1 691 ? 4.283 -1.566 -21.123 1.00 98.12 691 TYR A N 1
ATOM 5383 C CA . TYR A 1 691 ? 4.380 -0.130 -20.874 1.00 98.12 691 TYR A CA 1
ATOM 5384 C C . TYR A 1 691 ? 5.837 0.301 -20.947 1.00 98.12 691 TYR A C 1
ATOM 5386 O O . TYR A 1 691 ? 6.694 -0.318 -20.311 1.00 98.12 691 TYR A O 1
ATOM 5394 N N . ILE A 1 692 ? 6.126 1.335 -21.732 1.00 96.38 692 ILE A N 1
ATOM 5395 C CA . ILE A 1 692 ? 7.497 1.799 -21.946 1.00 96.38 692 ILE A CA 1
ATOM 5396 C C . ILE A 1 692 ? 7.528 3.241 -22.453 1.00 96.38 692 ILE A C 1
ATOM 5398 O O . ILE A 1 692 ? 6.688 3.647 -23.258 1.00 96.38 692 ILE A O 1
ATOM 5402 N N . GLY A 1 693 ? 8.513 4.005 -21.991 1.00 93.50 693 GLY A N 1
ATOM 5403 C CA . GLY A 1 693 ? 8.751 5.374 -22.430 1.00 93.50 693 GLY A CA 1
ATOM 5404 C C . GLY A 1 693 ? 9.801 5.499 -23.536 1.00 93.50 693 GLY A C 1
ATOM 5405 O O . GLY A 1 693 ? 10.623 4.605 -23.746 1.00 93.50 693 GLY A O 1
ATOM 5406 N N . GLY A 1 694 ? 9.752 6.612 -24.268 1.00 90.44 694 GLY A N 1
ATOM 5407 C CA . GLY A 1 694 ? 10.737 6.955 -25.291 1.00 90.44 694 GLY A CA 1
ATOM 5408 C C . GLY A 1 694 ? 12.011 7.618 -24.745 1.00 90.44 694 GLY A C 1
ATOM 5409 O O . GLY A 1 694 ? 12.081 8.085 -23.609 1.00 90.44 694 GLY A O 1
ATOM 5410 N N . SER A 1 695 ? 13.050 7.643 -25.582 1.00 87.00 695 SER A N 1
ATOM 5411 C CA . SER A 1 695 ? 14.351 8.268 -25.312 1.00 87.00 695 SER A CA 1
ATOM 5412 C C . SER A 1 695 ? 14.353 9.785 -25.523 1.00 87.00 695 SER A C 1
ATOM 5414 O O . SER A 1 695 ? 13.417 10.342 -26.085 1.00 87.00 695 SER A O 1
ATOM 5416 N N . ALA A 1 696 ? 15.484 10.444 -25.242 1.00 75.38 696 ALA A N 1
ATOM 5417 C CA . ALA A 1 696 ? 15.741 11.831 -25.647 1.00 75.38 696 ALA A CA 1
ATOM 5418 C C . ALA A 1 696 ? 15.381 12.076 -27.136 1.00 75.38 696 ALA A C 1
ATOM 5420 O O . ALA A 1 696 ? 15.972 11.485 -28.047 1.00 75.38 696 ALA A O 1
ATOM 5421 N N . GLY A 1 697 ? 14.364 12.913 -27.387 1.00 77.25 697 GLY A N 1
ATOM 5422 C CA . GLY A 1 697 ? 13.768 13.151 -28.715 1.00 77.25 697 GLY A CA 1
ATOM 5423 C C . GLY A 1 697 ? 12.492 12.347 -29.033 1.00 77.25 697 GLY A C 1
ATOM 5424 O O . GLY A 1 697 ? 12.041 12.333 -30.188 1.00 77.25 697 GLY A O 1
ATOM 5425 N N . ASP A 1 698 ? 11.939 11.650 -28.044 1.00 87.75 698 ASP A N 1
ATOM 5426 C CA . ASP A 1 698 ? 10.610 11.040 -28.027 1.00 87.75 698 ASP A CA 1
ATOM 5427 C C . ASP A 1 698 ? 10.049 11.048 -26.602 1.00 87.75 698 ASP A C 1
ATOM 5429 O O . ASP A 1 698 ? 10.209 10.094 -25.850 1.00 87.75 698 ASP A O 1
ATOM 5433 N N . SER A 1 699 ? 9.373 12.137 -26.250 1.00 89.31 699 SER A N 1
ATOM 5434 C CA . SER A 1 699 ? 8.720 12.332 -24.953 1.00 89.31 699 SER A CA 1
ATOM 5435 C C . SER A 1 699 ? 7.368 11.614 -24.856 1.00 89.31 699 SER A C 1
ATOM 5437 O O . SER A 1 699 ? 6.428 12.094 -24.230 1.00 89.31 699 SER A O 1
ATOM 5439 N N . THR A 1 700 ? 7.225 10.484 -25.545 1.00 94.69 700 THR A N 1
ATOM 5440 C CA . THR A 1 700 ? 5.972 9.734 -25.599 1.00 94.69 700 THR A CA 1
ATOM 5441 C C . THR A 1 700 ? 6.067 8.511 -24.694 1.00 94.69 700 THR A C 1
ATOM 5443 O O . THR A 1 700 ? 7.036 7.750 -24.763 1.00 94.69 700 THR A O 1
ATOM 5446 N N . PHE A 1 701 ? 5.038 8.284 -23.881 1.00 97.12 701 PHE A N 1
ATOM 5447 C CA . PHE A 1 701 ? 4.847 7.039 -23.144 1.00 97.12 701 PHE A CA 1
ATOM 5448 C C . PHE A 1 701 ? 3.888 6.125 -23.912 1.00 97.12 701 PHE A C 1
ATOM 5450 O O . PHE A 1 701 ? 2.832 6.564 -24.367 1.00 97.12 701 PHE A O 1
ATOM 5457 N N . TYR A 1 702 ? 4.242 4.854 -24.078 1.00 97.50 702 TYR A N 1
ATOM 5458 C CA . TYR A 1 702 ? 3.520 3.922 -24.941 1.00 97.50 702 TYR A CA 1
ATOM 5459 C C . TYR A 1 702 ? 2.977 2.723 -24.168 1.00 97.50 702 TYR A C 1
ATOM 5461 O O . TYR A 1 702 ? 3.625 2.201 -23.258 1.00 97.50 702 TYR A O 1
ATOM 5469 N N . CYS A 1 703 ? 1.829 2.223 -24.624 1.00 98.25 703 CYS A N 1
ATOM 5470 C CA . CYS A 1 703 ? 1.294 0.922 -24.256 1.00 98.25 703 CYS A CA 1
ATOM 5471 C C . CYS A 1 703 ? 1.094 0.054 -25.500 1.00 98.25 703 CYS A C 1
ATOM 5473 O O . CYS A 1 703 ? 0.350 0.415 -26.417 1.00 98.25 703 CYS A O 1
ATOM 5475 N N . TYR A 1 704 ? 1.735 -1.110 -25.517 1.00 98.25 704 TYR A N 1
ATOM 5476 C CA . TYR A 1 704 ? 1.627 -2.101 -26.583 1.00 98.25 704 TYR A CA 1
ATOM 5477 C C . TYR A 1 704 ? 0.942 -3.374 -26.084 1.00 98.25 704 TYR A C 1
ATOM 5479 O O . TYR A 1 704 ? 1.075 -3.752 -24.923 1.00 98.25 704 TYR A O 1
ATOM 5487 N N . ASP A 1 705 ? 0.249 -4.081 -26.971 1.00 97.69 705 ASP A N 1
ATOM 5488 C CA . ASP A 1 705 ? -0.199 -5.445 -26.705 1.00 97.69 705 ASP A CA 1
ATOM 5489 C C . ASP A 1 705 ? 1.017 -6.376 -26.693 1.00 97.69 705 ASP A C 1
ATOM 5491 O O . ASP A 1 705 ? 1.732 -6.508 -27.690 1.00 97.69 705 ASP A O 1
ATOM 5495 N N . ALA A 1 706 ? 1.251 -7.037 -25.563 1.00 97.50 706 ALA A N 1
ATOM 5496 C CA . ALA A 1 706 ? 2.425 -7.874 -25.356 1.00 97.50 706 ALA A CA 1
ATOM 5497 C C . ALA A 1 706 ? 2.467 -9.095 -26.298 1.00 97.50 706 ALA A C 1
ATOM 5499 O O . ALA A 1 706 ? 3.534 -9.640 -26.565 1.00 97.50 706 ALA A O 1
ATOM 5500 N N . ARG A 1 707 ? 1.325 -9.530 -26.846 1.00 96.50 707 ARG A N 1
ATOM 5501 C CA . ARG A 1 707 ? 1.242 -10.733 -27.691 1.00 96.50 707 ARG A CA 1
ATOM 5502 C C . ARG A 1 707 ? 1.675 -10.485 -29.125 1.00 96.50 707 ARG A C 1
ATOM 5504 O O . ARG A 1 707 ? 2.104 -11.417 -29.797 1.00 96.50 707 ARG A O 1
ATOM 5511 N N . ASN A 1 708 ? 1.518 -9.258 -29.619 1.00 96.31 708 ASN A N 1
ATOM 5512 C CA . ASN A 1 708 ? 1.724 -8.955 -31.038 1.00 96.31 708 ASN A CA 1
ATOM 5513 C C . ASN A 1 708 ? 2.399 -7.602 -31.324 1.00 96.31 708 ASN A C 1
ATOM 5515 O O . ASN A 1 708 ? 2.588 -7.264 -32.492 1.00 96.31 708 ASN A O 1
ATOM 5519 N N . GLY A 1 709 ? 2.726 -6.808 -30.302 1.00 96.44 709 GLY A N 1
ATOM 5520 C CA . GLY A 1 709 ? 3.393 -5.512 -30.449 1.00 96.44 709 GLY A CA 1
ATOM 5521 C C . GLY A 1 709 ? 2.528 -4.411 -31.076 1.00 96.44 709 GLY A C 1
ATOM 5522 O O . GLY A 1 709 ? 3.050 -3.376 -31.509 1.00 96.44 709 GLY A O 1
ATOM 5523 N N . SER A 1 710 ? 1.210 -4.614 -31.181 1.00 97.25 710 SER A N 1
ATOM 5524 C CA . SER A 1 710 ? 0.290 -3.577 -31.659 1.00 97.25 710 SER A CA 1
ATOM 5525 C C . SER A 1 710 ? 0.148 -2.460 -30.624 1.00 97.25 710 SER A C 1
ATOM 5527 O O . SER A 1 710 ? 0.168 -2.706 -29.422 1.00 97.25 710 SER A O 1
ATOM 5529 N N . LEU A 1 711 ? 0.056 -1.213 -31.089 1.00 97.69 711 LEU A N 1
ATOM 5530 C CA . LEU A 1 711 ? -0.125 -0.057 -30.212 1.00 97.69 711 LEU A CA 1
ATOM 5531 C C . LEU A 1 711 ? -1.556 -0.062 -29.660 1.00 97.69 711 LEU A C 1
ATOM 5533 O O . LEU A 1 711 ? -2.501 -0.123 -30.445 1.00 97.69 711 LEU A O 1
ATOM 5537 N N . ILE A 1 712 ? -1.699 0.026 -28.339 1.00 97.38 712 ILE A N 1
ATOM 5538 C CA . ILE A 1 712 ? -2.990 0.171 -27.655 1.00 97.38 712 ILE A CA 1
ATOM 5539 C C . ILE A 1 712 ? -3.283 1.655 -27.442 1.00 97.38 712 ILE A C 1
ATOM 5541 O O . ILE A 1 712 ? -4.324 2.144 -27.873 1.00 97.38 712 ILE A O 1
ATOM 5545 N N . TRP A 1 713 ? -2.354 2.369 -26.806 1.00 98.31 713 TRP A N 1
ATOM 5546 C CA . TRP A 1 713 ? -2.427 3.812 -26.596 1.00 98.31 713 TRP A CA 1
ATOM 5547 C C . TRP A 1 713 ? -1.021 4.415 -26.497 1.00 98.31 713 TRP A C 1
ATOM 5549 O O . TRP A 1 713 ? -0.044 3.715 -26.226 1.00 98.31 713 TRP A O 1
ATOM 5559 N N . GLU A 1 714 ? -0.924 5.720 -26.729 1.00 97.25 714 GLU A N 1
ATOM 5560 C CA . GLU A 1 714 ? 0.284 6.523 -26.527 1.00 97.25 714 GLU A CA 1
ATOM 5561 C C . GLU A 1 714 ? -0.099 7.849 -25.862 1.00 97.25 714 GLU A C 1
ATOM 5563 O O . GLU A 1 714 ? -1.157 8.401 -26.166 1.00 97.25 714 GLU A O 1
ATOM 5568 N N . ASN A 1 715 ? 0.753 8.362 -24.979 1.00 97.00 715 ASN A N 1
ATOM 5569 C CA . ASN A 1 715 ? 0.611 9.686 -24.387 1.00 97.00 715 ASN A CA 1
ATOM 5570 C C . ASN A 1 715 ? 1.845 10.532 -24.727 1.00 97.00 715 ASN A C 1
ATOM 5572 O O . ASN A 1 715 ? 2.964 10.171 -24.373 1.00 97.00 715 ASN A O 1
ATOM 5576 N N . LYS A 1 716 ? 1.628 11.640 -25.443 1.00 94.25 716 LYS A N 1
ATOM 5577 C CA . LYS A 1 716 ? 2.669 12.562 -25.935 1.00 94.25 716 LYS A CA 1
ATOM 5578 C C . LYS A 1 716 ? 2.875 13.785 -25.045 1.00 94.25 716 LYS A C 1
ATOM 5580 O O . LYS A 1 716 ? 3.713 14.621 -25.358 1.00 94.25 716 LYS A O 1
ATOM 5585 N N . GLU A 1 717 ? 2.091 13.908 -23.983 1.00 87.31 717 GLU A N 1
ATOM 5586 C CA . GLU A 1 717 ? 2.092 15.053 -23.071 1.00 87.31 717 GLU A CA 1
ATOM 5587 C C . GLU A 1 717 ? 3.177 14.933 -21.993 1.00 87.31 717 GLU A C 1
ATOM 5589 O O . GLU A 1 717 ? 3.161 15.674 -21.017 1.00 87.31 717 GLU A O 1
ATOM 5594 N N . MET A 1 718 ? 4.114 13.988 -22.130 1.00 91.44 718 MET A N 1
ATOM 5595 C CA . MET A 1 718 ? 5.164 13.808 -21.132 1.00 91.44 718 MET A CA 1
ATOM 5596 C C . MET A 1 718 ? 6.217 14.900 -21.316 1.00 91.44 718 MET A C 1
ATOM 5598 O O . MET A 1 718 ? 6.613 15.216 -22.439 1.00 91.44 718 MET A O 1
ATOM 5602 N N . GLY A 1 719 ? 6.681 15.456 -20.198 1.00 79.50 719 GLY A N 1
ATOM 5603 C CA . GLY A 1 719 ? 7.614 16.586 -20.158 1.00 79.50 719 GLY A CA 1
ATOM 5604 C C . GLY A 1 719 ? 8.996 16.322 -20.765 1.00 79.50 719 GLY A C 1
ATOM 5605 O O . GLY A 1 719 ? 9.694 17.284 -21.064 1.00 79.50 719 GLY A O 1
ATOM 5606 N N . GLY A 1 720 ? 9.366 15.056 -21.017 1.00 86.19 720 GLY A N 1
ATOM 5607 C CA . GLY A 1 720 ? 10.505 14.694 -21.868 1.00 86.19 720 GLY A CA 1
ATOM 5608 C C . GLY A 1 720 ? 10.962 13.241 -21.769 1.00 86.19 720 GLY A C 1
ATOM 5609 O O . GLY A 1 720 ? 10.115 12.349 -21.768 1.00 86.19 720 GLY A O 1
ATOM 5610 N N . ALA A 1 721 ? 12.277 12.993 -21.794 1.00 89.62 721 ALA A N 1
ATOM 5611 C CA . ALA A 1 721 ? 12.850 11.645 -21.883 1.00 89.62 721 ALA A CA 1
ATOM 5612 C C . ALA A 1 721 ? 12.452 10.754 -20.695 1.00 89.62 721 ALA A C 1
ATOM 5614 O O . ALA A 1 721 ? 12.477 11.189 -19.547 1.00 89.62 721 ALA A O 1
ATOM 5615 N N . ILE A 1 722 ? 12.116 9.490 -20.962 1.00 93.00 722 ILE A N 1
ATOM 5616 C CA . ILE A 1 722 ? 11.659 8.537 -19.943 1.00 93.00 722 ILE A CA 1
ATOM 5617 C C . ILE A 1 722 ? 12.715 7.439 -19.822 1.00 93.00 722 ILE A C 1
ATOM 5619 O O . ILE A 1 722 ? 12.679 6.393 -20.479 1.00 93.00 722 ILE A O 1
ATOM 5623 N N . ASP A 1 723 ? 13.710 7.725 -18.993 1.00 90.00 723 ASP A N 1
ATOM 5624 C CA . ASP A 1 723 ? 14.828 6.822 -18.715 1.00 90.00 723 ASP A CA 1
ATOM 5625 C C . ASP A 1 723 ? 14.535 5.880 -17.532 1.00 90.00 723 ASP A C 1
ATOM 5627 O O . ASP A 1 723 ? 15.189 4.850 -17.378 1.00 90.00 723 ASP A O 1
ATOM 5631 N N . SER A 1 724 ? 13.481 6.181 -16.771 1.00 92.38 724 SER A N 1
ATOM 5632 C CA . SER A 1 724 ? 12.927 5.350 -15.705 1.00 92.38 724 SER A CA 1
ATOM 5633 C C . SER A 1 724 ? 12.074 4.205 -16.276 1.00 92.38 724 SER A C 1
ATOM 5635 O O . SER A 1 724 ? 11.069 4.427 -16.956 1.00 92.38 724 SER A O 1
ATOM 5637 N N . SER A 1 725 ? 12.451 2.953 -15.998 1.00 95.44 725 SER A N 1
ATOM 5638 C CA . SER A 1 725 ? 11.579 1.779 -16.218 1.00 95.44 725 SER A CA 1
ATOM 5639 C C . SER A 1 725 ? 10.300 1.890 -15.371 1.00 95.44 725 SER A C 1
ATOM 5641 O O . SER A 1 725 ? 10.387 2.020 -14.147 1.00 95.44 725 SER A O 1
ATOM 5643 N N . PRO A 1 726 ? 9.113 1.784 -15.986 1.00 97.12 726 PRO A N 1
ATOM 5644 C CA . PRO A 1 726 ? 7.851 1.959 -15.286 1.00 97.12 726 PRO A CA 1
ATOM 5645 C C . PRO A 1 726 ? 7.520 0.801 -14.338 1.00 97.12 726 PRO A C 1
ATOM 5647 O O . PRO A 1 726 ? 8.040 -0.314 -14.465 1.00 97.12 726 PRO A O 1
ATOM 5650 N N . VAL A 1 727 ? 6.574 1.060 -13.434 1.00 97.62 727 VAL A N 1
ATOM 5651 C CA . VAL A 1 727 ? 5.889 0.043 -12.622 1.00 97.62 727 VAL A CA 1
ATOM 5652 C C . VAL A 1 727 ? 4.378 0.199 -12.717 1.00 97.62 727 VAL A C 1
ATOM 5654 O O . VAL A 1 727 ? 3.867 1.299 -12.914 1.00 97.62 727 VAL A O 1
ATOM 5657 N N . VAL A 1 728 ? 3.653 -0.909 -12.580 1.00 97.00 728 VAL A N 1
ATOM 5658 C CA . VAL A 1 728 ? 2.194 -0.963 -12.668 1.00 97.00 728 VAL A CA 1
ATOM 5659 C C . VAL A 1 728 ? 1.624 -1.489 -11.357 1.00 97.00 728 VAL A C 1
ATOM 5661 O O . VAL A 1 728 ? 1.998 -2.579 -10.934 1.00 97.00 728 VAL A O 1
ATOM 5664 N N . ALA A 1 729 ? 0.694 -0.754 -10.747 1.00 90.06 729 ALA A N 1
ATOM 5665 C CA . ALA A 1 729 ? -0.035 -1.179 -9.549 1.00 90.06 729 ALA A CA 1
ATOM 5666 C C . ALA A 1 729 ? -1.511 -0.775 -9.650 1.00 90.06 729 ALA A C 1
ATOM 5668 O O . ALA A 1 729 ? -1.827 0.354 -10.022 1.00 90.06 729 ALA A O 1
ATOM 5669 N N . ALA A 1 730 ? -2.428 -1.703 -9.353 1.00 82.50 730 ALA A N 1
ATOM 5670 C CA . ALA A 1 730 ? -3.886 -1.499 -9.393 1.00 82.50 730 ALA A CA 1
ATOM 5671 C C . ALA A 1 730 ? -4.401 -0.673 -10.600 1.00 82.50 730 ALA A C 1
ATOM 5673 O O . ALA A 1 730 ? -5.197 0.257 -10.441 1.00 82.50 730 ALA A O 1
ATOM 5674 N N . GLY A 1 731 ? -3.933 -1.004 -11.809 1.00 86.44 731 GLY A N 1
ATOM 5675 C CA . GLY A 1 731 ? -4.363 -0.346 -13.048 1.00 86.44 731 GLY A CA 1
ATOM 5676 C C . GLY A 1 731 ? -3.764 1.043 -13.289 1.00 86.44 731 GLY A C 1
ATOM 5677 O O . GLY A 1 731 ? -4.293 1.780 -14.114 1.00 86.44 731 GLY A O 1
ATOM 5678 N N . LYS A 1 732 ? -2.677 1.402 -12.600 1.00 95.12 732 LYS A N 1
ATOM 5679 C CA . LYS A 1 732 ? -1.953 2.669 -12.768 1.00 95.12 732 LYS A CA 1
ATOM 5680 C C . LYS A 1 732 ? -0.501 2.405 -13.107 1.00 95.12 732 LYS A C 1
ATOM 5682 O O . LYS A 1 732 ? 0.055 1.422 -12.625 1.00 95.12 732 LYS A O 1
ATOM 5687 N N . VAL A 1 733 ? 0.091 3.264 -13.926 1.00 97.94 733 VAL A N 1
ATOM 5688 C CA . VAL A 1 733 ? 1.485 3.168 -14.371 1.00 97.94 733 VAL A CA 1
ATOM 5689 C C . VAL A 1 733 ? 2.262 4.358 -13.831 1.00 97.94 733 VAL A C 1
ATOM 5691 O O . VAL A 1 733 ? 1.848 5.490 -14.056 1.00 97.94 733 VAL A O 1
ATOM 5694 N N . TYR A 1 734 ? 3.379 4.100 -13.157 1.00 97.94 734 TYR A N 1
ATOM 5695 C CA . TYR A 1 734 ? 4.221 5.114 -12.526 1.00 97.94 734 TYR A CA 1
ATOM 5696 C C . TYR A 1 734 ? 5.616 5.123 -13.147 1.00 97.94 734 TYR A C 1
ATOM 5698 O O . TYR A 1 734 ? 6.168 4.053 -13.417 1.00 97.94 734 TYR A O 1
ATOM 5706 N N . PHE A 1 735 ? 6.173 6.312 -13.375 1.00 96.88 735 PHE A N 1
ATOM 5707 C CA . PHE A 1 735 ? 7.522 6.529 -13.916 1.00 96.88 735 PHE A CA 1
ATOM 5708 C C . PHE A 1 735 ? 7.962 7.987 -13.719 1.00 96.88 735 PHE A C 1
ATOM 5710 O O . PHE A 1 735 ? 7.149 8.846 -13.375 1.00 96.88 735 PHE A O 1
ATOM 5717 N N . GLY A 1 736 ? 9.244 8.261 -13.963 1.00 94.50 736 GLY A N 1
ATOM 5718 C CA . GLY A 1 736 ? 9.818 9.608 -13.972 1.00 94.50 736 GLY A CA 1
ATOM 5719 C C . GLY A 1 736 ? 10.359 10.038 -15.339 1.00 94.50 736 GLY A C 1
ATOM 5720 O O . GLY A 1 736 ? 10.706 9.193 -16.171 1.00 94.50 736 GLY A O 1
ATOM 5721 N N . THR A 1 737 ? 10.439 11.352 -15.567 1.00 92.44 737 THR A N 1
ATOM 5722 C CA . THR A 1 737 ? 11.116 11.959 -16.725 1.00 92.44 737 THR A CA 1
ATOM 5723 C C . THR A 1 737 ? 12.460 12.579 -16.347 1.00 92.44 737 THR A C 1
ATOM 5725 O O . THR A 1 737 ? 12.653 13.069 -15.237 1.00 92.44 737 THR A O 1
ATOM 5728 N N . SER A 1 738 ? 13.409 12.554 -17.282 1.00 85.31 738 SER A N 1
ATOM 5729 C CA . SER A 1 738 ? 14.769 13.081 -17.127 1.00 85.31 738 SER A CA 1
ATOM 5730 C C . SER A 1 738 ? 14.984 14.288 -18.043 1.00 85.31 738 SER A C 1
ATOM 5732 O O . SER A 1 738 ? 15.429 14.140 -19.179 1.00 85.31 738 SER A O 1
ATOM 5734 N N . GLU A 1 739 ? 14.609 15.474 -17.561 1.00 80.06 739 GLU A N 1
ATOM 5735 C CA . GLU A 1 739 ? 14.689 16.754 -18.280 1.00 80.06 739 GLU A CA 1
ATOM 5736 C C . GLU A 1 739 ? 15.143 17.882 -17.343 1.00 80.06 739 GLU A C 1
ATOM 5738 O O . GLU A 1 739 ? 15.593 17.631 -16.230 1.00 80.06 739 GLU A O 1
ATOM 5743 N N . VAL A 1 740 ? 15.052 19.138 -17.800 1.00 74.88 740 VAL A N 1
ATOM 5744 C CA . VAL A 1 740 ? 15.286 20.318 -16.954 1.00 74.88 740 VAL A CA 1
ATOM 5745 C C . VAL A 1 740 ? 14.365 20.267 -15.732 1.00 74.88 740 VAL A C 1
ATOM 5747 O O . VAL A 1 740 ? 14.851 20.109 -14.619 1.00 74.88 740 VAL A O 1
ATOM 5750 N N . ASP A 1 741 ? 13.052 20.276 -15.943 1.00 80.44 741 ASP A N 1
ATOM 5751 C CA . ASP A 1 741 ? 12.086 20.021 -14.877 1.00 80.44 741 ASP A CA 1
ATOM 5752 C C . ASP A 1 741 ? 11.759 18.521 -14.861 1.00 80.44 741 ASP A C 1
ATOM 5754 O O . ASP A 1 741 ? 11.095 17.988 -15.756 1.00 80.44 741 ASP A O 1
ATOM 5758 N N . GLY A 1 742 ? 12.296 17.810 -13.872 1.00 85.44 742 GLY A N 1
ATOM 5759 C CA . GLY A 1 742 ? 12.010 16.395 -13.662 1.00 85.44 742 GLY A CA 1
ATOM 5760 C C . GLY A 1 742 ? 10.580 16.214 -13.160 1.00 85.44 742 GLY A C 1
ATOM 5761 O O . GLY A 1 742 ? 10.165 16.889 -12.220 1.00 85.44 742 GLY A O 1
ATOM 5762 N N . THR A 1 743 ? 9.821 15.292 -13.751 1.00 91.75 743 THR A N 1
ATOM 5763 C CA . THR A 1 743 ? 8.421 15.066 -13.370 1.00 91.75 743 THR A CA 1
ATOM 5764 C C . THR A 1 743 ? 8.171 13.593 -13.073 1.00 91.75 743 THR A C 1
ATOM 5766 O O . THR A 1 743 ? 8.541 12.713 -13.853 1.00 91.75 743 THR A O 1
ATOM 5769 N N . VAL A 1 744 ? 7.496 13.319 -11.957 1.00 95.50 744 VAL A N 1
ATOM 5770 C CA . VAL A 1 744 ? 6.944 11.998 -11.627 1.00 95.50 744 VAL A CA 1
ATOM 5771 C C . VAL A 1 744 ? 5.516 11.930 -12.156 1.00 95.50 744 VAL A C 1
ATOM 5773 O O . VAL A 1 744 ? 4.720 12.825 -11.883 1.00 95.50 744 VAL A O 1
ATOM 5776 N N . TYR A 1 745 ? 5.173 10.878 -12.896 1.00 96.62 745 TYR A N 1
ATOM 5777 C CA . TYR A 1 745 ? 3.842 10.687 -13.473 1.00 96.62 745 TYR A CA 1
ATOM 5778 C C . TYR A 1 745 ? 3.148 9.455 -12.900 1.00 96.62 745 TYR A C 1
ATOM 5780 O O . TYR A 1 745 ? 3.776 8.415 -12.688 1.00 96.62 745 TYR A O 1
ATOM 5788 N N . ALA A 1 746 ? 1.825 9.552 -12.770 1.00 97.25 746 ALA A N 1
ATOM 5789 C CA . ALA A 1 746 ? 0.925 8.412 -12.699 1.00 97.25 746 ALA A CA 1
ATOM 5790 C C . ALA A 1 746 ? -0.092 8.481 -13.841 1.00 97.25 746 ALA A C 1
ATOM 5792 O O . ALA A 1 746 ? -0.842 9.451 -13.964 1.00 97.25 746 ALA A O 1
ATOM 5793 N N . LEU A 1 747 ? -0.142 7.436 -14.664 1.00 98.06 747 LEU A N 1
ATOM 5794 C CA . LEU A 1 747 ? -1.101 7.298 -15.759 1.00 98.06 747 LEU A CA 1
ATOM 5795 C C . LEU A 1 747 ? -2.108 6.187 -15.470 1.00 98.06 747 LEU A C 1
ATOM 5797 O O . LEU A 1 747 ? -1.787 5.192 -14.818 1.00 98.06 747 LEU A O 1
ATOM 5801 N N . ASP A 1 748 ? -3.308 6.303 -16.027 1.00 95.19 748 ASP A N 1
ATOM 5802 C CA . ASP A 1 748 ? -4.255 5.192 -16.087 1.00 95.19 748 ASP A CA 1
ATOM 5803 C C . ASP A 1 748 ? -3.758 4.148 -17.102 1.00 95.19 748 ASP A C 1
ATOM 5805 O O . ASP A 1 748 ? -3.499 4.440 -18.271 1.00 95.19 748 ASP A O 1
ATOM 5809 N N . ALA A 1 749 ? -3.610 2.898 -16.665 1.00 94.44 749 ALA A N 1
ATOM 5810 C CA . ALA A 1 749 ? -3.042 1.825 -17.480 1.00 94.44 749 ALA A CA 1
ATOM 5811 C C . ALA A 1 749 ? -3.954 1.390 -18.650 1.00 94.44 749 ALA A C 1
ATOM 5813 O O . ALA A 1 749 ? -3.530 0.694 -19.584 1.00 94.44 749 ALA A O 1
ATOM 5814 N N . ASN A 1 750 ? -5.234 1.758 -18.625 1.00 91.38 750 ASN A N 1
ATOM 5815 C CA . ASN A 1 750 ? -6.198 1.391 -19.654 1.00 91.38 750 ASN A CA 1
ATOM 5816 C C . ASN A 1 750 ? -6.178 2.332 -20.848 1.00 91.38 750 ASN A C 1
ATOM 5818 O O . ASN A 1 750 ? -6.300 1.837 -21.969 1.00 91.38 750 ASN A O 1
ATOM 5822 N N . ASN A 1 751 ? -6.018 3.633 -20.619 1.00 93.25 751 ASN A N 1
ATOM 5823 C CA . ASN A 1 751 ? -6.143 4.651 -21.665 1.00 93.25 751 ASN A CA 1
ATOM 5824 C C . ASN A 1 751 ? -4.938 5.608 -21.767 1.00 93.25 751 ASN A C 1
ATOM 5826 O O . ASN A 1 751 ? -4.862 6.355 -22.739 1.00 93.25 751 ASN A O 1
ATOM 5830 N N . GLY A 1 752 ? -4.009 5.582 -20.808 1.00 95.19 752 GLY A N 1
ATOM 5831 C CA . GLY A 1 752 ? -2.827 6.438 -20.782 1.00 95.19 752 GLY A CA 1
ATOM 5832 C C . GLY A 1 752 ? -3.068 7.871 -20.309 1.00 95.19 752 GLY A C 1
ATOM 5833 O O . GLY A 1 752 ? -2.148 8.679 -20.410 1.00 95.19 752 GLY A O 1
ATOM 5834 N N . SER A 1 753 ? -4.260 8.220 -19.809 1.00 95.44 753 SER A N 1
ATOM 5835 C CA . SER A 1 753 ? -4.534 9.566 -19.292 1.00 95.44 753 SER A CA 1
ATOM 5836 C C . SER A 1 753 ? -3.745 9.834 -18.014 1.00 95.44 753 SER A C 1
ATOM 5838 O O . SER A 1 753 ? -3.616 8.944 -17.171 1.00 95.44 753 SER A O 1
ATOM 5840 N N . ILE A 1 754 ? -3.261 11.066 -17.853 1.00 96.69 754 ILE A N 1
ATOM 5841 C CA . ILE A 1 754 ? -2.587 11.507 -16.629 1.00 96.69 754 ILE A CA 1
ATOM 5842 C C . ILE A 1 754 ? -3.602 11.499 -15.483 1.00 96.69 754 ILE A C 1
ATOM 5844 O O . ILE A 1 754 ? -4.639 12.148 -15.569 1.00 96.69 754 ILE A O 1
ATOM 5848 N N . ILE A 1 755 ? -3.307 10.738 -14.430 1.00 92.81 755 ILE A N 1
ATOM 5849 C CA . ILE A 1 755 ? -4.062 10.755 -13.171 1.00 92.81 755 ILE A CA 1
ATOM 5850 C C . ILE A 1 755 ? -3.539 11.902 -12.313 1.00 92.81 755 ILE A C 1
ATOM 5852 O O . ILE A 1 755 ? -4.309 12.714 -11.816 1.00 92.81 755 ILE A O 1
ATOM 5856 N N . TRP A 1 756 ? -2.219 11.965 -12.166 1.00 94.81 756 TRP A N 1
ATOM 5857 C CA . TRP A 1 756 ? -1.517 13.062 -11.519 1.00 94.81 756 TRP A CA 1
ATOM 5858 C C . TRP A 1 756 ? -0.078 13.124 -12.031 1.00 94.81 756 TRP A C 1
ATOM 5860 O O . TRP A 1 756 ? 0.455 12.153 -12.579 1.00 94.81 756 TRP A O 1
ATOM 5870 N N . ASN A 1 757 ? 0.550 14.278 -11.846 1.00 93.69 757 ASN A N 1
ATOM 5871 C CA . ASN A 1 757 ? 1.984 14.450 -12.013 1.00 93.69 757 ASN A CA 1
ATOM 5872 C C . ASN A 1 757 ? 2.532 15.322 -10.873 1.00 93.69 757 ASN A C 1
ATOM 5874 O O . ASN A 1 757 ? 1.773 16.021 -10.205 1.00 93.69 757 ASN A O 1
ATOM 5878 N N . TYR A 1 758 ? 3.831 15.222 -10.619 1.00 92.81 758 TYR A N 1
ATOM 5879 C CA . TYR A 1 758 ? 4.545 16.037 -9.642 1.00 92.81 758 TYR A CA 1
ATOM 5880 C C . TYR A 1 758 ? 5.820 16.551 -10.302 1.00 92.81 758 TYR A C 1
ATOM 5882 O O . TYR A 1 758 ? 6.719 15.760 -10.597 1.00 92.81 758 TYR A O 1
ATOM 5890 N N . THR A 1 759 ? 5.858 17.850 -10.600 1.00 89.94 759 THR A N 1
ATOM 5891 C CA . THR A 1 759 ? 6.959 18.486 -11.333 1.00 89.94 759 THR A CA 1
ATOM 5892 C C . THR A 1 759 ? 7.889 19.201 -10.367 1.00 89.94 759 THR A C 1
ATOM 5894 O O . THR A 1 759 ? 7.450 19.974 -9.522 1.00 89.94 759 THR A O 1
ATOM 5897 N N . LEU A 1 760 ? 9.182 18.936 -10.505 1.00 83.81 760 LEU A N 1
ATOM 5898 C CA . LEU A 1 760 ? 10.241 19.585 -9.749 1.00 83.81 760 LEU A CA 1
ATOM 5899 C C . LEU A 1 760 ? 10.704 20.826 -10.508 1.00 83.81 760 LEU A C 1
ATOM 5901 O O . LEU A 1 760 ? 11.028 20.735 -11.690 1.00 83.81 760 LEU A O 1
ATOM 5905 N N . HIS A 1 761 ? 10.764 21.966 -9.822 1.00 75.12 761 HIS A N 1
ATOM 5906 C CA . HIS A 1 761 ? 11.177 23.239 -10.409 1.00 75.12 761 HIS A CA 1
ATOM 5907 C C . HIS A 1 761 ? 12.568 23.628 -9.940 1.00 75.12 761 HIS A C 1
ATOM 5909 O O . HIS A 1 761 ? 12.805 23.782 -8.742 1.00 75.12 761 HIS A O 1
ATOM 5915 N N . ILE A 1 762 ? 13.498 23.789 -10.883 1.00 64.62 762 ILE A N 1
ATOM 5916 C CA . ILE A 1 762 ? 14.870 24.174 -10.540 1.00 64.62 762 ILE A CA 1
ATOM 5917 C C . ILE A 1 762 ? 14.887 25.636 -10.081 1.00 64.62 762 ILE A C 1
ATOM 5919 O O . ILE A 1 762 ? 14.403 26.508 -10.812 1.00 64.62 762 ILE A O 1
ATOM 5923 N N . PRO A 1 763 ? 15.491 25.953 -8.921 1.00 58.88 763 PRO A N 1
ATOM 5924 C CA . PRO A 1 763 ? 15.674 27.331 -8.489 1.00 58.88 763 PRO A CA 1
ATOM 5925 C C . PRO A 1 763 ? 16.451 28.165 -9.517 1.00 58.88 763 PRO A C 1
ATOM 5927 O O . PRO A 1 763 ? 17.458 27.725 -10.081 1.00 58.88 763 PRO A O 1
ATOM 5930 N N . LEU A 1 764 ? 16.022 29.413 -9.732 1.00 46.41 764 LEU A N 1
ATOM 5931 C CA . LEU A 1 764 ? 16.691 30.344 -10.646 1.00 46.41 764 LEU A CA 1
ATOM 5932 C C . LEU A 1 764 ? 18.185 30.485 -10.296 1.00 46.41 764 LEU A C 1
ATOM 5934 O O . LEU A 1 764 ? 18.538 30.990 -9.234 1.00 46.41 764 LEU A O 1
ATOM 5938 N N . GLY A 1 765 ? 19.063 30.081 -11.221 1.00 48.25 765 GLY A N 1
ATOM 5939 C CA . GLY A 1 765 ? 20.521 30.183 -11.078 1.00 48.25 765 GLY A CA 1
ATOM 5940 C C . GLY A 1 765 ? 21.253 28.854 -10.864 1.00 48.25 765 GLY A C 1
ATOM 5941 O O . GLY A 1 765 ? 22.477 28.837 -10.989 1.00 48.25 765 GLY A O 1
ATOM 5942 N N . TYR A 1 766 ? 20.536 27.750 -10.625 1.00 50.66 766 TYR A N 1
ATOM 5943 C CA . TYR A 1 766 ? 21.119 26.406 -10.637 1.00 50.66 766 TYR A CA 1
ATOM 5944 C C . TYR A 1 766 ? 21.328 25.912 -12.077 1.00 50.66 766 TYR A C 1
ATOM 5946 O O . TYR A 1 766 ? 20.438 25.985 -12.925 1.00 50.66 766 TYR A O 1
ATOM 5954 N N . GLY A 1 767 ? 22.541 25.444 -12.380 1.00 46.53 767 GLY A N 1
ATOM 5955 C CA . GLY A 1 767 ? 22.914 24.926 -13.695 1.00 46.53 767 GLY A CA 1
ATOM 5956 C C . GLY A 1 767 ? 22.870 23.402 -13.732 1.00 46.53 767 GLY A C 1
ATOM 5957 O O . GLY A 1 767 ? 23.911 22.775 -13.595 1.00 46.53 767 GLY A O 1
ATOM 5958 N N . GLY A 1 768 ? 21.697 22.805 -13.938 1.00 60.91 768 GLY A N 1
ATOM 5959 C CA . GLY A 1 768 ? 21.541 21.351 -14.081 1.00 60.91 768 GLY A CA 1
ATOM 5960 C C . GLY A 1 768 ? 20.077 20.925 -13.984 1.00 60.91 768 GLY A C 1
ATOM 5961 O O . GLY A 1 768 ? 19.362 21.473 -13.160 1.00 60.91 768 GLY A O 1
ATOM 5962 N N . GLY A 1 769 ? 19.639 20.006 -14.855 1.00 65.06 769 GLY A N 1
ATOM 5963 C CA . GLY A 1 769 ? 18.291 19.414 -14.860 1.00 65.06 769 GLY A CA 1
ATOM 5964 C C . GLY A 1 769 ? 18.031 18.493 -13.661 1.00 65.06 769 GLY A C 1
ATOM 5965 O O . GLY A 1 769 ? 18.987 17.896 -13.164 1.00 65.06 769 GLY A O 1
ATOM 5966 N N . TYR A 1 770 ? 16.775 18.308 -13.240 1.00 73.19 770 TYR A N 1
ATOM 5967 C CA . TYR A 1 770 ? 16.412 17.195 -12.352 1.00 73.19 770 TYR A CA 1
ATOM 5968 C C . TYR A 1 770 ? 16.181 15.923 -13.175 1.00 73.19 770 TYR A C 1
ATOM 5970 O O . TYR A 1 770 ? 15.166 15.791 -13.863 1.00 73.19 770 TYR A O 1
ATOM 5978 N N . ASN A 1 771 ? 17.086 14.942 -13.080 1.00 79.88 771 ASN A N 1
ATOM 5979 C CA . ASN A 1 771 ? 16.835 13.644 -13.707 1.00 79.88 771 ASN A CA 1
ATOM 5980 C C . ASN A 1 771 ? 16.092 12.717 -12.745 1.00 79.88 771 ASN A C 1
ATOM 5982 O O . ASN A 1 771 ? 16.628 12.303 -11.717 1.00 79.88 771 ASN A O 1
ATOM 5986 N N . VAL A 1 772 ? 14.882 12.312 -13.127 1.00 85.44 772 VAL A N 1
ATOM 5987 C CA . VAL A 1 772 ? 14.166 11.215 -12.470 1.00 85.44 772 VAL A CA 1
ATOM 5988 C C . VAL A 1 772 ? 14.432 9.924 -13.244 1.00 85.44 772 VAL A C 1
ATOM 5990 O O . VAL A 1 772 ? 13.572 9.403 -13.956 1.00 85.44 772 VAL A O 1
ATOM 5993 N N . ALA A 1 773 ? 15.672 9.440 -13.160 1.00 82.06 773 ALA A N 1
ATOM 5994 C CA . ALA A 1 773 ? 16.109 8.203 -13.814 1.00 82.06 773 ALA A CA 1
ATOM 5995 C C . ALA A 1 773 ? 15.921 6.959 -12.923 1.00 82.06 773 ALA A C 1
ATOM 5997 O O . ALA A 1 773 ? 15.961 5.831 -13.415 1.00 82.06 773 ALA A O 1
ATOM 5998 N N . SER A 1 774 ? 15.686 7.157 -11.621 1.00 91.06 774 SER A N 1
ATOM 5999 C CA . SER A 1 774 ? 15.353 6.087 -10.682 1.00 91.06 774 SER A CA 1
ATOM 6000 C C . SER A 1 774 ? 14.068 5.362 -11.084 1.00 91.06 774 SER A C 1
ATOM 6002 O O . SER A 1 774 ? 13.086 5.950 -11.548 1.00 91.06 774 SER A O 1
ATOM 6004 N N . HIS A 1 775 ? 14.070 4.054 -10.875 1.00 92.62 775 HIS A N 1
ATOM 6005 C CA . HIS A 1 775 ? 12.924 3.183 -11.093 1.00 92.62 775 HIS A CA 1
ATOM 6006 C C . HIS A 1 775 ? 11.982 3.248 -9.889 1.00 92.62 775 HIS A C 1
ATOM 6008 O O . HIS A 1 775 ? 12.463 3.029 -8.777 1.00 92.62 775 HIS A O 1
ATOM 6014 N N . PRO A 1 776 ? 10.666 3.479 -10.052 1.00 95.81 776 PRO A N 1
ATOM 6015 C CA . PRO A 1 776 ? 9.786 3.599 -8.903 1.00 95.81 776 PRO A CA 1
ATOM 6016 C C . PRO A 1 776 ? 9.595 2.253 -8.193 1.00 95.81 776 PRO A C 1
ATOM 6018 O O . PRO A 1 776 ? 9.627 1.180 -8.808 1.00 95.81 776 PRO A O 1
ATOM 6021 N N . ALA A 1 777 ? 9.347 2.316 -6.891 1.00 96.12 777 ALA A N 1
ATOM 6022 C CA . ALA A 1 777 ? 8.991 1.176 -6.059 1.00 96.12 777 ALA A CA 1
ATOM 6023 C C . ALA A 1 777 ? 7.653 1.437 -5.377 1.00 96.12 777 ALA A C 1
ATOM 6025 O O . ALA A 1 777 ? 7.382 2.555 -4.948 1.00 96.12 777 ALA A O 1
ATOM 6026 N N . ILE A 1 778 ? 6.811 0.410 -5.276 1.00 92.56 778 ILE A N 1
ATOM 6027 C CA . ILE A 1 778 ? 5.516 0.522 -4.602 1.00 92.56 778 ILE A CA 1
ATOM 6028 C C . ILE A 1 778 ? 5.457 -0.494 -3.470 1.00 92.56 778 ILE A C 1
ATOM 6030 O O . ILE A 1 778 ? 5.626 -1.692 -3.695 1.00 92.56 778 ILE A O 1
ATOM 6034 N N . SER A 1 779 ? 5.202 0.004 -2.265 1.00 87.25 779 SER A N 1
ATOM 6035 C CA . SER A 1 779 ? 4.962 -0.774 -1.049 1.00 87.25 779 SER A CA 1
ATOM 6036 C C . SER A 1 779 ? 3.915 -0.040 -0.221 1.00 87.25 779 SER A C 1
ATOM 6038 O O . SER A 1 779 ? 3.963 1.180 -0.113 1.00 87.25 779 SER A O 1
ATOM 6040 N N . ASN A 1 780 ? 2.941 -0.764 0.336 1.00 76.62 780 ASN A N 1
ATOM 6041 C CA . ASN A 1 780 ? 1.919 -0.208 1.239 1.00 76.62 780 ASN A CA 1
ATOM 6042 C C . ASN A 1 780 ? 1.170 1.025 0.716 1.00 76.62 780 ASN A C 1
ATOM 6044 O O . ASN A 1 780 ? 0.936 1.978 1.455 1.00 76.62 780 ASN A O 1
ATOM 6048 N N . SER A 1 781 ? 0.789 1.022 -0.564 1.00 83.50 781 SER A N 1
ATOM 6049 C CA . SER A 1 781 ? 0.157 2.182 -1.216 1.00 83.50 781 SER A CA 1
ATOM 6050 C C . SER A 1 781 ? 1.022 3.444 -1.259 1.00 83.50 781 SER A C 1
ATOM 6052 O O . SER A 1 781 ? 0.526 4.505 -1.634 1.00 83.50 781 SER A O 1
ATOM 6054 N N . THR A 1 782 ? 2.311 3.325 -0.939 1.00 89.88 782 THR A N 1
ATOM 6055 C CA . THR A 1 782 ? 3.314 4.365 -1.123 1.00 89.88 782 THR A CA 1
ATOM 6056 C C . THR A 1 782 ? 4.106 4.105 -2.390 1.00 89.88 782 THR A C 1
ATOM 6058 O O . THR A 1 782 ? 4.558 2.984 -2.630 1.00 89.88 782 THR A O 1
ATOM 6061 N N . LEU A 1 783 ? 4.303 5.149 -3.184 1.00 95.69 783 LEU A N 1
ATOM 6062 C CA . LEU A 1 783 ? 5.273 5.184 -4.269 1.00 95.69 783 LEU A CA 1
ATOM 6063 C C . LEU A 1 783 ? 6.570 5.812 -3.754 1.00 95.69 783 LEU A C 1
ATOM 6065 O O . LEU A 1 783 ? 6.527 6.934 -3.268 1.00 95.69 783 LEU A O 1
ATOM 6069 N N . PHE A 1 784 ? 7.700 5.134 -3.918 1.00 96.88 784 PHE A N 1
ATOM 6070 C CA . PHE A 1 784 ? 9.037 5.666 -3.655 1.00 96.88 784 PHE A CA 1
ATOM 6071 C C . PHE A 1 784 ? 9.779 5.853 -4.973 1.00 96.88 784 PHE A C 1
ATOM 6073 O O . PHE A 1 784 ? 9.774 4.950 -5.816 1.00 96.88 784 PHE A O 1
ATOM 6080 N N . ILE A 1 785 ? 10.442 6.991 -5.151 1.00 96.94 785 ILE A N 1
ATOM 6081 C CA . ILE A 1 785 ? 11.247 7.259 -6.344 1.00 96.94 785 ILE A CA 1
ATOM 6082 C C . ILE A 1 785 ? 12.435 8.159 -6.004 1.00 96.94 785 ILE A C 1
ATOM 6084 O O . ILE A 1 785 ? 12.292 9.136 -5.275 1.00 96.94 785 ILE A O 1
ATOM 6088 N N . GLY A 1 786 ? 13.616 7.798 -6.505 1.00 93.62 786 GLY A N 1
ATOM 6089 C CA . GLY A 1 786 ? 14.824 8.605 -6.370 1.00 93.62 786 GLY A CA 1
ATOM 6090 C C . GLY A 1 786 ? 14.897 9.717 -7.413 1.00 93.62 786 GLY A C 1
ATOM 6091 O O . GLY A 1 786 ? 14.477 9.540 -8.559 1.00 93.62 786 GLY A O 1
ATOM 6092 N N . VAL A 1 787 ? 15.447 10.856 -7.017 1.00 90.75 787 VAL A N 1
ATOM 6093 C CA . VAL A 1 787 ? 15.574 12.050 -7.846 1.00 90.75 787 VAL A CA 1
ATOM 6094 C C . VAL A 1 787 ? 16.954 12.660 -7.627 1.00 90.75 787 VAL A C 1
ATOM 6096 O O . VAL A 1 787 ? 17.354 12.916 -6.487 1.00 90.75 787 VAL A O 1
ATOM 6099 N N . ASP A 1 788 ? 17.662 12.930 -8.725 1.00 85.88 788 ASP A N 1
ATOM 6100 C CA . ASP A 1 788 ? 18.964 13.597 -8.677 1.00 85.88 788 ASP A CA 1
ATOM 6101 C C . ASP A 1 788 ? 18.866 14.938 -7.923 1.00 85.88 788 ASP A C 1
ATOM 6103 O O . ASP A 1 788 ? 18.004 15.764 -8.222 1.00 85.88 788 ASP A O 1
ATOM 6107 N N . ASN A 1 789 ? 19.770 15.162 -6.966 1.00 78.88 789 ASN A N 1
ATOM 6108 C CA . ASN A 1 789 ? 19.897 16.381 -6.145 1.00 78.88 789 ASN A CA 1
ATOM 6109 C C . ASN A 1 789 ? 18.703 16.706 -5.224 1.00 78.88 789 ASN A C 1
ATOM 6111 O O . ASN A 1 789 ? 18.676 17.778 -4.626 1.00 78.88 789 ASN A O 1
ATOM 6115 N N . VAL A 1 790 ? 17.718 15.810 -5.117 1.00 84.62 790 VAL A N 1
ATOM 6116 C CA . VAL A 1 790 ? 16.516 15.989 -4.274 1.00 84.62 790 VAL A CA 1
ATOM 6117 C C . VAL A 1 790 ? 16.361 14.850 -3.261 1.00 84.62 790 VAL A C 1
ATOM 6119 O O . VAL A 1 790 ? 15.713 15.020 -2.234 1.00 84.62 790 VAL A O 1
ATOM 6122 N N . GLY A 1 791 ? 16.956 13.683 -3.521 1.00 89.50 791 GLY A N 1
ATOM 6123 C CA . GLY A 1 791 ? 16.828 12.519 -2.648 1.00 89.50 791 GLY A CA 1
ATOM 6124 C C . GLY A 1 791 ? 15.690 11.594 -3.082 1.00 89.50 791 GLY A C 1
ATOM 6125 O O . GLY A 1 791 ? 15.402 11.431 -4.268 1.00 89.50 791 GLY A O 1
ATOM 6126 N N . VAL A 1 792 ? 15.051 10.938 -2.121 1.00 94.38 792 VAL A N 1
ATOM 6127 C CA . VAL A 1 792 ? 13.920 10.032 -2.329 1.00 94.38 792 VAL A CA 1
ATOM 6128 C C . VAL A 1 792 ? 12.624 10.759 -2.008 1.00 94.38 792 VAL A C 1
ATOM 6130 O O . VAL A 1 792 ? 12.451 11.293 -0.914 1.00 94.38 792 VAL A O 1
ATOM 6133 N N . LEU A 1 793 ? 11.687 10.719 -2.950 1.00 96.00 793 LEU A N 1
ATOM 6134 C CA . LEU A 1 793 ? 10.317 11.176 -2.757 1.00 96.00 793 LEU A CA 1
ATOM 6135 C C . LEU A 1 793 ? 9.418 9.980 -2.452 1.00 96.00 793 LEU A C 1
ATOM 6137 O O . LEU A 1 793 ? 9.457 8.972 -3.168 1.00 96.00 793 LEU A O 1
ATOM 6141 N N . ALA A 1 794 ? 8.586 10.109 -1.422 1.00 95.12 794 ALA A N 1
ATOM 6142 C CA . ALA A 1 794 ? 7.523 9.169 -1.104 1.00 95.12 794 ALA A CA 1
ATOM 6143 C C . ALA A 1 794 ? 6.158 9.821 -1.332 1.00 95.12 794 ALA A C 1
ATOM 6145 O O . ALA A 1 794 ? 5.882 10.882 -0.782 1.00 95.12 794 ALA A O 1
ATOM 6146 N N . PHE A 1 795 ? 5.278 9.173 -2.093 1.00 93.88 795 PHE A N 1
ATOM 6147 C CA . PHE A 1 795 ? 3.904 9.625 -2.322 1.00 93.88 795 PHE A CA 1
ATOM 6148 C C . PHE A 1 795 ? 2.922 8.620 -1.737 1.00 93.88 795 PHE A C 1
ATOM 6150 O O . PHE A 1 795 ? 2.980 7.438 -2.077 1.00 93.88 795 PHE A O 1
ATOM 6157 N N . ARG A 1 796 ? 2.005 9.076 -0.885 1.00 85.12 796 ARG A N 1
ATOM 6158 C CA . ARG A 1 796 ? 0.989 8.241 -0.225 1.00 85.12 796 ARG A CA 1
ATOM 6159 C C . ARG A 1 796 ? -0.305 9.041 -0.127 1.00 85.12 796 ARG A C 1
ATOM 6161 O O . ARG A 1 796 ? -0.282 10.252 0.063 1.00 85.12 796 ARG A O 1
ATOM 6168 N N . GLU A 1 797 ? -1.447 8.373 -0.241 1.00 75.56 797 GLU A N 1
ATOM 6169 C CA . GLU A 1 797 ? -2.718 9.017 0.091 1.00 75.56 797 GLU A CA 1
ATOM 6170 C C . GLU A 1 797 ? -2.749 9.337 1.586 1.00 75.56 797 GLU A C 1
ATOM 6172 O O . GLU A 1 797 ? -2.642 8.444 2.429 1.00 75.56 797 GLU A O 1
ATOM 6177 N N . ASN A 1 798 ? -2.924 10.615 1.915 1.00 51.44 798 ASN A N 1
ATOM 6178 C CA . ASN A 1 798 ? -3.361 10.985 3.249 1.00 51.44 798 ASN A CA 1
ATOM 6179 C C . ASN A 1 798 ? -4.800 10.487 3.351 1.00 51.44 798 ASN A C 1
ATOM 6181 O O . ASN A 1 798 ? -5.687 11.049 2.709 1.00 51.44 798 ASN A O 1
ATOM 6185 N N . TYR A 1 799 ? -5.035 9.418 4.114 1.00 37.00 799 TYR A N 1
ATOM 6186 C CA . TYR A 1 799 ? -6.368 9.199 4.656 1.00 37.00 799 TYR A CA 1
ATOM 6187 C C . TYR A 1 799 ? -6.705 10.486 5.394 1.00 37.00 799 TYR A C 1
ATOM 6189 O O . TYR A 1 799 ? -6.015 10.835 6.355 1.00 37.00 799 TYR A O 1
ATOM 6197 N N . GLU A 1 800 ? -7.696 11.223 4.901 1.00 31.48 800 GLU A N 1
ATOM 6198 C CA . GLU A 1 800 ? -8.300 12.303 5.658 1.00 31.48 800 GLU A CA 1
ATOM 6199 C C . GLU A 1 800 ? -8.588 11.732 7.046 1.00 31.48 800 GLU A C 1
ATOM 6201 O O . GLU A 1 800 ? -9.427 10.847 7.228 1.00 31.48 800 GLU A O 1
ATOM 6206 N N . ARG A 1 801 ? -7.814 12.183 8.041 1.00 29.19 801 ARG A N 1
ATOM 6207 C CA . ARG A 1 801 ? -8.264 12.130 9.421 1.00 29.19 801 ARG A CA 1
ATOM 6208 C C . ARG A 1 801 ? -9.608 12.824 9.373 1.00 29.19 801 ARG A C 1
ATOM 6210 O O . ARG A 1 801 ? -9.636 14.032 9.152 1.00 29.19 801 ARG A O 1
ATOM 6217 N N . ASN A 1 802 ? -10.687 12.067 9.563 1.00 26.11 802 ASN A N 1
ATOM 6218 C CA . ASN A 1 802 ? -11.970 12.636 9.930 1.00 26.11 802 ASN A CA 1
ATOM 6219 C C . ASN A 1 802 ? -11.687 13.721 10.969 1.00 26.11 802 ASN A C 1
ATOM 6221 O O . ASN A 1 802 ? -11.191 13.439 12.066 1.00 26.11 802 ASN A O 1
ATOM 6225 N N . GLN A 1 803 ? -11.922 14.970 10.579 1.00 31.62 803 GLN A N 1
ATOM 6226 C CA . GLN A 1 803 ? -11.930 16.100 11.480 1.00 31.62 803 GLN A CA 1
ATOM 6227 C C . GLN A 1 803 ? -13.112 15.901 12.423 1.00 31.62 803 GLN A C 1
ATOM 6229 O O . GLN A 1 803 ? -14.215 16.355 12.157 1.00 31.62 803 GLN A O 1
ATOM 6234 N N . THR A 1 804 ? -12.909 15.136 13.491 1.00 30.27 804 THR A N 1
ATOM 6235 C CA . THR A 1 804 ? -13.531 15.324 14.805 1.00 30.27 804 THR A CA 1
ATOM 6236 C C . THR A 1 804 ? -12.963 14.284 15.766 1.00 30.27 804 THR A C 1
ATOM 6238 O O . THR A 1 804 ? -13.092 13.080 15.579 1.00 30.27 804 THR A O 1
ATOM 6241 N N . THR A 1 805 ? -12.341 14.789 16.832 1.00 33.91 805 THR A N 1
ATOM 6242 C CA . THR A 1 805 ? -11.786 14.069 17.994 1.00 33.91 805 THR A CA 1
ATOM 6243 C C . THR A 1 805 ? -10.475 13.293 17.786 1.00 33.91 805 THR A C 1
ATOM 6245 O O . THR A 1 805 ? -10.401 12.076 17.888 1.00 33.91 805 THR A O 1
ATOM 6248 N N . ALA A 1 806 ? -9.383 14.049 17.637 1.00 28.44 806 ALA A N 1
ATOM 6249 C CA . ALA A 1 806 ? -8.045 13.625 18.061 1.00 28.44 806 ALA A CA 1
ATOM 6250 C C . ALA A 1 806 ? -7.379 14.725 18.912 1.00 28.44 806 ALA A C 1
ATOM 6252 O O . ALA A 1 806 ? -6.286 15.196 18.617 1.00 28.44 806 ALA A O 1
ATOM 6253 N N . LEU A 1 807 ? -8.062 15.148 19.981 1.00 31.62 807 LEU A N 1
ATOM 6254 C CA . LEU A 1 807 ? -7.427 15.820 21.115 1.00 31.62 807 LEU A CA 1
ATOM 6255 C C . LEU A 1 807 ? -6.885 14.727 22.044 1.00 31.62 807 LEU A C 1
ATOM 6257 O O . LEU A 1 807 ? -7.638 14.130 22.808 1.00 31.62 807 LEU A O 1
ATOM 6261 N N . GLY A 1 808 ? -5.581 14.461 21.948 1.00 31.61 808 GLY A N 1
ATOM 6262 C CA . GLY A 1 808 ? -4.840 13.665 22.929 1.00 31.61 808 GLY A CA 1
ATOM 6263 C C . GLY A 1 808 ? -4.302 12.327 22.424 1.00 31.61 808 GLY A C 1
ATOM 6264 O O . GLY A 1 808 ? -4.789 11.294 22.861 1.00 31.61 808 GLY A O 1
ATOM 6265 N N . ALA A 1 809 ? -3.294 12.349 21.540 1.00 28.05 809 ALA A N 1
ATOM 6266 C CA . ALA A 1 809 ? -2.127 11.438 21.550 1.00 28.05 809 ALA A CA 1
ATOM 6267 C C . ALA A 1 809 ? -1.331 11.487 20.224 1.00 28.05 809 ALA A C 1
ATOM 6269 O O . ALA A 1 809 ? -1.200 10.477 19.540 1.00 28.05 809 ALA A O 1
ATOM 6270 N N . LEU A 1 810 ? -0.782 12.651 19.853 1.00 28.02 810 LEU A N 1
ATOM 6271 C CA . LEU A 1 810 ? 0.421 12.740 19.005 1.00 28.02 810 LEU A CA 1
ATOM 6272 C C . LEU A 1 810 ? 1.065 14.134 19.127 1.00 28.02 810 LEU A C 1
ATOM 6274 O O . LEU A 1 810 ? 1.228 14.843 18.145 1.00 28.02 810 LEU A O 1
ATOM 6278 N N . ASP A 1 811 ? 1.390 14.537 20.356 1.00 29.22 811 ASP A N 1
ATOM 6279 C CA . ASP A 1 811 ? 1.900 15.882 20.674 1.00 29.22 811 ASP A CA 1
ATOM 6280 C C . ASP A 1 811 ? 3.391 15.864 21.066 1.00 29.22 811 ASP A C 1
ATOM 6282 O O . ASP A 1 811 ? 3.833 16.531 21.998 1.00 29.22 811 ASP A O 1
ATOM 6286 N N . ALA A 1 812 ? 4.194 15.035 20.393 1.00 28.20 812 ALA A N 1
ATOM 6287 C CA . ALA A 1 812 ? 5.624 14.934 20.690 1.00 28.20 812 ALA A CA 1
ATOM 6288 C C . ALA A 1 812 ? 6.490 14.598 19.465 1.00 28.20 812 ALA A C 1
ATOM 6290 O O . ALA A 1 812 ? 7.285 13.668 19.523 1.00 28.20 812 ALA A O 1
ATOM 6291 N N . ALA A 1 813 ? 6.346 15.352 18.369 1.00 29.19 813 ALA A N 1
ATOM 6292 C CA . ALA A 1 813 ? 7.442 15.681 17.446 1.00 29.19 813 ALA A CA 1
ATOM 6293 C C . ALA A 1 813 ? 6.970 16.735 16.423 1.00 29.19 813 ALA A C 1
ATOM 6295 O O . ALA A 1 813 ? 6.124 16.455 15.585 1.00 29.19 813 ALA A O 1
ATOM 6296 N N . VAL A 1 814 ? 7.562 17.932 16.506 1.00 32.91 814 VAL A N 1
ATOM 6297 C CA . VAL A 1 814 ? 7.438 19.082 15.584 1.00 32.91 814 VAL A CA 1
ATOM 6298 C C . VAL A 1 814 ? 6.074 19.797 15.572 1.00 32.91 814 VAL A C 1
ATOM 6300 O O . VAL A 1 814 ? 5.340 19.783 14.589 1.00 32.91 814 VAL A O 1
ATOM 6303 N N . GLN A 1 815 ? 5.778 20.550 16.639 1.00 33.66 815 GLN A N 1
ATOM 6304 C CA . GLN A 1 815 ? 4.960 21.759 16.482 1.00 33.66 815 GLN A CA 1
ATOM 6305 C C . GLN A 1 815 ? 5.723 22.731 15.569 1.00 33.66 815 GLN A C 1
ATOM 6307 O O . GLN A 1 815 ? 6.724 23.317 15.985 1.00 33.66 815 GLN A O 1
ATOM 6312 N N . LYS A 1 816 ? 5.260 22.899 14.326 1.00 50.28 816 LYS A N 1
ATOM 6313 C CA . LYS A 1 816 ? 5.550 24.109 13.547 1.00 50.28 816 LYS A CA 1
ATOM 6314 C C . LYS A 1 816 ? 4.678 25.248 14.108 1.00 50.28 816 LYS A C 1
ATOM 6316 O O . LYS A 1 816 ? 3.521 24.993 14.447 1.00 50.28 816 LYS A O 1
ATOM 6321 N N . PRO A 1 817 ? 5.193 26.477 14.259 1.00 56.22 817 PRO A N 1
ATOM 6322 C CA . PRO A 1 817 ? 4.516 27.518 15.025 1.00 56.22 817 PRO A CA 1
ATOM 6323 C C . PRO A 1 817 ? 3.473 28.246 14.168 1.00 56.22 817 PRO A C 1
ATOM 6325 O O . PRO A 1 817 ? 3.715 29.341 13.658 1.00 56.22 817 PRO A O 1
ATOM 6328 N N . VAL A 1 818 ? 2.294 27.638 14.031 1.00 71.94 818 VAL A N 1
ATOM 6329 C CA . VAL A 1 818 ? 1.081 28.372 13.655 1.00 71.94 818 VAL A CA 1
ATOM 6330 C C . VAL A 1 818 ? 0.688 29.212 14.867 1.00 71.94 818 VAL A C 1
ATOM 6332 O O . VAL A 1 818 ? 0.272 28.679 15.893 1.00 71.94 818 VAL A O 1
ATOM 6335 N N . PHE A 1 819 ? 0.906 30.522 14.783 1.00 82.19 819 PHE A N 1
ATOM 6336 C CA . PHE A 1 819 ? 0.538 31.460 15.837 1.00 82.19 819 PHE A CA 1
ATOM 6337 C C . PHE A 1 819 ? -0.983 31.610 15.932 1.00 82.19 819 PHE A C 1
ATOM 6339 O O . PHE A 1 819 ? -1.529 31.638 17.032 1.00 82.19 819 PHE A O 1
ATOM 6346 N N . TRP A 1 820 ? -1.655 31.681 14.781 1.00 88.38 820 TRP A N 1
ATOM 6347 C CA . TRP A 1 820 ? -3.107 31.779 14.693 1.00 88.38 820 TRP A CA 1
ATOM 6348 C C . TRP A 1 820 ? -3.615 31.141 13.398 1.00 88.38 820 TRP A C 1
ATOM 6350 O O . TRP A 1 820 ? -3.012 31.324 12.339 1.00 88.38 820 TRP A O 1
ATOM 6360 N N . GLU A 1 821 ? -4.714 30.397 13.490 1.00 92.94 821 GLU A N 1
ATOM 6361 C CA . GLU A 1 821 ? -5.447 29.863 12.343 1.00 92.94 821 GLU A CA 1
ATOM 6362 C C . GLU A 1 821 ? -6.949 29.989 12.594 1.00 92.94 821 GLU A C 1
ATOM 6364 O O . GLU A 1 821 ? -7.428 29.608 13.665 1.00 92.94 821 GLU A O 1
ATOM 6369 N N . GLY A 1 822 ? -7.683 30.531 11.624 1.00 83.88 822 GLY A N 1
ATOM 6370 C CA . GLY A 1 822 ? -9.117 30.753 11.761 1.00 83.88 822 GLY A CA 1
ATOM 6371 C C . GLY A 1 822 ? -9.787 31.228 10.478 1.00 83.88 822 GLY A C 1
ATOM 6372 O O . GLY A 1 822 ? -9.124 31.636 9.523 1.00 83.88 822 GLY A O 1
ATOM 6373 N N . GLU A 1 823 ? -11.114 31.152 10.481 1.00 89.19 823 GLU A N 1
ATOM 6374 C CA . GLU A 1 823 ? -11.975 31.655 9.412 1.00 89.19 823 GLU A CA 1
ATOM 6375 C C . GLU A 1 823 ? -12.345 33.121 9.663 1.00 89.19 823 GLU A C 1
ATOM 6377 O O . GLU A 1 823 ? -12.635 33.511 10.798 1.00 89.19 823 GLU A O 1
ATOM 6382 N N . VAL A 1 824 ? -12.355 33.929 8.601 1.00 87.62 824 VAL A N 1
ATOM 6383 C CA . VAL A 1 824 ? -12.812 35.326 8.629 1.00 87.62 824 VAL A CA 1
ATOM 6384 C C . VAL A 1 824 ? -13.816 35.574 7.512 1.00 87.62 824 VAL A C 1
ATOM 6386 O O . VAL A 1 824 ? -13.661 35.077 6.398 1.00 87.62 824 VAL A O 1
ATOM 6389 N N . THR A 1 825 ? -14.840 36.375 7.800 1.00 85.94 825 THR A N 1
ATOM 6390 C CA . THR A 1 825 ? -15.820 36.809 6.801 1.00 85.94 825 THR A CA 1
ATOM 6391 C C . THR A 1 825 ? -15.503 38.229 6.349 1.00 85.94 825 THR A C 1
ATOM 6393 O O . THR A 1 825 ? -15.442 39.140 7.174 1.00 85.94 825 THR A O 1
ATOM 6396 N N . LEU A 1 826 ? -15.311 38.418 5.045 1.00 86.50 826 LEU A N 1
ATOM 6397 C CA . LEU A 1 826 ? -15.011 39.703 4.412 1.00 86.50 826 LEU A CA 1
ATOM 6398 C C . LEU A 1 826 ? -16.219 40.168 3.601 1.00 86.50 826 LEU A C 1
ATOM 6400 O O . LEU A 1 826 ? -16.845 39.372 2.901 1.00 86.50 826 LEU A O 1
ATOM 6404 N N . LEU A 1 827 ? -16.545 41.457 3.672 1.00 80.38 827 LEU A N 1
ATOM 6405 C CA . LEU A 1 827 ? -17.687 42.020 2.953 1.00 80.38 827 LEU A CA 1
ATOM 6406 C C . LEU A 1 827 ? -17.241 42.638 1.624 1.00 80.38 827 LEU A C 1
ATOM 6408 O O . LEU A 1 827 ? -16.472 43.606 1.601 1.00 80.38 827 LEU A O 1
ATOM 6412 N N . GLU A 1 828 ? -17.762 42.112 0.514 1.00 76.75 828 GLU A N 1
ATOM 6413 C CA . GLU A 1 828 ? -17.456 42.609 -0.831 1.00 76.75 828 GLU A CA 1
ATOM 6414 C C . GLU A 1 828 ? -17.896 44.080 -0.988 1.00 76.75 828 GLU A C 1
ATOM 6416 O O . GLU A 1 828 ? -18.986 44.473 -0.565 1.00 76.75 828 GLU A O 1
ATOM 6421 N N . ASN A 1 829 ? -17.056 44.907 -1.622 1.00 73.25 829 ASN A N 1
ATOM 6422 C CA . ASN A 1 829 ? -17.264 46.352 -1.828 1.00 73.25 829 ASN A CA 1
ATOM 6423 C C . ASN A 1 829 ? -17.305 47.219 -0.549 1.00 73.25 829 ASN A C 1
ATOM 6425 O O . ASN A 1 829 ? -17.883 48.310 -0.565 1.00 73.25 829 ASN A O 1
ATOM 6429 N N . THR A 1 830 ? -16.678 46.780 0.546 1.00 80.81 830 THR A N 1
ATOM 6430 C CA . THR A 1 830 ? -16.517 47.583 1.773 1.00 80.81 830 THR A CA 1
ATOM 6431 C C . THR A 1 830 ? -15.048 47.894 2.063 1.00 80.81 830 THR A C 1
ATOM 6433 O O . THR A 1 830 ? -14.143 47.234 1.554 1.00 80.81 830 THR A O 1
ATOM 6436 N N . THR A 1 831 ? -14.789 48.923 2.872 1.00 86.38 831 THR A N 1
ATOM 6437 C CA . THR A 1 831 ? -13.429 49.362 3.211 1.00 86.38 831 THR A CA 1
ATOM 6438 C C . THR A 1 831 ? -13.197 49.404 4.719 1.00 86.38 831 THR A C 1
ATOM 6440 O O . THR A 1 831 ? -14.125 49.589 5.510 1.00 86.38 831 THR A O 1
ATOM 6443 N N . VAL A 1 832 ? -11.938 49.235 5.127 1.00 87.94 832 VAL A N 1
ATOM 6444 C CA . VAL A 1 832 ? -11.461 49.428 6.501 1.00 87.94 832 VAL A CA 1
ATOM 6445 C C . VAL A 1 832 ? -10.299 50.422 6.523 1.00 87.94 832 VAL A C 1
ATOM 6447 O O . VAL A 1 832 ? -9.564 50.565 5.547 1.00 87.94 832 VAL A O 1
ATOM 6450 N N . ASN A 1 833 ? -10.161 51.167 7.621 1.00 90.81 833 ASN A N 1
ATOM 6451 C CA . ASN A 1 833 ? -9.117 52.177 7.779 1.00 90.81 833 ASN A CA 1
ATOM 6452 C C . ASN A 1 833 ? -7.956 51.628 8.608 1.00 90.81 833 ASN A C 1
ATOM 6454 O O . ASN A 1 833 ? -8.121 51.372 9.799 1.00 90.81 833 ASN A O 1
ATOM 6458 N N . VAL A 1 834 ? -6.768 51.553 8.009 1.00 90.75 834 VAL A N 1
ATOM 6459 C CA . VAL A 1 834 ? -5.530 51.138 8.682 1.00 90.75 834 VAL A CA 1
ATOM 6460 C C . VAL A 1 834 ? -4.624 52.352 8.888 1.00 90.75 834 VAL A C 1
ATOM 6462 O O . VAL A 1 834 ? -4.442 53.168 7.984 1.00 90.75 834 VAL A O 1
ATOM 6465 N N . ILE A 1 835 ? -4.066 52.506 10.092 1.00 91.94 835 ILE A N 1
ATOM 6466 C CA . ILE A 1 835 ? -3.196 53.637 10.448 1.00 91.94 835 ILE A CA 1
ATOM 6467 C C . ILE A 1 835 ? -1.731 53.200 10.364 1.00 91.94 835 ILE A C 1
ATOM 6469 O O . ILE A 1 835 ? -1.315 52.279 11.068 1.00 91.94 835 ILE A O 1
ATOM 6473 N N . ALA A 1 836 ? -0.934 53.885 9.542 1.00 91.75 836 ALA A N 1
ATOM 6474 C CA . ALA A 1 836 ? 0.496 53.618 9.429 1.00 91.75 836 ALA A CA 1
ATOM 6475 C C . ALA A 1 836 ? 1.248 54.150 10.657 1.00 91.75 836 ALA A C 1
ATOM 6477 O O . ALA A 1 836 ? 1.146 55.326 11.010 1.00 91.75 836 ALA A O 1
ATOM 6478 N N . HIS A 1 837 ? 2.028 53.299 11.324 1.00 89.75 837 HIS A N 1
ATOM 6479 C CA . HIS A 1 837 ? 2.632 53.642 12.617 1.00 89.75 837 HIS A CA 1
ATOM 6480 C C . HIS A 1 837 ? 3.800 54.644 12.511 1.00 89.75 837 HIS A C 1
ATOM 6482 O O . HIS A 1 837 ? 4.103 55.350 13.474 1.00 89.75 837 HIS A O 1
ATOM 6488 N N . ASN A 1 838 ? 4.458 54.717 11.352 1.00 88.19 838 ASN A N 1
ATOM 6489 C CA . ASN A 1 838 ? 5.616 55.575 11.094 1.00 88.19 838 ASN A CA 1
ATOM 6490 C C . ASN A 1 838 ? 5.228 57.030 10.756 1.00 88.19 838 ASN A C 1
ATOM 6492 O O . ASN A 1 838 ? 5.958 57.950 11.130 1.00 88.19 838 ASN A O 1
ATOM 6496 N N . SER A 1 839 ? 4.097 57.252 10.078 1.00 90.19 839 SER A N 1
ATOM 6497 C CA . SER A 1 839 ? 3.602 58.588 9.701 1.00 90.19 839 SER A CA 1
ATOM 6498 C C . SER A 1 839 ? 2.403 59.059 10.534 1.00 90.19 839 SER A C 1
ATOM 6500 O O . SER A 1 839 ? 2.232 60.262 10.731 1.00 90.19 839 SER A O 1
ATOM 6502 N N . GLY A 1 840 ? 1.595 58.127 11.053 1.00 88.69 840 GLY A N 1
ATOM 6503 C CA . GLY A 1 840 ? 0.311 58.395 11.703 1.00 88.69 840 GLY A CA 1
ATOM 6504 C C . GLY A 1 840 ? -0.846 58.659 10.732 1.00 88.69 840 GLY A C 1
ATOM 6505 O O . GLY A 1 840 ? -1.939 58.995 11.186 1.00 88.69 840 GLY A O 1
ATOM 6506 N N . GLU A 1 841 ? -0.623 58.530 9.422 1.00 90.88 841 GLU A N 1
ATOM 6507 C CA . GLU A 1 841 ? -1.654 58.713 8.397 1.00 90.88 841 GLU A CA 1
ATOM 6508 C C . GLU A 1 841 ? -2.591 57.496 8.323 1.00 90.88 841 GLU A C 1
ATOM 6510 O O . GLU A 1 841 ? -2.188 56.357 8.576 1.00 90.88 841 GLU A O 1
ATOM 6515 N N . SER A 1 842 ? -3.858 57.744 7.983 1.00 91.38 842 SER A N 1
ATOM 6516 C CA . SER A 1 842 ? -4.888 56.710 7.841 1.00 91.38 842 SER A CA 1
ATOM 6517 C C . SER A 1 842 ? -5.124 56.400 6.366 1.00 91.38 842 SER A C 1
ATOM 6519 O O . SER A 1 842 ? -5.333 57.311 5.564 1.00 91.38 842 SER A O 1
ATOM 6521 N N . TYR A 1 843 ? -5.111 55.113 6.031 1.00 90.12 843 TYR A N 1
ATOM 6522 C CA . TYR A 1 843 ? -5.300 54.590 4.685 1.00 90.12 843 TYR A CA 1
ATOM 6523 C C . TYR A 1 843 ? -6.563 53.736 4.625 1.00 90.12 843 TYR A C 1
ATOM 6525 O O . TYR A 1 843 ? -6.737 52.819 5.424 1.00 90.12 843 TYR A O 1
ATOM 6533 N N . GLU A 1 844 ? -7.427 54.040 3.663 1.00 91.69 844 GLU A N 1
ATOM 6534 C CA . GLU A 1 844 ? -8.631 53.266 3.375 1.00 91.69 844 GLU A CA 1
ATOM 6535 C C . GLU A 1 844 ? -8.264 52.086 2.459 1.00 91.69 844 GLU A C 1
ATOM 6537 O O . GLU A 1 844 ? -7.767 52.297 1.350 1.00 91.69 844 GLU A O 1
ATOM 6542 N N . ILE A 1 845 ? -8.471 50.853 2.926 1.00 91.25 845 ILE A N 1
ATOM 6543 C CA . ILE A 1 845 ? -8.186 49.612 2.188 1.00 91.25 845 ILE A CA 1
ATOM 6544 C C . ILE A 1 845 ? -9.476 48.817 1.966 1.00 91.25 845 ILE A C 1
ATOM 6546 O O . ILE A 1 845 ? -10.380 48.862 2.796 1.00 91.25 845 ILE A O 1
ATOM 6550 N N . ASN A 1 846 ? -9.574 48.083 0.856 1.00 87.19 846 ASN A N 1
ATOM 6551 C CA . ASN A 1 846 ? -10.709 47.189 0.606 1.00 87.19 846 ASN A CA 1
ATOM 6552 C C . ASN A 1 846 ? -10.634 45.972 1.549 1.00 87.19 846 ASN A C 1
ATOM 6554 O O . ASN A 1 846 ? -9.558 45.390 1.713 1.00 87.19 846 ASN A O 1
ATOM 6558 N N . GLN A 1 847 ? -11.761 45.599 2.168 1.00 87.50 847 GLN A N 1
ATOM 6559 C CA . GLN A 1 847 ? -11.831 44.446 3.069 1.00 87.50 847 GLN A CA 1
ATOM 6560 C C . GLN A 1 847 ? -11.500 43.135 2.358 1.00 87.50 847 GLN A C 1
ATOM 6562 O O . GLN A 1 847 ? -10.867 42.278 2.962 1.00 87.50 847 GLN A O 1
ATOM 6567 N N . THR A 1 848 ? -11.834 42.991 1.073 1.00 92.19 848 THR A N 1
ATOM 6568 C CA . THR A 1 848 ? -11.511 41.795 0.274 1.00 92.19 848 THR A CA 1
ATOM 6569 C C . THR A 1 848 ? -10.078 41.821 -0.260 1.00 92.19 848 THR A C 1
ATOM 6571 O O . THR A 1 848 ? -9.826 41.444 -1.400 1.00 92.19 848 THR A O 1
ATOM 6574 N N . THR A 1 849 ? -9.124 42.295 0.542 1.00 94.94 849 THR A N 1
ATOM 6575 C CA . THR A 1 849 ? -7.687 42.200 0.247 1.00 94.94 849 THR A CA 1
ATOM 6576 C C . THR A 1 849 ? -6.993 41.310 1.263 1.00 94.94 849 THR A C 1
ATOM 6578 O O . THR A 1 849 ? -7.511 41.116 2.360 1.00 94.94 849 THR A O 1
ATOM 6581 N N . ALA A 1 850 ? -5.791 40.818 0.955 1.00 95.12 850 ALA A N 1
ATOM 6582 C CA . ALA A 1 850 ? -4.997 40.065 1.928 1.00 95.12 850 ALA A CA 1
ATOM 6583 C C . ALA A 1 850 ? -4.803 40.860 3.239 1.00 95.12 850 ALA A C 1
ATOM 6585 O O . ALA A 1 850 ? -4.953 40.298 4.321 1.00 95.12 850 ALA A O 1
ATOM 6586 N N . LEU A 1 851 ? -4.569 42.180 3.158 1.00 95.00 851 LEU A N 1
ATOM 6587 C CA . LEU A 1 851 ? -4.462 43.035 4.347 1.00 95.00 851 LEU A CA 1
ATOM 6588 C C . LEU A 1 851 ? -5.800 43.198 5.079 1.00 95.00 851 LEU A C 1
ATOM 6590 O O . LEU A 1 851 ? -5.808 43.245 6.305 1.00 95.00 851 LEU A O 1
ATOM 6594 N N . GLY A 1 852 ? -6.919 43.257 4.353 1.00 94.44 852 GLY A N 1
ATOM 6595 C CA . GLY A 1 852 ? -8.254 43.230 4.955 1.00 94.44 852 GLY A CA 1
ATOM 6596 C C . GLY A 1 852 ? -8.540 41.910 5.682 1.00 94.44 852 GLY A C 1
ATOM 6597 O O . GLY A 1 852 ? -9.081 41.923 6.785 1.00 94.44 852 GLY A O 1
ATOM 6598 N N . ALA A 1 853 ? -8.074 40.783 5.135 1.00 96.12 853 ALA A N 1
ATOM 6599 C CA . ALA A 1 853 ? -8.130 39.484 5.799 1.00 96.12 853 ALA A CA 1
ATOM 6600 C C . ALA A 1 853 ? -7.285 39.458 7.082 1.00 96.12 853 ALA A C 1
ATOM 6602 O O . ALA A 1 853 ? -7.741 38.947 8.103 1.00 96.12 853 ALA A O 1
ATOM 6603 N N . LEU A 1 854 ? -6.082 40.050 7.063 1.00 96.06 854 LEU A N 1
ATOM 6604 C CA . LEU A 1 854 ? -5.244 40.186 8.259 1.00 96.06 854 LEU A CA 1
ATOM 6605 C C . LEU A 1 854 ? -5.892 41.063 9.334 1.00 96.06 854 LEU A C 1
ATOM 6607 O O . LEU A 1 854 ? -5.788 40.736 10.513 1.00 96.06 854 LEU A O 1
ATOM 6611 N N . ASP A 1 855 ? -6.553 42.151 8.942 1.00 95.00 855 ASP A N 1
ATOM 6612 C CA . ASP A 1 855 ? -7.264 43.036 9.868 1.00 95.00 855 ASP A CA 1
ATOM 6613 C C . ASP A 1 855 ? -8.420 42.307 10.571 1.00 95.00 855 ASP A C 1
ATOM 6615 O O . ASP A 1 855 ? -8.496 42.305 11.801 1.00 95.00 855 ASP A O 1
ATOM 6619 N N . ALA A 1 856 ? -9.238 41.574 9.808 1.00 93.50 856 ALA A N 1
ATOM 6620 C CA . ALA A 1 856 ? -10.304 40.737 10.355 1.00 93.50 856 ALA A CA 1
ATOM 6621 C C . ALA A 1 856 ? -9.758 39.609 11.253 1.00 93.50 856 ALA A C 1
ATOM 6623 O O . ALA A 1 856 ? -10.315 39.320 12.314 1.00 93.50 856 ALA A O 1
ATOM 6624 N N . ALA A 1 857 ? -8.638 38.992 10.863 1.00 95.00 857 ALA A N 1
ATOM 6625 C CA . ALA A 1 857 ? -7.977 37.956 11.654 1.00 95.00 857 ALA A CA 1
ATOM 6626 C C . ALA A 1 857 ? -7.398 38.504 12.965 1.00 95.00 857 ALA A C 1
ATOM 6628 O O . ALA A 1 857 ? -7.455 37.826 13.987 1.00 95.00 857 ALA A O 1
ATOM 6629 N N . ALA A 1 858 ? -6.863 39.725 12.957 1.00 93.12 858 ALA A N 1
ATOM 6630 C CA . ALA A 1 858 ? -6.346 40.399 14.144 1.00 93.12 858 ALA A CA 1
ATOM 6631 C C . ALA A 1 858 ? -7.455 40.675 15.171 1.00 93.12 858 ALA A C 1
ATOM 6633 O O . ALA A 1 858 ? -7.259 40.437 16.366 1.00 93.12 858 ALA A O 1
ATOM 6634 N N . GLU A 1 859 ? -8.636 41.101 14.709 1.00 90.62 859 GLU A N 1
ATOM 6635 C CA . GLU A 1 859 ? -9.821 41.254 15.558 1.00 90.62 859 GLU A CA 1
ATOM 6636 C C . GLU A 1 859 ? -10.306 39.899 16.097 1.00 90.62 859 GLU A C 1
ATOM 6638 O O . GLU A 1 859 ? -10.460 39.740 17.309 1.00 90.62 859 GLU A O 1
ATOM 6643 N N . ALA A 1 860 ? -10.475 38.900 15.224 1.00 86.75 860 ALA A N 1
ATOM 6644 C CA . ALA A 1 860 ? -10.949 37.567 15.602 1.00 86.75 860 ALA A CA 1
ATOM 6645 C C . ALA A 1 860 ? -9.970 36.812 16.522 1.00 86.75 860 ALA A C 1
ATOM 6647 O O . ALA A 1 860 ? -10.380 36.034 17.384 1.00 86.75 860 ALA A O 1
ATOM 6648 N N . GLY A 1 861 ? -8.670 37.026 16.332 1.00 84.62 861 GLY A N 1
ATOM 6649 C CA . GLY A 1 861 ? -7.591 36.384 17.074 1.00 84.62 861 GLY A CA 1
ATOM 6650 C C . GLY A 1 861 ? -7.082 37.156 18.282 1.00 84.62 861 GLY A C 1
ATOM 6651 O O . GLY A 1 861 ? -6.142 36.689 18.925 1.00 84.62 861 GLY A O 1
ATOM 6652 N N . GLU A 1 862 ? -7.664 38.321 18.581 1.00 90.62 862 GLU A N 1
ATOM 6653 C CA . GLU A 1 862 ? -7.246 39.221 19.662 1.00 90.62 862 GLU A CA 1
ATOM 6654 C C . GLU A 1 862 ? -5.730 39.535 19.652 1.00 90.62 862 GLU A C 1
ATOM 6656 O O . GLU A 1 862 ? -5.089 39.661 20.702 1.00 90.62 862 GLU A O 1
ATOM 6661 N N . PHE A 1 863 ? -5.131 39.674 18.464 1.00 91.56 863 PHE A N 1
ATOM 6662 C CA . PHE A 1 863 ? -3.726 40.053 18.298 1.00 91.56 863 PHE A CA 1
ATOM 6663 C C . PHE A 1 863 ? -3.591 41.364 17.527 1.00 91.56 863 PHE A C 1
ATOM 6665 O O . PHE A 1 863 ? -4.440 41.736 16.732 1.00 91.56 863 PHE A O 1
ATOM 6672 N N . ASN A 1 864 ? -2.488 42.079 17.745 1.00 90.50 864 ASN A N 1
ATOM 6673 C CA . ASN A 1 864 ? -2.227 43.340 17.051 1.00 90.50 864 ASN A CA 1
ATOM 6674 C C . ASN A 1 864 ? -1.274 43.131 15.874 1.00 90.50 864 ASN A C 1
ATOM 6676 O O . ASN A 1 864 ? -0.381 42.284 15.942 1.00 90.50 864 ASN A O 1
ATOM 6680 N N . TYR A 1 865 ? -1.388 43.972 14.853 1.00 94.88 865 TYR A N 1
ATOM 6681 C CA . TYR A 1 865 ? -0.398 44.114 13.790 1.00 94.88 865 TYR A CA 1
ATOM 6682 C C . TYR A 1 865 ? -0.056 45.595 13.584 1.00 94.88 865 TYR A C 1
ATOM 6684 O O . TYR A 1 865 ? -0.796 46.484 14.011 1.00 94.88 865 TYR A O 1
ATOM 6692 N N . THR A 1 866 ? 1.086 45.877 12.962 1.00 94.19 866 THR A N 1
ATOM 6693 C CA . THR A 1 866 ? 1.482 47.241 12.588 1.00 94.19 866 THR A CA 1
ATOM 6694 C C . THR A 1 866 ? 1.901 47.290 11.134 1.00 94.19 866 THR A C 1
ATOM 6696 O O . THR A 1 866 ? 2.607 46.398 10.663 1.00 94.19 866 THR A O 1
ATOM 6699 N N . VAL A 1 867 ? 1.542 48.376 10.452 1.00 94.25 867 VAL A N 1
ATOM 6700 C CA . VAL A 1 867 ? 1.990 48.646 9.083 1.00 94.25 867 VAL A CA 1
ATOM 6701 C C . VAL A 1 867 ? 2.750 49.962 8.990 1.00 94.25 867 VAL A C 1
ATOM 6703 O O . VAL A 1 867 ? 2.508 50.874 9.789 1.00 94.25 867 VAL A O 1
ATOM 6706 N N . SER A 1 868 ? 3.642 50.088 8.013 1.00 90.69 868 SER A N 1
ATOM 6707 C CA . SER A 1 868 ? 4.260 51.355 7.618 1.00 90.69 868 SER A CA 1
ATOM 6708 C C . SER A 1 868 ? 3.904 51.738 6.191 1.00 90.69 868 SER A C 1
ATOM 6710 O O . SER A 1 868 ? 3.605 50.904 5.333 1.00 90.69 868 SER A O 1
ATOM 6712 N N . ASP A 1 869 ? 3.966 53.041 5.932 1.00 91.31 869 ASP A N 1
ATOM 6713 C CA . ASP A 1 869 ? 3.754 53.626 4.611 1.00 91.31 869 ASP A CA 1
ATOM 6714 C C . ASP A 1 869 ? 5.061 54.022 3.903 1.00 91.31 869 ASP A C 1
ATOM 6716 O O . ASP A 1 869 ? 5.045 54.777 2.927 1.00 91.31 869 ASP A O 1
ATOM 6720 N N . GLU A 1 870 ? 6.204 53.483 4.345 1.00 86.00 870 GLU A N 1
ATOM 6721 C CA . GLU A 1 870 ? 7.526 53.803 3.787 1.00 86.00 870 GLU A CA 1
ATOM 6722 C C . GLU A 1 870 ? 7.595 53.537 2.272 1.00 86.00 870 GLU A C 1
ATOM 6724 O O . GLU A 1 870 ? 8.213 54.294 1.518 1.00 86.00 870 GLU A O 1
ATOM 6729 N N . TRP A 1 871 ? 6.914 52.487 1.800 1.00 82.38 871 TRP A N 1
ATOM 6730 C CA . TRP A 1 871 ? 6.868 52.106 0.383 1.00 82.38 871 TRP A CA 1
ATOM 6731 C C . TRP A 1 871 ? 5.647 52.655 -0.356 1.00 82.38 871 TRP A C 1
ATOM 6733 O O . TRP A 1 871 ? 5.570 52.555 -1.586 1.00 82.38 871 TRP A O 1
ATOM 6743 N N . TYR A 1 872 ? 4.727 53.306 0.352 1.00 85.94 872 TYR A N 1
ATOM 6744 C CA . TYR A 1 872 ? 3.439 53.705 -0.199 1.00 85.94 872 TYR A CA 1
ATOM 6745 C C . TYR A 1 872 ? 3.582 54.763 -1.299 1.00 85.94 872 TYR A C 1
ATOM 6747 O O . TYR A 1 872 ? 2.985 54.643 -2.366 1.00 85.94 872 TYR A O 1
ATOM 6755 N N . ALA A 1 873 ? 4.458 55.756 -1.113 1.00 82.12 873 ALA A N 1
ATOM 6756 C CA . ALA A 1 873 ? 4.676 56.813 -2.105 1.0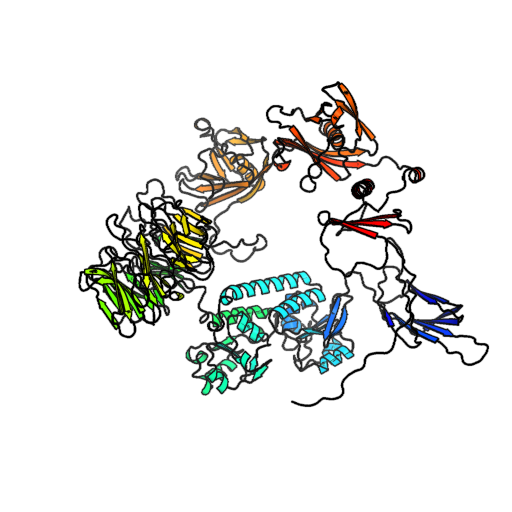0 82.12 873 ALA A CA 1
ATOM 6757 C C . ALA A 1 873 ? 5.298 56.316 -3.427 1.00 82.12 873 ALA A C 1
ATOM 6759 O O . ALA A 1 873 ? 5.129 56.962 -4.461 1.00 82.12 873 ALA A O 1
ATOM 6760 N N . SER A 1 874 ? 6.033 55.197 -3.394 1.00 81.12 874 SER A N 1
ATOM 6761 C CA . SER A 1 874 ? 6.733 54.651 -4.568 1.00 81.12 874 SER A CA 1
ATOM 6762 C C . SER A 1 874 ? 5.988 53.487 -5.226 1.00 81.12 874 SER A C 1
ATOM 6764 O O . SER A 1 874 ? 6.082 53.331 -6.441 1.00 81.12 874 SER A O 1
ATOM 6766 N N . TRP A 1 875 ? 5.246 52.693 -4.448 1.00 78.56 875 TRP A N 1
ATOM 6767 C CA . TRP A 1 875 ? 4.662 51.420 -4.893 1.00 78.56 875 TRP A CA 1
ATOM 6768 C C . TRP A 1 875 ? 3.176 51.255 -4.534 1.00 78.56 875 TRP A C 1
ATOM 6770 O O . TRP A 1 875 ? 2.558 50.268 -4.923 1.00 78.56 875 TRP A O 1
ATOM 6780 N N . GLY A 1 876 ? 2.583 52.200 -3.795 1.00 83.62 876 GLY A N 1
ATOM 6781 C CA . GLY A 1 876 ? 1.195 52.110 -3.324 1.00 83.62 876 GLY A CA 1
ATOM 6782 C C . GLY A 1 876 ? 0.945 50.968 -2.332 1.00 83.62 876 GLY A C 1
ATOM 6783 O O . GLY A 1 876 ? -0.202 50.565 -2.149 1.00 83.62 876 GLY A O 1
ATOM 6784 N N . SER A 1 877 ? 2.010 50.419 -1.736 1.00 87.75 877 SER A N 1
ATOM 6785 C CA . SER A 1 877 ? 1.958 49.274 -0.827 1.00 87.75 877 SER A CA 1
ATOM 6786 C C . SER A 1 877 ? 2.177 49.710 0.616 1.00 87.75 877 SER A C 1
ATOM 6788 O O . SER A 1 877 ? 3.136 50.431 0.901 1.00 87.75 877 SER A O 1
ATOM 6790 N N . LEU A 1 878 ? 1.326 49.222 1.516 1.00 89.31 878 LEU A N 1
ATOM 6791 C CA . LEU A 1 878 ? 1.565 49.231 2.957 1.00 89.31 878 LEU A CA 1
ATOM 6792 C C . LEU A 1 878 ? 2.384 47.990 3.318 1.00 89.31 878 LEU A C 1
ATOM 6794 O O . LEU A 1 878 ? 2.078 46.889 2.855 1.00 89.31 878 LEU A O 1
ATOM 6798 N N . MET A 1 879 ? 3.447 48.173 4.094 1.00 88.44 879 MET A N 1
ATOM 6799 C CA . MET A 1 879 ? 4.320 47.084 4.531 1.00 88.44 879 MET A CA 1
ATOM 6800 C C . MET A 1 879 ? 3.895 46.618 5.920 1.00 88.44 879 MET A C 1
ATOM 6802 O O . MET A 1 879 ? 3.673 47.450 6.793 1.00 88.44 879 MET A O 1
ATOM 6806 N N . VAL A 1 880 ? 3.775 45.305 6.128 1.00 92.94 880 VAL A N 1
ATOM 6807 C CA . VAL A 1 880 ? 3.481 44.732 7.449 1.00 92.94 880 VAL A CA 1
ATOM 6808 C C . VAL A 1 880 ? 4.787 44.604 8.228 1.00 92.94 880 VAL A C 1
ATOM 6810 O O . VAL A 1 880 ? 5.655 43.808 7.878 1.00 92.94 880 VAL A O 1
ATOM 6813 N N . ASP A 1 881 ? 4.928 45.395 9.288 1.00 89.69 881 ASP A N 1
ATOM 6814 C CA . ASP A 1 881 ? 6.161 45.463 10.080 1.00 89.69 881 ASP A CA 1
ATOM 6815 C C . ASP A 1 881 ? 6.122 44.583 11.319 1.00 89.69 881 ASP A C 1
ATOM 6817 O O . ASP A 1 881 ? 7.164 44.136 11.794 1.00 89.69 881 ASP A O 1
ATOM 6821 N N . SER A 1 882 ? 4.934 44.327 11.863 1.00 93.06 882 SER A N 1
ATOM 6822 C CA . SER A 1 882 ? 4.783 43.373 12.951 1.00 93.06 882 SER A CA 1
ATOM 6823 C C . SER A 1 882 ? 3.416 42.714 12.942 1.00 93.06 882 SER A C 1
ATOM 6825 O O . SER A 1 882 ? 2.422 43.341 12.578 1.00 93.06 882 SER A O 1
ATOM 6827 N N . ILE A 1 883 ? 3.373 41.462 13.390 1.00 93.62 883 ILE A N 1
ATOM 6828 C CA . ILE A 1 883 ? 2.146 40.754 13.745 1.00 93.62 883 ILE A CA 1
ATOM 6829 C C . ILE A 1 883 ? 2.381 40.086 15.097 1.00 93.62 883 ILE A C 1
ATOM 6831 O O . ILE A 1 883 ? 3.458 39.543 15.353 1.00 93.62 883 ILE A O 1
ATOM 6835 N N . ALA A 1 884 ? 1.405 40.191 15.996 1.00 87.12 884 ALA A N 1
ATOM 6836 C CA . ALA A 1 884 ? 1.446 39.650 17.351 1.00 87.12 884 ALA A CA 1
ATOM 6837 C C . ALA A 1 884 ? 2.711 40.024 18.151 1.00 87.12 884 ALA A C 1
ATOM 6839 O O . ALA A 1 884 ? 3.230 39.244 18.949 1.00 87.12 884 ALA A O 1
ATOM 6840 N N . GLY A 1 885 ? 3.225 41.239 17.931 1.00 83.25 885 GLY A N 1
ATOM 6841 C CA . GLY A 1 885 ? 4.417 41.758 18.608 1.00 83.25 885 GLY A CA 1
ATOM 6842 C C . GLY A 1 885 ? 5.756 41.236 18.072 1.00 83.25 885 GLY A C 1
ATOM 6843 O O . GLY A 1 885 ? 6.795 41.559 18.647 1.00 83.25 885 GLY A O 1
ATOM 6844 N N . LYS A 1 886 ? 5.767 40.452 16.986 1.00 89.19 886 LYS A N 1
ATOM 6845 C CA . LYS A 1 886 ? 6.991 40.033 16.291 1.00 89.19 886 LYS A CA 1
ATOM 6846 C C . LYS A 1 886 ? 7.329 41.038 15.189 1.00 89.19 886 LYS A C 1
ATOM 6848 O O . LYS A 1 886 ? 6.653 41.073 14.166 1.00 89.19 886 LYS A O 1
ATOM 6853 N N . GLU A 1 887 ? 8.362 41.844 15.417 1.00 89.44 887 GLU A N 1
ATOM 6854 C CA . GLU A 1 887 ? 8.827 42.892 14.494 1.00 89.44 887 GLU A CA 1
ATOM 6855 C C . GLU A 1 887 ? 9.761 42.345 13.398 1.00 89.44 887 GLU A C 1
ATOM 6857 O O . GLU A 1 887 ? 10.537 41.409 13.629 1.00 89.44 887 GLU A O 1
ATOM 6862 N N . SER A 1 888 ? 9.703 42.949 12.211 1.00 85.38 888 SER A N 1
ATOM 6863 C CA . SER A 1 888 ? 10.674 42.759 11.128 1.00 85.38 888 SER A CA 1
ATOM 6864 C C . SER A 1 888 ? 12.076 43.210 11.562 1.00 85.38 888 SER A C 1
ATOM 6866 O O . SER A 1 888 ? 12.234 44.235 12.228 1.00 85.38 888 SER A O 1
ATOM 6868 N N . ASP A 1 889 ? 13.106 42.446 11.194 1.00 80.12 889 ASP A N 1
ATOM 6869 C CA . ASP A 1 889 ? 14.499 42.720 11.551 1.00 80.12 889 ASP A CA 1
ATOM 6870 C C . ASP A 1 889 ? 15.215 43.479 10.410 1.00 80.12 889 ASP A C 1
ATOM 6872 O O . ASP A 1 889 ? 15.484 42.914 9.343 1.00 80.12 889 ASP A O 1
ATOM 6876 N N . PRO A 1 890 ? 15.587 44.757 10.614 1.00 70.50 890 PRO A N 1
ATOM 6877 C CA . PRO A 1 890 ? 16.222 45.571 9.578 1.00 70.50 890 PRO A CA 1
ATOM 6878 C C . PRO A 1 890 ? 17.685 45.183 9.292 1.00 70.50 890 PRO A C 1
ATOM 6880 O O . PRO A 1 890 ? 18.285 45.704 8.350 1.00 70.50 890 PRO A O 1
ATOM 6883 N N . VAL A 1 891 ? 18.298 44.324 10.115 1.00 70.19 891 VAL A N 1
ATOM 6884 C CA . VAL A 1 891 ? 19.683 43.860 9.956 1.00 70.19 891 VAL A CA 1
ATOM 6885 C C . VAL A 1 891 ? 19.731 42.563 9.158 1.00 70.19 891 VAL A C 1
ATOM 6887 O O . VAL A 1 891 ? 20.556 42.454 8.248 1.00 70.19 891 VAL A O 1
ATOM 6890 N N . THR A 1 892 ? 18.877 41.588 9.480 1.00 73.25 892 THR A N 1
ATOM 6891 C CA . THR A 1 892 ? 18.838 40.299 8.764 1.00 73.25 892 THR A CA 1
ATOM 6892 C C . THR A 1 892 ? 17.955 40.324 7.522 1.00 73.25 892 THR A C 1
ATOM 6894 O O . THR A 1 892 ? 18.091 39.436 6.686 1.00 73.25 892 THR A O 1
ATOM 6897 N N . TRP A 1 893 ? 17.130 41.368 7.359 1.00 75.44 893 TRP A N 1
ATOM 6898 C CA . TRP A 1 893 ? 16.081 41.463 6.337 1.00 75.44 893 TRP A CA 1
ATOM 6899 C C . TRP A 1 893 ? 14.986 40.396 6.484 1.00 75.44 893 TRP A C 1
ATOM 6901 O O . TRP A 1 893 ? 14.227 40.164 5.543 1.00 75.44 893 TRP A O 1
ATOM 6911 N N . ASP A 1 894 ? 14.883 39.764 7.655 1.00 84.00 894 ASP A N 1
ATOM 6912 C CA . ASP A 1 894 ? 13.754 38.897 7.973 1.00 84.00 894 ASP A CA 1
ATOM 6913 C C . ASP A 1 894 ? 12.530 39.761 8.275 1.00 84.00 894 ASP A C 1
ATOM 6915 O O . ASP A 1 894 ? 12.594 40.707 9.062 1.00 84.00 894 ASP A O 1
ATOM 6919 N N . GLY A 1 895 ? 11.397 39.434 7.671 1.00 88.56 895 GLY A N 1
ATOM 6920 C CA . GLY A 1 895 ? 10.168 40.192 7.858 1.00 88.56 895 GLY A CA 1
ATOM 6921 C C . GLY A 1 895 ? 8.932 39.342 7.632 1.00 88.56 895 GLY A C 1
ATOM 6922 O O . GLY A 1 895 ? 9.016 38.124 7.469 1.00 88.56 895 GLY A O 1
ATOM 6923 N N . TRP A 1 896 ? 7.776 39.997 7.642 1.00 92.06 896 TRP A N 1
ATOM 6924 C CA . TRP A 1 896 ? 6.504 39.355 7.340 1.00 92.06 896 TRP A CA 1
ATOM 6925 C C . TRP A 1 896 ? 6.267 39.289 5.832 1.00 92.06 896 TRP A C 1
ATOM 6927 O O . TRP A 1 896 ? 6.209 40.307 5.142 1.00 92.06 896 TRP A O 1
ATOM 6937 N N . LEU A 1 897 ? 6.119 38.065 5.340 1.00 91.31 897 LEU A N 1
ATOM 6938 C CA . LEU A 1 897 ? 5.749 37.719 3.974 1.00 91.31 897 LEU A CA 1
ATOM 6939 C C . LEU A 1 897 ? 4.310 37.189 3.971 1.00 91.31 897 LEU A C 1
ATOM 6941 O O . LEU A 1 897 ? 3.794 36.796 5.021 1.00 91.31 897 LEU A O 1
ATOM 6945 N N . TYR A 1 898 ? 3.660 37.171 2.806 1.00 93.62 898 TYR A N 1
ATOM 6946 C CA . TYR A 1 898 ? 2.335 36.570 2.652 1.00 93.62 898 TYR A CA 1
ATOM 6947 C C . TYR A 1 898 ? 2.241 35.744 1.370 1.00 93.62 898 TYR A C 1
ATOM 6949 O O . TYR A 1 898 ? 2.895 36.052 0.373 1.00 93.62 898 TYR A O 1
ATOM 6957 N N . TRP A 1 899 ? 1.422 34.696 1.407 1.00 93.00 899 TRP A N 1
ATOM 6958 C CA . TRP A 1 899 ? 1.138 33.833 0.267 1.00 93.00 899 TRP A CA 1
ATOM 6959 C C . TRP A 1 899 ? -0.310 33.347 0.344 1.00 93.00 899 TRP A C 1
ATOM 6961 O O . TRP A 1 899 ? -0.727 32.806 1.369 1.00 93.00 899 TRP A O 1
ATOM 6971 N N . VAL A 1 900 ? -1.076 33.574 -0.722 1.00 90.88 900 VAL A N 1
ATOM 6972 C CA . VAL A 1 900 ? -2.464 33.110 -0.851 1.00 90.88 900 VAL A CA 1
ATOM 6973 C C . VAL A 1 900 ? -2.482 31.746 -1.540 1.00 90.88 900 VAL A C 1
ATOM 6975 O O . VAL A 1 900 ? -1.756 31.558 -2.511 1.00 90.88 900 VAL A O 1
ATOM 6978 N N . ASN A 1 901 ? -3.242 30.794 -0.993 1.00 85.44 901 ASN A N 1
ATOM 6979 C CA . ASN A 1 901 ? -3.394 29.423 -1.499 1.00 85.44 901 ASN A CA 1
ATOM 6980 C C . ASN A 1 901 ? -2.068 28.668 -1.682 1.00 85.44 901 ASN A C 1
ATOM 6982 O O . ASN A 1 901 ? -1.885 27.910 -2.628 1.00 85.44 901 ASN A O 1
ATOM 6986 N N . TYR A 1 902 ? -1.111 28.861 -0.773 1.00 78.81 902 TYR A N 1
ATOM 6987 C CA . TYR A 1 902 ? 0.101 28.038 -0.728 1.00 78.81 902 TYR A CA 1
ATOM 6988 C C . TYR A 1 902 ? -0.269 26.555 -0.507 1.00 78.81 902 TYR A C 1
ATOM 6990 O O . TYR A 1 902 ? -0.964 26.253 0.463 1.00 78.81 902 TYR A O 1
ATOM 6998 N N . LEU A 1 903 ? 0.168 25.572 -1.305 1.00 46.66 903 LEU A N 1
ATOM 6999 C CA . LEU A 1 903 ? 1.189 25.520 -2.377 1.00 46.66 903 LEU A CA 1
ATOM 7000 C C . LEU A 1 903 ? 0.633 25.614 -3.811 1.00 46.66 903 LEU A C 1
ATOM 7002 O O . LEU A 1 903 ? 1.391 25.467 -4.770 1.00 46.66 903 LEU A O 1
ATOM 7006 N N . ASP A 1 904 ? -0.673 25.787 -3.953 1.00 58.38 904 ASP A N 1
ATOM 7007 C CA . ASP A 1 904 ? -1.384 25.645 -5.220 1.00 58.38 904 ASP A CA 1
ATOM 7008 C C . ASP A 1 904 ? -1.157 26.844 -6.159 1.00 58.38 904 ASP A C 1
ATOM 7010 O O . ASP A 1 904 ? -1.062 26.658 -7.375 1.00 58.38 904 ASP A O 1
ATOM 7014 N N . ASP A 1 905 ? -0.964 28.046 -5.601 1.00 71.06 905 ASP A N 1
ATOM 7015 C CA . ASP A 1 905 ? -0.774 29.287 -6.360 1.00 71.06 905 ASP A CA 1
ATOM 7016 C C . ASP A 1 905 ? 0.646 29.879 -6.238 1.00 71.06 905 ASP A C 1
ATOM 7018 O O . ASP A 1 905 ? 1.336 29.680 -5.235 1.00 71.06 905 ASP A O 1
ATOM 7022 N N . PRO A 1 906 ? 1.133 30.644 -7.239 1.00 77.12 906 PRO A N 1
ATOM 7023 C CA . PRO A 1 906 ? 2.416 31.343 -7.154 1.00 77.12 906 PRO A CA 1
ATOM 7024 C C . PRO A 1 906 ? 2.378 32.515 -6.159 1.00 77.12 906 PRO A C 1
ATOM 7026 O O . PRO A 1 906 ? 1.360 33.188 -6.013 1.00 77.12 906 PRO A O 1
ATOM 7029 N N . MET A 1 907 ? 3.518 32.819 -5.523 1.00 79.62 907 MET A N 1
ATOM 7030 C CA . MET A 1 907 ? 3.602 33.899 -4.530 1.00 79.62 907 MET A CA 1
ATOM 7031 C C . MET A 1 907 ? 3.213 35.261 -5.139 1.00 79.62 907 MET A C 1
ATOM 7033 O O . MET A 1 907 ? 3.811 35.672 -6.144 1.00 79.62 907 MET A O 1
ATOM 7037 N N . PRO A 1 908 ? 2.266 35.999 -4.532 1.00 84.12 908 PRO A N 1
ATOM 7038 C CA . PRO A 1 908 ? 1.877 37.321 -5.004 1.00 84.12 908 PRO A CA 1
ATOM 7039 C C . PRO A 1 908 ? 3.046 38.317 -5.053 1.00 84.12 908 PRO A C 1
ATOM 7041 O O . PRO A 1 908 ? 3.776 38.497 -4.082 1.00 84.12 908 PRO A O 1
ATOM 7044 N N . MET A 1 909 ? 3.200 39.025 -6.178 1.00 81.88 909 MET A N 1
ATOM 7045 C CA . MET A 1 909 ? 4.236 40.062 -6.366 1.00 81.88 909 MET A CA 1
ATOM 7046 C C . MET A 1 909 ? 3.729 41.495 -6.118 1.00 81.88 909 MET A C 1
ATOM 7048 O O . MET A 1 909 ? 4.293 42.459 -6.638 1.00 81.88 909 MET A O 1
ATOM 7052 N N . VAL A 1 910 ? 2.647 41.647 -5.357 1.00 85.19 910 VAL A N 1
ATOM 7053 C CA . VAL A 1 910 ? 2.033 42.943 -5.029 1.00 85.19 910 VAL A CA 1
ATOM 7054 C C . VAL A 1 910 ? 1.942 43.130 -3.519 1.00 85.19 910 VAL A C 1
ATOM 7056 O O . VAL A 1 910 ? 2.100 42.179 -2.754 1.00 85.19 910 VAL A O 1
ATOM 7059 N N . GLY A 1 911 ? 1.697 44.362 -3.080 1.00 84.75 911 GLY A N 1
ATOM 7060 C CA . GLY A 1 911 ? 1.460 44.657 -1.671 1.00 84.75 911 GLY A CA 1
ATOM 7061 C C . GLY A 1 911 ? 0.246 43.917 -1.124 1.00 84.75 911 GLY A C 1
ATOM 7062 O O . GLY A 1 911 ? -0.728 43.694 -1.838 1.00 84.75 911 GLY A O 1
ATOM 7063 N N . THR A 1 912 ? 0.262 43.586 0.163 1.00 91.12 912 THR A N 1
ATOM 7064 C CA . THR A 1 912 ? -0.863 42.890 0.802 1.00 91.12 912 THR A CA 1
ATOM 7065 C C . THR A 1 912 ? -2.175 43.693 0.763 1.00 91.12 912 THR A C 1
ATOM 7067 O O . THR A 1 912 ? -3.257 43.122 0.696 1.00 91.12 912 THR A O 1
ATOM 7070 N N . ASN A 1 913 ? -2.091 45.025 0.704 1.00 91.25 913 ASN A N 1
ATOM 7071 C CA . ASN A 1 913 ? -3.233 45.927 0.523 1.00 91.25 913 ASN A CA 1
ATOM 7072 C C . ASN A 1 913 ? -3.717 46.043 -0.936 1.00 91.25 913 ASN A C 1
ATOM 7074 O O . ASN A 1 913 ? -4.621 46.827 -1.210 1.00 91.25 913 ASN A O 1
ATOM 7078 N N . GLN A 1 914 ? -3.068 45.352 -1.875 1.00 89.38 914 GLN A N 1
ATOM 7079 C CA . GLN A 1 914 ? -3.369 45.396 -3.309 1.00 89.38 914 GLN A CA 1
ATOM 7080 C C . GLN A 1 914 ? -3.807 44.039 -3.868 1.00 89.38 914 GLN A C 1
ATOM 7082 O O . GLN A 1 914 ? -4.376 44.005 -4.955 1.00 89.38 914 GLN A O 1
ATOM 7087 N N . TYR A 1 915 ? -3.518 42.936 -3.172 1.00 92.12 915 TYR A N 1
ATOM 7088 C CA . TYR A 1 915 ? -3.961 41.607 -3.581 1.00 92.12 915 TYR A CA 1
ATOM 7089 C C . TYR A 1 915 ? -5.398 41.380 -3.125 1.00 92.12 915 TYR A C 1
ATOM 7091 O O . TYR A 1 915 ? -5.642 41.342 -1.918 1.00 92.12 915 TYR A O 1
ATOM 7099 N N . GLU A 1 916 ? -6.323 41.261 -4.075 1.00 91.06 916 GLU A N 1
ATOM 7100 C CA . GLU A 1 916 ? -7.720 40.913 -3.806 1.00 91.06 916 GLU A CA 1
ATOM 7101 C C . GLU A 1 916 ? -7.843 39.411 -3.535 1.00 91.06 916 GLU A C 1
ATOM 7103 O O . GLU A 1 916 ? -7.196 38.616 -4.210 1.00 91.06 916 GLU A O 1
ATOM 7108 N N . VAL A 1 917 ? -8.635 39.049 -2.527 1.00 90.69 917 VAL A N 1
ATOM 7109 C CA . VAL A 1 917 ? -8.903 37.656 -2.144 1.00 90.69 917 VAL A CA 1
ATOM 7110 C C . VAL A 1 917 ? -10.318 37.266 -2.551 1.00 90.69 917 VAL A C 1
ATOM 7112 O O . VAL A 1 917 ? -11.243 38.079 -2.461 1.00 90.69 917 VAL A O 1
ATOM 7115 N N . GLU A 1 918 ? -10.477 36.027 -2.997 1.00 88.06 918 GLU A N 1
ATOM 7116 C CA . GLU A 1 918 ? -11.747 35.428 -3.391 1.00 88.06 918 GLU A CA 1
ATOM 7117 C C . GLU A 1 918 ? -12.330 34.554 -2.268 1.00 88.06 918 GLU A C 1
ATOM 7119 O O . GLU A 1 918 ? -11.686 34.254 -1.260 1.00 88.06 918 GLU A O 1
ATOM 7124 N N . ASP A 1 919 ? -13.600 34.177 -2.418 1.00 83.81 919 ASP A N 1
ATOM 7125 C CA . ASP A 1 919 ? -14.250 33.262 -1.484 1.00 83.81 919 ASP A CA 1
ATOM 7126 C C . ASP A 1 919 ? -13.565 31.887 -1.503 1.00 83.81 919 ASP A C 1
ATOM 7128 O O . ASP A 1 919 ? -13.420 31.282 -2.565 1.00 83.81 919 ASP A O 1
ATOM 7132 N N . GLY A 1 920 ? -13.169 31.383 -0.332 1.00 77.06 920 GLY A N 1
ATOM 7133 C CA . GLY A 1 920 ? -12.441 30.122 -0.186 1.00 77.06 920 GLY A CA 1
ATOM 7134 C C . GLY A 1 920 ? -10.914 30.243 -0.219 1.00 77.06 920 GLY A C 1
ATOM 7135 O O . GLY A 1 920 ? -10.241 29.231 -0.021 1.00 77.06 920 GLY A O 1
ATOM 7136 N N . ASP A 1 921 ? -10.359 31.444 -0.418 1.00 91.75 921 ASP A N 1
ATOM 7137 C CA . ASP A 1 921 ? -8.911 31.658 -0.382 1.00 91.75 921 ASP A CA 1
ATOM 7138 C C . ASP A 1 921 ? -8.316 31.425 1.016 1.00 91.75 921 ASP A C 1
ATOM 7140 O O . ASP A 1 921 ? -8.915 31.735 2.048 1.00 91.75 921 ASP A O 1
ATOM 7144 N N . VAL A 1 922 ? -7.068 30.954 1.058 1.00 92.81 922 VAL A N 1
ATOM 7145 C CA . VAL A 1 922 ? -6.285 30.815 2.292 1.00 92.81 922 VAL A CA 1
ATOM 7146 C C . VAL A 1 922 ? -5.101 31.774 2.272 1.00 92.81 922 VAL A C 1
ATOM 7148 O O . VAL A 1 922 ? -4.080 31.518 1.632 1.00 92.81 922 VAL A O 1
ATOM 7151 N N . VAL A 1 923 ? -5.191 32.871 3.024 1.00 95.06 923 VAL A N 1
ATOM 7152 C CA . VAL A 1 923 ? -4.107 33.853 3.157 1.00 95.06 923 VAL A CA 1
ATOM 7153 C C . VAL A 1 923 ? -3.168 33.423 4.279 1.00 95.06 923 VAL A C 1
ATOM 7155 O O . VAL A 1 923 ? -3.548 33.383 5.449 1.00 95.06 923 VAL A O 1
ATOM 7158 N N . THR A 1 924 ? -1.916 33.119 3.942 1.00 94.38 924 THR A N 1
ATOM 7159 C CA . THR A 1 924 ? -0.896 32.733 4.924 1.00 94.38 924 THR A CA 1
ATOM 7160 C C . THR A 1 924 ? 0.146 33.832 5.087 1.00 94.38 924 THR A C 1
ATOM 7162 O O . THR A 1 924 ? 0.908 34.089 4.159 1.00 94.38 924 THR A O 1
ATOM 7165 N N . TYR A 1 925 ? 0.232 34.443 6.271 1.00 94.88 925 TYR A N 1
ATOM 7166 C CA . TYR A 1 925 ? 1.345 35.325 6.643 1.00 94.88 925 TYR A CA 1
ATOM 7167 C C . TYR A 1 925 ? 2.414 34.538 7.372 1.00 94.88 925 TYR A C 1
ATOM 7169 O O . TYR A 1 925 ? 2.094 33.737 8.243 1.00 94.88 925 TYR A O 1
ATOM 7177 N N . TYR A 1 926 ? 3.684 34.773 7.071 1.00 93.25 926 TYR A N 1
ATOM 7178 C CA . TYR A 1 926 ? 4.771 34.015 7.676 1.00 93.25 926 TYR A CA 1
ATOM 7179 C C . TYR A 1 926 ? 6.042 34.854 7.822 1.00 93.25 926 TYR A C 1
ATOM 7181 O O . TYR A 1 926 ? 6.314 35.748 7.023 1.00 93.25 926 TYR A O 1
ATOM 7189 N N . TYR A 1 927 ? 6.813 34.585 8.874 1.00 91.19 927 TYR A N 1
ATOM 7190 C CA . TYR A 1 927 ? 8.001 35.354 9.236 1.00 91.19 927 TYR A CA 1
ATOM 7191 C C . TYR A 1 927 ? 9.292 34.678 8.765 1.00 91.19 927 TYR A C 1
ATOM 7193 O O . TYR A 1 927 ? 9.560 33.521 9.124 1.00 91.19 927 TYR A O 1
ATOM 7201 N N . GLY A 1 928 ? 10.125 35.419 8.036 1.00 88.38 928 GLY A N 1
ATOM 7202 C CA . GLY A 1 928 ? 11.489 35.032 7.674 1.00 88.38 928 GLY A CA 1
ATOM 7203 C C . GLY A 1 928 ? 12.058 35.848 6.512 1.00 88.38 928 GLY A C 1
ATOM 7204 O O . GLY A 1 928 ? 11.459 36.822 6.062 1.00 88.38 928 GLY A O 1
ATOM 7205 N N . GLY A 1 929 ? 13.241 35.464 6.037 1.00 81.25 929 GLY A N 1
ATOM 7206 C CA . GLY A 1 929 ? 13.895 36.083 4.882 1.00 81.25 929 GLY A CA 1
ATOM 7207 C C . GLY A 1 929 ? 13.307 35.630 3.540 1.00 81.25 929 GLY A C 1
ATOM 7208 O O . GLY A 1 929 ? 12.461 34.742 3.485 1.00 81.25 929 GLY A O 1
ATOM 7209 N N . MET A 1 930 ? 13.807 36.184 2.432 1.00 72.25 930 MET A N 1
ATOM 7210 C CA . MET A 1 930 ? 13.269 35.991 1.067 1.00 72.25 930 MET A CA 1
ATOM 7211 C C . MET A 1 930 ? 13.195 34.535 0.558 1.00 72.25 930 MET A C 1
ATOM 7213 O O . MET A 1 930 ? 12.454 34.268 -0.381 1.00 72.25 930 MET A O 1
ATOM 7217 N N . SER A 1 931 ? 13.961 33.600 1.128 1.00 76.00 931 SER A N 1
ATOM 7218 C CA . SER A 1 931 ? 13.908 32.163 0.791 1.00 76.00 931 SER A CA 1
ATOM 7219 C C . SER A 1 931 ? 13.006 31.348 1.726 1.00 76.00 931 SER A C 1
ATOM 7221 O O . SER A 1 931 ? 12.947 30.122 1.623 1.00 76.00 931 SER A O 1
ATOM 7223 N N . THR A 1 932 ? 12.360 32.011 2.684 1.00 79.50 932 THR A N 1
ATOM 7224 C CA . THR A 1 932 ? 11.443 31.382 3.634 1.00 79.50 932 THR A CA 1
ATOM 7225 C C . THR A 1 932 ? 10.127 31.094 2.923 1.00 79.50 932 THR A C 1
ATOM 7227 O O . THR A 1 932 ? 9.630 31.908 2.145 1.00 79.50 932 THR A O 1
ATOM 7230 N N . THR A 1 933 ? 9.556 29.934 3.199 1.00 84.00 933 THR A N 1
ATOM 7231 C CA . THR A 1 933 ? 8.208 29.527 2.808 1.00 84.00 933 THR A CA 1
ATOM 7232 C C . THR A 1 933 ? 7.373 29.344 4.076 1.00 84.00 933 THR A C 1
ATOM 7234 O O . THR A 1 933 ? 7.941 29.221 5.168 1.00 84.00 933 THR A O 1
ATOM 7237 N N . PRO A 1 934 ? 6.036 29.270 3.979 1.00 82.19 934 PRO A N 1
ATOM 7238 C CA . PRO A 1 934 ? 5.213 28.889 5.124 1.00 82.19 934 PRO A CA 1
ATOM 7239 C C . PRO A 1 934 ? 5.699 27.607 5.828 1.00 82.19 934 PRO A C 1
ATOM 7241 O O . PRO A 1 934 ? 5.630 27.518 7.051 1.00 82.19 934 PRO A O 1
ATOM 7244 N N . ASP A 1 935 ? 6.279 26.652 5.094 1.00 76.50 935 ASP A N 1
ATOM 7245 C CA . ASP A 1 935 ? 6.740 25.372 5.640 1.00 76.50 935 ASP A CA 1
ATOM 7246 C C . ASP A 1 935 ? 7.975 25.440 6.540 1.00 76.50 935 ASP A C 1
ATOM 7248 O O . ASP A 1 935 ? 8.117 24.590 7.428 1.00 76.50 935 ASP A O 1
ATOM 7252 N N . ASN A 1 936 ? 8.869 26.403 6.309 1.00 74.88 936 ASN A N 1
ATOM 7253 C CA . ASN A 1 936 ? 10.112 26.576 7.069 1.00 74.88 936 ASN A CA 1
ATOM 7254 C C . ASN A 1 936 ? 10.132 27.878 7.889 1.00 74.88 936 ASN A C 1
ATOM 7256 O O . ASN A 1 936 ? 11.157 28.234 8.475 1.00 74.88 936 ASN A O 1
ATOM 7260 N N . SER A 1 937 ? 8.995 28.572 7.954 1.00 78.25 937 SER A N 1
ATOM 7261 C CA . SER A 1 937 ? 8.858 29.803 8.713 1.00 78.25 937 SER A CA 1
ATOM 7262 C C . SER A 1 937 ? 8.917 29.573 10.221 1.00 78.25 937 SER A C 1
ATOM 7264 O O . SER A 1 937 ? 8.397 28.602 10.772 1.00 78.25 937 SER A O 1
ATOM 7266 N N . SER A 1 938 ? 9.529 30.536 10.908 1.00 78.12 938 SER A N 1
ATOM 7267 C CA . SER A 1 938 ? 9.611 30.569 12.370 1.00 78.12 938 SER A CA 1
ATOM 7268 C C . SER A 1 938 ? 8.317 31.007 13.064 1.00 78.12 938 SER A C 1
ATOM 7270 O O . SER A 1 938 ? 8.229 30.890 14.286 1.00 78.12 938 SER A O 1
ATOM 7272 N N . MET A 1 939 ? 7.339 31.533 12.320 1.00 85.31 939 MET A N 1
ATOM 7273 C CA . MET A 1 939 ? 6.036 31.960 12.834 1.00 85.31 939 MET A CA 1
ATOM 7274 C C . MET A 1 939 ? 5.091 32.211 11.661 1.00 85.31 939 MET A C 1
ATOM 7276 O O . MET A 1 939 ? 5.448 32.980 10.772 1.00 85.31 939 MET A O 1
ATOM 7280 N N . LEU A 1 940 ? 3.893 31.622 11.663 1.00 90.94 940 LEU A N 1
ATOM 7281 C CA . LEU A 1 940 ? 2.905 31.881 10.612 1.00 90.94 940 LEU A CA 1
ATOM 7282 C C . LEU A 1 940 ? 1.477 32.043 11.142 1.00 90.94 940 LEU A C 1
ATOM 7284 O O . LEU A 1 940 ? 1.137 31.527 12.204 1.00 90.94 940 LEU A O 1
ATOM 7288 N N . ILE A 1 941 ? 0.652 32.761 10.387 1.00 91.81 941 ILE A N 1
ATOM 7289 C CA . ILE A 1 941 ? -0.783 32.968 10.587 1.00 91.81 941 ILE A CA 1
ATOM 7290 C C . ILE A 1 941 ? -1.495 32.464 9.336 1.00 91.81 941 ILE A C 1
ATOM 7292 O O . ILE A 1 941 ? -1.089 32.824 8.231 1.00 91.81 941 ILE A O 1
ATOM 7296 N N . ARG A 1 942 ? -2.546 31.659 9.495 1.00 93.38 942 ARG A N 1
ATOM 7297 C CA . ARG A 1 942 ? -3.337 31.131 8.378 1.00 93.38 942 ARG A CA 1
ATOM 7298 C C . ARG A 1 942 ? -4.783 31.603 8.472 1.00 93.38 942 ARG A C 1
ATOM 7300 O O . ARG A 1 942 ? -5.452 31.367 9.469 1.00 93.38 942 ARG A O 1
ATOM 7307 N N . ILE A 1 943 ? -5.252 32.275 7.434 1.00 95.94 943 ILE A N 1
ATOM 7308 C CA . ILE A 1 943 ? -6.555 32.930 7.409 1.00 95.94 943 ILE A CA 1
ATOM 7309 C C . ILE A 1 943 ? -7.381 32.281 6.304 1.00 95.94 943 ILE A C 1
ATOM 7311 O O . ILE A 1 943 ? -7.028 32.400 5.135 1.00 95.94 943 ILE A O 1
ATOM 7315 N N . HIS A 1 944 ? -8.454 31.592 6.677 1.00 90.88 944 HIS A N 1
ATOM 7316 C CA . HIS A 1 944 ? -9.415 31.018 5.735 1.00 90.88 944 HIS A CA 1
ATOM 7317 C C . HIS A 1 944 ? -10.481 32.075 5.431 1.00 90.88 944 HIS A C 1
ATOM 7319 O O . HIS A 1 944 ? -11.149 32.563 6.344 1.00 90.88 944 HIS A O 1
ATOM 7325 N N . VAL A 1 945 ? -10.591 32.493 4.173 1.00 91.50 945 VAL A N 1
ATOM 7326 C CA . VAL A 1 945 ? -11.417 33.629 3.760 1.00 91.50 945 VAL A CA 1
ATOM 7327 C C . VAL A 1 945 ? -12.785 33.154 3.289 1.00 91.50 945 VAL A C 1
ATOM 7329 O O . VAL A 1 945 ? -12.889 32.335 2.380 1.00 91.50 945 VAL A O 1
ATOM 7332 N N . HIS A 1 946 ? -13.838 33.741 3.857 1.00 86.50 946 HIS A N 1
ATOM 7333 C CA . HIS A 1 946 ? -15.184 33.694 3.300 1.00 86.50 946 HIS A CA 1
ATOM 7334 C C . HIS A 1 946 ? -15.582 35.089 2.799 1.00 86.50 946 HIS A C 1
ATOM 7336 O O . HIS A 1 946 ? -15.664 36.025 3.596 1.00 86.50 946 HIS A O 1
ATOM 7342 N N . VAL A 1 947 ? -15.823 35.261 1.496 1.00 80.81 947 VAL A N 1
ATOM 7343 C CA . VAL A 1 947 ? -16.263 36.545 0.924 1.00 80.81 947 VAL A CA 1
ATOM 7344 C C . VAL A 1 947 ? -17.778 36.549 0.792 1.00 80.81 947 VAL A C 1
ATOM 7346 O O . VAL A 1 947 ? -18.365 35.853 -0.034 1.00 80.81 947 VAL A O 1
ATOM 7349 N N . GLN A 1 948 ? -18.423 37.398 1.582 1.00 72.69 948 GLN A N 1
ATOM 7350 C CA . GLN A 1 948 ? -19.862 37.582 1.539 1.00 72.69 948 GLN A CA 1
ATOM 7351 C C . GLN A 1 948 ? -20.214 38.765 0.627 1.00 72.69 948 GLN A C 1
ATOM 7353 O O . GLN A 1 948 ? -19.830 39.912 0.882 1.00 72.69 948 GLN A O 1
ATOM 7358 N N . LYS A 1 949 ? -20.986 38.495 -0.434 1.00 63.41 949 LYS A N 1
ATOM 7359 C CA . LYS A 1 949 ? -21.555 39.546 -1.291 1.00 63.41 949 LYS A CA 1
ATOM 7360 C C . LYS A 1 949 ? -22.676 40.280 -0.549 1.00 63.41 949 LYS A C 1
ATOM 7362 O O . LYS A 1 949 ? -23.479 39.625 0.122 1.00 63.41 949 LYS A O 1
ATOM 7367 N N . PRO A 1 950 ? -22.775 41.616 -0.644 1.00 58.41 950 PRO A N 1
ATOM 7368 C CA . PRO A 1 950 ? -23.731 42.370 0.152 1.00 58.41 950 PRO A CA 1
ATOM 7369 C C . PRO A 1 950 ? -25.177 42.032 -0.236 1.00 58.41 950 PRO A C 1
ATOM 7371 O O . PRO A 1 950 ? -25.621 42.281 -1.359 1.00 58.41 950 PRO A O 1
ATOM 7374 N N . VAL A 1 951 ? -25.939 41.514 0.730 1.00 64.06 951 VAL A N 1
ATOM 7375 C CA . VAL A 1 951 ? -27.405 41.497 0.670 1.00 64.06 951 VAL A CA 1
ATOM 7376 C C . VAL A 1 951 ? -27.866 42.945 0.808 1.00 64.06 951 VAL A C 1
ATOM 7378 O O . VAL A 1 951 ? -27.580 43.599 1.810 1.00 64.06 951 VAL A O 1
ATOM 7381 N N . PHE A 1 952 ? -28.545 43.476 -0.210 1.00 77.25 952 PHE A N 1
ATOM 7382 C CA . PHE A 1 952 ? -28.982 44.874 -0.214 1.00 77.25 952 PHE A CA 1
ATOM 7383 C C . PHE A 1 952 ? -29.990 45.150 0.901 1.00 77.25 952 PHE A C 1
ATOM 7385 O O . PHE A 1 952 ? -29.954 46.209 1.527 1.00 77.25 952 PHE A O 1
ATOM 7392 N N . TRP A 1 953 ? -30.883 44.19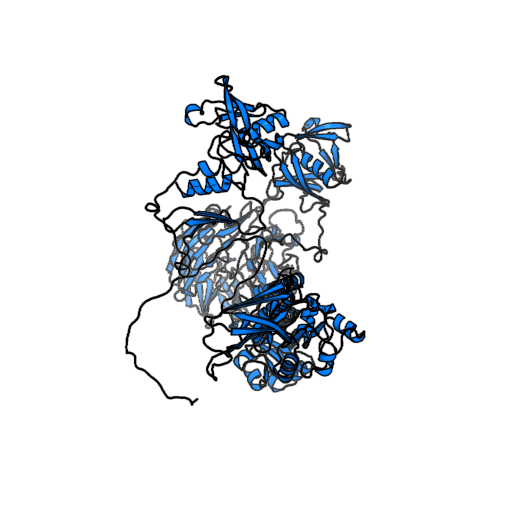3 1.149 1.00 83.19 953 TRP A N 1
ATOM 7393 C CA . TRP A 1 953 ? -31.838 44.253 2.244 1.00 83.19 953 TRP A CA 1
ATOM 7394 C C . TRP A 1 953 ? -32.275 42.848 2.663 1.00 83.19 953 TRP A C 1
ATOM 7396 O O . TRP A 1 953 ? -32.631 42.032 1.811 1.00 83.19 953 TRP A O 1
ATOM 7406 N N . GLU A 1 954 ? -32.271 42.583 3.968 1.00 89.31 954 GLU A N 1
ATOM 7407 C CA . GLU A 1 954 ? -32.867 41.390 4.568 1.00 89.31 954 GLU A CA 1
ATOM 7408 C C . GLU A 1 954 ? -33.771 41.796 5.730 1.00 89.31 954 GLU A C 1
ATOM 7410 O O . GLU A 1 954 ? -33.382 42.609 6.573 1.00 89.31 954 GLU A O 1
ATOM 7415 N N . GLY A 1 955 ? -34.981 41.246 5.776 1.00 84.69 955 GLY A N 1
ATOM 7416 C CA . GLY A 1 955 ? -35.924 41.570 6.836 1.00 84.69 955 GLY A CA 1
ATOM 7417 C C . GLY A 1 955 ? -37.209 40.759 6.791 1.00 84.69 955 GLY A C 1
ATOM 7418 O O . GLY A 1 955 ? -37.544 40.130 5.786 1.00 84.69 955 GLY A O 1
ATOM 7419 N N . GLU A 1 956 ? -37.924 40.792 7.911 1.00 89.56 956 GLU A N 1
ATOM 7420 C CA . GLU A 1 956 ? -39.241 40.180 8.063 1.00 89.56 956 GLU A CA 1
ATOM 7421 C C . GLU A 1 956 ? -40.347 41.156 7.649 1.00 89.56 956 GLU A C 1
ATOM 7423 O O . GLU A 1 956 ? -40.319 42.337 8.012 1.00 89.56 956 GLU A O 1
ATOM 7428 N N . VAL A 1 957 ? -41.348 40.659 6.919 1.00 90.31 957 VAL A N 1
ATOM 7429 C CA . VAL A 1 957 ? -42.557 41.414 6.556 1.00 90.31 957 VAL A CA 1
ATOM 7430 C C . VAL A 1 957 ? -43.806 40.649 6.969 1.00 90.31 957 VAL A C 1
ATOM 7432 O O . VAL A 1 957 ? -43.884 39.431 6.817 1.00 90.31 957 VAL A O 1
ATOM 7435 N N . THR A 1 958 ? -44.806 41.370 7.474 1.00 89.19 958 THR A N 1
ATOM 7436 C CA . THR A 1 958 ? -46.114 40.791 7.800 1.00 89.19 958 THR A CA 1
ATOM 7437 C C . THR A 1 958 ? -47.110 41.091 6.686 1.00 89.19 958 THR A C 1
ATOM 7439 O O . THR A 1 958 ? -47.396 42.256 6.407 1.00 89.19 958 THR A O 1
ATOM 7442 N N . LEU A 1 959 ? -47.658 40.044 6.075 1.00 89.69 959 LEU A N 1
ATOM 7443 C CA . LEU A 1 959 ? -48.670 40.109 5.022 1.00 89.69 959 LEU A CA 1
ATOM 7444 C C . LEU A 1 959 ? -50.026 39.692 5.597 1.00 89.69 959 LEU A C 1
ATOM 7446 O O . LEU A 1 959 ? -50.101 38.810 6.449 1.00 89.69 959 LEU A O 1
ATOM 7450 N N . LEU A 1 960 ? -51.110 40.322 5.149 1.00 84.00 960 LEU A N 1
ATOM 7451 C CA . LEU A 1 960 ? -52.459 39.999 5.617 1.00 84.00 960 LEU A CA 1
ATOM 7452 C C . LEU A 1 960 ? -53.173 39.108 4.595 1.00 84.00 960 LEU A C 1
ATOM 7454 O O . LEU A 1 960 ? -53.194 39.414 3.406 1.00 84.00 960 LEU A O 1
ATOM 7458 N N . GLU A 1 961 ? -53.793 38.018 5.047 1.00 81.12 961 GLU A N 1
ATOM 7459 C CA . GLU A 1 961 ? -54.585 37.172 4.146 1.00 81.12 961 GLU A CA 1
ATOM 7460 C C . GLU A 1 961 ? -55.846 37.897 3.670 1.00 81.12 961 GLU A C 1
ATOM 7462 O O . GLU A 1 961 ? -56.519 38.594 4.441 1.00 81.12 961 GLU A O 1
ATOM 7467 N N . ASN A 1 962 ? -56.227 37.646 2.416 1.00 78.56 962 ASN A N 1
ATOM 7468 C CA . ASN A 1 962 ? -57.421 38.192 1.763 1.00 78.56 962 ASN A CA 1
ATOM 7469 C C . ASN A 1 962 ? -57.442 39.729 1.635 1.00 78.56 962 ASN A C 1
ATOM 7471 O O . ASN A 1 962 ? -58.516 40.324 1.503 1.00 78.56 962 ASN A O 1
ATOM 7475 N N . THR A 1 963 ? -56.280 40.384 1.659 1.00 84.00 963 THR A N 1
ATOM 7476 C CA . THR A 1 963 ? -56.135 41.817 1.370 1.00 84.00 963 THR A CA 1
ATOM 7477 C C . THR A 1 963 ? -55.376 42.033 0.067 1.00 84.00 963 THR A C 1
ATOM 7479 O O . THR A 1 963 ? -54.621 41.185 -0.408 1.00 84.00 963 THR A O 1
ATOM 7482 N N . THR A 1 964 ? -55.579 43.199 -0.533 1.00 88.31 964 THR A N 1
ATOM 7483 C CA . THR A 1 964 ? -54.933 43.585 -1.783 1.00 88.31 964 THR A CA 1
ATOM 7484 C C . THR A 1 964 ? -54.167 44.890 -1.614 1.00 88.31 964 THR A C 1
ATOM 7486 O O . THR A 1 964 ? -54.506 45.734 -0.781 1.00 88.31 964 THR A O 1
ATOM 7489 N N . VAL A 1 965 ? -53.119 45.059 -2.416 1.00 87.50 965 VAL A N 1
ATOM 7490 C CA . VAL A 1 965 ? -52.374 46.309 -2.570 1.00 87.50 965 VAL A CA 1
ATOM 7491 C C . VAL A 1 965 ? -52.384 46.733 -4.036 1.00 87.50 965 VAL A C 1
ATOM 7493 O O . VAL A 1 965 ? -52.441 45.902 -4.939 1.00 87.50 965 VAL A O 1
ATOM 7496 N N . ASN A 1 966 ? -52.393 48.042 -4.286 1.00 90.25 966 ASN A N 1
ATOM 7497 C CA . ASN A 1 966 ? -52.406 48.584 -5.641 1.00 90.25 966 ASN A CA 1
ATOM 7498 C C . ASN A 1 966 ? -50.987 48.924 -6.088 1.00 90.25 966 ASN A C 1
ATOM 7500 O O . ASN A 1 966 ? -50.381 49.849 -5.550 1.00 90.25 966 ASN A O 1
ATOM 7504 N N . VAL A 1 967 ? -50.510 48.250 -7.132 1.00 89.81 967 VAL A N 1
ATOM 7505 C CA . VAL A 1 967 ? -49.215 48.526 -7.764 1.00 89.81 967 VAL A CA 1
ATOM 7506 C C . VAL A 1 967 ? -49.451 49.186 -9.117 1.00 89.81 967 VAL A C 1
ATOM 7508 O O . VAL A 1 967 ? -50.260 48.724 -9.919 1.00 89.81 967 VAL A O 1
ATOM 7511 N N . THR A 1 968 ? -48.774 50.303 -9.378 1.00 90.69 968 THR A N 1
ATOM 7512 C CA . THR A 1 968 ? -48.944 51.068 -10.625 1.00 90.69 968 THR A CA 1
ATOM 7513 C C . THR A 1 968 ? -47.810 50.766 -11.595 1.00 90.69 968 THR A C 1
ATOM 7515 O O . THR A 1 968 ? -46.642 50.936 -11.249 1.00 90.69 968 THR A O 1
ATOM 7518 N N . ALA A 1 969 ? -48.148 50.340 -12.814 1.00 90.00 969 ALA A N 1
ATOM 7519 C CA . ALA A 1 969 ? -47.165 50.053 -13.851 1.00 90.00 969 ALA A CA 1
ATOM 7520 C C . ALA A 1 969 ? -46.591 51.353 -14.427 1.00 90.00 969 ALA A C 1
ATOM 7522 O O . ALA A 1 969 ? -47.330 52.251 -14.834 1.00 90.00 969 ALA A O 1
ATOM 7523 N N . HIS A 1 970 ? -45.265 51.474 -14.470 1.00 88.81 970 HIS A N 1
ATOM 7524 C CA . HIS A 1 970 ? -44.615 52.741 -14.814 1.00 88.81 970 HIS A CA 1
ATOM 7525 C C . HIS A 1 970 ? -44.714 53.093 -16.313 1.00 88.81 970 HIS A C 1
ATOM 7527 O O . HIS A 1 970 ? -44.672 54.268 -16.676 1.00 88.81 970 HIS A O 1
ATOM 7533 N N . ASN A 1 971 ? -44.851 52.089 -17.181 1.00 87.25 971 ASN A N 1
ATOM 7534 C CA . ASN A 1 971 ? -44.886 52.229 -18.638 1.00 87.25 971 ASN A CA 1
ATOM 7535 C C . ASN A 1 971 ? -46.265 52.679 -19.166 1.00 87.25 971 ASN A C 1
ATOM 7537 O O . ASN A 1 971 ? -46.323 53.472 -20.107 1.00 87.25 971 ASN A O 1
ATOM 7541 N N . SER A 1 972 ? -47.367 52.209 -18.571 1.00 88.06 972 SER A N 1
ATOM 7542 C CA . SER A 1 972 ? -48.739 52.585 -18.956 1.00 88.06 972 SER A CA 1
ATOM 7543 C C . SER A 1 972 ? -49.383 53.615 -18.019 1.00 88.06 972 SER A C 1
ATOM 7545 O O . SER A 1 972 ? -50.237 54.388 -18.455 1.00 88.06 972 SER A O 1
ATOM 7547 N N . GLY A 1 973 ? -48.962 53.654 -16.749 1.00 86.69 973 GLY A N 1
ATOM 7548 C CA . GLY A 1 973 ? -49.582 54.443 -15.683 1.00 86.69 973 GLY A CA 1
ATOM 7549 C C . GLY A 1 973 ? -50.849 53.818 -15.083 1.00 86.69 973 GLY A C 1
ATOM 7550 O O . GLY A 1 973 ? -51.483 54.455 -14.244 1.00 86.69 973 GLY A O 1
ATOM 7551 N N . GLU A 1 974 ? -51.230 52.609 -15.500 1.00 89.38 974 GLU A N 1
ATOM 7552 C CA . GLU A 1 974 ? -52.400 51.895 -14.978 1.00 89.38 974 GLU A CA 1
ATOM 7553 C C . GLU A 1 974 ? -52.097 51.241 -13.617 1.00 89.38 974 GLU A C 1
ATOM 7555 O O . GLU A 1 974 ? -50.988 50.755 -13.372 1.00 89.38 974 GLU A O 1
ATOM 7560 N N . SER A 1 975 ? -53.087 51.229 -12.718 1.00 88.69 975 SER A N 1
ATOM 7561 C CA . SER A 1 975 ? -52.980 50.604 -11.392 1.00 88.69 975 SER A CA 1
ATOM 7562 C C . SER A 1 975 ? -53.615 49.216 -11.384 1.00 88.69 975 SER A C 1
ATOM 7564 O O . SER A 1 975 ? -54.756 49.042 -11.813 1.00 88.69 975 SER A O 1
ATOM 7566 N N . TYR A 1 976 ? -52.885 48.249 -10.838 1.00 89.12 976 TYR A N 1
ATOM 7567 C CA . TYR A 1 976 ? -53.270 46.849 -10.742 1.00 89.12 976 TYR A CA 1
ATOM 7568 C C . TYR A 1 976 ? -53.422 46.447 -9.278 1.00 89.12 976 TYR A C 1
ATOM 7570 O O . TYR A 1 976 ? -52.527 46.674 -8.465 1.00 89.12 976 TYR A O 1
ATOM 7578 N N . GLU A 1 977 ? -54.559 45.843 -8.957 1.00 90.50 977 GLU A N 1
ATOM 7579 C CA . GLU A 1 977 ? -54.847 45.309 -7.629 1.00 90.50 977 GLU A CA 1
ATOM 7580 C C . GLU A 1 977 ? -54.225 43.909 -7.510 1.00 90.50 977 GLU A C 1
ATOM 7582 O O . GLU A 1 977 ? -54.634 42.986 -8.218 1.00 90.50 977 GLU A O 1
ATOM 7587 N N . ILE A 1 978 ? -53.210 43.759 -6.656 1.00 90.25 978 ILE A N 1
ATOM 7588 C CA . ILE A 1 978 ? -52.505 42.494 -6.411 1.00 90.25 978 ILE A CA 1
ATOM 7589 C C . ILE A 1 978 ? -52.788 41.993 -4.993 1.00 90.25 978 ILE A C 1
ATOM 7591 O O . ILE A 1 978 ? -52.980 42.789 -4.077 1.00 90.25 978 ILE A O 1
ATOM 7595 N N . ASN A 1 979 ? -52.811 40.675 -4.795 1.00 87.19 979 ASN A N 1
ATOM 7596 C CA . ASN A 1 979 ? -52.956 40.087 -3.462 1.00 87.19 979 ASN A CA 1
ATOM 7597 C C . ASN A 1 979 ? -51.680 40.342 -2.634 1.00 87.19 979 ASN A C 1
ATOM 7599 O O . ASN A 1 979 ? -50.571 40.160 -3.146 1.00 87.19 979 ASN A O 1
ATOM 7603 N N . GLN A 1 980 ? -51.834 40.771 -1.375 1.00 87.88 980 GLN A N 1
ATOM 7604 C CA . GLN A 1 980 ? -50.699 41.021 -0.481 1.00 87.88 980 GLN A CA 1
ATOM 7605 C C . GLN A 1 980 ? -49.886 39.754 -0.216 1.00 87.88 980 GLN A C 1
ATOM 7607 O O . GLN A 1 980 ? -48.671 39.853 -0.112 1.00 87.88 980 GLN A O 1
ATOM 7612 N N . THR A 1 981 ? -50.505 38.570 -0.197 1.00 92.25 981 THR A N 1
ATOM 7613 C CA . THR A 1 981 ? -49.812 37.282 -0.008 1.00 92.25 981 THR A CA 1
ATOM 7614 C C . THR A 1 981 ? -49.195 36.745 -1.305 1.00 92.25 981 THR A C 1
ATOM 7616 O O . THR A 1 981 ? -49.229 35.548 -1.573 1.00 92.25 981 THR A O 1
ATOM 7619 N N . THR A 1 982 ? -48.634 37.622 -2.141 1.00 94.12 982 THR A N 1
ATOM 7620 C CA . THR A 1 982 ? -47.847 37.240 -3.328 1.00 94.12 982 THR A CA 1
ATOM 7621 C C . THR A 1 982 ? -46.385 37.625 -3.166 1.00 94.12 982 THR A C 1
ATOM 7623 O O . THR A 1 982 ? -46.069 38.504 -2.370 1.00 94.12 982 THR A O 1
ATOM 7626 N N . ALA A 1 983 ? -45.484 37.036 -3.954 1.00 93.94 983 ALA A N 1
ATOM 7627 C CA . ALA A 1 983 ? -44.077 37.436 -3.965 1.00 93.94 983 ALA A CA 1
ATOM 7628 C C . ALA A 1 983 ? -43.912 38.937 -4.290 1.00 93.94 983 ALA A C 1
ATOM 7630 O O . ALA A 1 983 ? -43.013 39.586 -3.747 1.00 93.94 983 ALA A O 1
ATOM 7631 N N . LEU A 1 984 ? -44.793 39.520 -5.119 1.00 94.12 984 LEU A N 1
ATOM 7632 C CA . LEU A 1 984 ? -44.796 40.964 -5.390 1.00 94.12 984 LEU A CA 1
ATOM 7633 C C . LEU A 1 984 ? -45.362 41.765 -4.214 1.00 94.12 984 LEU A C 1
ATOM 7635 O O . LEU A 1 984 ? -44.847 42.837 -3.920 1.00 94.12 984 LEU A O 1
ATOM 7639 N N . GLY A 1 985 ? -46.376 41.244 -3.521 1.00 93.44 985 GLY A N 1
ATOM 7640 C CA . GLY A 1 985 ? -46.876 41.834 -2.276 1.00 93.44 985 GLY A CA 1
ATOM 7641 C C . GLY A 1 985 ? -45.827 41.825 -1.158 1.00 93.44 985 GLY A C 1
ATOM 7642 O O . GLY A 1 985 ? -45.669 42.822 -0.458 1.00 93.44 985 GLY A O 1
ATOM 7643 N N . ALA A 1 986 ? -45.032 40.755 -1.059 1.00 95.12 986 ALA A N 1
ATOM 7644 C CA . ALA A 1 986 ? -43.879 40.675 -0.167 1.00 95.12 986 ALA A CA 1
ATOM 7645 C C . ALA A 1 986 ? -42.810 41.717 -0.528 1.00 95.12 986 ALA A C 1
ATOM 7647 O O . ALA A 1 986 ? -42.286 42.385 0.361 1.00 95.12 986 ALA A O 1
ATOM 7648 N N . LEU A 1 987 ? -42.524 41.907 -1.824 1.00 94.81 987 LEU A N 1
ATOM 7649 C CA . LEU A 1 987 ? -41.606 42.953 -2.287 1.00 94.81 987 LEU A CA 1
ATOM 7650 C C . LEU A 1 987 ? -42.123 44.362 -1.978 1.00 94.81 987 LEU A C 1
ATOM 7652 O O . LEU A 1 987 ? -41.331 45.214 -1.591 1.00 94.81 987 LEU A O 1
ATOM 7656 N N . ASP A 1 988 ? -43.424 44.608 -2.128 1.00 94.19 988 ASP A N 1
ATOM 7657 C CA . ASP A 1 988 ? -44.042 45.897 -1.808 1.00 94.19 988 ASP A CA 1
ATOM 7658 C C . ASP A 1 988 ? -43.933 46.224 -0.311 1.00 94.19 988 ASP A C 1
ATOM 7660 O O . ASP A 1 988 ? -43.466 47.303 0.060 1.00 94.19 988 ASP A O 1
ATOM 7664 N N . ALA A 1 989 ? -44.241 45.252 0.553 1.00 92.56 989 ALA A N 1
ATOM 7665 C CA . ALA A 1 989 ? -44.072 45.387 1.997 1.00 92.56 989 ALA A CA 1
ATOM 7666 C C . ALA A 1 989 ? -42.594 45.568 2.394 1.00 92.56 989 ALA A C 1
ATOM 7668 O O . ALA A 1 989 ? -42.276 46.381 3.264 1.00 92.56 989 ALA A O 1
ATOM 7669 N N . ALA A 1 990 ? -41.678 44.852 1.735 1.00 93.38 990 ALA A N 1
ATOM 7670 C CA . ALA A 1 990 ? -40.240 44.984 1.957 1.00 93.38 990 ALA A CA 1
ATOM 7671 C C . ALA A 1 990 ? -39.710 46.347 1.496 1.00 93.38 990 ALA A C 1
ATOM 7673 O O . ALA A 1 990 ? -38.869 46.932 2.170 1.00 93.38 990 ALA A O 1
ATOM 7674 N N . ALA A 1 991 ? -40.219 46.884 0.387 1.00 91.25 991 ALA A N 1
ATOM 7675 C CA . ALA A 1 991 ? -39.880 48.214 -0.107 1.00 91.25 991 ALA A CA 1
ATOM 7676 C C . ALA A 1 991 ? -40.296 49.308 0.890 1.00 91.25 991 ALA A C 1
ATOM 7678 O O . ALA A 1 991 ? -39.510 50.215 1.179 1.00 91.25 991 ALA A O 1
ATOM 7679 N N . GLU A 1 992 ? -41.487 49.186 1.487 1.00 90.50 992 GLU A N 1
ATOM 7680 C CA . GLU A 1 992 ? -41.939 50.081 2.558 1.00 90.50 992 GLU A CA 1
ATOM 7681 C C . GLU A 1 992 ? -41.083 49.933 3.828 1.00 90.50 992 GLU A C 1
ATOM 7683 O O . GLU A 1 992 ? -40.608 50.935 4.369 1.00 90.50 992 GLU A O 1
ATOM 7688 N N . ALA A 1 993 ? -40.831 48.699 4.280 1.00 87.44 993 ALA A N 1
ATOM 7689 C CA . ALA A 1 993 ? -40.058 48.419 5.492 1.00 87.44 993 ALA A CA 1
ATOM 7690 C C . ALA A 1 993 ? -38.572 48.800 5.362 1.00 87.44 993 ALA A C 1
ATOM 7692 O O . ALA A 1 993 ? -37.969 49.327 6.298 1.00 87.44 993 ALA A O 1
ATOM 7693 N N . GLY A 1 994 ? -37.981 48.546 4.197 1.00 83.06 994 GLY A N 1
ATOM 7694 C CA . GLY A 1 994 ? -36.584 48.817 3.874 1.00 83.06 994 GLY A CA 1
ATOM 7695 C C . GLY A 1 994 ? -36.313 50.214 3.333 1.00 83.06 994 GLY A C 1
ATOM 7696 O O . GLY A 1 994 ? -35.151 50.591 3.191 1.00 83.06 994 GLY A O 1
ATOM 7697 N N . GLY A 1 995 ? -37.353 50.998 3.039 1.00 89.00 995 GLY A N 1
ATOM 7698 C CA . GLY A 1 995 ? -37.221 52.365 2.537 1.00 89.00 995 GLY A CA 1
ATOM 7699 C C . GLY A 1 995 ? -36.592 52.461 1.142 1.00 89.00 995 GLY A C 1
ATOM 7700 O O . GLY A 1 995 ? -35.922 53.453 0.844 1.00 89.00 995 GLY A O 1
ATOM 7701 N N . PHE A 1 996 ? -36.787 51.451 0.292 1.00 89.69 996 PHE A N 1
ATOM 7702 C CA . PHE A 1 996 ? -36.324 51.437 -1.097 1.00 89.69 996 PHE A CA 1
ATOM 7703 C C . PHE A 1 996 ? -37.509 51.406 -2.067 1.00 89.69 996 PHE A C 1
ATOM 7705 O O . PHE A 1 996 ? -38.608 51.005 -1.712 1.00 89.69 996 PHE A O 1
ATOM 7712 N N . ASN A 1 997 ? -37.297 51.836 -3.312 1.00 89.81 997 ASN A N 1
ATOM 7713 C CA . ASN A 1 997 ? -38.345 51.833 -4.336 1.00 89.81 997 ASN A CA 1
ATOM 7714 C C . ASN A 1 997 ? -38.158 50.665 -5.307 1.00 89.81 997 ASN A C 1
ATOM 7716 O O . ASN A 1 997 ? -37.032 50.229 -5.541 1.00 89.81 997 ASN A O 1
ATOM 7720 N N . TYR A 1 998 ? -39.241 50.231 -5.946 1.00 93.94 998 TYR A N 1
ATOM 7721 C CA . TYR A 1 998 ? -39.212 49.310 -7.079 1.00 93.94 998 TYR A CA 1
ATOM 7722 C C . TYR A 1 998 ? -40.122 49.824 -8.203 1.00 93.94 998 TYR A C 1
ATOM 7724 O O . TYR A 1 998 ? -41.006 50.653 -7.972 1.00 93.94 998 TYR A O 1
ATOM 7732 N N . THR A 1 999 ? -39.898 49.360 -9.431 1.00 93.06 999 THR A N 1
ATOM 7733 C CA . THR A 1 999 ? -40.773 49.640 -10.576 1.00 93.06 999 THR A CA 1
ATOM 7734 C C . THR A 1 999 ? -41.206 48.349 -11.246 1.00 93.06 999 THR A C 1
ATOM 7736 O O . THR A 1 999 ? -40.438 47.391 -11.350 1.00 93.06 999 THR A O 1
ATOM 7739 N N . VAL A 1 1000 ? -42.444 48.341 -11.741 1.00 93.31 1000 VAL A N 1
ATOM 7740 C CA . VAL A 1 1000 ? -42.980 47.249 -12.556 1.00 93.31 1000 VAL A CA 1
ATOM 7741 C C . VAL A 1 1000 ? -43.494 47.765 -13.893 1.00 93.31 1000 VAL A C 1
ATOM 7743 O O . VAL A 1 1000 ? -43.893 48.931 -13.997 1.00 93.31 1000 VAL A O 1
ATOM 7746 N N . SER A 1 1001 ? -43.500 46.914 -14.913 1.00 90.06 1001 SER A N 1
ATOM 7747 C CA . SER A 1 1001 ? -44.163 47.162 -16.192 1.00 90.06 1001 SER A CA 1
ATOM 7748 C C . SER A 1 1001 ? -45.292 46.166 -16.441 1.00 90.06 1001 SER A C 1
ATOM 7750 O O . SER A 1 1001 ? -45.282 45.031 -15.957 1.00 90.06 1001 SER A O 1
ATOM 7752 N N . ASP A 1 1002 ? -46.291 46.606 -17.203 1.00 90.25 1002 ASP A N 1
ATOM 7753 C CA . ASP A 1 1002 ? -47.429 45.782 -17.620 1.00 90.25 1002 ASP A CA 1
ATOM 7754 C C . ASP A 1 1002 ? -47.317 45.281 -19.068 1.00 90.25 1002 ASP A C 1
ATOM 7756 O O . ASP A 1 1002 ? -48.292 44.785 -19.637 1.00 90.25 1002 ASP A O 1
ATOM 7760 N N . GLU A 1 1003 ? -46.120 45.350 -19.662 1.00 87.12 1003 GLU A N 1
ATOM 7761 C CA . GLU A 1 1003 ? -45.874 44.919 -21.043 1.00 87.12 1003 GLU A CA 1
ATOM 7762 C C . GLU A 1 1003 ? -46.291 43.455 -21.265 1.00 87.12 1003 GLU A C 1
ATOM 7764 O O . GLU A 1 1003 ? -46.856 43.097 -22.302 1.00 87.12 1003 GLU A O 1
ATOM 7769 N N . TRP A 1 1004 ? -46.070 42.601 -20.261 1.00 83.50 1004 TRP A N 1
ATOM 7770 C CA . TRP A 1 1004 ? -46.422 41.180 -20.309 1.00 83.50 1004 TRP A CA 1
ATOM 7771 C C . TRP A 1 1004 ? -47.811 40.884 -19.743 1.00 83.50 1004 TRP A C 1
ATOM 7773 O O . TRP A 1 1004 ? -48.312 39.767 -19.897 1.00 83.50 1004 TRP A O 1
ATOM 7783 N N . TYR A 1 1005 ? -48.487 41.878 -19.168 1.00 85.94 1005 TYR A N 1
ATOM 7784 C CA . TYR A 1 1005 ? -49.737 41.675 -18.446 1.00 85.94 1005 TYR A CA 1
ATOM 7785 C C . TYR A 1 1005 ? -50.873 41.225 -19.370 1.00 85.94 1005 TYR A C 1
ATOM 7787 O O . TYR A 1 1005 ? -51.597 40.283 -19.058 1.00 85.94 1005 TYR A O 1
ATOM 7795 N N . ALA A 1 1006 ? -50.991 41.812 -20.565 1.00 81.19 1006 ALA A N 1
ATOM 7796 C CA . ALA A 1 1006 ? -52.035 41.439 -21.524 1.00 81.19 1006 ALA A CA 1
ATOM 7797 C C . ALA A 1 1006 ? -51.896 40.001 -22.062 1.00 81.19 1006 ALA A C 1
ATOM 7799 O O . ALA A 1 1006 ? -52.894 39.389 -22.442 1.00 81.19 1006 ALA A O 1
ATOM 7800 N N . SER A 1 1007 ? -50.667 39.474 -22.117 1.00 82.31 1007 SER A N 1
ATOM 7801 C CA . SER A 1 1007 ? -50.381 38.146 -22.681 1.00 82.31 1007 SER A CA 1
ATOM 7802 C C . SER A 1 1007 ? -50.258 37.055 -21.615 1.00 82.31 1007 SER A C 1
ATOM 7804 O O . SER A 1 1007 ? -50.624 35.913 -21.878 1.00 82.31 1007 SER A O 1
ATOM 7806 N N . TRP A 1 1008 ? -49.768 37.400 -20.422 1.00 79.44 1008 TRP A N 1
ATOM 7807 C CA . TRP A 1 1008 ? -49.375 36.442 -19.382 1.00 79.44 1008 TRP A CA 1
ATOM 7808 C C . TRP A 1 1008 ? -49.965 36.756 -18.000 1.00 79.44 1008 TRP A C 1
ATOM 7810 O O . TRP A 1 1008 ? -49.778 35.984 -17.064 1.00 79.44 1008 TRP A O 1
ATOM 7820 N N . GLY A 1 1009 ? -50.679 37.877 -17.847 1.00 82.62 1009 GLY A N 1
ATOM 7821 C CA . GLY A 1 1009 ? -51.233 38.324 -16.563 1.00 82.62 1009 GLY A CA 1
ATOM 7822 C C . GLY A 1 1009 ? -50.169 38.681 -15.520 1.00 82.62 1009 GLY A C 1
ATOM 7823 O O . GLY A 1 1009 ? -50.476 38.720 -14.329 1.00 82.62 1009 GLY A O 1
ATOM 7824 N N . SER A 1 1010 ? -48.918 38.882 -15.949 1.00 87.12 1010 SER A N 1
ATOM 7825 C CA . SER A 1 1010 ? -47.776 39.132 -15.074 1.00 87.12 1010 SER A CA 1
ATOM 7826 C C . SER A 1 1010 ? -47.288 40.572 -15.186 1.00 87.12 1010 SER A C 1
ATOM 7828 O O . SER A 1 1010 ? -47.133 41.095 -16.290 1.00 87.12 1010 SER A O 1
ATOM 7830 N N . LEU A 1 1011 ? -47.041 41.185 -14.028 1.00 89.31 1011 LEU A N 1
ATOM 7831 C CA . LEU A 1 1011 ? -46.281 42.422 -13.895 1.00 89.31 1011 LEU A CA 1
ATOM 7832 C C . LEU A 1 1011 ? -44.798 42.062 -13.797 1.00 89.31 1011 LEU A C 1
ATOM 7834 O O . LEU A 1 1011 ? -44.408 41.262 -12.944 1.00 89.31 1011 LEU A O 1
ATOM 7838 N N . MET A 1 1012 ? -43.988 42.634 -14.682 1.00 88.19 1012 MET A N 1
ATOM 7839 C CA . MET A 1 1012 ? -42.548 42.398 -14.715 1.00 88.19 1012 MET A CA 1
ATOM 7840 C C . MET A 1 1012 ? -41.850 43.420 -13.823 1.00 88.19 1012 MET A C 1
ATOM 7842 O O . MET A 1 1012 ? -42.087 44.615 -13.969 1.00 88.19 1012 MET A O 1
ATOM 7846 N N . VAL A 1 1013 ? -40.994 42.965 -12.907 1.00 92.25 1013 VAL A N 1
ATOM 7847 C CA . VAL A 1 1013 ? -40.162 43.863 -12.094 1.00 92.25 1013 VAL A CA 1
ATOM 7848 C C . VAL A 1 1013 ? -39.009 44.368 -12.955 1.00 92.25 1013 VAL A C 1
ATOM 7850 O O . VAL A 1 1013 ? -38.233 43.577 -13.491 1.00 92.25 1013 VAL A O 1
ATOM 7853 N N . GLU A 1 1014 ? -38.914 45.686 -13.108 1.00 89.69 1014 GLU A N 1
ATOM 7854 C CA . GLU A 1 1014 ? -37.910 46.325 -13.967 1.00 89.69 1014 GLU A CA 1
ATOM 7855 C C . GLU A 1 1014 ? -36.792 47.010 -13.201 1.00 89.69 1014 GLU A C 1
ATOM 7857 O O . GLU A 1 1014 ? -35.677 47.125 -13.709 1.00 89.69 1014 GLU A O 1
ATOM 7862 N N . SER A 1 1015 ? -37.068 47.439 -11.973 1.00 92.12 1015 SER A N 1
ATOM 7863 C CA . SER A 1 1015 ? -36.023 47.902 -11.078 1.00 92.12 1015 SER A CA 1
ATOM 7864 C C . SER A 1 1015 ? -36.382 47.649 -9.627 1.00 92.12 1015 SER A C 1
ATOM 7866 O O . SER A 1 1015 ? -37.551 47.712 -9.247 1.00 92.12 1015 SER A O 1
ATOM 7868 N N . ILE A 1 1016 ? -35.361 47.416 -8.810 1.00 91.81 1016 ILE A N 1
ATOM 7869 C CA . ILE A 1 1016 ? -35.448 47.460 -7.354 1.00 91.81 1016 ILE A CA 1
ATOM 7870 C C . ILE A 1 1016 ? -34.265 48.284 -6.855 1.00 91.81 1016 ILE A C 1
ATOM 7872 O O . ILE A 1 1016 ? -33.161 48.192 -7.394 1.00 91.81 1016 ILE A O 1
ATOM 7876 N N . ALA A 1 1017 ? -34.512 49.159 -5.882 1.00 85.88 1017 ALA A N 1
ATOM 7877 C CA . ALA A 1 1017 ? -33.535 50.081 -5.312 1.00 85.88 1017 ALA A CA 1
ATOM 7878 C C . ALA A 1 1017 ? -32.776 50.939 -6.348 1.00 85.88 1017 ALA A C 1
ATOM 7880 O O . ALA A 1 1017 ? -31.631 51.332 -6.138 1.00 85.88 1017 ALA A O 1
ATOM 7881 N N . GLY A 1 1018 ? -33.416 51.241 -7.483 1.00 83.00 1018 GLY A N 1
ATOM 7882 C CA . GLY A 1 1018 ? -32.824 52.025 -8.572 1.00 83.00 1018 GLY A CA 1
ATOM 7883 C C . GLY A 1 1018 ? -31.890 51.248 -9.510 1.00 83.00 1018 GLY A C 1
ATOM 7884 O O . GLY A 1 1018 ? -31.337 51.852 -10.426 1.00 83.00 1018 GLY A O 1
ATOM 7885 N N . LYS A 1 1019 ? -31.716 49.931 -9.329 1.00 87.38 1019 LYS A N 1
ATOM 7886 C CA . LYS A 1 1019 ? -31.000 49.071 -10.282 1.00 87.38 1019 LYS A CA 1
ATOM 7887 C C . LYS A 1 1019 ? -31.969 48.582 -11.358 1.00 87.38 1019 LYS A C 1
ATOM 7889 O O . LYS A 1 1019 ? -32.861 47.796 -11.054 1.00 87.38 1019 LYS A O 1
ATOM 7894 N N . GLU A 1 1020 ? -31.792 49.049 -12.591 1.00 88.75 1020 GLU A N 1
ATOM 7895 C CA . GLU A 1 1020 ? -32.640 48.710 -13.747 1.00 88.75 1020 GLU A CA 1
ATOM 7896 C C . GLU A 1 1020 ? -32.190 47.412 -14.449 1.00 88.75 1020 GLU A C 1
ATOM 7898 O O . GLU A 1 1020 ? -31.003 47.064 -14.439 1.00 88.75 1020 GLU A O 1
ATOM 7903 N N . ASN A 1 1021 ? -33.131 46.703 -15.078 1.00 88.38 1021 ASN A N 1
ATOM 7904 C CA . ASN A 1 1021 ? -32.839 45.584 -15.981 1.00 88.38 1021 ASN A CA 1
ATOM 7905 C C . ASN A 1 1021 ? -32.019 46.062 -17.196 1.00 88.38 1021 ASN A C 1
ATOM 7907 O O . ASN A 1 1021 ? -32.288 47.127 -17.754 1.00 88.38 1021 ASN A O 1
ATOM 7911 N N . ASP A 1 1022 ? -31.030 45.274 -17.625 1.00 85.06 1022 ASP A N 1
ATOM 7912 C CA . ASP A 1 1022 ? -30.157 45.605 -18.754 1.00 85.06 1022 ASP A CA 1
ATOM 7913 C C . ASP A 1 1022 ? -30.685 44.970 -20.061 1.00 85.06 1022 ASP A C 1
ATOM 7915 O O . ASP A 1 1022 ? -30.646 43.746 -20.233 1.00 85.06 1022 ASP A O 1
ATOM 7919 N N . PRO A 1 1023 ? -31.156 45.772 -21.036 1.00 76.62 1023 PRO A N 1
ATOM 7920 C CA . PRO A 1 1023 ? -31.714 45.252 -22.284 1.00 76.62 1023 PRO A CA 1
ATOM 7921 C C . PRO A 1 1023 ? -30.654 44.711 -23.261 1.00 76.62 1023 PRO A C 1
ATOM 7923 O O . PRO A 1 1023 ? -31.010 44.111 -24.278 1.00 76.62 1023 PRO A O 1
ATOM 7926 N N . VAL A 1 1024 ? -29.362 44.957 -23.016 1.00 79.50 1024 VAL A N 1
ATOM 7927 C CA . VAL A 1 1024 ? -28.248 44.509 -23.864 1.00 79.50 1024 VAL A CA 1
ATOM 7928 C C . VAL A 1 1024 ? -27.728 43.157 -23.397 1.00 79.50 1024 VAL A C 1
ATOM 7930 O O . VAL A 1 1024 ? -27.570 42.259 -24.228 1.00 79.50 1024 VAL A O 1
ATOM 7933 N N . THR A 1 1025 ? -27.461 43.003 -22.098 1.00 80.12 1025 THR A N 1
ATOM 7934 C CA . THR A 1 1025 ? -26.960 41.736 -21.537 1.00 80.12 1025 THR A CA 1
ATOM 7935 C C . THR A 1 1025 ? -28.074 40.743 -21.225 1.00 80.12 1025 THR A C 1
ATOM 7937 O O . THR A 1 1025 ? -27.791 39.554 -21.114 1.00 80.12 1025 THR A O 1
ATOM 7940 N N . TRP A 1 1026 ? -29.330 41.209 -21.193 1.00 78.75 1026 TRP A N 1
ATOM 7941 C CA . TRP A 1 1026 ? -30.501 40.456 -20.730 1.00 78.75 1026 TRP A CA 1
ATOM 7942 C C . TRP A 1 1026 ? -30.444 40.100 -19.238 1.00 78.75 1026 TRP A C 1
ATOM 7944 O O . TRP A 1 1026 ? -31.204 39.241 -18.788 1.00 78.75 1026 TRP A O 1
ATOM 7954 N N . ASP A 1 1027 ? -29.579 40.768 -18.473 1.00 85.75 1027 ASP A N 1
ATOM 7955 C CA . ASP A 1 1027 ? -29.570 40.652 -17.019 1.00 85.75 1027 ASP A CA 1
ATOM 7956 C C . ASP A 1 1027 ? -30.740 41.442 -16.432 1.00 85.75 1027 ASP A C 1
ATOM 7958 O O . ASP A 1 1027 ? -31.043 42.563 -16.850 1.00 85.75 1027 ASP A O 1
ATOM 7962 N N . GLY A 1 1028 ? -31.403 40.878 -15.431 1.00 88.62 1028 GLY A N 1
ATOM 7963 C CA . GLY A 1 1028 ? -32.525 41.541 -14.788 1.00 88.62 1028 GLY A CA 1
ATOM 7964 C C . GLY A 1 1028 ? -32.851 40.974 -13.419 1.00 88.62 1028 GLY A C 1
ATOM 7965 O O . GLY A 1 1028 ? -32.169 40.085 -12.910 1.00 88.62 1028 GLY A O 1
ATOM 7966 N N . TRP A 1 1029 ? -33.904 41.518 -12.818 1.00 92.06 1029 TRP A N 1
ATOM 7967 C CA . TRP A 1 1029 ? -34.426 41.049 -11.543 1.00 92.06 1029 TRP A CA 1
ATOM 7968 C C . TRP A 1 1029 ? -35.186 39.735 -11.703 1.00 92.06 1029 TRP A C 1
ATOM 7970 O O . TRP A 1 1029 ? -36.219 39.653 -12.370 1.00 92.06 1029 TRP A O 1
ATOM 7980 N N . LEU A 1 1030 ? -34.659 38.714 -11.041 1.00 91.38 1030 LEU A N 1
ATOM 7981 C CA . LEU A 1 1030 ? -35.236 37.389 -10.882 1.00 91.38 1030 LEU A CA 1
ATOM 7982 C C . LEU A 1 1030 ? -35.719 37.235 -9.436 1.00 91.38 1030 LEU A C 1
ATOM 7984 O O . LEU A 1 1030 ? -35.315 37.991 -8.549 1.00 91.38 1030 LEU A O 1
ATOM 7988 N N . TYR A 1 1031 ? -36.587 36.256 -9.191 1.00 93.44 1031 TYR A N 1
ATOM 7989 C CA . TYR A 1 1031 ? -37.013 35.910 -7.838 1.00 93.44 1031 TYR A CA 1
ATOM 7990 C C . TYR A 1 1031 ? -37.061 34.396 -7.658 1.00 93.44 1031 TYR A C 1
ATOM 7992 O O . TYR A 1 1031 ? -37.355 33.653 -8.596 1.00 93.44 1031 TYR A O 1
ATOM 8000 N N . TRP A 1 1032 ? -36.776 33.948 -6.441 1.00 93.94 1032 TRP A N 1
ATOM 8001 C CA . TRP A 1 1032 ? -36.855 32.550 -6.052 1.00 93.94 1032 TRP A CA 1
ATOM 8002 C C . TRP A 1 1032 ? -37.338 32.460 -4.606 1.00 93.94 1032 TRP A C 1
ATOM 8004 O O . TRP A 1 1032 ? -36.771 33.090 -3.713 1.00 93.94 1032 TRP A O 1
ATOM 8014 N N . VAL A 1 1033 ? -38.415 31.709 -4.393 1.00 91.44 1033 VAL A N 1
ATOM 8015 C CA . VAL A 1 1033 ? -38.974 31.441 -3.063 1.00 91.44 1033 VAL A CA 1
ATOM 8016 C C . VAL A 1 1033 ? -38.363 30.150 -2.525 1.00 91.44 1033 VAL A C 1
ATOM 8018 O O . VAL A 1 1033 ? -38.305 29.175 -3.269 1.00 91.44 1033 VAL A O 1
ATOM 8021 N N . ASN A 1 1034 ? -37.863 30.172 -1.287 1.00 88.75 1034 ASN A N 1
ATOM 8022 C CA . ASN A 1 1034 ? -37.201 29.043 -0.616 1.00 88.75 1034 ASN A CA 1
ATOM 8023 C C . ASN A 1 1034 ? -36.066 28.428 -1.458 1.00 88.75 1034 ASN A C 1
ATOM 8025 O O . ASN A 1 1034 ? -36.010 27.224 -1.709 1.00 88.75 1034 ASN A O 1
ATOM 8029 N N . TYR A 1 1035 ? -35.170 29.280 -1.964 1.00 83.00 1035 TYR A N 1
ATOM 8030 C CA . TYR A 1 1035 ? -34.014 28.855 -2.759 1.00 83.00 1035 TYR A CA 1
ATOM 8031 C C . TYR A 1 1035 ? -33.174 27.772 -2.041 1.00 83.00 1035 TYR A C 1
ATOM 8033 O O . TYR A 1 1035 ? -32.976 27.855 -0.834 1.00 83.00 1035 TYR A O 1
ATOM 8041 N N . LEU A 1 1036 ? -32.668 26.797 -2.817 1.00 76.81 1036 LEU A N 1
ATOM 8042 C CA . LEU A 1 1036 ? -32.101 25.479 -2.442 1.00 76.81 1036 LEU A CA 1
ATOM 8043 C C . LEU A 1 1036 ? -33.127 24.386 -2.117 1.00 76.81 1036 LEU A C 1
ATOM 8045 O O . LEU A 1 1036 ? -32.886 23.228 -2.472 1.00 76.81 1036 LEU A O 1
ATOM 8049 N N . ASP A 1 1037 ? -34.267 24.742 -1.534 1.00 76.50 1037 ASP A N 1
ATOM 8050 C CA . ASP A 1 1037 ? -35.294 23.774 -1.140 1.00 76.50 1037 ASP A CA 1
ATOM 8051 C C . ASP A 1 1037 ? -36.365 23.587 -2.227 1.00 76.50 1037 ASP A C 1
ATOM 8053 O O . ASP A 1 1037 ? -36.762 22.454 -2.520 1.00 76.50 1037 ASP A O 1
ATOM 8057 N N . ASP A 1 1038 ? -36.757 24.673 -2.901 1.00 82.31 1038 ASP A N 1
ATOM 8058 C CA . ASP A 1 1038 ? -37.802 24.673 -3.924 1.00 82.31 1038 ASP A CA 1
ATOM 8059 C C . ASP A 1 1038 ? -37.265 24.974 -5.337 1.00 82.31 1038 ASP A C 1
ATOM 8061 O O . ASP A 1 1038 ? -36.259 25.666 -5.511 1.00 82.31 1038 ASP A O 1
ATOM 8065 N N . PRO A 1 1039 ? -37.912 24.467 -6.407 1.00 84.75 1039 PRO A N 1
ATOM 8066 C CA . PRO A 1 1039 ? -37.559 24.823 -7.779 1.00 84.75 1039 PRO A CA 1
ATOM 8067 C C . PRO A 1 1039 ? -37.964 26.268 -8.114 1.00 84.75 1039 PRO A C 1
ATOM 8069 O O . PRO A 1 1039 ? -38.995 26.750 -7.651 1.00 84.75 1039 PRO A O 1
ATOM 8072 N N . MET A 1 1040 ? -37.200 26.933 -8.991 1.00 82.69 1040 MET A N 1
ATOM 8073 C CA . MET A 1 1040 ? -37.458 28.329 -9.368 1.00 82.69 1040 MET A CA 1
ATOM 8074 C C . MET A 1 1040 ? -38.887 28.519 -9.914 1.00 82.69 1040 MET A C 1
ATOM 8076 O O . MET A 1 1040 ? -39.282 27.807 -10.850 1.00 82.69 1040 MET A O 1
ATOM 8080 N N . PRO A 1 1041 ? -39.666 29.475 -9.375 1.00 85.56 1041 PRO A N 1
ATOM 8081 C CA . PRO A 1 1041 ? -41.002 29.772 -9.867 1.00 85.56 1041 PRO A CA 1
ATOM 8082 C C . PRO A 1 1041 ? -41.024 30.157 -11.351 1.00 85.56 1041 PRO A C 1
ATOM 8084 O O . PRO A 1 1041 ? -40.315 31.057 -11.792 1.00 85.56 1041 PRO A O 1
ATOM 8087 N N . MET A 1 1042 ? -41.898 29.513 -12.129 1.00 84.44 1042 MET A N 1
ATOM 8088 C CA . MET A 1 1042 ? -42.074 29.789 -13.567 1.00 84.44 1042 MET A CA 1
ATOM 8089 C C . MET A 1 1042 ? -43.278 30.697 -13.872 1.00 84.44 1042 MET A C 1
ATOM 8091 O O . MET A 1 1042 ? -43.842 30.644 -14.966 1.00 84.44 1042 MET A O 1
ATOM 8095 N N . VAL A 1 1043 ? -43.703 31.505 -12.900 1.00 85.31 1043 VAL A N 1
ATOM 8096 C CA . VAL A 1 1043 ? -44.817 32.460 -13.019 1.00 85.31 1043 VAL A CA 1
ATOM 8097 C C . VAL A 1 1043 ? -44.359 33.862 -12.634 1.00 85.31 1043 VAL A C 1
ATOM 8099 O O . VAL A 1 1043 ? -43.291 34.038 -12.050 1.00 85.31 1043 VAL A O 1
ATOM 8102 N N . GLY A 1 1044 ? -45.161 34.873 -12.959 1.00 84.75 1044 GLY A N 1
ATOM 8103 C CA . GLY A 1 1044 ? -44.900 36.244 -12.531 1.00 84.75 1044 GLY A CA 1
ATOM 8104 C C . GLY A 1 1044 ? -44.907 36.396 -11.015 1.00 84.75 1044 GLY A C 1
ATOM 8105 O O . GLY A 1 1044 ? -45.681 35.729 -10.333 1.00 84.75 1044 GLY A O 1
ATOM 8106 N N . THR A 1 1045 ? -44.117 37.326 -10.485 1.00 89.56 1045 THR A N 1
ATOM 8107 C CA . THR A 1 1045 ? -44.076 37.572 -9.034 1.00 89.56 1045 THR A CA 1
ATOM 8108 C C . THR A 1 1045 ? -45.437 38.001 -8.447 1.00 89.56 1045 THR A C 1
ATOM 8110 O O . THR A 1 1045 ? -45.795 37.643 -7.329 1.00 89.56 1045 THR A O 1
ATOM 8113 N N . ASN A 1 1046 ? -46.276 38.675 -9.239 1.00 89.50 1046 ASN A N 1
ATOM 8114 C CA . ASN A 1 1046 ? -47.648 39.037 -8.862 1.00 89.50 1046 ASN A CA 1
ATOM 8115 C C . ASN A 1 1046 ? -48.643 37.860 -8.892 1.00 89.50 1046 ASN A C 1
ATOM 8117 O O . ASN A 1 1046 ? -49.820 38.055 -8.601 1.00 89.50 1046 ASN A O 1
ATOM 8121 N N . GLN A 1 1047 ? -48.204 36.675 -9.322 1.00 88.25 1047 GLN A N 1
ATOM 8122 C CA . GLN A 1 1047 ? -49.018 35.462 -9.434 1.00 88.25 1047 GLN A CA 1
ATOM 8123 C C . GLN A 1 1047 ? -48.551 34.351 -8.488 1.00 88.25 1047 GLN A C 1
ATOM 8125 O O . GLN A 1 1047 ? -49.306 33.411 -8.248 1.00 88.25 1047 GLN A O 1
ATOM 8130 N N . TYR A 1 1048 ? -47.318 34.425 -7.980 1.00 91.25 1048 TYR A N 1
ATOM 8131 C CA . TYR A 1 1048 ? -46.811 33.457 -7.015 1.00 91.25 1048 TYR A CA 1
ATOM 8132 C C . TYR A 1 1048 ? -47.300 33.826 -5.619 1.00 91.25 1048 TYR A C 1
ATOM 8134 O O . TYR A 1 1048 ? -46.895 34.857 -5.090 1.00 91.25 1048 TYR A O 1
ATOM 8142 N N . GLU A 1 1049 ? -48.181 33.008 -5.045 1.00 90.56 1049 GLU A N 1
ATOM 8143 C CA . GLU A 1 1049 ? -48.625 33.176 -3.657 1.00 90.56 1049 GLU A CA 1
ATOM 8144 C C . GLU A 1 1049 ? -47.567 32.640 -2.693 1.00 90.56 1049 GLU A C 1
ATOM 8146 O O . GLU A 1 1049 ? -46.988 31.587 -2.959 1.00 90.56 1049 GLU A O 1
ATOM 8151 N N . VAL A 1 1050 ? -47.330 33.383 -1.615 1.00 89.81 1050 VAL A N 1
ATOM 8152 C CA . VAL A 1 1050 ? -46.379 33.049 -0.550 1.00 89.81 1050 VAL A CA 1
ATOM 8153 C C . VAL A 1 1050 ? -47.132 32.629 0.706 1.00 89.81 1050 VAL A C 1
ATOM 8155 O O . VAL A 1 1050 ? -48.191 33.186 1.011 1.00 89.81 1050 VAL A O 1
ATOM 8158 N N . GLU A 1 1051 ? -46.588 31.649 1.415 1.00 89.81 1051 GLU A N 1
ATOM 8159 C CA . GLU A 1 1051 ? -47.133 31.094 2.653 1.00 89.81 1051 GLU A CA 1
ATOM 8160 C C . GLU A 1 1051 ? -46.374 31.622 3.884 1.00 89.81 1051 GLU A C 1
ATOM 8162 O O . GLU A 1 1051 ? -45.323 32.259 3.781 1.00 89.81 1051 GLU A O 1
ATOM 8167 N N . ASP A 1 1052 ? -46.937 31.401 5.074 1.00 86.56 1052 ASP A N 1
ATOM 8168 C CA . ASP A 1 1052 ? -46.269 31.750 6.330 1.00 86.56 1052 ASP A CA 1
ATOM 8169 C C . ASP A 1 1052 ? -44.950 30.972 6.471 1.00 86.56 1052 ASP A C 1
ATOM 8171 O O . ASP A 1 1052 ? -44.932 29.746 6.360 1.00 86.56 1052 ASP A O 1
ATOM 8175 N N . GLY A 1 1053 ? -43.849 31.684 6.714 1.00 84.94 1053 GLY A N 1
ATOM 8176 C CA . GLY A 1 1053 ? -42.506 31.111 6.806 1.00 84.94 1053 GLY A CA 1
ATOM 8177 C C . GLY A 1 1053 ? -41.730 31.048 5.487 1.00 84.94 1053 GLY A C 1
ATOM 8178 O O . GLY A 1 1053 ? -40.558 30.671 5.518 1.00 84.94 1053 GLY A O 1
ATOM 8179 N N . ASP A 1 1054 ? -42.324 31.438 4.353 1.00 93.00 1054 ASP A N 1
ATOM 8180 C CA . ASP A 1 1054 ? -41.604 31.500 3.076 1.00 93.00 1054 ASP A CA 1
ATOM 8181 C C . ASP A 1 1054 ? -40.498 32.565 3.087 1.00 93.00 1054 ASP A C 1
ATOM 8183 O O . ASP A 1 1054 ? -40.651 33.665 3.625 1.00 93.00 1054 ASP A O 1
ATOM 8187 N N . VAL A 1 1055 ? -39.395 32.272 2.394 1.00 93.62 1055 VAL A N 1
ATOM 8188 C CA . VAL A 1 1055 ? -38.310 33.228 2.146 1.00 93.62 1055 VAL A CA 1
ATOM 8189 C C . VAL A 1 1055 ? -38.276 33.598 0.668 1.00 93.62 1055 VAL A C 1
ATOM 8191 O O . VAL A 1 1055 ? -37.832 32.821 -0.180 1.00 93.62 1055 VAL A O 1
ATOM 8194 N N . VAL A 1 1056 ? -38.709 34.814 0.335 1.00 94.44 1056 VAL A N 1
ATOM 8195 C CA . VAL A 1 1056 ? -38.679 35.339 -1.037 1.00 94.44 1056 VAL A CA 1
ATOM 8196 C C . VAL A 1 1056 ? -37.350 36.044 -1.273 1.00 94.44 1056 VAL A C 1
ATOM 8198 O O . VAL A 1 1056 ? -37.081 37.088 -0.681 1.00 94.44 1056 VAL A O 1
ATOM 8201 N N . THR A 1 1057 ? -36.521 35.504 -2.166 1.00 93.81 1057 THR A N 1
ATOM 8202 C CA . THR A 1 1057 ? -35.256 36.140 -2.551 1.00 93.81 1057 THR A CA 1
ATOM 8203 C C . THR A 1 1057 ? -35.360 36.739 -3.948 1.00 93.81 1057 THR A C 1
ATOM 8205 O O . THR A 1 1057 ? -35.495 36.006 -4.926 1.00 93.81 1057 THR A O 1
ATOM 8208 N N . TYR A 1 1058 ? -35.264 38.064 -4.055 1.00 93.94 1058 TYR A N 1
ATOM 8209 C CA . TYR A 1 1058 ? -35.047 38.755 -5.329 1.00 93.94 1058 TYR A CA 1
ATOM 8210 C C . TYR A 1 1058 ? -33.560 38.923 -5.570 1.00 93.94 1058 TYR A C 1
ATOM 8212 O O . TYR A 1 1058 ? -32.829 39.286 -4.655 1.00 93.94 1058 TYR A O 1
ATOM 8220 N N . TYR A 1 1059 ? -33.101 38.692 -6.792 1.00 92.25 1059 TYR A N 1
ATOM 8221 C CA . TYR A 1 1059 ? -31.686 38.785 -7.123 1.00 92.25 1059 TYR A CA 1
ATOM 8222 C C . TYR A 1 1059 ? -31.479 39.226 -8.568 1.00 92.25 1059 TYR A C 1
ATOM 8224 O O . TYR A 1 1059 ? -32.322 38.987 -9.433 1.00 92.25 1059 TYR A O 1
ATOM 8232 N N . TYR A 1 1060 ? -30.365 39.905 -8.826 1.00 89.19 1060 TYR A N 1
ATOM 8233 C CA . TYR A 1 1060 ? -30.063 40.461 -10.143 1.00 89.19 1060 TYR A CA 1
ATOM 8234 C C . TYR A 1 1060 ? -29.038 39.610 -10.894 1.00 89.19 1060 TYR A C 1
ATOM 8236 O O . TYR A 1 1060 ? -27.969 39.303 -10.357 1.00 89.19 1060 TYR A O 1
ATOM 8244 N N . GLY A 1 1061 ? -29.340 39.282 -12.150 1.00 87.69 1061 GLY A N 1
ATOM 8245 C CA . GLY A 1 1061 ? -28.405 38.638 -13.069 1.00 87.69 1061 GLY A CA 1
ATOM 8246 C C . GLY A 1 1061 ? -29.085 38.003 -14.279 1.00 87.69 1061 GLY A C 1
ATOM 8247 O O . GLY A 1 1061 ? -30.248 38.279 -14.577 1.00 87.69 1061 GLY A O 1
ATOM 8248 N N . GLY A 1 1062 ? -28.342 37.159 -14.990 1.00 81.88 1062 GLY A N 1
ATOM 8249 C CA . GLY A 1 1062 ? -28.823 36.443 -16.168 1.00 81.88 1062 GLY A CA 1
ATOM 8250 C C . GLY A 1 1062 ? -29.542 35.139 -15.810 1.00 81.88 1062 GLY A C 1
ATOM 8251 O O . GLY A 1 1062 ? -29.602 34.727 -14.656 1.00 81.88 1062 GLY A O 1
ATOM 8252 N N . MET A 1 1063 ? -30.047 34.416 -16.816 1.00 75.50 1063 MET A N 1
ATOM 8253 C CA . MET A 1 1063 ? -30.809 33.166 -16.604 1.00 75.50 1063 MET A CA 1
ATOM 8254 C C . MET A 1 1063 ? -30.049 32.046 -15.867 1.00 75.50 1063 MET A C 1
ATOM 8256 O O . MET A 1 1063 ? -30.683 31.114 -15.380 1.00 75.50 1063 MET A O 1
ATOM 8260 N N . SER A 1 1064 ? -28.715 32.089 -15.817 1.00 79.38 1064 SER A N 1
ATOM 8261 C CA . SER A 1 1064 ? -27.885 31.125 -15.078 1.00 79.38 1064 SER A CA 1
ATOM 8262 C C . SER A 1 1064 ? -27.473 31.606 -13.683 1.00 79.38 1064 SER A C 1
ATOM 8264 O O . SER A 1 1064 ? -26.771 30.881 -12.980 1.00 79.38 1064 SER A O 1
ATOM 8266 N N . THR A 1 1065 ? -27.850 32.826 -13.300 1.00 81.62 1065 THR A N 1
ATOM 8267 C CA . THR A 1 1065 ? -27.558 33.396 -11.985 1.00 81.62 1065 THR A CA 1
ATOM 8268 C C . THR A 1 1065 ? -28.471 32.762 -10.935 1.00 81.62 1065 THR A C 1
ATOM 8270 O O . THR A 1 1065 ? -29.658 32.532 -11.174 1.00 81.62 1065 THR A O 1
ATOM 8273 N N . THR A 1 1066 ? -27.914 32.488 -9.762 1.00 86.25 1066 THR A N 1
ATOM 8274 C CA . THR A 1 1066 ? -28.631 32.063 -8.559 1.00 86.25 1066 THR A CA 1
ATOM 8275 C C . THR A 1 1066 ? -28.490 33.137 -7.478 1.00 86.25 1066 THR A C 1
ATOM 8277 O O . THR A 1 1066 ? -27.604 33.989 -7.584 1.00 86.25 1066 THR A O 1
ATOM 8280 N N . PRO A 1 1067 ? -29.317 33.119 -6.419 1.00 82.69 1067 PRO A N 1
ATOM 8281 C CA . PRO A 1 1067 ? -29.121 33.989 -5.265 1.00 82.69 1067 PRO A CA 1
ATOM 8282 C C . PRO A 1 1067 ? -27.677 34.034 -4.737 1.00 82.69 1067 PRO A C 1
ATOM 8284 O O . PRO A 1 1067 ? -27.191 35.131 -4.470 1.00 82.69 1067 PRO A O 1
ATOM 8287 N N . ASP A 1 1068 ? -26.972 32.895 -4.685 1.00 76.06 1068 ASP A N 1
ATOM 8288 C CA . ASP A 1 1068 ? -25.603 32.802 -4.137 1.00 76.06 1068 ASP A CA 1
ATOM 8289 C C . ASP A 1 1068 ? -24.548 33.531 -4.974 1.00 76.06 1068 ASP A C 1
ATOM 8291 O O . ASP A 1 1068 ? -23.602 34.098 -4.437 1.00 76.06 1068 ASP A O 1
ATOM 8295 N N . ASN A 1 1069 ? -24.692 33.525 -6.302 1.00 72.81 1069 ASN A N 1
ATOM 8296 C CA . ASN A 1 1069 ? -23.715 34.146 -7.201 1.00 72.81 1069 ASN A CA 1
ATOM 8297 C C . ASN A 1 1069 ? -24.187 35.489 -7.779 1.00 72.81 1069 ASN A C 1
ATOM 8299 O O . ASN A 1 1069 ? -23.470 36.097 -8.580 1.00 72.81 1069 ASN A O 1
ATOM 8303 N N . SER A 1 1070 ? -25.363 35.962 -7.357 1.00 78.00 1070 SER A N 1
ATOM 8304 C CA . SER A 1 1070 ? -25.943 37.230 -7.793 1.00 78.00 1070 SER A CA 1
ATOM 8305 C C . SER A 1 1070 ? -25.110 38.437 -7.363 1.00 78.00 1070 SER A C 1
ATOM 8307 O O . SER A 1 1070 ? -24.438 38.428 -6.334 1.00 78.00 1070 SER A O 1
ATOM 8309 N N . SER A 1 1071 ? -25.148 39.504 -8.164 1.00 72.88 1071 SER A N 1
ATOM 8310 C CA . SER A 1 1071 ? -24.418 40.742 -7.853 1.00 72.88 1071 SER A CA 1
ATOM 8311 C C . SER A 1 1071 ? -25.100 41.593 -6.778 1.00 72.88 1071 SER A C 1
ATOM 8313 O O . SER A 1 1071 ? -24.494 42.511 -6.241 1.00 72.88 1071 SER A O 1
ATOM 8315 N N . ILE A 1 1072 ? -26.392 41.360 -6.544 1.00 81.81 1072 ILE A N 1
ATOM 8316 C CA . ILE A 1 1072 ? -27.208 42.030 -5.531 1.00 81.81 1072 ILE A CA 1
ATOM 8317 C C . ILE A 1 1072 ? -28.456 41.182 -5.286 1.00 81.81 1072 ILE A C 1
ATOM 8319 O O . ILE A 1 1072 ? -29.057 40.675 -6.240 1.00 81.81 1072 ILE A O 1
ATOM 8323 N N . SER A 1 1073 ? -28.852 41.050 -4.021 1.00 87.81 1073 SER A N 1
ATOM 8324 C CA . SER A 1 1073 ? -30.064 40.333 -3.630 1.00 87.81 1073 SER A CA 1
ATOM 8325 C C . SER A 1 1073 ? -30.816 41.013 -2.486 1.00 87.81 1073 SER A C 1
ATOM 8327 O O . SER A 1 1073 ? -30.268 41.834 -1.749 1.00 87.81 1073 SER A O 1
ATOM 8329 N N . ILE A 1 1074 ? -32.102 40.689 -2.374 1.00 89.56 1074 ILE A N 1
ATOM 8330 C CA . ILE A 1 1074 ? -33.032 41.128 -1.335 1.00 89.56 1074 ILE A CA 1
ATOM 8331 C C . ILE A 1 1074 ? -33.707 39.875 -0.801 1.00 89.56 1074 ILE A C 1
ATOM 8333 O O . ILE A 1 1074 ? -34.326 39.147 -1.579 1.00 89.56 1074 ILE A O 1
ATOM 8337 N N . ARG A 1 1075 ? -33.597 39.624 0.503 1.00 91.19 1075 ARG A N 1
ATOM 8338 C CA . ARG A 1 1075 ? -34.134 38.424 1.150 1.00 91.19 1075 ARG A CA 1
ATOM 8339 C C . ARG A 1 1075 ? -35.265 38.802 2.101 1.00 91.19 1075 ARG A C 1
ATOM 8341 O O . ARG A 1 1075 ? -35.068 39.537 3.061 1.00 91.19 1075 ARG A O 1
ATOM 8348 N N . ILE A 1 1076 ? -36.467 38.328 1.809 1.00 95.50 1076 ILE A N 1
ATOM 8349 C CA . ILE A 1 1076 ? -37.690 38.723 2.505 1.00 95.50 1076 ILE A CA 1
ATOM 8350 C C . ILE A 1 1076 ? -38.231 37.502 3.242 1.00 95.50 1076 ILE A C 1
ATOM 8352 O O . ILE A 1 1076 ? -38.644 36.541 2.597 1.00 95.50 1076 ILE A O 1
ATOM 8356 N N . HIS A 1 1077 ? -38.238 37.544 4.572 1.00 92.56 1077 HIS A N 1
ATOM 8357 C CA . HIS A 1 1077 ? -38.846 36.508 5.411 1.00 92.56 1077 HIS A CA 1
ATOM 8358 C C . HIS A 1 1077 ? -40.324 36.849 5.618 1.00 92.56 1077 HIS A C 1
ATOM 8360 O O . HIS A 1 1077 ? -40.656 37.919 6.133 1.00 92.56 1077 HIS A O 1
ATOM 8366 N N . VAL A 1 1078 ? -41.223 35.983 5.159 1.00 93.12 1078 VAL A N 1
ATOM 8367 C CA . VAL A 1 1078 ? -42.661 36.258 5.120 1.00 93.12 1078 VAL A CA 1
ATOM 8368 C C . VAL A 1 1078 ? -43.352 35.690 6.354 1.00 93.12 1078 VAL A C 1
ATOM 8370 O O . VAL A 1 1078 ? -43.266 34.499 6.632 1.00 93.12 1078 VAL A O 1
ATOM 8373 N N . HIS A 1 1079 ? -44.112 36.538 7.046 1.00 89.81 1079 HIS A N 1
ATOM 8374 C CA . HIS A 1 1079 ? -45.110 36.109 8.020 1.00 89.81 1079 HIS A CA 1
ATOM 8375 C C . HIS A 1 1079 ? -46.508 36.477 7.505 1.00 89.81 1079 HIS A C 1
ATOM 8377 O O . HIS A 1 1079 ? -46.797 37.647 7.254 1.00 89.81 1079 HIS A O 1
ATOM 8383 N N . VAL A 1 1080 ? -47.396 35.497 7.352 1.00 86.38 1080 VAL A N 1
ATOM 8384 C CA . VAL A 1 1080 ? -48.784 35.690 6.924 1.00 86.38 1080 VAL A CA 1
ATOM 8385 C C . VAL A 1 1080 ? -49.719 35.676 8.136 1.00 86.38 1080 VAL A C 1
ATOM 8387 O O . VAL A 1 1080 ? -49.707 34.762 8.956 1.00 86.38 1080 VAL A O 1
ATOM 8390 N N . GLN A 1 1081 ? -50.556 36.705 8.263 1.00 79.75 1081 GLN A N 1
ATOM 8391 C CA . GLN A 1 1081 ? -51.530 36.845 9.342 1.00 79.75 1081 GLN A CA 1
ATOM 8392 C C . GLN A 1 1081 ? -52.962 36.770 8.791 1.00 79.75 1081 GLN A C 1
ATOM 8394 O O . GLN A 1 1081 ? -53.369 37.591 7.964 1.00 79.75 1081 GLN A O 1
ATOM 8399 N N . SER A 1 1082 ? -53.758 35.816 9.288 1.00 66.06 1082 SER A N 1
ATOM 8400 C CA . SER A 1 1082 ? -55.135 35.622 8.818 1.00 66.06 1082 SER A CA 1
ATOM 8401 C C . SER A 1 1082 ? -56.063 36.772 9.221 1.00 66.06 1082 SER A C 1
ATOM 8403 O O . SER A 1 1082 ? -56.107 37.217 10.376 1.00 66.06 1082 SER A O 1
ATOM 8405 N N . SER A 1 1083 ? -56.843 37.267 8.258 1.00 49.16 1083 SER A N 1
ATOM 8406 C CA . SER A 1 1083 ? -57.960 38.166 8.545 1.00 49.16 1083 SER A CA 1
ATOM 8407 C C . SER A 1 1083 ? -59.180 37.348 9.016 1.00 49.16 1083 SER A C 1
ATOM 8409 O O . SER A 1 1083 ? -59.455 36.261 8.521 1.00 49.16 1083 SER A O 1
ATOM 8411 N N . ALA A 1 1084 ? -59.869 37.846 10.050 1.00 40.81 1084 ALA A N 1
ATOM 8412 C CA . ALA A 1 1084 ? -60.878 37.174 10.891 1.00 40.81 1084 ALA A CA 1
ATOM 8413 C C . ALA A 1 1084 ? -61.879 36.193 10.195 1.00 40.81 1084 ALA A C 1
ATOM 8415 O O . ALA A 1 1084 ? -62.276 36.407 9.052 1.00 40.81 1084 ALA A O 1
ATOM 8416 N N . PRO A 1 1085 ? -62.390 35.160 10.911 1.00 39.00 1085 PRO A N 1
ATOM 8417 C CA . PRO A 1 1085 ? -62.877 33.907 10.319 1.00 39.00 1085 PRO A CA 1
ATOM 8418 C C . PRO A 1 1085 ? -64.188 34.017 9.524 1.00 39.00 1085 PRO A C 1
ATOM 8420 O O . PRO A 1 1085 ? -65.176 34.599 9.985 1.00 39.00 1085 PRO A O 1
ATOM 8423 N N . ILE A 1 1086 ? -64.226 33.353 8.363 1.00 39.06 1086 ILE A N 1
ATOM 8424 C CA . ILE A 1 1086 ? -65.424 33.164 7.530 1.00 39.06 1086 ILE A CA 1
ATOM 8425 C C . ILE A 1 1086 ? -66.271 32.002 8.086 1.00 39.06 1086 ILE A C 1
ATOM 8427 O O . ILE A 1 1086 ? -65.767 30.944 8.451 1.00 39.06 1086 ILE A O 1
ATOM 8431 N N . ASN A 1 1087 ? -67.587 32.212 8.173 1.00 39.66 1087 ASN A N 1
ATOM 8432 C CA . ASN A 1 1087 ? -68.548 31.315 8.820 1.00 39.66 1087 ASN A CA 1
ATOM 8433 C C . ASN A 1 1087 ? -68.889 30.079 7.950 1.00 39.66 1087 ASN A C 1
ATOM 8435 O O . ASN A 1 1087 ? -69.215 30.202 6.768 1.00 39.66 1087 ASN A O 1
ATOM 8439 N N . GLU A 1 1088 ? -68.909 28.904 8.586 1.00 36.03 1088 GLU A N 1
ATOM 8440 C CA . GLU A 1 1088 ? -69.088 27.520 8.091 1.00 36.03 1088 GLU A CA 1
ATOM 8441 C C . GLU A 1 1088 ? -70.247 27.290 7.084 1.00 36.03 1088 GLU A C 1
ATOM 8443 O O . GLU A 1 1088 ? -70.308 26.285 6.371 1.00 36.03 1088 GLU A O 1
ATOM 8448 N N . ILE A 1 1089 ? -71.192 28.227 6.991 1.00 41.31 1089 ILE A N 1
ATOM 8449 C CA . ILE A 1 1089 ? -72.401 28.126 6.161 1.00 41.31 1089 ILE A CA 1
ATOM 8450 C C . ILE A 1 1089 ? -72.139 28.465 4.680 1.00 41.31 1089 ILE A C 1
ATOM 8452 O O . ILE A 1 1089 ? -72.846 27.943 3.810 1.00 41.31 1089 ILE A O 1
ATOM 8456 N N . GLU A 1 1090 ? -71.139 29.292 4.356 1.00 40.78 1090 GLU A N 1
ATOM 8457 C CA . GLU A 1 1090 ? -70.774 29.571 2.953 1.00 40.78 1090 GLU A CA 1
ATOM 8458 C C . GLU A 1 1090 ? -69.925 28.454 2.329 1.00 40.78 1090 GLU A C 1
ATOM 8460 O O . GLU A 1 1090 ? -70.100 28.145 1.148 1.00 40.78 1090 GLU A O 1
ATOM 8465 N N . TYR A 1 1091 ? -69.137 27.747 3.146 1.00 42.78 1091 TYR A N 1
ATOM 8466 C CA . TYR A 1 1091 ? -68.279 26.629 2.736 1.00 42.78 1091 TYR A CA 1
ATOM 8467 C C . TYR A 1 1091 ? -69.054 25.496 2.038 1.00 42.78 1091 TYR A C 1
ATOM 8469 O O . TYR A 1 1091 ? -68.650 24.973 1.000 1.00 42.78 1091 TYR A O 1
ATOM 8477 N N . ARG A 1 1092 ? -70.255 25.162 2.533 1.00 38.31 1092 ARG A N 1
ATOM 8478 C CA . ARG A 1 1092 ? -71.079 24.072 1.970 1.00 38.31 1092 ARG A CA 1
ATOM 8479 C C . ARG A 1 1092 ? -71.678 24.364 0.588 1.00 38.31 1092 ARG A C 1
ATOM 8481 O O . ARG A 1 1092 ? -72.291 23.469 0.008 1.00 38.31 1092 ARG A O 1
ATOM 8488 N N . LYS A 1 1093 ? -71.554 25.585 0.056 1.00 37.28 1093 LYS A N 1
ATOM 8489 C CA . LYS A 1 1093 ? -72.165 25.973 -1.229 1.00 37.28 1093 LYS A CA 1
ATOM 8490 C C . LYS A 1 1093 ? -71.209 25.944 -2.424 1.00 37.28 1093 LYS A C 1
ATOM 8492 O O . LYS A 1 1093 ? -71.696 26.081 -3.544 1.00 37.28 1093 LYS A O 1
ATOM 8497 N N . MET A 1 1094 ? -69.902 25.766 -2.217 1.00 39.09 1094 MET A N 1
ATOM 8498 C CA . MET A 1 1094 ? -68.896 25.968 -3.271 1.00 39.09 1094 MET A CA 1
ATOM 8499 C C . MET A 1 1094 ? -68.342 24.694 -3.928 1.00 39.09 1094 MET A C 1
ATOM 8501 O O . MET A 1 1094 ? -67.615 24.819 -4.905 1.00 39.09 1094 MET A O 1
ATOM 8505 N N . ILE A 1 1095 ? -68.705 23.482 -3.488 1.00 42.03 1095 ILE A N 1
ATOM 8506 C CA . ILE A 1 1095 ? -68.196 22.237 -4.100 1.00 42.03 1095 ILE A CA 1
ATOM 8507 C C . ILE A 1 1095 ? -68.978 21.896 -5.391 1.00 42.03 1095 ILE A C 1
ATOM 8509 O O . ILE A 1 1095 ? -70.173 21.590 -5.305 1.00 42.03 1095 ILE A O 1
ATOM 8513 N N . PRO A 1 1096 ? -68.347 21.875 -6.586 1.00 37.75 1096 PRO A N 1
ATOM 8514 C CA . PRO A 1 1096 ? -68.951 21.357 -7.814 1.00 37.75 1096 PRO A CA 1
ATOM 8515 C C . PRO A 1 1096 ? -68.836 19.819 -7.877 1.00 37.75 1096 PRO A C 1
ATOM 8517 O O . PRO A 1 1096 ? -67.826 19.243 -7.490 1.00 37.75 1096 PRO A O 1
ATOM 8520 N N . GLN A 1 1097 ? -69.851 19.133 -8.413 1.00 34.84 1097 GLN A N 1
ATOM 8521 C CA . GLN A 1 1097 ? -69.834 17.685 -8.711 1.00 34.84 1097 GLN A CA 1
ATOM 8522 C C . GLN A 1 1097 ? -69.886 17.420 -10.233 1.00 34.84 1097 GLN A C 1
ATOM 8524 O O . GLN A 1 1097 ? -70.486 18.244 -10.928 1.00 34.84 1097 GLN A O 1
ATOM 8529 N N . PRO A 1 1098 ? -69.507 16.231 -10.774 1.00 42.28 1098 PRO A N 1
ATOM 8530 C CA . PRO A 1 1098 ? -68.460 15.262 -10.391 1.00 42.28 1098 PRO A CA 1
ATOM 8531 C C . PRO A 1 1098 ? -67.478 14.899 -11.547 1.00 42.28 1098 PRO A C 1
ATOM 8533 O O . PRO A 1 1098 ? -67.770 15.129 -12.723 1.00 42.28 1098 PRO A O 1
ATOM 8536 N N . VAL A 1 1099 ? -66.340 14.254 -11.231 1.00 37.88 1099 VAL A N 1
ATOM 8537 C CA . VAL A 1 1099 ? -65.305 13.802 -12.199 1.00 37.88 1099 VAL A CA 1
ATOM 8538 C C . VAL A 1 1099 ? -65.440 12.304 -12.532 1.00 37.88 1099 VAL A C 1
ATOM 8540 O O . VAL A 1 1099 ? -65.697 11.473 -11.667 1.00 37.88 1099 VAL A O 1
ATOM 8543 N N . ASN A 1 1100 ? -65.278 11.952 -13.815 1.00 37.38 1100 ASN A N 1
ATOM 8544 C CA . ASN A 1 1100 ? -65.427 10.598 -14.363 1.00 37.38 1100 ASN A CA 1
ATOM 8545 C C . ASN A 1 1100 ? -64.078 9.850 -14.415 1.00 37.38 1100 ASN A C 1
ATOM 8547 O O . ASN A 1 1100 ? -63.202 10.182 -15.210 1.00 37.38 1100 ASN A O 1
ATOM 8551 N N . ILE A 1 1101 ? -63.969 8.789 -13.616 1.00 36.25 1101 ILE A N 1
ATOM 8552 C CA . ILE A 1 1101 ? -62.754 8.006 -13.311 1.00 36.25 1101 ILE A CA 1
ATOM 8553 C C . ILE A 1 1101 ? -62.245 7.130 -14.482 1.00 36.25 1101 ILE A C 1
ATOM 8555 O O . ILE A 1 1101 ? -61.221 6.463 -14.377 1.00 36.25 1101 ILE A O 1
ATOM 8559 N N . SER A 1 1102 ? -62.928 7.110 -15.630 1.00 33.69 1102 SER A N 1
ATOM 8560 C CA . SER A 1 1102 ? -62.608 6.207 -16.754 1.00 33.69 1102 SER A CA 1
ATOM 8561 C C . SER A 1 1102 ? -61.399 6.608 -17.624 1.00 33.69 1102 SER A C 1
ATOM 8563 O O . SER A 1 1102 ? -61.153 5.959 -18.640 1.00 33.69 1102 SER A O 1
ATOM 8565 N N . LYS A 1 1103 ? -60.642 7.658 -17.269 1.00 32.56 1103 LYS A N 1
ATOM 8566 C CA . LYS A 1 1103 ? -59.583 8.233 -18.129 1.00 32.56 1103 LYS A CA 1
ATOM 8567 C C . LYS A 1 1103 ? -58.138 8.117 -17.620 1.00 32.56 1103 LYS A C 1
ATOM 8569 O O . LYS A 1 1103 ? -57.238 8.551 -18.335 1.00 32.56 1103 LYS A O 1
ATOM 8574 N N . ILE A 1 1104 ? -57.881 7.523 -16.456 1.00 37.12 1104 ILE A N 1
ATOM 8575 C CA . ILE A 1 1104 ? -56.522 7.481 -15.884 1.00 37.12 1104 ILE A CA 1
ATOM 8576 C C . ILE A 1 1104 ? -55.790 6.197 -16.330 1.00 37.12 1104 ILE A C 1
ATOM 8578 O O . ILE A 1 1104 ? -56.184 5.089 -15.970 1.00 37.12 1104 ILE A O 1
ATOM 8582 N N . HIS A 1 1105 ? -54.724 6.336 -17.131 1.00 30.62 1105 HIS A N 1
ATOM 8583 C CA . HIS A 1 1105 ? -53.819 5.251 -17.551 1.00 30.62 1105 HIS A CA 1
ATOM 8584 C C . HIS A 1 1105 ? -52.485 5.338 -16.783 1.00 30.62 1105 HIS A C 1
ATOM 8586 O O . HIS A 1 1105 ? -51.778 6.333 -16.911 1.00 30.62 1105 HIS A O 1
ATOM 8592 N N . TYR A 1 1106 ? -52.096 4.285 -16.051 1.00 33.44 1106 TYR A N 1
ATOM 8593 C CA . TYR A 1 1106 ? -50.829 4.235 -15.302 1.00 33.44 1106 TYR A CA 1
ATOM 8594 C C . TYR A 1 1106 ? -49.661 3.635 -16.110 1.00 33.44 1106 TYR A C 1
ATOM 8596 O O . TYR A 1 1106 ? -49.796 2.593 -16.755 1.00 33.44 1106 TYR A O 1
ATOM 8604 N N . LYS A 1 1107 ? -48.483 4.268 -16.005 1.00 26.09 1107 LYS A N 1
ATOM 8605 C CA . LYS A 1 1107 ? -47.163 3.756 -16.418 1.00 26.09 1107 LYS A CA 1
ATOM 8606 C C . LYS A 1 1107 ? -46.142 4.032 -15.298 1.00 26.09 1107 LYS A C 1
ATOM 8608 O O . LYS A 1 1107 ? -45.591 5.121 -15.281 1.00 26.09 1107 LYS A O 1
ATOM 8613 N N . SER A 1 1108 ? -45.856 3.053 -14.430 1.00 27.33 1108 SER A N 1
ATOM 8614 C CA . SER A 1 1108 ? -44.493 2.681 -13.973 1.00 27.33 1108 SER A CA 1
ATOM 8615 C C . SER A 1 1108 ? -44.494 1.683 -12.800 1.00 27.33 1108 SER A C 1
ATOM 8617 O O . SER A 1 1108 ? -45.347 1.731 -11.927 1.00 27.33 1108 SER A O 1
ATOM 8619 N N . LYS A 1 1109 ? -43.499 0.787 -12.875 1.00 28.50 1109 LYS A N 1
ATOM 8620 C CA . LYS A 1 1109 ? -43.006 -0.309 -12.013 1.00 28.50 1109 LYS A CA 1
ATOM 8621 C C . LYS A 1 1109 ? -43.579 -0.521 -10.595 1.00 28.50 1109 LYS A C 1
ATOM 8623 O O . LYS A 1 1109 ? -43.436 0.308 -9.710 1.00 28.50 1109 LYS A O 1
ATOM 8628 N N . VAL A 1 1110 ? -44.069 -1.748 -10.413 1.00 27.50 1110 VAL A N 1
ATOM 8629 C CA . VAL A 1 1110 ? -44.507 -2.414 -9.178 1.00 27.50 1110 VAL A CA 1
ATOM 8630 C C . VAL A 1 1110 ? -43.303 -2.795 -8.307 1.00 27.50 1110 VAL A C 1
ATOM 8632 O O . VAL A 1 1110 ? -42.386 -3.459 -8.797 1.00 27.50 1110 VAL A O 1
ATOM 8635 N N . VAL A 1 1111 ? -43.329 -2.427 -7.023 1.00 28.12 1111 VAL A N 1
ATOM 8636 C CA . VAL A 1 1111 ? -42.479 -3.012 -5.976 1.00 28.12 1111 VAL A CA 1
ATOM 8637 C C . VAL A 1 1111 ? -43.399 -3.775 -5.020 1.00 28.12 1111 VAL A C 1
ATOM 8639 O O . VAL A 1 1111 ? -44.140 -3.175 -4.255 1.00 28.12 1111 VAL A O 1
ATOM 8642 N N . ASN A 1 1112 ? -43.315 -5.103 -5.117 1.00 28.33 1112 ASN A N 1
ATOM 8643 C CA . ASN A 1 1112 ? -43.908 -6.141 -4.266 1.00 28.33 1112 ASN A CA 1
ATOM 8644 C C . ASN A 1 1112 ? -45.446 -6.348 -4.328 1.00 28.33 1112 ASN A C 1
ATOM 8646 O O . ASN A 1 1112 ? -46.240 -5.453 -4.067 1.00 28.33 1112 ASN A O 1
ATOM 8650 N N . GLU A 1 1113 ? -45.861 -7.568 -4.695 1.00 32.00 1113 GLU A N 1
ATOM 8651 C CA . GLU A 1 1113 ? -47.218 -7.925 -5.162 1.00 32.00 1113 GLU A CA 1
ATOM 8652 C C . GLU A 1 1113 ? -48.213 -8.378 -4.068 1.00 32.00 1113 GLU A C 1
ATOM 8654 O O . GLU A 1 1113 ? -49.328 -8.771 -4.399 1.00 32.00 1113 GLU A O 1
ATOM 8659 N N . GLU A 1 1114 ? -47.898 -8.296 -2.771 1.00 30.92 1114 GLU A N 1
ATOM 8660 C CA . GLU A 1 1114 ? -48.802 -8.824 -1.723 1.00 30.92 1114 GLU A CA 1
ATOM 8661 C C . GLU A 1 1114 ? -49.829 -7.834 -1.144 1.00 30.92 1114 GLU A C 1
ATOM 8663 O O . GLU A 1 1114 ? -50.661 -8.226 -0.333 1.00 30.92 1114 GLU A O 1
ATOM 8668 N N . TRP A 1 1115 ? -49.852 -6.571 -1.579 1.00 29.73 1115 TRP A N 1
ATOM 8669 C CA . TRP A 1 1115 ? -50.788 -5.557 -1.049 1.00 29.73 1115 TRP A CA 1
ATOM 8670 C C . TRP A 1 1115 ? -51.880 -5.117 -2.035 1.00 29.73 1115 TRP A C 1
ATOM 8672 O O . TRP A 1 1115 ? -52.569 -4.118 -1.824 1.00 29.73 1115 TRP A O 1
ATOM 8682 N N . ALA A 1 1116 ? -52.091 -5.873 -3.114 1.00 28.80 1116 ALA A N 1
ATOM 8683 C CA . ALA A 1 1116 ? -53.159 -5.597 -4.067 1.00 28.80 1116 ALA A CA 1
ATOM 8684 C C . ALA A 1 1116 ? -54.383 -6.496 -3.822 1.00 28.80 1116 ALA A C 1
ATOM 8686 O O . ALA A 1 1116 ? -54.486 -7.597 -4.355 1.00 28.80 1116 ALA A O 1
ATOM 8687 N N . ALA A 1 1117 ? -55.342 -5.909 -3.098 1.00 28.98 1117 ALA A N 1
ATOM 8688 C CA . ALA A 1 1117 ? -56.758 -6.266 -2.968 1.00 28.98 1117 ALA A CA 1
ATOM 8689 C C . ALA A 1 1117 ? -57.154 -7.156 -1.776 1.00 28.98 1117 ALA A C 1
ATOM 8691 O O . ALA A 1 1117 ? -57.154 -8.375 -1.875 1.00 28.98 1117 ALA A O 1
ATOM 8692 N N . ILE A 1 1118 ? -57.673 -6.510 -0.718 1.00 30.28 1118 ILE A N 1
ATOM 8693 C CA . ILE A 1 1118 ? -59.082 -6.621 -0.284 1.00 30.28 1118 ILE A CA 1
ATOM 8694 C C . ILE A 1 1118 ? -59.472 -5.344 0.510 1.00 30.28 1118 ILE A C 1
ATOM 8696 O O . ILE A 1 1118 ? -59.111 -5.154 1.660 1.00 30.28 1118 ILE A O 1
ATOM 8700 N N . TRP A 1 1119 ? -60.227 -4.476 -0.177 1.00 31.41 1119 TRP A N 1
ATOM 8701 C CA . TRP A 1 1119 ? -61.180 -3.454 0.298 1.00 31.41 1119 TRP A CA 1
ATOM 8702 C C . TRP A 1 1119 ? -60.727 -2.353 1.276 1.00 31.41 1119 TRP A C 1
ATOM 8704 O O . TRP A 1 1119 ? -61.043 -2.392 2.456 1.00 31.41 1119 TRP A O 1
ATOM 8714 N N . THR A 1 1120 ? -60.253 -1.234 0.724 1.00 33.91 1120 THR A N 1
ATOM 8715 C CA . THR A 1 1120 ? -60.926 0.074 0.878 1.00 33.91 1120 THR A CA 1
ATOM 8716 C C . THR A 1 1120 ? -60.661 0.929 -0.366 1.00 33.91 1120 THR A C 1
ATOM 8718 O O . THR A 1 1120 ? -59.626 0.792 -1.012 1.00 33.91 1120 THR A O 1
ATOM 8721 N N . ASN A 1 1121 ? -61.630 1.768 -0.742 1.00 41.62 1121 ASN A N 1
ATOM 8722 C CA . ASN A 1 1121 ? -61.567 2.707 -1.867 1.00 41.62 1121 ASN A CA 1
ATOM 8723 C C . ASN A 1 1121 ? -60.574 3.852 -1.582 1.00 41.62 1121 ASN A C 1
ATOM 8725 O O . ASN A 1 1121 ? -60.990 5.005 -1.481 1.00 41.62 1121 ASN A O 1
ATOM 8729 N N . LYS A 1 1122 ? -59.288 3.537 -1.409 1.00 41.25 1122 LYS A N 1
ATOM 8730 C CA . LYS A 1 1122 ? -58.212 4.516 -1.253 1.00 41.25 1122 LYS A CA 1
ATOM 8731 C C . LYS A 1 1122 ? -57.238 4.390 -2.420 1.00 41.25 1122 LYS A C 1
ATOM 8733 O O . LYS A 1 1122 ? -56.674 3.324 -2.645 1.00 41.25 1122 LYS A O 1
ATOM 8738 N N . ILE A 1 1123 ? -57.056 5.475 -3.172 1.00 45.06 1123 ILE A N 1
ATOM 8739 C CA . ILE A 1 1123 ? -55.927 5.606 -4.102 1.00 45.06 1123 ILE A CA 1
ATOM 8740 C C . ILE A 1 1123 ? -54.817 6.292 -3.312 1.00 45.06 1123 ILE A C 1
ATOM 8742 O O . ILE A 1 1123 ? -55.008 7.422 -2.863 1.00 45.06 1123 ILE A O 1
ATOM 8746 N N . LEU A 1 1124 ? -53.698 5.591 -3.110 1.00 40.66 1124 LEU A N 1
ATOM 8747 C CA . LEU A 1 1124 ? -52.508 6.150 -2.473 1.00 40.66 1124 LEU A CA 1
ATOM 8748 C C . LEU A 1 1124 ? -51.548 6.643 -3.554 1.00 40.66 1124 LEU A C 1
ATOM 8750 O O . LEU A 1 1124 ? -51.158 5.875 -4.437 1.00 40.66 1124 LEU A O 1
ATOM 8754 N N . TYR A 1 1125 ? -51.161 7.912 -3.475 1.00 43.47 1125 TYR A N 1
ATOM 8755 C CA . TYR A 1 1125 ? -50.106 8.482 -4.306 1.00 43.47 1125 TYR A CA 1
ATOM 8756 C C . TYR A 1 1125 ? -48.908 8.807 -3.413 1.00 43.47 1125 TYR A C 1
ATOM 8758 O O . TYR A 1 1125 ? -49.046 9.531 -2.427 1.00 43.47 1125 TYR A O 1
ATOM 8766 N N . VAL A 1 1126 ? -47.741 8.253 -3.745 1.00 41.78 1126 VAL A N 1
ATOM 8767 C CA . VAL A 1 1126 ? -46.486 8.486 -3.018 1.00 41.78 1126 VAL A CA 1
ATOM 8768 C C . VAL A 1 1126 ? -45.515 9.158 -3.975 1.00 41.78 1126 VAL A C 1
ATOM 8770 O O . VAL A 1 1126 ? -45.228 8.622 -5.046 1.00 41.78 1126 VAL A O 1
ATOM 8773 N N . GLN A 1 1127 ? -45.020 10.337 -3.606 1.00 41.59 1127 GLN A N 1
ATOM 8774 C CA . GLN A 1 1127 ? -44.002 11.044 -4.375 1.00 41.59 1127 GLN A CA 1
ATOM 8775 C C . GLN A 1 1127 ? -42.702 11.057 -3.561 1.00 41.59 1127 GLN A C 1
ATOM 8777 O O . GLN A 1 1127 ? -42.563 11.803 -2.598 1.00 41.59 1127 GLN A O 1
ATOM 8782 N N . GLU A 1 1128 ? -41.742 10.208 -3.946 1.00 38.75 1128 GLU A N 1
ATOM 8783 C CA . GLU A 1 1128 ? -40.520 9.912 -3.167 1.00 38.75 1128 GLU A CA 1
ATOM 8784 C C . GLU A 1 1128 ? -39.664 11.140 -2.817 1.00 38.75 1128 GLU A C 1
ATOM 8786 O O . GLU A 1 1128 ? -38.906 11.101 -1.853 1.00 38.75 1128 GLU A O 1
ATOM 8791 N N . LYS A 1 1129 ? -39.787 12.244 -3.564 1.00 39.97 1129 LYS A N 1
ATOM 8792 C CA . LYS A 1 1129 ? -38.973 13.446 -3.336 1.00 39.97 1129 LYS A CA 1
ATOM 8793 C C . LYS A 1 1129 ? -39.488 14.364 -2.229 1.00 39.97 1129 LYS A C 1
ATOM 8795 O O . LYS A 1 1129 ? -38.678 15.057 -1.631 1.00 39.97 1129 LYS A O 1
ATOM 8800 N N . THR A 1 1130 ? -40.791 14.382 -1.944 1.00 44.84 1130 THR A N 1
ATOM 8801 C CA . THR A 1 1130 ? -41.380 15.380 -1.028 1.00 44.84 1130 THR A CA 1
ATOM 8802 C C . THR A 1 1130 ? -41.643 14.832 0.380 1.00 44.84 1130 THR A C 1
ATOM 8804 O O . THR A 1 1130 ? -41.914 15.600 1.294 1.00 44.84 1130 THR A O 1
ATOM 8807 N N . ARG A 1 1131 ? -41.515 13.512 0.593 1.00 46.12 1131 ARG A N 1
ATOM 8808 C CA . ARG A 1 1131 ? -41.868 12.798 1.843 1.00 46.12 1131 ARG A CA 1
ATOM 8809 C C . ARG A 1 1131 ? -43.337 12.956 2.281 1.00 46.12 1131 ARG A C 1
ATOM 8811 O O . ARG A 1 1131 ? -43.622 12.797 3.469 1.00 46.12 1131 ARG A O 1
ATOM 8818 N N . TYR A 1 1132 ? -44.256 13.210 1.343 1.00 47.09 1132 TYR A N 1
ATOM 8819 C CA . TYR A 1 1132 ? -45.703 13.203 1.591 1.00 47.09 1132 TYR A CA 1
ATOM 8820 C C . TYR A 1 1132 ? -46.399 12.037 0.876 1.00 47.09 1132 TYR A C 1
ATOM 8822 O O . TYR A 1 1132 ? -45.997 11.615 -0.212 1.00 47.09 1132 TYR A O 1
ATOM 8830 N N . SER A 1 1133 ? -47.486 11.553 1.471 1.00 51.47 1133 SER A N 1
ATOM 8831 C CA . SER A 1 1133 ? -48.423 10.611 0.857 1.00 51.47 1133 SER A CA 1
ATOM 8832 C C . SER A 1 1133 ? -49.837 11.186 0.869 1.00 51.47 1133 SER A C 1
ATOM 8834 O O . SER A 1 1133 ? -50.245 11.799 1.853 1.00 51.47 1133 SER A O 1
ATOM 8836 N N . ILE A 1 1134 ? -50.561 11.029 -0.244 1.00 48.06 1134 ILE A N 1
ATOM 8837 C CA . ILE A 1 1134 ? -51.940 11.513 -0.405 1.00 48.06 1134 ILE A CA 1
ATOM 8838 C C . ILE A 1 1134 ? -52.861 10.302 -0.528 1.00 48.06 1134 ILE A C 1
ATOM 8840 O O . ILE A 1 1134 ? -52.661 9.461 -1.410 1.00 48.06 1134 ILE A O 1
ATOM 8844 N N . ALA A 1 1135 ? -53.880 10.224 0.326 1.00 50.69 1135 ALA A N 1
ATOM 8845 C CA . ALA A 1 1135 ? -54.893 9.178 0.305 1.00 50.69 1135 ALA A CA 1
ATOM 8846 C C . ALA A 1 1135 ? -56.273 9.768 -0.018 1.00 50.69 1135 ALA A C 1
ATOM 8848 O O . ALA A 1 1135 ? -56.859 10.487 0.785 1.00 50.69 1135 ALA A O 1
ATOM 8849 N N . ILE A 1 1136 ? -56.821 9.433 -1.189 1.00 48.16 1136 ILE A N 1
ATOM 8850 C CA . ILE A 1 1136 ? -58.158 9.881 -1.611 1.00 48.16 1136 ILE A CA 1
ATOM 8851 C C . ILE A 1 1136 ? -59.170 8.768 -1.344 1.00 48.16 1136 ILE A C 1
ATOM 8853 O O . ILE A 1 1136 ? -59.058 7.690 -1.929 1.00 48.16 1136 ILE A O 1
ATOM 8857 N N . SER A 1 1137 ? -60.170 9.036 -0.504 1.00 49.81 1137 SER A N 1
ATOM 8858 C CA . SER A 1 1137 ? -61.264 8.110 -0.198 1.00 49.81 1137 SER A CA 1
ATOM 8859 C C . SER A 1 1137 ? -62.469 8.365 -1.105 1.00 49.81 1137 SER A C 1
ATOM 8861 O O . SER A 1 1137 ? -62.912 9.508 -1.228 1.00 49.81 1137 SER A O 1
ATOM 8863 N N . LEU A 1 1138 ? -63.030 7.312 -1.709 1.00 44.97 1138 LEU A N 1
ATOM 8864 C CA . LEU A 1 1138 ? -64.237 7.394 -2.547 1.00 44.97 1138 LEU A CA 1
ATOM 8865 C C . LEU A 1 1138 ? -65.426 6.633 -1.933 1.00 44.97 1138 LEU A C 1
ATOM 8867 O O . LEU A 1 1138 ? -65.264 5.522 -1.415 1.00 44.97 1138 LEU A O 1
ATOM 8871 N N . ASP A 1 1139 ? -66.647 7.151 -2.079 1.00 47.38 1139 ASP A N 1
ATOM 8872 C CA . ASP A 1 1139 ? -67.863 6.398 -1.761 1.00 47.38 1139 ASP A CA 1
ATOM 8873 C C . ASP A 1 1139 ? -68.143 5.262 -2.768 1.00 47.38 1139 ASP A C 1
ATOM 8875 O O . ASP A 1 1139 ? -67.448 5.065 -3.768 1.00 47.38 1139 ASP A O 1
ATOM 8879 N N . ARG A 1 1140 ? -69.205 4.483 -2.515 1.00 41.16 1140 ARG A N 1
ATOM 8880 C CA . ARG A 1 1140 ? -69.608 3.348 -3.369 1.00 41.16 1140 ARG A CA 1
ATOM 8881 C C . ARG A 1 1140 ? -70.075 3.748 -4.777 1.00 41.16 1140 ARG A C 1
ATOM 8883 O O . ARG A 1 1140 ? -70.258 2.856 -5.602 1.00 41.16 1140 ARG A O 1
ATOM 8890 N N . ALA A 1 1141 ? -70.294 5.032 -5.051 1.00 39.56 1141 ALA A N 1
ATOM 8891 C CA . ALA A 1 1141 ? -70.694 5.553 -6.355 1.00 39.56 1141 ALA A CA 1
ATOM 8892 C C . ALA A 1 1141 ? -69.544 6.273 -7.095 1.00 39.56 1141 ALA A C 1
ATOM 8894 O O . ALA A 1 1141 ? -69.735 6.689 -8.237 1.00 39.56 1141 ALA A O 1
ATOM 8895 N N . GLY A 1 1142 ? -68.349 6.346 -6.493 1.00 39.84 1142 GLY A N 1
ATOM 8896 C CA . GLY A 1 1142 ? -67.141 6.919 -7.091 1.00 39.84 1142 GLY A CA 1
ATOM 8897 C C . GLY A 1 1142 ? -66.910 8.398 -6.771 1.00 39.84 1142 GLY A C 1
ATOM 8898 O O . GLY A 1 1142 ? -66.085 9.028 -7.429 1.00 39.84 1142 GLY A O 1
ATOM 8899 N N . TYR A 1 1143 ? -67.623 8.961 -5.791 1.00 41.97 1143 TYR A N 1
ATOM 8900 C CA . TYR A 1 1143 ? -67.460 10.353 -5.367 1.00 41.97 1143 TYR A CA 1
ATOM 8901 C C . TYR A 1 1143 ? -66.397 10.472 -4.278 1.00 41.97 1143 TYR A C 1
ATOM 8903 O O . TYR A 1 1143 ? -66.366 9.652 -3.365 1.00 41.97 1143 TYR A O 1
ATOM 8911 N N . VAL A 1 1144 ? -65.558 11.509 -4.347 1.00 44.56 1144 VAL A N 1
ATOM 8912 C CA . VAL A 1 1144 ? -64.554 11.796 -3.311 1.00 44.56 1144 VAL A CA 1
ATOM 8913 C C . VAL A 1 1144 ? -65.251 12.173 -2.012 1.00 44.56 1144 VAL A C 1
ATOM 8915 O O . VAL A 1 1144 ? -66.032 13.122 -1.970 1.00 44.56 1144 VAL A O 1
ATOM 8918 N N . THR A 1 1145 ? -64.974 11.411 -0.958 1.00 45.34 1145 THR A N 1
ATOM 8919 C CA . THR A 1 1145 ? -65.513 11.640 0.385 1.00 45.34 1145 THR A CA 1
ATOM 8920 C C . THR A 1 1145 ? -64.494 12.236 1.342 1.00 45.34 1145 THR A C 1
ATOM 8922 O O . THR A 1 1145 ? -64.899 12.933 2.265 1.00 45.34 1145 THR A O 1
ATOM 8925 N N . SER A 1 1146 ? -63.197 11.978 1.145 1.00 44.59 1146 SER A N 1
ATOM 8926 C CA . SER A 1 1146 ? -62.117 12.639 1.891 1.00 44.59 1146 SER A CA 1
ATOM 8927 C C . SER A 1 1146 ? -60.790 12.574 1.130 1.00 44.59 1146 SER A C 1
ATOM 8929 O O . SER A 1 1146 ? -60.614 11.713 0.265 1.00 44.59 1146 SER A O 1
ATOM 8931 N N . VAL A 1 1147 ? -59.867 13.478 1.460 1.00 44.69 1147 VAL A N 1
ATOM 8932 C CA . VAL A 1 1147 ? -58.474 13.474 0.995 1.00 44.69 1147 VAL A CA 1
ATOM 8933 C C . VAL A 1 1147 ? -57.594 13.696 2.220 1.00 44.69 1147 VAL A C 1
ATOM 8935 O O . VAL A 1 1147 ? -57.734 14.726 2.873 1.00 44.69 1147 VAL A O 1
ATOM 8938 N N . ASP A 1 1148 ? -56.711 12.746 2.514 1.00 48.03 1148 ASP A N 1
ATOM 8939 C CA . ASP A 1 1148 ? -55.809 12.783 3.669 1.00 48.03 1148 ASP A CA 1
ATOM 8940 C C . ASP A 1 1148 ? -54.350 12.945 3.191 1.00 48.03 1148 ASP A C 1
ATOM 8942 O O . ASP A 1 1148 ? -53.964 12.339 2.188 1.00 48.03 1148 ASP A O 1
ATOM 8946 N N . PHE A 1 1149 ? -53.538 13.734 3.903 1.00 44.81 1149 PHE A N 1
ATOM 8947 C CA . PHE A 1 1149 ? -52.113 13.966 3.617 1.00 44.81 1149 PHE A CA 1
ATOM 8948 C C . PHE A 1 1149 ? -51.255 13.526 4.815 1.00 44.81 1149 PHE A C 1
ATOM 8950 O O . PHE A 1 1149 ? -51.525 13.944 5.937 1.00 44.81 1149 PHE A O 1
ATOM 8957 N N . GLU A 1 1150 ? -50.195 12.745 4.592 1.00 47.28 1150 GLU A N 1
ATOM 8958 C CA . GLU A 1 1150 ? -49.256 12.316 5.647 1.00 47.28 1150 GLU A CA 1
ATOM 8959 C C . GLU A 1 1150 ? -47.798 12.620 5.274 1.00 47.28 1150 GLU A C 1
ATOM 8961 O O . GLU A 1 1150 ? -47.344 12.193 4.210 1.00 47.28 1150 GLU A O 1
ATOM 8966 N N . ARG A 1 1151 ? -47.052 13.307 6.161 1.00 45.62 1151 ARG A N 1
ATOM 8967 C CA . ARG A 1 1151 ? -45.598 13.561 6.057 1.00 45.62 1151 ARG A CA 1
ATOM 8968 C C . ARG A 1 1151 ? -44.822 12.648 7.004 1.00 45.62 1151 ARG A C 1
ATOM 8970 O O . ARG A 1 1151 ? -45.198 12.494 8.161 1.00 45.62 1151 ARG A O 1
ATOM 8977 N N . TRP A 1 1152 ? -43.709 12.082 6.551 1.00 41.09 1152 TRP A N 1
ATOM 8978 C CA . TRP A 1 1152 ? -42.908 11.167 7.371 1.00 41.09 1152 TRP A CA 1
ATOM 8979 C C . TRP A 1 1152 ? -41.853 11.936 8.199 1.00 41.09 1152 TRP A C 1
ATOM 8981 O O . TRP A 1 1152 ? -40.894 12.449 7.619 1.00 41.09 1152 TRP A O 1
ATOM 8991 N N . GLY A 1 1153 ? -41.988 11.983 9.538 1.00 40.19 1153 GLY A N 1
ATOM 8992 C CA . GLY A 1 1153 ? -40.835 12.177 10.443 1.00 40.19 1153 GLY A CA 1
ATOM 8993 C C . GLY A 1 1153 ? -40.864 13.204 11.594 1.00 40.19 1153 GLY A C 1
ATOM 8994 O O . GLY A 1 1153 ? -39.878 13.221 12.317 1.00 40.19 1153 GLY A O 1
ATOM 8995 N N . PHE A 1 1154 ? -41.902 14.018 11.837 1.00 31.20 1154 PHE A N 1
ATOM 8996 C CA . PHE A 1 1154 ? -41.991 14.913 13.023 1.00 31.20 1154 PHE A CA 1
ATOM 8997 C C . PHE A 1 1154 ? -43.461 15.192 13.424 1.00 31.20 1154 PHE A C 1
ATOM 8999 O O . PHE A 1 1154 ? -44.343 14.969 12.592 1.00 31.20 1154 PHE A O 1
ATOM 9006 N N . PRO A 1 1155 ? -43.761 15.649 14.666 1.00 33.38 1155 PRO A N 1
ATOM 9007 C CA . PRO A 1 1155 ? -45.131 15.823 15.147 1.00 33.38 1155 PRO A CA 1
ATOM 9008 C C . PRO A 1 1155 ? -45.836 16.987 14.443 1.00 33.38 1155 PRO A C 1
ATOM 9010 O O . PRO A 1 1155 ? -45.270 18.058 14.249 1.00 33.38 1155 PRO A O 1
ATOM 9013 N N . THR A 1 1156 ? -47.090 16.746 14.083 1.00 38.69 1156 THR A N 1
ATOM 9014 C CA . THR A 1 1156 ? -47.996 17.635 13.354 1.00 38.69 1156 THR A CA 1
ATOM 9015 C C . THR A 1 1156 ? -48.333 18.918 14.108 1.00 38.69 1156 THR A C 1
ATOM 9017 O O . THR A 1 1156 ? -48.845 18.830 15.222 1.00 38.69 1156 THR A O 1
ATOM 9020 N N . THR A 1 1157 ? -48.258 20.060 13.427 1.00 33.38 1157 THR A N 1
ATOM 9021 C CA . THR A 1 1157 ? -49.265 21.124 13.554 1.00 33.38 1157 THR A CA 1
ATOM 9022 C C . THR A 1 1157 ? -49.384 21.880 12.230 1.00 33.38 1157 THR A C 1
ATOM 9024 O O . THR A 1 1157 ? -48.410 22.457 11.769 1.00 33.38 1157 THR A O 1
ATOM 9027 N N . GLU A 1 1158 ? -50.597 21.817 11.672 1.00 36.00 1158 GLU A N 1
ATOM 9028 C CA . GLU A 1 1158 ? -51.189 22.638 10.600 1.00 36.00 1158 GLU A CA 1
ATOM 9029 C C . GLU A 1 1158 ? -50.610 22.502 9.176 1.00 36.00 1158 GLU A C 1
ATOM 9031 O O . GLU A 1 1158 ? -49.532 22.972 8.841 1.00 36.00 1158 GLU A O 1
ATOM 9036 N N . ILE A 1 1159 ? -51.394 21.847 8.307 1.00 38.25 1159 ILE A N 1
ATOM 9037 C CA . ILE A 1 1159 ? -51.249 21.923 6.848 1.00 38.25 1159 ILE A CA 1
ATOM 9038 C C . ILE A 1 1159 ? -52.095 23.124 6.396 1.00 38.25 1159 ILE A C 1
ATOM 9040 O O . ILE A 1 1159 ? -53.301 23.110 6.671 1.00 38.25 1159 ILE A O 1
ATOM 9044 N N . PRO A 1 1160 ? -51.534 24.133 5.707 1.00 36.88 1160 PRO A N 1
ATOM 9045 C CA . PRO A 1 1160 ? -52.317 25.230 5.150 1.00 36.88 1160 PRO A CA 1
ATOM 9046 C C . PRO A 1 1160 ? -53.373 24.688 4.178 1.00 36.88 1160 PRO A C 1
ATOM 9048 O O . PRO A 1 1160 ? -53.080 23.844 3.324 1.00 36.88 1160 PRO A O 1
ATOM 9051 N N . TYR A 1 1161 ? -54.620 25.150 4.316 1.00 39.12 1161 TYR A N 1
ATOM 9052 C CA . TYR A 1 1161 ? -55.776 24.698 3.526 1.00 39.12 1161 TYR A CA 1
ATOM 9053 C C . TYR A 1 1161 ? -55.512 24.745 2.004 1.00 39.12 1161 TYR A C 1
ATOM 9055 O O . TYR A 1 1161 ? -55.995 23.896 1.250 1.00 39.12 1161 TYR A O 1
ATOM 9063 N N . ASP A 1 1162 ? -54.664 25.671 1.562 1.00 39.38 1162 ASP A N 1
ATOM 9064 C CA . ASP A 1 1162 ? -54.395 25.959 0.154 1.00 39.38 1162 ASP A CA 1
ATOM 9065 C C . ASP A 1 1162 ? -53.425 24.952 -0.491 1.00 39.38 1162 ASP A C 1
ATOM 9067 O O . ASP A 1 1162 ? -53.608 24.563 -1.654 1.00 39.38 1162 ASP A O 1
ATOM 9071 N N . LEU A 1 1163 ? -52.468 24.420 0.281 1.00 40.09 1163 LEU A N 1
ATOM 9072 C CA . LEU A 1 1163 ? -51.522 23.388 -0.165 1.00 40.09 1163 LEU A CA 1
ATOM 9073 C C . LEU A 1 1163 ? -52.242 22.053 -0.442 1.00 40.09 1163 LEU A C 1
ATOM 9075 O O . LEU A 1 1163 ? -51.919 21.327 -1.394 1.00 40.09 1163 LEU A O 1
ATOM 9079 N N . ALA A 1 1164 ? -53.276 21.761 0.355 1.00 42.06 1164 ALA A N 1
ATOM 9080 C CA . ALA A 1 1164 ? -54.137 20.594 0.194 1.00 42.06 1164 ALA A CA 1
ATOM 9081 C C . ALA A 1 1164 ? -55.032 20.698 -1.058 1.00 42.06 1164 ALA A C 1
ATOM 9083 O O . ALA A 1 1164 ? -55.195 19.715 -1.786 1.00 42.06 1164 ALA A O 1
ATOM 9084 N N . VAL A 1 1165 ? -55.568 21.889 -1.361 1.00 40.12 1165 VAL A N 1
ATOM 9085 C CA . VAL A 1 1165 ? -56.430 22.121 -2.537 1.00 40.12 1165 VAL A CA 1
ATOM 9086 C C . VAL A 1 1165 ? -55.624 22.122 -3.843 1.00 40.12 1165 VAL A C 1
ATOM 9088 O O . VAL A 1 1165 ? -56.015 21.452 -4.801 1.00 40.12 1165 VAL A O 1
ATOM 9091 N N . ARG A 1 1166 ? -54.455 22.781 -3.887 1.00 40.47 1166 ARG A N 1
ATOM 9092 C CA . ARG A 1 1166 ? -53.588 22.816 -5.086 1.00 40.47 1166 ARG A CA 1
ATOM 9093 C C . ARG A 1 1166 ? -53.039 21.441 -5.464 1.00 40.47 1166 ARG A C 1
ATOM 9095 O O . ARG A 1 1166 ? -52.932 21.120 -6.650 1.00 40.47 1166 ARG A O 1
ATOM 9102 N N . SER A 1 1167 ? -52.724 20.616 -4.465 1.00 43.81 1167 SER A N 1
ATOM 9103 C CA . SER A 1 1167 ? -52.286 19.233 -4.677 1.00 43.81 1167 SER A CA 1
ATOM 9104 C C . SER A 1 1167 ? -53.402 18.354 -5.248 1.00 43.81 1167 SER A C 1
ATOM 9106 O O . SER A 1 1167 ? -53.115 17.424 -5.999 1.00 43.81 1167 SER A O 1
ATOM 9108 N N . LEU A 1 1168 ? -54.669 18.670 -4.950 1.00 40.78 1168 LEU A N 1
ATOM 9109 C CA . LEU A 1 1168 ? -55.829 17.947 -5.467 1.00 40.78 1168 LEU A CA 1
ATOM 9110 C C . LEU A 1 1168 ? -56.180 18.340 -6.909 1.00 40.78 1168 LEU A C 1
ATOM 9112 O O . LEU A 1 1168 ? -56.434 17.456 -7.726 1.00 40.78 1168 LEU A O 1
ATOM 9116 N N . ASP A 1 1169 ? -56.132 19.630 -7.255 1.00 39.81 1169 ASP A N 1
ATOM 9117 C CA . ASP A 1 1169 ? -56.420 20.101 -8.620 1.00 39.81 1169 ASP A CA 1
ATOM 9118 C C . ASP A 1 1169 ? -55.383 19.598 -9.639 1.00 39.81 1169 ASP A C 1
ATOM 9120 O O . ASP A 1 1169 ? -55.752 19.179 -10.737 1.00 39.81 1169 ASP A O 1
ATOM 9124 N N . LYS A 1 1170 ? -54.100 19.519 -9.251 1.00 41.28 1170 LYS A N 1
ATOM 9125 C CA . LYS A 1 1170 ? -53.035 18.897 -10.066 1.00 41.28 1170 LYS A CA 1
ATOM 9126 C C . LYS A 1 1170 ? -53.205 17.385 -10.247 1.00 41.28 1170 LYS A C 1
ATOM 9128 O O . LYS A 1 1170 ? -52.669 16.832 -11.202 1.00 41.28 1170 LYS A O 1
ATOM 9133 N N . LEU A 1 1171 ? -53.895 16.715 -9.320 1.00 40.12 1171 LEU A N 1
ATOM 9134 C CA . LEU A 1 1171 ? -54.173 15.274 -9.374 1.00 40.12 1171 LEU A CA 1
ATOM 9135 C C . LEU A 1 1171 ? -55.421 14.955 -10.215 1.00 40.12 1171 LEU A C 1
ATOM 9137 O O . LEU A 1 1171 ? -55.561 13.833 -10.703 1.00 40.12 1171 LEU A O 1
ATOM 9141 N N . ILE A 1 1172 ? -56.332 15.926 -10.360 1.00 40.22 1172 ILE A N 1
ATOM 9142 C CA . ILE A 1 1172 ? -57.565 15.824 -11.155 1.00 40.22 1172 ILE A CA 1
ATOM 9143 C C . ILE A 1 1172 ? -57.333 16.208 -12.632 1.00 40.22 1172 ILE A C 1
ATOM 9145 O O . ILE A 1 1172 ? -58.027 15.667 -13.501 1.00 40.22 1172 ILE A O 1
ATOM 9149 N N . SER A 1 1173 ? -56.386 17.112 -12.927 1.00 34.91 1173 SER A N 1
ATOM 9150 C CA . SER A 1 1173 ? -55.955 17.484 -14.291 1.00 34.91 1173 SER A CA 1
ATOM 9151 C C . SER A 1 1173 ? -55.054 16.438 -14.940 1.00 34.91 1173 SER A C 1
ATOM 9153 O O . SER A 1 1173 ? -55.291 16.110 -16.128 1.00 34.91 1173 SER A O 1
#

pLDDT: mean 79.11, std 21.09, range [19.52, 98.62]

Foldseek 3Di:
DDDDDDDDDDDDDDDDDDDDDDDDDDDDDDDDDDDDDDDDDDDPDLDDEDEDEDEDPPFQKYKDKFFAPDWFFKWKDKPRHTDDTDIGRMDMDIDGDDDQDWIKIWMWGHDDDPDPDDDTRTHTYGYNYGYADPPAWDWDQAPPRDIDIDRDQWQAEAELDLQSQQLCVQLPNNQSYAEYAPPNPPDVVVVVCCVVNSHDHQYHSLDGNLVVVVVSVGQEYEYEDDPSCVVVVVVCVVVVHHYHYQYDQALVSQLVVSCVVCVSNVSNVSSVVLSVVLVVLLVVQCVWQVPDDPVLAFAEFEAAAPQWGAEDRHHLCNLQVSLNHHYPRNVPDHGIDHDDLVVCLVSQGLAYEYQDVVRVVVQQPDPSNCPGNCNVVVRYYHDHCSQSVHSHSSVSVSSVVSNVSRVVSNFGFQWQFFQLRALLSQLEGEAAADLEQAFQDFADLQQFAAFQAAWGGGDQKTWGFHFDRPDFDDDPNHAGWIFIAGNRYNYTPDIDRVFHANAHWGDDPQWIWTWGQCQWTWIARNNYGHTLDIGHPEPCQDRHTQLAHWRDDPQWTWGADQAFGKIWIAHNNGHTPDMDTQGHGAARNAYWHDDDQWIWTWHAHNPPRFIWIWIAGNVVRDTQDIGGFNFGWQEYWRDDVVVQWIKTFGADDPVGDGGIWIAGNRRRHTQEGDDAQADNAHWHHDPQKTWGAHAAVQQKTFIARNRYRHTQEIDRPHPGGFLAHWHDYPQWIWGWAADQWIKIFIARNRHRHTSYMDTHHDPPPGDHRKGQSHHWDDTPNWIWGQIHRRGITIDHDDPPPPPDDPPDDDPPDDDQAAVAEDEFEFEPPDWDWAAAPVPRDIDIFHCQFLVVLVVRRCVVVVWDWHWHCPCCVPAVAIHTQDTRPDGQDPVQRKGKAKAKPPPPDDGDPHHRSPHGHDAQIKIKIFITHPPDDSVRGNYMYIYGYHYDYDAPAEDEFEFEPPAWDWAAAPVPRDIDTFHCQFLVVLVVRRCVVVVWDWHWHCPCCVPAVATHTQDTRPDGQDPPQRKGKAKAKPPPQDDGDPHHRSPHGHDAQIKIKIFITHPPDDSRRGNYIYIYGYHYDYDDDDDPVVVVVPDDDDADPPPDDDDDDDDDDPPPDDDDQWDWDDDPSPQKIWTFGADPVGGTPDIDMDHPDDDDDDDDPVVSVVVVVVVRD

Sequence (1173 aa):
MRKKREQGFGYLHVLLASVFLLLLVGLAVATNGEEISQWNSVTEDASDSFSVDICVDKGREVEFAVSSNLSYTWVWSVNGEEIKESEGAGSNLSYAFEDYGVYNVSVVGKGKGENETTECVSWYVTASLVIGKENDLTEIEGFENYTFYLAERPKRIVSLAPSCTETLFAIGAGERVVGVTNFCNYPSEVVDKVNRGEIEVIGGYSTPDIDKITNLNPDIIVEAHNPGIGDVISSLVESGYKVIDLHSTDIEDIIGEIRFMGKVLKCGDNATNLANELENRLERVRERVGPLKEEQRPRTFYTCSNFWTPGNDTFISAVIQSAGGRNIAANYGSGYFQISPAHLAEENPQVIICPSEDAREQILNDEQLRELNAVKYGRVHVINGDIICRPGPRIVDAVETVYGYLSVLIKPTMTYPTLQYNAQRTGNVPGKGPVKSNLFWQSPDETHGCIQAGPVVHDGKVYIETWYSGMGGEDPGETDALYCLNEDTGEIVWMNEEVYGASTAAIAEGKLFVGTMKGNITSINATNGEILWSKKIEENPSWYGVASSPLVFNEMVYVLSFSDGTLHAFSFDGIEQWNFSTGGKIFCYSSPSAYGDKIFFAGNNREHGQHALYCLNLNTREEVWNFTTETEIRGSPTIWDEEGMVFFTTRYLPTKESGIYAVNITTGEEIWHKKHKSSWASPALCNGKLYIGGSAGDSTFYCYDARNGSLIWENKEMGGAIDSSPVVAAGKVYFGTSEVDGTVYALDANNGSIIWNYTLHIPLGYGGGYNVASHPAISNSTLFIGVDNVGVLAFRENYERNQTTALGALDAAVQKPVFWEGEVTLLENTTVNVIAHNSGESYEINQTTALGALDAAAEAGEFNYTVSDEWYASWGSLMVDSIAGKESDPVTWDGWLYWVNYLDDPMPMVGTNQYEVEDGDVVTYYYGGMSTTPDNSSMLIRIHVHVQKPVFWEGEVTLLENTTVNVTAHNSGESYEINQTTALGALDAAAEAGGFNYTVSDEWYASWGSLMVESIAGKENDPVTWDGWLYWVNYLDDPMPMVGTNQYEVEDGDVVTYYYGGMSTTPDNSSISIRIHVHVQSSAPINEIEYRKMIPQPVNISKIHYKSKVVNEEWAAIWTNKILYVQEKTRYSIAISLDRAGYVTSVDFERWGFPTTEIPYDLAVRSLDKLIS

Secondary structure (DSSP, 8-state):
-------------------------------SS----------SSTT--EEEEE---S--EEEEEEEEEEEEEEEEEETTEEEEEEEEEEEEEEEE--SSS-EEEEEEEE---SSS----EEEEEEEEE----TT--EEEE-GGG-EEEESS----EEE-SHHHHHHHHHTT-GGGEEEE-TT---SHHHHHHHHTTSSEE-EETTEE-HHHHHHT--SEEEEE--GGGHHHHHHHHHTT--EEEE--SSHHHHHHHHHHHHHHTT-HHHHHHHHHHHHHHHHHHHHHHTT--TTTS-EEEE-SSTTEEE-TTSHHHHHHHHTT-EEGGGGT-SSEEEPPHHHHHHH--SEEEESSHHHHHHHHH-TTTTTSHHHHTT-EEE--HHHHSS-STTHHHHHHHHHHHHTTTS--TT-B-STTSSTT---EESS---SS--EEEE--GGG-SB--SPPEEETTEEEEE-B-TTSSSS-SS----EEEEETTT--EEEEETT---SPPPEEETTEEEEE-TTSEEEEEETTT--EEEEEE--SS-TTT-S-SPPEEETTEEEEEETTTTEEEEEETTS-EEEEEE--S---TT---EEETTEEEEEEE-TTT--EEEEEEETTT--EEEEEEESS-B-SPPEEETTTTEEEEEB---TTS--SEEEEETTT--EEEEE---B-SPPPEEETTEEEEEB-TT---EEEEETTT--EEEEE----S---SPPEEETTEEEEE-BSSS-EEEEEETTT--EEEEEE--PPTT--S--B--SPPEEETTEEEEEETTTEEEEE-------SS---SS--SS----EEEEEEEEEETT-EEEEEBTTT--EEEEETTBHHHHHHHHHHHTT--EEEE-TTHHHHS--EEEEETTEE--TTT--EEEEEESTTTSPPP-S-TTT-B--TT-EEEEEEE-TT--TTT-SSEEEEEEEEEPPEEEEEEEEEETT-EEEEE-TTT--EEEEETTBHHHHHHHHHHHHT--EEEE-TTHHHHS-PEEEEETTEE--TTT--EEEEEESTTTSPPP-S-TTT-B--TT-EEEEEEE-TT--GGG-SSEEEEEEEEE--SPPPHHHHTT-------GGG----S----GGGS-SS--EEEEEETTTTEEEEEEE-TTS-EEEEEEEESSS------HHHHHHHHHHHH-

Radius of gyration: 42.91 Å; chains: 1; bounding box: 126×106×90 Å